Protein AF-0000000086134753 (afdb_homodimer)

Solvent-accessible surface area (backbone atoms only — not comparable to full-atom values): 60756 Å² total; per-residue (Å²): 111,46,84,57,35,44,63,36,79,72,52,60,61,43,70,56,39,79,52,66,45,48,35,45,18,78,87,58,66,47,66,71,43,60,71,73,61,42,54,44,79,49,73,73,46,46,36,68,80,52,47,23,57,55,70,53,42,74,73,27,62,66,59,50,50,52,27,54,73,69,69,26,43,35,31,28,31,45,84,36,46,36,60,51,50,49,36,41,49,36,51,58,42,55,61,59,53,51,46,66,39,78,41,36,54,64,42,77,80,86,70,51,54,66,24,52,48,71,68,33,47,22,50,30,32,34,44,52,56,95,82,28,27,18,32,30,58,56,44,67,73,59,71,78,40,66,57,41,54,47,22,36,54,48,51,49,50,44,44,37,54,68,76,63,43,53,28,40,24,58,91,34,40,84,72,52,48,68,66,66,35,14,43,45,52,20,61,39,79,37,74,55,92,48,36,33,33,40,19,81,49,57,25,37,41,85,70,42,60,88,74,13,27,28,42,67,39,56,42,64,38,69,47,26,43,53,32,46,90,56,30,76,78,17,42,36,35,49,68,72,38,65,69,40,79,61,44,13,52,43,36,54,49,54,50,34,58,33,50,38,37,65,52,51,47,49,40,25,61,59,42,52,32,42,26,39,36,37,38,34,25,36,80,46,33,45,47,27,38,33,39,47,41,46,38,59,42,30,25,28,65,63,68,30,54,59,54,54,45,58,53,51,48,52,52,50,37,49,52,53,50,50,52,52,51,49,55,50,42,66,74,42,63,95,47,24,31,40,35,38,38,38,53,42,88,50,94,82,64,42,38,28,45,39,37,38,29,76,46,53,72,68,56,50,49,49,43,55,46,62,46,50,56,56,37,35,43,42,32,36,71,72,51,67,32,80,60,84,77,72,77,73,78,78,78,69,78,74,73,84,72,79,72,82,71,77,80,72,78,76,77,67,87,76,73,67,70,79,76,71,82,71,79,77,64,52,36,23,55,63,50,69,28,79,74,60,48,50,49,77,77,64,86,63,71,84,54,76,72,70,74,66,72,76,68,62,69,67,71,72,56,62,74,62,67,81,57,74,71,46,41,35,42,39,39,70,48,34,28,46,72,87,36,78,41,82,41,90,67,80,49,52,90,85,57,46,77,45,80,44,71,50,80,44,69,54,76,53,65,68,58,42,51,50,53,50,52,48,50,54,48,48,28,49,56,50,62,57,68,65,87,84,54,65,65,50,56,77,53,77,46,47,48,60,52,47,14,49,50,28,41,53,50,59,71,71,105,110,45,83,56,34,44,62,37,78,72,50,60,62,44,71,55,40,78,53,66,44,47,35,46,18,78,88,59,65,48,66,71,42,60,71,73,60,41,54,45,79,48,74,75,44,46,35,69,82,55,47,22,56,58,70,53,41,75,72,27,63,65,59,50,50,52,26,56,72,70,69,25,44,35,31,28,32,46,83,37,45,36,60,50,50,48,34,41,49,37,51,59,42,55,60,59,53,49,45,65,40,79,41,37,53,64,42,76,79,85,70,53,54,67,25,51,47,70,66,34,47,21,52,30,31,34,44,51,56,95,83,27,28,20,33,31,58,56,45,67,72,59,71,78,41,66,58,39,54,47,20,37,53,50,50,50,48,45,43,35,55,68,75,63,43,54,27,39,25,57,93,33,38,82,69,53,47,68,62,67,36,11,44,46,52,19,61,39,79,36,74,54,94,46,36,32,34,40,18,80,50,57,25,36,42,85,69,41,61,88,74,13,27,28,42,67,40,57,42,65,40,68,48,26,43,52,31,47,90,56,32,79,77,18,41,35,35,48,70,70,38,65,70,39,79,62,45,13,52,42,37,54,48,53,49,34,59,32,51,38,36,66,52,51,48,50,40,25,60,60,42,54,33,42,26,38,37,37,39,33,25,36,79,46,33,45,48,28,36,32,39,46,41,46,38,58,41,30,25,29,64,63,68,30,54,59,54,55,44,60,53,50,48,52,52,51,37,50,52,54,49,50,52,52,50,50,54,50,40,67,74,44,64,94,46,24,29,41,36,39,38,38,55,43,86,49,94,82,65,41,38,29,45,39,36,39,29,75,45,53,71,69,56,50,48,50,42,57,47,59,48,50,58,55,36,35,42,42,32,35,70,71,50,67,33,78,60,82,78,73,78,74,78,78,76,70,79,74,74,82,72,79,73,81,71,78,73,75,83,76,81,71,86,77,70,78,78,81,84,72,84,72,79,76,63,52,36,24,56,62,47,70,26,82,73,58,48,50,49,76,77,62,84,63,72,83,51,75,71,73,74,67,74,77,70,62,69,68,69,72,55,61,75,60,67,79,57,74,71,47,41,34,41,40,38,71,48,34,29,46,72,87,38,79,41,82,42,91,67,80,50,51,89,87,56,46,77,45,80,43,71,48,78,43,68,56,76,52,64,69,57,41,52,50,53,52,52,48,49,53,47,48,28,50,58,49,63,56,68,64,85,86,54,65,66,50,58,75,51,75,46,46,49,61,52,47,14,50,52,28,41,54,50,59,72,70,106

Organism: Cryphonectria parasitica (strain ATCC 38755 / EP155) (NCBI:txid660469)

Foldseek 3Di:
DDDAFAFDQPCVVQQPDAAWDWQAALVPRHGPTDCVQFFADALLFFQQLLFFDDDFQVRDPVQVVVLVVVPFAEEGELVQCLLQLLQLLCAQFVQDWFDPPPADPQADDPDRGAFLLSQAKFKWKFDFDDRHTYTGGQCLLPADFLLQSSLVLVLVVRRDDPVVSCCRTPVNVVVADPCNSQFAWDWDWDDDHSYTYIATFRHADPVFPWRRTEAEAEFEALLCLLPRLPLVLQLLFAQNECHDHGSHPSVSVSNCLRFPLSSQLLSCLRRVHFWYKYWYHSSTTTTIIHTAGSLNSCCGSAVGSPCVQVNVSSNVSVVVVVVLVVVQCVVPPSFMWMWIKHWDNDPPHIKMKIKIFGDDPVRSCCSRCVCLVVNQCCCCVVVVHHRDPPPDPPPPPPPPPDCPVPDCPVDDPPCVDDPDPDDRGRHGRSSDNPSRSRQDPQPPPVDPPPPPPCPVVVPVVVVCLPGDMWMKMKHKWKAKQRRTDSHDHPDDPPIDIDIGMDIDTDDDSVVRVVVVVVSVVSNCVSSDDDPPDDSCVSVVCVSSVSSVVSNVVVVVD/DFDAFAFDQPCVVQQPDAAWDWQAALVPRHGPTDCVQFFADALLFFQQLLFFDDDFQVRDPVQVVVLVVVPFAEEGELVQCLLQLLQLLCAQFVQDWFDLPPADPQADDPDRGAFLLSQAKFKWKFCFDDRHTYTGGQCLLPADFPLQSSLVLVLVVRRDDPVVSCCRTPVNVVVADLLRSQFAWDWDWDDDHSYTYIATFRHADPVFPWRRTEAEAEFEALLCLLPRLPLVLQLLFAQNECHDHGSHPSVSVSNCLRFPLSSQLLSCLRRVHFWYKYWYHSSTTTTIIHTAGSLNSCCGSAVGSPCVQVNVSSNVSVVVVVVLVVVQCVVPPSFMWMWIKHWDNDPPHIKMKIKIFGDDPVRSCCSRCVCLVVNQCCCCVVVVHHRDDPPDPPPPPPPPPDCPVDPPPPDDPPPDDDDPPDDNGRHGRSSDHPSRSRQDPQPPPVPPPPPPPPPPVVPVVVVCLPGDMWMKMKHKWKAKQRRTDSHDHPDDPPIDIDIGMDIDTDDDSVVRVVVVVVSVVSNCVSSDDDPPDDSCVSVVCPSSVSSVVSNVVVVVD

pLDDT: mean 82.61, std 23.58, range [18.27, 98.62]

InterPro domains:
  IPR013943 Mitochondrial protein Pet127 [PF08634] (54-326)
  IPR013943 Mitochondrial protein Pet127 [PTHR31014] (3-556)

Radius of gyration: 35.6 Å; Cα contacts (8 Å, |Δi|>4): 2035; chains: 2; bounding box: 66×108×83 Å

Sequence (1114 aa):
TARVPLIQYGLDRVLFNEGVYTLQDPRTRVWNFDPYLAKIMPVDQFDFDALKEYITSSKDTLLMEITRKYKKKYTGSTSSMTSTMAHFHYLLSRWRRIDTSRLSKEYNVQLDNFAAIQRAPAATFLNYKDGAYAIDADKQWDSDTILSMLGKSMEKLLTVPKDEFEKYRRSNSHQLTEEERDQDESYHYTTYGDFMMRSQLDAYDPRLPGTGVFDLKTRAVVSIRMDARNYTKGVGYEIRQRFGQWQSFEREYHDMMRSAFLKYSLQVRMGRMDGIFVAYHNTERIFGFQYIPLEEMDQSMHGTMNKELGDREFTASLKLWNRLLNEATARFPEQSLRIFVETRPSQSVPFMYFFAEPVTEEMIKEIQERKKEDVDQFREQVLGMPPIREDAEATTETPTQASASTEPSWSGSLEPAKAADQEPEQLAKTSSEDNVQSSVDADVPEGPSPAVEDTTDAEDAEKDADKPLFGMVLTIRNKVNGKHVDRPEKLEADDSWDVEYTMEEVTNPNRKQELYSAIQNRRKAAHWKDPKGDSFAAFGGALRKYTKKGRDFRSKETARVPLIQYGLDRVLFNEGVYTLQDPRTRVWNFDPYLAKIMPVDQFDFDALKEYITSSKDTLLMEITRKYKKKYTGSTSSMTSTMAHFHYLLSRWRRIDTSRLSKEYNVQLDNFAAIQRAPAATFLNYKDGAYAIDADKQWDSDTILSMLGKSMEKLLTVPKDEFEKYRRSNSHQLTEEERDQDESYHYTTYGDFMMRSQLDAYDPRLPGTGVFDLKTRAVVSIRMDARNYTKGVGYEIRQRFGQWQSFEREYHDMMRSAFLKYSLQVRMGRMDGIFVAYHNTERIFGFQYIPLEEMDQSMHGTMNKELGDREFTASLKLWNRLLNEATARFPEQSLRIFVETRPSQSVPFMYFFAEPVTEEMIKEIQERKKEDVDQFREQVLGMPPIREDAEATTETPTQASASTEPSWSGSLEPAKAADQEPEQLAKTSSEDNVQSSVDADVPEGPSPAVEDTTDAEDAEKDADKPLFGMVLTIRNKVNGKHVDRPEKLEADDSWDVEYTMEEVTNPNRKQELYSAIQNRRKAAHWKDPKGDSFAAFGGALRKYTKKGRDFRSKE

Structure (mmCIF, N/CA/C/O backbone):
data_AF-0000000086134753-model_v1
#
loop_
_entity.id
_entity.type
_entity.pdbx_description
1 polymer 'Uncharacterized protein'
#
loop_
_atom_site.group_PDB
_atom_site.id
_atom_site.type_symbol
_atom_site.label_atom_id
_atom_site.label_alt_id
_atom_site.label_comp_id
_atom_site.label_asym_id
_atom_site.label_entity_id
_atom_site.label_seq_id
_atom_site.pdbx_PDB_ins_code
_atom_site.Cartn_x
_atom_site.Cartn_y
_atom_site.Cartn_z
_atom_site.occupancy
_atom_site.B_iso_or_equiv
_atom_site.auth_seq_id
_atom_site.auth_comp_id
_atom_site.auth_asym_id
_atom_site.auth_atom_id
_atom_site.pdbx_PDB_model_num
ATOM 1 N N . THR A 1 1 ? 22.938 -28.312 -11.266 1 53.56 1 THR A N 1
ATOM 2 C CA . THR A 1 1 ? 22.25 -27.375 -12.141 1 53.56 1 THR A CA 1
ATOM 3 C C . THR A 1 1 ? 23 -26.047 -12.211 1 53.56 1 THR A C 1
ATOM 5 O O . THR A 1 1 ? 23.812 -25.75 -11.336 1 53.56 1 THR A O 1
ATOM 8 N N . ALA A 1 2 ? 22.906 -25.359 -13.352 1 64.31 2 ALA A N 1
ATOM 9 C CA . ALA A 1 2 ? 23.531 -24.062 -13.586 1 64.31 2 ALA A CA 1
ATOM 10 C C . ALA A 1 2 ? 23.188 -23.078 -12.469 1 64.31 2 ALA A C 1
ATOM 12 O O . ALA A 1 2 ? 22.219 -23.281 -11.719 1 64.31 2 ALA A O 1
ATOM 13 N N . ARG A 1 3 ? 24.109 -22.125 -12.297 1 79.31 3 ARG A N 1
ATOM 14 C CA . ARG A 1 3 ? 23.875 -21.109 -11.281 1 79.31 3 ARG A CA 1
ATOM 15 C C . ARG A 1 3 ? 22.625 -20.297 -11.586 1 79.31 3 ARG A C 1
ATOM 17 O O . ARG A 1 3 ? 22.391 -19.906 -12.734 1 79.31 3 ARG A O 1
ATOM 24 N N . VAL A 1 4 ? 21.75 -20.188 -10.656 1 87.81 4 VAL A N 1
ATOM 25 C CA . VAL A 1 4 ? 20.531 -19.406 -10.805 1 87.81 4 VAL A CA 1
ATOM 26 C C . VAL A 1 4 ? 20.875 -17.906 -10.82 1 87.81 4 VAL A C 1
ATOM 28 O O . VAL A 1 4 ? 21.609 -17.422 -9.953 1 87.81 4 VAL A O 1
ATOM 31 N N . PRO A 1 5 ? 20.453 -17.203 -11.766 1 90.94 5 PRO A N 1
ATOM 32 C CA . PRO A 1 5 ? 20.844 -15.789 -11.914 1 90.94 5 PRO A CA 1
ATOM 33 C C . PRO A 1 5 ? 20.25 -14.898 -10.82 1 90.94 5 PRO A C 1
ATOM 35 O O . PRO A 1 5 ? 19.266 -15.273 -10.172 1 90.94 5 PRO A O 1
ATOM 38 N N . LEU A 1 6 ? 20.953 -13.773 -10.656 1 94.12 6 LEU A N 1
ATOM 39 C CA . LEU A 1 6 ? 20.438 -12.703 -9.797 1 94.12 6 LEU A CA 1
ATOM 40 C C . LEU A 1 6 ? 19.641 -11.688 -10.602 1 94.12 6 LEU A C 1
ATOM 42 O O . LEU A 1 6 ? 19.875 -11.523 -11.805 1 94.12 6 LEU A O 1
ATOM 46 N N . ILE A 1 7 ? 18.719 -11.102 -9.969 1 96.25 7 ILE A N 1
ATOM 47 C CA . ILE A 1 7 ? 17.984 -10.039 -10.648 1 96.25 7 ILE A CA 1
ATOM 48 C C . ILE A 1 7 ? 18.906 -8.828 -10.844 1 96.25 7 ILE A C 1
ATOM 50 O O . ILE A 1 7 ? 19.797 -8.586 -10.031 1 96.25 7 ILE A O 1
ATOM 54 N N . GLN A 1 8 ? 18.719 -8.102 -11.93 1 96.75 8 GLN A N 1
ATOM 55 C CA . GLN A 1 8 ? 19.609 -7.023 -12.32 1 96.75 8 GLN A CA 1
ATOM 56 C C . GLN A 1 8 ? 18.938 -5.664 -12.172 1 96.75 8 GLN A C 1
ATOM 58 O O . GLN A 1 8 ? 17.781 -5.582 -11.734 1 96.75 8 GLN A O 1
ATOM 63 N N . TYR A 1 9 ? 19.688 -4.504 -12.383 1 97.06 9 TYR A N 1
ATOM 64 C CA . TYR A 1 9 ? 19.203 -3.129 -12.477 1 97.06 9 TYR A CA 1
ATOM 65 C C . TYR A 1 9 ? 18.812 -2.602 -11.102 1 97.06 9 TYR A C 1
ATOM 67 O O . TYR A 1 9 ? 17.922 -1.741 -11 1 97.06 9 TYR A O 1
ATOM 75 N N . GLY A 1 10 ? 19.281 -3.244 -10.031 1 96.06 10 GLY A N 1
ATOM 76 C CA . GLY A 1 10 ? 18.953 -2.791 -8.695 1 96.06 10 GLY A CA 1
ATOM 77 C C . GLY A 1 10 ? 17.562 -3.217 -8.242 1 96.06 10 GLY A C 1
ATOM 78 O O . GLY A 1 10 ? 17.047 -2.723 -7.234 1 96.06 10 GLY A O 1
ATOM 79 N N . LEU A 1 11 ? 16.969 -4.09 -8.961 1 97.81 11 LEU A N 1
ATOM 80 C CA . LEU A 1 11 ? 15.594 -4.512 -8.688 1 97.81 11 LEU A CA 1
ATOM 81 C C . LEU A 1 11 ? 15.539 -5.418 -7.461 1 97.81 11 LEU A C 1
ATOM 83 O O . LEU A 1 11 ? 14.461 -5.762 -6.98 1 97.81 11 LEU A O 1
ATOM 87 N N . ASP A 1 12 ? 16.703 -5.766 -6.891 1 96.69 12 ASP A N 1
ATOM 88 C CA . ASP A 1 12 ? 16.734 -6.605 -5.699 1 96.69 12 ASP A CA 1
ATOM 89 C C . ASP A 1 12 ? 16.047 -5.922 -4.523 1 96.69 12 ASP A C 1
ATOM 91 O O . ASP A 1 12 ? 15.531 -6.59 -3.623 1 96.69 12 ASP A O 1
ATOM 95 N N . ARG A 1 13 ? 15.953 -4.602 -4.562 1 95.38 13 ARG A N 1
ATOM 96 C CA . ARG A 1 13 ? 15.328 -3.875 -3.467 1 95.38 13 ARG A CA 1
ATOM 97 C C . ARG A 1 13 ? 13.828 -4.176 -3.398 1 95.38 13 ARG A C 1
ATOM 99 O O . ARG A 1 13 ? 13.227 -4.09 -2.33 1 95.38 13 ARG A O 1
ATOM 106 N N . VAL A 1 14 ? 13.266 -4.535 -4.492 1 97.75 14 VAL A N 1
ATOM 107 C CA . VAL A 1 14 ? 11.844 -4.824 -4.578 1 97.75 14 VAL A CA 1
ATOM 108 C C . VAL A 1 14 ? 11.516 -6.062 -3.744 1 97.75 14 VAL A C 1
ATOM 110 O O . VAL A 1 14 ? 10.383 -6.223 -3.271 1 97.75 14 VAL A O 1
ATOM 113 N N . LEU A 1 15 ? 12.531 -6.895 -3.486 1 98.19 15 LEU A N 1
ATOM 114 C CA . LEU A 1 15 ? 12.328 -8.172 -2.812 1 98.19 15 LEU A CA 1
ATOM 115 C C . LEU A 1 15 ? 12.07 -7.965 -1.323 1 98.19 15 LEU A C 1
ATOM 117 O O . LEU A 1 15 ? 11.547 -8.859 -0.65 1 98.19 15 LEU A O 1
ATOM 121 N N . PHE A 1 16 ? 12.445 -6.777 -0.797 1 97.25 16 PHE A N 1
ATOM 122 C CA . PHE A 1 16 ? 12.547 -6.68 0.654 1 97.25 16 PHE A CA 1
ATOM 123 C C . PHE A 1 16 ? 11.648 -5.57 1.187 1 97.25 16 PHE A C 1
ATOM 125 O O . PHE A 1 16 ? 11.867 -5.066 2.291 1 97.25 16 PHE A O 1
ATOM 132 N N . ASN A 1 17 ? 10.719 -5.137 0.417 1 94.75 17 ASN A N 1
ATOM 133 C CA . ASN A 1 17 ? 9.703 -4.176 0.834 1 94.75 17 ASN A CA 1
ATOM 134 C C . ASN A 1 17 ? 8.344 -4.492 0.218 1 94.75 17 ASN A C 1
ATOM 136 O O . ASN A 1 17 ? 8.203 -4.531 -1.006 1 94.75 17 ASN A O 1
ATOM 140 N N . GLU A 1 18 ? 7.418 -4.668 1.06 1 93.62 18 GLU A N 1
ATOM 141 C CA . GLU A 1 18 ? 6.086 -5.047 0.604 1 93.62 18 GLU A CA 1
ATOM 142 C C . GLU A 1 18 ? 5.441 -3.926 -0.208 1 93.62 18 GLU A C 1
ATOM 144 O O . GLU A 1 18 ? 5.555 -2.75 0.146 1 93.62 18 GLU A O 1
ATOM 149 N N . GLY A 1 19 ? 4.762 -4.363 -1.347 1 93.31 19 GLY A N 1
ATOM 150 C CA . GLY A 1 19 ? 4.066 -3.383 -2.166 1 93.31 19 GLY A CA 1
ATOM 151 C C . GLY A 1 19 ? 4.711 -3.176 -3.523 1 93.31 19 GLY A C 1
ATOM 152 O O . GLY A 1 19 ? 5.617 -3.92 -3.908 1 93.31 19 GLY A O 1
ATOM 153 N N . VAL A 1 20 ? 4.23 -2.137 -4.199 1 96.69 20 VAL A N 1
ATOM 154 C CA . VAL A 1 20 ? 4.648 -1.903 -5.578 1 96.69 20 VAL A CA 1
ATOM 155 C C . VAL A 1 20 ? 5.738 -0.832 -5.613 1 96.69 20 VAL A C 1
ATOM 157 O O . VAL A 1 20 ? 5.684 0.14 -4.855 1 96.69 20 VAL A O 1
ATOM 160 N N . TYR A 1 21 ? 6.73 -1.067 -6.406 1 97.38 21 TYR A N 1
ATOM 161 C CA . TYR A 1 21 ? 7.676 -0.035 -6.812 1 97.38 21 TYR A CA 1
ATOM 162 C C . TYR A 1 21 ? 7.387 0.444 -8.227 1 97.38 21 TYR A C 1
ATOM 164 O O . TYR A 1 21 ? 7.422 -0.345 -9.18 1 97.38 21 TYR A O 1
ATOM 172 N N . THR A 1 22 ? 7.102 1.658 -8.32 1 97.31 22 THR A N 1
ATOM 173 C CA . THR A 1 22 ? 6.926 2.199 -9.664 1 97.31 22 THR A CA 1
ATOM 174 C C . THR A 1 22 ? 8.273 2.395 -10.352 1 97.31 22 THR A C 1
ATOM 176 O O . THR A 1 22 ? 9.266 2.73 -9.695 1 97.31 22 THR A O 1
ATOM 179 N N . LEU A 1 23 ? 8.273 2.129 -11.602 1 97.75 23 LEU A N 1
ATOM 180 C CA . LEU A 1 23 ? 9.5 2.387 -12.344 1 97.75 23 LEU A CA 1
ATOM 181 C C . LEU A 1 23 ? 9.828 3.877 -12.359 1 97.75 23 LEU A C 1
ATOM 183 O O . LEU A 1 23 ? 10.969 4.27 -12.109 1 97.75 23 LEU A O 1
ATOM 187 N N . GLN A 1 24 ? 8.875 4.59 -12.664 1 96.12 24 GLN A N 1
ATOM 188 C CA . GLN A 1 24 ? 8.922 6.047 -12.609 1 96.12 24 GLN A CA 1
ATOM 189 C C . GLN A 1 24 ? 7.746 6.605 -11.805 1 96.12 24 GLN A C 1
ATOM 191 O O . GLN A 1 24 ? 6.594 6.258 -12.062 1 96.12 24 GLN A O 1
ATOM 196 N N . ASP A 1 25 ? 8.078 7.441 -10.836 1 95.31 25 ASP A N 1
ATOM 197 C CA . ASP A 1 25 ? 7.023 8.055 -10.031 1 95.31 25 ASP A CA 1
ATOM 198 C C . ASP A 1 25 ? 6.105 8.914 -10.891 1 95.31 25 ASP A C 1
ATOM 200 O O . ASP A 1 25 ? 6.551 9.898 -11.492 1 95.31 25 ASP A O 1
ATOM 204 N N . PRO A 1 26 ? 4.871 8.539 -10.938 1 90.81 26 PRO A N 1
ATOM 205 C CA . PRO A 1 26 ? 3.969 9.289 -11.82 1 90.81 26 PRO A CA 1
ATOM 206 C C . PRO A 1 26 ? 3.758 10.727 -11.359 1 90.81 26 PRO A C 1
ATOM 208 O O . PRO A 1 26 ? 3.428 11.594 -12.172 1 90.81 26 PRO A O 1
ATOM 211 N N . ARG A 1 27 ? 3.957 11.016 -10.156 1 92.25 27 ARG A N 1
ATOM 212 C CA . ARG A 1 27 ? 3.707 12.344 -9.609 1 92.25 27 ARG A CA 1
ATOM 213 C C . ARG A 1 27 ? 4.871 13.289 -9.898 1 92.25 27 ARG A C 1
ATOM 215 O O . ARG A 1 27 ? 4.664 14.414 -10.344 1 92.25 27 ARG A O 1
ATOM 222 N N . THR A 1 28 ? 6.113 12.797 -9.695 1 95 28 THR A N 1
ATOM 223 C CA . THR A 1 28 ? 7.293 13.648 -9.781 1 95 28 THR A CA 1
ATOM 224 C C . THR A 1 28 ? 8.055 13.375 -11.078 1 95 28 THR A C 1
ATOM 226 O O . THR A 1 28 ? 8.922 14.164 -11.469 1 95 28 THR A O 1
ATOM 229 N N . ARG A 1 29 ? 7.867 12.227 -11.695 1 93.5 29 ARG A N 1
ATOM 230 C CA . ARG A 1 29 ? 8.531 11.773 -12.914 1 93.5 29 ARG A CA 1
ATOM 231 C C . ARG A 1 29 ? 9.977 11.375 -12.641 1 93.5 29 ARG A C 1
ATOM 233 O O . ARG A 1 29 ? 10.781 11.258 -13.562 1 93.5 29 ARG A O 1
ATOM 240 N N . VAL A 1 30 ? 10.273 11.242 -11.359 1 96.56 30 VAL A N 1
ATOM 241 C CA . VAL A 1 30 ? 11.594 10.766 -10.977 1 96.56 30 VAL A CA 1
ATOM 242 C C . VAL A 1 30 ? 11.688 9.258 -11.203 1 96.56 30 VAL A C 1
ATOM 244 O O . VAL A 1 30 ? 10.742 8.516 -10.922 1 96.56 30 VAL A O 1
ATOM 247 N N . TRP A 1 31 ? 12.797 8.773 -11.758 1 96.94 31 TRP A N 1
ATOM 248 C CA . TRP A 1 31 ? 13.031 7.352 -12 1 96.94 31 TRP A CA 1
ATOM 249 C C . TRP A 1 31 ? 13.484 6.648 -10.727 1 96.94 31 TRP A C 1
ATOM 251 O O . TRP A 1 31 ? 14.438 7.082 -10.078 1 96.94 31 TRP A O 1
ATOM 261 N N . ASN A 1 32 ? 12.805 5.617 -10.352 1 96.75 32 ASN A N 1
ATOM 262 C CA . ASN A 1 32 ? 13.219 4.801 -9.211 1 96.75 32 ASN A CA 1
ATOM 263 C C . ASN A 1 32 ? 14.25 3.756 -9.609 1 96.75 32 ASN A C 1
ATOM 265 O O . ASN A 1 32 ? 15.008 3.271 -8.766 1 96.75 32 ASN A O 1
ATOM 269 N N . PHE A 1 33 ? 14.195 3.398 -10.891 1 97.19 33 PHE A N 1
ATOM 270 C CA . PHE A 1 33 ? 15.133 2.432 -11.445 1 97.19 33 PHE A CA 1
ATOM 271 C C . PHE A 1 33 ? 15.664 2.908 -12.797 1 97.19 33 PHE A C 1
ATOM 273 O O . PHE A 1 33 ? 15.359 4.023 -13.227 1 97.19 33 PHE A O 1
ATOM 280 N N . ASP A 1 34 ? 16.5 2.102 -13.453 1 96.31 34 ASP A N 1
ATOM 281 C CA . ASP A 1 34 ? 17.125 2.461 -14.719 1 96.31 34 ASP A CA 1
ATOM 282 C C . ASP A 1 34 ? 16.078 2.744 -15.797 1 96.31 34 ASP A C 1
ATOM 284 O O . ASP A 1 34 ? 15.266 1.876 -16.125 1 96.31 34 ASP A O 1
ATOM 288 N N . PRO A 1 35 ? 16.141 3.934 -16.375 1 96.31 35 PRO A N 1
ATOM 289 C CA . PRO A 1 35 ? 15.172 4.289 -17.422 1 96.31 35 PRO A CA 1
ATOM 290 C C . PRO A 1 35 ? 15.195 3.324 -18.594 1 96.31 35 PRO A C 1
ATOM 292 O O . PRO A 1 35 ? 14.234 3.254 -19.359 1 96.31 35 PRO A O 1
ATOM 295 N N . TYR A 1 36 ? 16.266 2.535 -18.719 1 96.5 36 TYR A N 1
ATOM 296 C CA . TYR A 1 36 ? 16.391 1.542 -19.781 1 96.5 36 TYR A CA 1
ATOM 297 C C . TYR A 1 36 ? 15.242 0.542 -19.719 1 96.5 36 TYR A C 1
ATOM 299 O O . TYR A 1 36 ? 14.789 0.043 -20.75 1 96.5 36 TYR A O 1
ATOM 307 N N . LEU A 1 37 ? 14.719 0.347 -18.547 1 96.5 37 LEU A N 1
ATOM 308 C CA . LEU A 1 37 ? 13.68 -0.652 -18.328 1 96.5 37 LEU A CA 1
ATOM 309 C C . LEU A 1 37 ? 12.328 -0.146 -18.828 1 96.5 37 LEU A C 1
ATOM 311 O O . LEU A 1 37 ? 11.383 -0.924 -18.969 1 96.5 37 LEU A O 1
ATOM 315 N N . ALA A 1 38 ? 12.234 1.106 -19.156 1 94.81 38 ALA A N 1
ATOM 316 C CA . ALA A 1 38 ? 10.945 1.737 -19.453 1 94.81 38 ALA A CA 1
ATOM 317 C C . ALA A 1 38 ? 10.406 1.271 -20.797 1 94.81 38 ALA A C 1
ATOM 319 O O . ALA A 1 38 ? 9.188 1.224 -21 1 94.81 38 ALA A O 1
ATOM 320 N N . LYS A 1 39 ? 11.289 0.933 -21.688 1 94.06 39 LYS A N 1
ATOM 321 C CA . LYS A 1 39 ? 10.867 0.502 -23.016 1 94.06 39 LYS A CA 1
ATOM 322 C C . LYS A 1 39 ? 11.211 -0.965 -23.25 1 94.06 39 LYS A C 1
ATOM 324 O O . LYS A 1 39 ? 12.383 -1.347 -23.219 1 94.06 39 LYS A O 1
ATOM 329 N N . ILE A 1 40 ? 10.203 -1.677 -23.562 1 95.38 40 ILE A N 1
ATOM 330 C CA . ILE A 1 40 ? 10.383 -3.102 -23.828 1 95.38 40 ILE A CA 1
ATOM 331 C C . ILE A 1 40 ? 10.812 -3.312 -25.281 1 95.38 40 ILE A C 1
ATOM 333 O O . ILE A 1 40 ? 10.219 -2.744 -26.203 1 95.38 40 ILE A O 1
ATOM 337 N N . MET A 1 41 ? 11.859 -4.09 -25.469 1 94 41 MET A N 1
ATOM 338 C CA . MET A 1 41 ? 12.258 -4.438 -26.828 1 94 41 MET A CA 1
ATOM 339 C C . MET A 1 41 ? 11.109 -5.125 -27.562 1 94 41 MET A C 1
ATOM 341 O O . MET A 1 41 ? 10.562 -6.121 -27.094 1 94 41 MET A O 1
ATOM 345 N N . PRO A 1 42 ? 10.75 -4.578 -28.672 1 91.56 42 PRO A N 1
ATOM 346 C CA . PRO A 1 42 ? 9.672 -5.215 -29.422 1 91.56 42 PRO A CA 1
ATOM 347 C C . PRO A 1 42 ? 9.977 -6.664 -29.781 1 91.56 42 PRO A C 1
ATOM 349 O O . PRO A 1 42 ? 11.133 -7.004 -30.062 1 91.56 42 PRO A O 1
ATOM 352 N N . VAL A 1 43 ? 8.938 -7.465 -29.875 1 88.06 43 VAL A N 1
ATOM 353 C CA . VAL A 1 43 ? 9.078 -8.898 -30.094 1 88.06 43 VAL A CA 1
ATOM 354 C C . VAL A 1 43 ? 9.719 -9.164 -31.453 1 88.06 43 VAL A C 1
ATOM 356 O O . VAL A 1 43 ? 10.453 -10.141 -31.625 1 88.06 43 VAL A O 1
ATOM 359 N N . ASP A 1 44 ? 9.461 -8.297 -32.375 1 87 44 ASP A N 1
ATOM 360 C CA . ASP A 1 44 ? 10 -8.492 -33.719 1 87 44 ASP A CA 1
ATOM 361 C C . ASP A 1 44 ? 11.484 -8.148 -33.75 1 87 44 ASP A C 1
ATOM 363 O O . ASP A 1 44 ? 12.18 -8.516 -34.719 1 87 44 ASP A O 1
ATOM 367 N N . GLN A 1 45 ? 11.977 -7.551 -32.719 1 92.12 45 GLN A N 1
ATOM 368 C CA . GLN A 1 45 ? 13.383 -7.172 -32.688 1 92.12 45 GLN A CA 1
ATOM 369 C C . GLN A 1 45 ? 14.18 -8.117 -31.781 1 92.12 45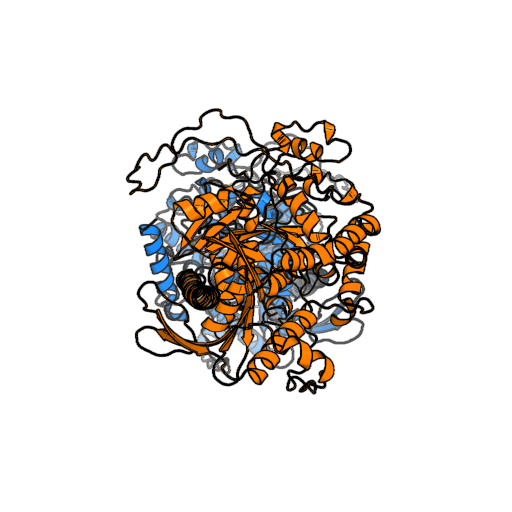 GLN A C 1
ATOM 371 O O . GLN A 1 45 ? 15.414 -8.086 -31.781 1 92.12 45 GLN A O 1
ATOM 376 N N . PHE A 1 46 ? 13.578 -8.969 -31.125 1 92.44 46 PHE A N 1
ATOM 377 C CA . PHE A 1 46 ? 14.242 -9.898 -30.219 1 92.44 46 PHE A CA 1
ATOM 378 C C . PHE A 1 46 ? 14.516 -11.227 -30.922 1 92.44 46 PHE A C 1
ATOM 380 O O . PHE A 1 46 ? 13.664 -11.734 -31.656 1 92.44 46 PHE A O 1
ATOM 387 N N . ASP A 1 47 ? 15.695 -11.773 -30.656 1 90.62 47 ASP A N 1
ATOM 388 C CA . ASP A 1 47 ? 16.062 -13.055 -31.25 1 90.62 47 ASP A CA 1
ATOM 389 C C . ASP A 1 47 ? 15.688 -14.219 -30.328 1 90.62 47 ASP A C 1
ATOM 391 O O . ASP A 1 47 ? 16.531 -14.711 -29.562 1 90.62 47 ASP A O 1
ATOM 395 N N . PHE A 1 48 ? 14.555 -14.734 -30.516 1 86.56 48 PHE A N 1
ATOM 396 C CA . PHE A 1 48 ? 14.047 -15.805 -29.656 1 86.56 48 PHE A CA 1
ATOM 397 C C . PHE A 1 48 ? 14.82 -17.094 -29.891 1 86.56 48 PHE A C 1
ATOM 399 O O . PHE A 1 48 ? 14.859 -17.969 -29.031 1 86.56 48 PHE A O 1
ATOM 406 N N . ASP A 1 49 ? 15.445 -17.203 -30.969 1 82.44 49 ASP A N 1
ATOM 407 C CA . ASP A 1 49 ? 16.203 -18.406 -31.297 1 82.44 49 ASP A CA 1
ATOM 408 C C . ASP A 1 49 ? 17.484 -18.484 -30.484 1 82.44 49 ASP A C 1
ATOM 410 O O . ASP A 1 49 ? 18.109 -19.547 -30.391 1 82.44 49 ASP A O 1
ATOM 414 N N . ALA A 1 50 ? 17.797 -17.328 -30.078 1 84.31 50 ALA A N 1
ATOM 415 C CA . ALA A 1 50 ? 19.016 -17.281 -29.281 1 84.31 50 ALA A CA 1
ATOM 416 C C . ALA A 1 50 ? 18.766 -17.797 -27.859 1 84.31 50 ALA A C 1
ATOM 418 O O . ALA A 1 50 ? 19.703 -18.094 -27.125 1 84.31 50 ALA A O 1
ATOM 419 N N . LEU A 1 51 ? 17.516 -17.984 -27.5 1 84.25 51 LEU A N 1
ATOM 420 C CA . LEU A 1 51 ? 17.156 -18.5 -26.188 1 84.25 51 LEU A CA 1
ATOM 421 C C . LEU A 1 51 ? 17.109 -20.031 -26.203 1 84.25 51 LEU A C 1
ATOM 423 O O . LEU A 1 51 ? 16.797 -20.625 -27.234 1 84.25 51 LEU A O 1
ATOM 427 N N . LYS A 1 52 ? 17.406 -20.516 -25.062 1 76.19 52 LYS A N 1
ATOM 428 C CA . LYS A 1 52 ? 17.234 -21.969 -24.938 1 76.19 52 LYS A CA 1
ATOM 429 C C . LYS A 1 52 ? 15.766 -22.359 -24.953 1 76.19 52 LYS A C 1
ATOM 431 O O . LYS A 1 52 ? 14.93 -21.672 -24.359 1 76.19 52 LYS A O 1
ATOM 436 N N . GLU A 1 53 ? 15.5 -23.328 -25.656 1 71 53 GLU A N 1
ATOM 437 C CA . GLU A 1 53 ? 14.109 -23.766 -25.797 1 71 53 GLU A CA 1
ATOM 438 C C . GLU A 1 53 ? 13.633 -24.5 -24.547 1 71 53 GLU A C 1
ATOM 440 O O . GLU A 1 53 ? 14.406 -25.219 -23.906 1 71 53 GLU A O 1
ATOM 445 N N . TYR A 1 54 ? 12.391 -24.297 -24.281 1 68.25 54 TYR A N 1
ATOM 446 C CA . TYR A 1 54 ? 11.75 -25.062 -23.219 1 68.25 54 TYR A CA 1
ATOM 447 C C . TYR A 1 54 ? 11.633 -26.531 -23.578 1 68.25 54 TYR A C 1
ATOM 449 O O . TYR A 1 54 ? 11.289 -26.875 -24.703 1 68.25 54 TYR A O 1
ATOM 457 N N . ILE A 1 55 ? 11.961 -27.375 -22.547 1 74.75 55 ILE A N 1
ATOM 458 C CA . ILE A 1 55 ? 11.883 -28.812 -22.797 1 74.75 55 ILE A CA 1
ATOM 459 C C . ILE A 1 55 ? 10.703 -29.406 -22.047 1 74.75 55 ILE A C 1
ATOM 461 O O . ILE A 1 55 ? 10.633 -29.312 -20.812 1 74.75 55 ILE A O 1
ATOM 465 N N . THR A 1 56 ? 9.805 -29.938 -22.812 1 78.94 56 THR A N 1
ATOM 466 C CA . THR A 1 56 ? 8.68 -30.641 -22.188 1 78.94 56 THR A CA 1
ATOM 467 C C . THR A 1 56 ? 9.148 -31.859 -21.406 1 78.94 56 THR A C 1
ATOM 469 O O . THR A 1 56 ? 10.227 -32.406 -21.688 1 78.94 56 THR A O 1
ATOM 472 N N . SER A 1 57 ? 8.359 -32.281 -20.5 1 81.5 57 SER A N 1
ATOM 473 C CA . SER A 1 57 ? 8.742 -33.344 -19.594 1 81.5 57 SER A CA 1
ATOM 474 C C . SER A 1 57 ? 9.031 -34.625 -20.344 1 81.5 57 SER A C 1
ATOM 476 O O . SER A 1 57 ? 10.031 -35.312 -20.078 1 81.5 57 SER A O 1
ATOM 478 N N . SER A 1 58 ? 8.219 -34.938 -21.297 1 83.81 58 SER A N 1
ATOM 479 C CA . SER A 1 58 ? 8.359 -36.188 -22.031 1 83.81 58 SER A CA 1
ATOM 480 C C . SER A 1 58 ? 9.602 -36.156 -22.906 1 83.81 58 SER A C 1
ATOM 482 O O . SER A 1 58 ? 10.125 -37.219 -23.266 1 83.81 58 SER A O 1
ATOM 484 N N . LYS A 1 59 ? 10.07 -35.031 -23.188 1 82.19 59 LYS A N 1
ATOM 485 C CA . LYS A 1 59 ? 11.227 -34.906 -24.078 1 82.19 59 LYS A CA 1
ATOM 486 C C . LYS A 1 59 ? 12.508 -34.688 -23.281 1 82.19 59 LYS A C 1
ATOM 488 O O . LYS A 1 59 ? 13.602 -34.656 -23.844 1 82.19 59 LYS A O 1
ATOM 493 N N . ASP A 1 60 ? 12.312 -34.5 -22.062 1 85.31 60 ASP A N 1
ATOM 494 C CA . ASP A 1 60 ? 13.461 -34.312 -21.188 1 85.31 60 ASP A CA 1
ATOM 495 C C . ASP A 1 60 ? 14.07 -35.656 -20.75 1 85.31 60 ASP A C 1
ATOM 497 O O . ASP A 1 60 ? 13.633 -36.25 -19.766 1 85.31 60 ASP A O 1
ATOM 501 N N . THR A 1 61 ? 15.094 -35.969 -21.359 1 85.31 61 THR A N 1
ATOM 502 C CA . THR A 1 61 ? 15.711 -37.281 -21.109 1 85.31 61 THR A CA 1
ATOM 503 C C . THR A 1 61 ? 16.328 -37.312 -19.719 1 85.31 61 THR A C 1
ATOM 505 O O . THR A 1 61 ? 16.312 -38.375 -19.062 1 85.31 61 THR A O 1
ATOM 508 N N . LEU A 1 62 ? 16.859 -36.188 -19.359 1 84.38 62 LEU A N 1
ATOM 509 C CA . LEU A 1 62 ? 17.469 -36.156 -18.031 1 84.38 62 LEU A CA 1
ATOM 510 C C . LEU A 1 62 ? 16.406 -36.344 -16.953 1 84.38 62 LEU A C 1
ATOM 512 O O . LEU A 1 62 ? 16.625 -37.062 -15.984 1 84.38 62 LEU A O 1
ATOM 516 N N . LEU A 1 63 ? 15.375 -35.688 -17.125 1 88.81 63 LEU A N 1
ATOM 517 C CA . LEU A 1 63 ? 14.281 -35.781 -16.172 1 88.81 63 LEU A CA 1
ATOM 518 C C . LEU A 1 63 ? 13.781 -37.219 -16.094 1 88.81 63 LEU A C 1
ATOM 520 O O . LEU A 1 63 ? 13.531 -37.75 -15.008 1 88.81 63 LEU A O 1
ATOM 524 N N . MET A 1 64 ? 13.688 -37.875 -17.156 1 90.38 64 MET A N 1
ATOM 525 C CA . MET A 1 64 ? 13.234 -39.25 -17.203 1 90.38 64 MET A CA 1
ATOM 526 C C . MET A 1 64 ? 14.234 -40.188 -16.531 1 90.38 64 MET A C 1
ATOM 528 O O . MET A 1 64 ? 13.844 -41.125 -15.828 1 90.38 64 MET A O 1
ATOM 532 N N . GLU A 1 65 ? 15.438 -39.875 -16.781 1 89.56 65 GLU A N 1
ATOM 533 C CA . GLU A 1 65 ? 16.484 -40.688 -16.156 1 89.56 65 GLU A CA 1
ATOM 534 C C . GLU A 1 65 ? 16.453 -40.562 -14.633 1 89.56 65 GLU A C 1
ATOM 536 O O . GLU A 1 65 ? 16.578 -41.562 -13.922 1 89.56 65 GLU A O 1
ATOM 541 N N . ILE A 1 66 ? 16.312 -39.344 -14.195 1 90.38 66 ILE A N 1
ATOM 542 C CA . ILE A 1 66 ? 16.25 -39.125 -12.766 1 90.38 66 ILE A CA 1
ATOM 543 C C . ILE A 1 66 ? 15.031 -39.812 -12.172 1 90.38 66 ILE A C 1
ATOM 545 O O . ILE A 1 66 ? 15.102 -40.375 -11.078 1 90.38 66 ILE A O 1
ATOM 549 N N . THR A 1 67 ? 14 -39.75 -12.898 1 92.19 67 THR A N 1
ATOM 550 C CA . THR A 1 67 ? 12.758 -40.375 -12.461 1 92.19 67 THR A CA 1
ATOM 551 C C . THR A 1 67 ? 12.945 -41.875 -12.281 1 92.19 67 THR A C 1
ATOM 553 O O . THR A 1 67 ? 12.516 -42.438 -11.273 1 92.19 67 THR A O 1
ATOM 556 N N . ARG A 1 68 ? 13.594 -42.5 -13.172 1 91.06 68 ARG A N 1
ATOM 557 C CA . ARG A 1 68 ? 13.844 -43.938 -13.117 1 91.06 68 ARG A CA 1
ATOM 558 C C . ARG A 1 68 ? 14.836 -44.25 -12.008 1 91.06 68 ARG A C 1
ATOM 560 O O . ARG A 1 68 ? 14.672 -45.25 -11.305 1 91.06 68 ARG A O 1
ATOM 567 N N . LYS A 1 69 ? 15.805 -43.406 -11.938 1 91.25 69 LYS A N 1
ATOM 568 C CA . LYS A 1 69 ? 16.828 -43.594 -10.914 1 91.25 69 LYS A CA 1
ATOM 569 C C . LYS A 1 69 ? 16.219 -43.625 -9.516 1 91.25 69 LYS A C 1
ATOM 571 O O . LYS A 1 69 ? 16.641 -44.438 -8.672 1 91.25 69 LYS A O 1
ATOM 576 N N . TYR A 1 70 ? 15.258 -42.844 -9.32 1 92.94 70 TYR A N 1
ATOM 577 C CA . TYR A 1 70 ? 14.656 -42.75 -8 1 92.94 70 TYR A CA 1
ATOM 578 C C . TYR A 1 70 ? 13.398 -43.625 -7.91 1 92.94 70 TYR A C 1
ATOM 580 O O . TYR A 1 70 ? 12.648 -43.531 -6.934 1 92.94 70 TYR A O 1
ATOM 588 N N . LYS A 1 71 ? 13.102 -44.406 -8.961 1 92.75 71 LYS A N 1
ATOM 589 C CA . LYS A 1 71 ? 12.016 -45.375 -9.008 1 92.75 71 LYS A CA 1
ATOM 590 C C . LYS A 1 71 ? 10.656 -44.688 -8.82 1 92.75 71 LYS A C 1
ATOM 592 O O . LYS A 1 71 ? 9.836 -45.156 -8.023 1 92.75 71 LYS A O 1
ATOM 597 N N . LYS A 1 72 ? 10.578 -43.562 -9.414 1 95.5 72 LYS A N 1
ATOM 598 C CA . LYS A 1 72 ? 9.289 -42.875 -9.445 1 95.5 72 LYS A CA 1
ATOM 599 C C . LYS A 1 72 ? 8.492 -43.25 -10.688 1 95.5 72 LYS A C 1
ATOM 601 O O . LYS A 1 72 ? 9.062 -43.656 -11.703 1 95.5 72 LYS A O 1
ATOM 606 N N . LYS A 1 73 ? 7.227 -43.125 -10.617 1 96.31 73 LYS A N 1
ATOM 607 C CA . LYS A 1 73 ? 6.355 -43.594 -11.688 1 96.31 73 LYS A CA 1
ATOM 608 C C . LYS A 1 73 ? 5.918 -42.406 -12.578 1 96.31 73 LYS A C 1
ATOM 610 O O . LYS A 1 73 ? 5.719 -42.594 -13.781 1 96.31 73 LYS A O 1
ATOM 615 N N . TYR A 1 74 ? 5.703 -41.344 -11.961 1 97.31 74 TYR A N 1
ATOM 616 C CA . TYR A 1 74 ? 5.184 -40.188 -12.68 1 97.31 74 TYR A CA 1
ATOM 617 C C . TYR A 1 74 ? 6.168 -39.031 -12.617 1 97.31 74 TYR A C 1
ATOM 619 O O . TYR A 1 74 ? 6.773 -38.781 -11.57 1 97.31 74 TYR A O 1
ATOM 627 N N . THR A 1 75 ? 6.367 -38.312 -13.711 1 95.56 75 THR A N 1
ATOM 628 C CA . THR A 1 75 ? 7.23 -37.125 -13.734 1 95.56 75 THR A CA 1
ATOM 629 C C . THR A 1 75 ? 6.562 -36 -14.5 1 95.56 75 THR A C 1
ATOM 631 O O . THR A 1 75 ? 5.809 -36.219 -15.445 1 95.56 75 THR A O 1
ATOM 634 N N . GLY A 1 76 ? 6.711 -34.812 -14.031 1 93.25 76 GLY A N 1
ATOM 635 C CA . GLY A 1 76 ? 6.105 -33.656 -14.68 1 93.25 76 GLY A CA 1
ATOM 636 C C . GLY A 1 76 ? 6.789 -32.344 -14.32 1 93.25 76 GLY A C 1
ATOM 637 O O . GLY A 1 76 ? 7.59 -32.312 -13.391 1 93.25 76 GLY A O 1
ATOM 638 N N . SER A 1 77 ? 6.457 -31.359 -15.117 1 91.25 77 SER A N 1
ATOM 639 C CA . SER A 1 77 ? 6.918 -30 -14.859 1 91.25 77 SER A CA 1
ATOM 640 C C . SER A 1 77 ? 5.84 -29.172 -14.164 1 91.25 77 SER A C 1
ATOM 642 O O . SER A 1 77 ? 4.664 -29.547 -14.188 1 91.25 77 SER A O 1
ATOM 644 N N . THR A 1 78 ? 6.242 -28.062 -13.555 1 88.81 78 THR A N 1
ATOM 645 C CA . THR A 1 78 ? 5.316 -27.188 -12.852 1 88.81 78 THR A CA 1
ATOM 646 C C . THR A 1 78 ? 4.227 -26.688 -13.797 1 88.81 78 THR A C 1
ATOM 648 O O . THR A 1 78 ? 3.055 -26.609 -13.422 1 88.81 78 THR A O 1
ATOM 651 N N . SER A 1 79 ? 4.566 -26.391 -14.984 1 85.12 79 SER A N 1
ATOM 652 C CA . SER A 1 79 ? 3.611 -25.812 -15.93 1 85.12 79 SER A CA 1
ATOM 653 C C . SER A 1 79 ? 2.545 -26.828 -16.328 1 85.12 79 SER A C 1
ATOM 655 O O . SER A 1 79 ? 1.399 -26.469 -16.594 1 85.12 79 SER A O 1
ATOM 657 N N . SER A 1 80 ? 2.871 -28.109 -16.359 1 90.62 80 SER A N 1
ATOM 658 C CA . SER A 1 80 ? 1.937 -29.141 -16.828 1 90.62 80 SER A CA 1
ATOM 659 C C . SER A 1 80 ? 1.062 -29.641 -15.68 1 90.62 80 SER A C 1
ATOM 661 O O . SER A 1 80 ? -0.041 -30.141 -15.914 1 90.62 80 SER A O 1
ATOM 663 N N . MET A 1 81 ? 1.482 -29.453 -14.555 1 94.88 81 MET A N 1
ATOM 664 C CA . MET A 1 81 ? 0.808 -30.062 -13.414 1 94.88 81 MET A CA 1
ATOM 665 C C . MET A 1 81 ? -0.151 -29.094 -12.75 1 94.88 81 MET A C 1
ATOM 667 O O . MET A 1 81 ? -1.103 -29.5 -12.086 1 94.88 81 MET A O 1
ATOM 671 N N . THR A 1 82 ? -0.034 -27.812 -12.883 1 94.62 82 THR A N 1
ATOM 672 C CA . THR A 1 82 ? -0.704 -26.797 -12.078 1 94.62 82 THR A CA 1
ATOM 673 C C . THR A 1 82 ? -2.203 -26.781 -12.367 1 94.62 82 THR A C 1
ATOM 675 O O . THR A 1 82 ? -3.012 -26.609 -11.453 1 94.62 82 THR A O 1
ATOM 678 N N . SER A 1 83 ? -2.58 -26.953 -13.617 1 94.38 83 SER A N 1
ATOM 679 C CA . SER A 1 83 ? -4 -26.891 -13.945 1 94.38 83 SER A CA 1
ATOM 680 C C . SER A 1 83 ? -4.773 -28.016 -13.25 1 94.38 83 SER A C 1
ATOM 682 O O . SER A 1 83 ? -5.879 -27.797 -12.75 1 94.38 83 SER A O 1
ATOM 684 N N . THR A 1 84 ? -4.211 -29.172 -13.32 1 97.06 84 THR A N 1
ATOM 685 C CA . THR A 1 84 ? -4.84 -30.297 -12.648 1 97.06 84 THR A CA 1
ATOM 686 C C . THR A 1 84 ? -4.867 -30.078 -11.133 1 97.06 84 THR A C 1
ATOM 688 O O . THR A 1 84 ? -5.891 -30.312 -10.492 1 97.06 84 THR A O 1
ATOM 691 N N . MET A 1 85 ? -3.82 -29.625 -10.617 1 97.56 85 MET A N 1
ATOM 692 C CA . MET A 1 85 ? -3.711 -29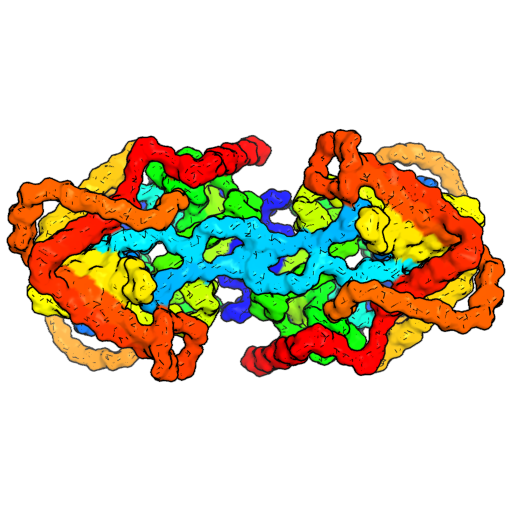.406 -9.18 1 97.56 85 MET A CA 1
ATOM 693 C C . MET A 1 85 ? -4.715 -28.359 -8.719 1 97.56 85 MET A C 1
ATOM 695 O O . MET A 1 85 ? -5.215 -28.422 -7.594 1 97.56 85 MET A O 1
ATOM 699 N N . ALA A 1 86 ? -5 -27.391 -9.539 1 97.69 86 ALA A N 1
ATOM 700 C CA . ALA A 1 86 ? -5.988 -26.375 -9.203 1 97.69 86 ALA A CA 1
ATOM 701 C C . ALA A 1 86 ? -7.336 -27.016 -8.867 1 97.69 86 ALA A C 1
ATOM 703 O O . ALA A 1 86 ? -8.039 -26.547 -7.961 1 97.69 86 ALA A O 1
ATOM 704 N N . HIS A 1 87 ? -7.664 -28.031 -9.547 1 98.06 87 HIS A N 1
ATOM 705 C CA . HIS A 1 87 ? -8.945 -28.672 -9.312 1 98.06 87 HIS A CA 1
ATOM 706 C C . HIS A 1 87 ? -8.969 -29.375 -7.957 1 98.06 87 HIS A C 1
ATOM 708 O O . HIS A 1 87 ? -10.016 -29.453 -7.305 1 98.06 87 HIS A O 1
ATOM 714 N N . PHE A 1 88 ? -7.867 -29.859 -7.543 1 98.44 88 PHE A N 1
ATOM 715 C CA . PHE A 1 88 ? -7.832 -30.438 -6.199 1 98.44 88 PHE A CA 1
ATOM 716 C C . PHE A 1 88 ? -8.016 -29.344 -5.148 1 98.44 88 PHE A C 1
ATOM 718 O O . PHE A 1 88 ? -8.609 -29.594 -4.094 1 98.44 88 PHE A O 1
ATOM 725 N N . HIS A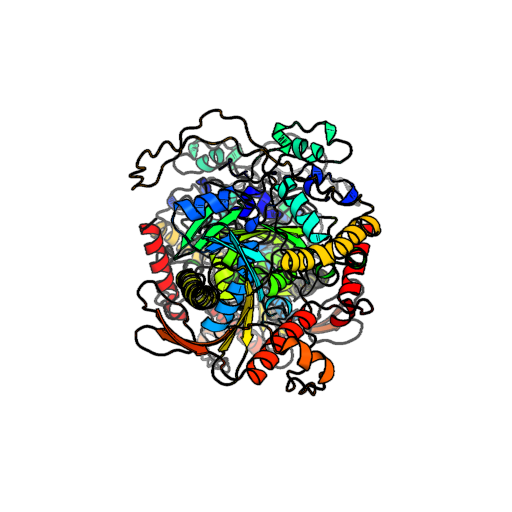 1 89 ? -7.484 -28.188 -5.422 1 98.25 89 HIS A N 1
ATOM 726 C CA . HIS A 1 89 ? -7.773 -27.062 -4.539 1 98.25 89 HIS A CA 1
ATOM 727 C C . HIS A 1 89 ? -9.273 -26.812 -4.445 1 98.25 89 HIS A C 1
ATOM 729 O O . HIS A 1 89 ? -9.812 -26.641 -3.348 1 98.25 89 HIS A O 1
ATOM 735 N N . TYR A 1 90 ? -9.938 -26.766 -5.629 1 97.88 90 TYR A N 1
ATOM 736 C CA . TYR A 1 90 ? -11.375 -26.516 -5.648 1 97.88 90 TYR A CA 1
ATOM 737 C C . TYR A 1 90 ? -12.117 -27.578 -4.84 1 97.88 90 TYR A C 1
ATOM 739 O O . TYR A 1 90 ? -13.062 -27.266 -4.117 1 97.88 90 TYR A O 1
ATOM 747 N N . LEU A 1 91 ? -11.648 -28.75 -4.961 1 98 91 LEU A N 1
ATOM 748 C CA . LEU A 1 91 ? -12.289 -29.875 -4.277 1 98 91 LEU A CA 1
ATOM 749 C C . LEU A 1 91 ? -12.078 -29.781 -2.77 1 98 91 LEU A C 1
ATOM 751 O O . LEU A 1 91 ? -13.047 -29.812 -2.004 1 98 91 LEU A O 1
ATOM 755 N N . LEU A 1 92 ? -10.867 -29.625 -2.352 1 97.69 92 LEU A N 1
ATOM 756 C CA . LEU A 1 92 ? -10.492 -29.656 -0.944 1 97.69 92 LEU A CA 1
ATOM 757 C C . LEU A 1 92 ? -11.008 -28.438 -0.213 1 97.69 92 LEU A C 1
ATOM 759 O O . LEU A 1 92 ? -11.344 -28.5 0.973 1 97.69 92 LEU A O 1
ATOM 763 N N . SER A 1 93 ? -11.086 -27.328 -0.908 1 96.81 93 SER A N 1
ATOM 764 C CA . SER A 1 93 ? -11.492 -26.062 -0.286 1 96.81 93 SER A CA 1
ATOM 765 C C . SER A 1 93 ? -12.984 -25.812 -0.465 1 96.81 93 SER A C 1
ATOM 767 O O . SER A 1 93 ? -13.516 -24.828 0.03 1 96.81 93 SER A O 1
ATOM 769 N N . ARG A 1 94 ? -13.656 -26.703 -1.187 1 95.88 94 ARG A N 1
ATOM 770 C CA . ARG A 1 94 ? -15.062 -26.516 -1.518 1 95.88 94 ARG A CA 1
ATOM 771 C C . ARG A 1 94 ? -15.297 -25.172 -2.197 1 95.88 94 ARG A C 1
ATOM 773 O O . ARG A 1 94 ? -16.141 -24.391 -1.752 1 95.88 94 ARG A O 1
ATOM 780 N N . TRP A 1 95 ? -14.461 -24.953 -3.189 1 96.44 95 TRP A N 1
ATOM 781 C CA . TRP A 1 95 ? -14.562 -23.766 -4.035 1 96.44 95 TRP A CA 1
ATOM 782 C C . TRP A 1 95 ? -14.477 -22.5 -3.197 1 96.44 95 TRP A C 1
ATOM 784 O O . TRP A 1 95 ? -15.242 -21.547 -3.408 1 96.44 95 TRP A O 1
ATOM 794 N N . ARG A 1 96 ? -13.523 -22.516 -2.215 1 95.5 96 ARG A N 1
ATOM 795 C CA . ARG A 1 96 ? -13.273 -21.312 -1.421 1 95.5 96 ARG A CA 1
ATOM 796 C C . ARG A 1 96 ? -13.039 -20.109 -2.318 1 95.5 96 ARG A C 1
ATOM 798 O O . ARG A 1 96 ? -12.273 -20.172 -3.279 1 95.5 96 ARG A O 1
ATOM 805 N N . ARG A 1 97 ? -13.688 -19 -2.039 1 95.69 97 ARG A N 1
ATOM 806 C CA . ARG A 1 97 ? -13.508 -17.766 -2.797 1 95.69 97 ARG A CA 1
ATOM 807 C C . ARG A 1 97 ? -12.195 -17.078 -2.43 1 95.69 97 ARG A C 1
ATOM 809 O O . ARG A 1 97 ? -11.602 -17.375 -1.392 1 95.69 97 ARG A O 1
ATOM 816 N N . ILE A 1 98 ? -11.75 -16.219 -3.268 1 97.19 98 ILE A N 1
ATOM 817 C CA . ILE A 1 98 ? -10.5 -15.5 -2.996 1 97.19 98 ILE A CA 1
ATOM 818 C C . ILE A 1 98 ? -10.734 -14.477 -1.891 1 97.19 98 ILE A C 1
ATOM 820 O O . ILE A 1 98 ? -11.812 -13.898 -1.786 1 97.19 98 ILE A O 1
ATOM 824 N N . ASP A 1 99 ? -9.727 -14.281 -1.086 1 97.38 99 ASP A N 1
ATOM 825 C CA . ASP A 1 99 ? -9.758 -13.281 -0.019 1 97.38 99 ASP A CA 1
ATOM 826 C C . ASP A 1 99 ? -9.32 -11.914 -0.533 1 97.38 99 ASP A C 1
ATOM 828 O O . ASP A 1 99 ? -8.148 -11.703 -0.842 1 97.38 99 ASP A O 1
ATOM 832 N N . THR A 1 100 ? -10.219 -10.922 -0.569 1 96.88 100 THR A N 1
ATOM 833 C CA . THR A 1 100 ? -9.945 -9.609 -1.138 1 96.88 100 THR A CA 1
ATOM 834 C C . THR A 1 100 ? -9.75 -8.57 -0.035 1 96.88 100 THR A C 1
ATOM 836 O O . THR A 1 100 ? -9.836 -7.367 -0.285 1 96.88 100 THR A O 1
ATOM 839 N N . SER A 1 101 ? -9.469 -8.977 1.169 1 95.19 101 SER A N 1
ATOM 840 C CA . SER A 1 101 ? -9.453 -8.117 2.346 1 95.19 101 SER A CA 1
ATOM 841 C C . SER A 1 101 ? -8.305 -7.109 2.281 1 95.19 101 SER A C 1
ATOM 843 O O . SER A 1 101 ? -8.375 -6.043 2.893 1 95.19 101 SER A O 1
ATOM 845 N N . ARG A 1 102 ? -7.301 -7.391 1.555 1 93.75 102 ARG A N 1
ATOM 846 C CA . ARG A 1 102 ? -6.125 -6.527 1.497 1 93.75 102 ARG A CA 1
ATOM 847 C C . ARG A 1 102 ? -6.324 -5.402 0.486 1 93.75 102 ARG A C 1
ATOM 849 O O . ARG A 1 102 ? -5.523 -4.469 0.426 1 93.75 102 ARG A O 1
ATOM 856 N N . LEU A 1 103 ? -7.348 -5.461 -0.339 1 96.94 103 LEU A N 1
ATOM 857 C CA . LEU A 1 103 ? -7.648 -4.391 -1.281 1 96.94 103 LEU A CA 1
ATOM 858 C C . LEU A 1 103 ? -8.227 -3.178 -0.558 1 96.94 103 LEU A C 1
ATOM 860 O O . LEU A 1 103 ? -8.734 -3.299 0.56 1 96.94 103 LEU A O 1
ATOM 864 N N . SER A 1 104 ? -8.086 -2.078 -1.189 1 96.62 104 SER A N 1
ATOM 865 C CA . SER A 1 104 ? -8.586 -0.846 -0.586 1 96.62 104 SER A CA 1
ATOM 866 C C . SER A 1 104 ? -10.109 -0.828 -0.545 1 96.62 104 SER A C 1
ATOM 868 O O . SER A 1 104 ? -10.766 -1.524 -1.323 1 96.62 104 SER A O 1
ATOM 870 N N . LYS A 1 105 ? -10.688 -0.018 0.302 1 95.5 105 LYS A N 1
ATOM 871 C CA . LYS A 1 105 ? -12.141 0.118 0.433 1 95.5 105 LYS A CA 1
ATOM 872 C C . LYS A 1 105 ? -12.742 0.796 -0.795 1 95.5 105 LYS A C 1
ATOM 874 O O . LYS A 1 105 ? -13.914 0.597 -1.106 1 95.5 105 LYS A O 1
ATOM 879 N N . GLU A 1 106 ? -11.922 1.5 -1.466 1 93.56 106 GLU A N 1
ATOM 880 C CA . GLU A 1 106 ? -12.406 2.203 -2.65 1 93.56 106 GLU A CA 1
ATOM 881 C C . GLU A 1 106 ? -12.594 1.243 -3.822 1 93.56 106 GLU A C 1
ATOM 883 O O . GLU A 1 106 ? -13.422 1.483 -4.699 1 93.56 106 GLU A O 1
ATOM 888 N N . TYR A 1 107 ? -11.859 0.215 -3.824 1 96 107 TYR A N 1
ATOM 889 C CA . TYR A 1 107 ? -11.938 -0.745 -4.922 1 96 107 TYR A CA 1
ATOM 890 C C . TYR A 1 107 ? -13.219 -1.566 -4.836 1 96 107 TYR A C 1
ATOM 892 O O . TYR A 1 107 ? -13.461 -2.256 -3.842 1 96 107 TYR A O 1
ATOM 900 N N . ASN A 1 108 ? -13.938 -1.485 -5.879 1 95.06 108 ASN A N 1
ATOM 901 C CA . ASN A 1 108 ? -15.164 -2.271 -5.949 1 95.06 108 ASN A CA 1
ATOM 902 C C . ASN A 1 108 ? -14.898 -3.678 -6.477 1 95.06 108 ASN A C 1
ATOM 904 O O . ASN A 1 108 ? -14.633 -3.857 -7.668 1 95.06 108 ASN A O 1
ATOM 908 N N . VAL A 1 109 ? -15.023 -4.621 -5.574 1 92.81 109 VAL A N 1
ATOM 909 C CA . VAL A 1 109 ? -14.805 -6.012 -5.953 1 92.81 109 VAL A CA 1
ATOM 910 C C . VAL A 1 109 ? -16.047 -6.566 -6.633 1 92.81 109 VAL A C 1
ATOM 912 O O . VAL A 1 109 ? -17.016 -6.926 -5.965 1 92.81 109 VAL A O 1
ATOM 915 N N . GLN A 1 110 ? -15.977 -6.742 -7.836 1 86.25 110 GLN A N 1
ATOM 916 C CA . GLN A 1 110 ? -17.125 -7.234 -8.578 1 86.25 110 GLN A CA 1
ATOM 917 C C . GLN A 1 110 ? -17.188 -8.758 -8.555 1 86.25 110 GLN A C 1
ATOM 919 O O . GLN A 1 110 ? -18.281 -9.336 -8.516 1 86.25 110 GLN A O 1
ATOM 924 N N . LEU A 1 111 ? -16 -9.344 -8.609 1 89.19 111 LEU A N 1
ATOM 925 C CA . LEU A 1 111 ? -15.898 -10.805 -8.633 1 89.19 111 LEU A CA 1
ATOM 926 C C . LEU A 1 111 ? -14.859 -11.281 -7.617 1 89.19 111 LEU A C 1
ATOM 928 O O . LEU A 1 111 ? -13.758 -10.742 -7.551 1 89.19 111 LEU A O 1
ATOM 932 N N . ASP A 1 112 ? -15.25 -12.211 -6.863 1 91.44 112 ASP A N 1
ATOM 933 C CA . ASP A 1 112 ? -14.305 -12.773 -5.902 1 91.44 112 ASP A CA 1
ATOM 934 C C . ASP A 1 112 ? -14.133 -14.273 -6.117 1 91.44 112 ASP A C 1
ATOM 936 O O . ASP A 1 112 ? -13.703 -14.992 -5.211 1 91.44 112 ASP A O 1
ATOM 940 N N . ASN A 1 113 ? -14.578 -14.758 -7.281 1 94 113 ASN A N 1
ATOM 941 C CA . ASN A 1 113 ? -14.32 -16.141 -7.688 1 94 113 ASN A CA 1
ATOM 942 C C . ASN A 1 113 ? -13.156 -16.219 -8.672 1 94 113 ASN A C 1
ATOM 944 O O . ASN A 1 113 ? -12.672 -15.195 -9.156 1 94 113 ASN A O 1
ATOM 948 N N . PHE A 1 114 ? -12.711 -17.422 -8.867 1 96 114 PHE A N 1
ATOM 949 C CA . PHE A 1 114 ? -11.633 -17.625 -9.828 1 96 114 PHE A CA 1
ATOM 950 C C . PHE A 1 114 ? -12.109 -17.344 -11.242 1 96 114 PHE A C 1
ATOM 952 O O . PHE A 1 114 ? -13.289 -17.531 -11.555 1 96 114 PHE A O 1
ATOM 959 N N . ALA A 1 115 ? -11.258 -16.891 -12.07 1 92.81 115 ALA A N 1
ATOM 960 C CA . ALA A 1 115 ? -11.586 -16.625 -13.469 1 92.81 115 ALA A CA 1
ATOM 961 C C . ALA A 1 115 ? -12.062 -17.891 -14.172 1 92.81 115 ALA A C 1
ATOM 963 O O . ALA A 1 115 ? -11.68 -19 -13.789 1 92.81 115 ALA A O 1
ATOM 964 N N . ALA A 1 116 ? -12.797 -17.766 -15.227 1 89.44 116 ALA A N 1
ATOM 965 C CA . ALA A 1 116 ? -13.422 -18.875 -15.938 1 89.44 116 ALA A CA 1
ATOM 966 C C . ALA A 1 116 ? -12.367 -19.828 -16.484 1 89.44 116 ALA A C 1
ATOM 968 O O . ALA A 1 116 ? -12.523 -21.047 -16.422 1 89.44 116 ALA A O 1
ATOM 969 N N . ILE A 1 117 ? -11.352 -19.312 -17 1 88.62 117 ILE A N 1
ATOM 970 C CA . ILE A 1 117 ? -10.328 -20.141 -17.625 1 88.62 117 ILE A CA 1
ATOM 971 C C . ILE A 1 117 ? -9.633 -20.984 -16.578 1 88.62 117 ILE A C 1
ATOM 973 O O . ILE A 1 117 ? -9.227 -22.125 -16.844 1 88.62 117 ILE A O 1
ATOM 977 N N . GLN A 1 118 ? -9.523 -20.469 -15.391 1 92.06 118 GLN A N 1
ATOM 978 C CA . GLN A 1 118 ? -8.883 -21.203 -14.305 1 92.06 118 GLN A CA 1
ATOM 979 C C . GLN A 1 118 ? -9.773 -22.344 -13.812 1 92.06 118 GLN A C 1
ATOM 981 O O . GLN A 1 118 ? -9.273 -23.344 -13.297 1 92.06 118 GLN A O 1
ATOM 986 N N . ARG A 1 119 ? -10.984 -22.172 -14.047 1 94.81 119 ARG A N 1
ATOM 987 C CA . ARG A 1 119 ? -11.945 -23.172 -13.562 1 94.81 119 ARG A CA 1
ATOM 988 C C . ARG A 1 119 ? -12.227 -24.219 -14.633 1 94.81 119 ARG A C 1
ATOM 990 O O . ARG A 1 119 ? -12.922 -25.203 -14.375 1 94.81 119 ARG A O 1
ATOM 997 N N . ALA A 1 120 ? -11.703 -24.031 -15.789 1 95.12 120 ALA A N 1
ATOM 998 C CA . ALA A 1 120 ? -11.938 -24.953 -16.891 1 95.12 120 ALA A CA 1
ATOM 999 C C . ALA A 1 120 ? -11.367 -26.344 -16.594 1 95.12 120 ALA A C 1
ATOM 1001 O O . ALA A 1 120 ? -10.352 -26.453 -15.891 1 95.12 120 ALA A O 1
ATOM 1002 N N . PRO A 1 121 ? -12.008 -27.359 -17.203 1 97.12 121 PRO A N 1
ATOM 1003 C CA . PRO A 1 121 ? -11.453 -28.703 -17.016 1 97.12 121 PRO A CA 1
ATOM 1004 C C . PRO A 1 121 ? -9.992 -28.797 -17.438 1 97.12 121 PRO A C 1
ATOM 1006 O O . PRO A 1 121 ? -9.602 -28.203 -18.453 1 97.12 121 PRO A O 1
ATOM 1009 N N . ALA A 1 122 ? -9.258 -29.531 -16.641 1 96.81 122 ALA A N 1
ATOM 1010 C CA . ALA A 1 122 ? -7.84 -29.703 -16.938 1 96.81 122 ALA A CA 1
ATOM 1011 C C . ALA A 1 122 ? -7.609 -30.984 -17.766 1 96.81 122 ALA A C 1
ATOM 1013 O O . ALA A 1 122 ? -8.289 -31.984 -17.547 1 96.81 122 ALA A O 1
ATOM 1014 N N . ALA A 1 123 ? -6.695 -30.859 -18.703 1 96.44 123 ALA A N 1
ATOM 1015 C CA . ALA A 1 123 ? -6.312 -32.031 -19.516 1 96.44 123 ALA A CA 1
ATOM 1016 C C . ALA A 1 123 ? -4.797 -32.188 -19.578 1 96.44 123 ALA A C 1
ATOM 1018 O O . ALA A 1 123 ? -4.07 -31.188 -19.703 1 96.44 123 ALA A O 1
ATOM 1019 N N . THR A 1 124 ? -4.324 -33.406 -19.391 1 96.75 124 THR A N 1
ATOM 1020 C CA . THR A 1 124 ? -2.902 -33.719 -19.469 1 96.75 124 THR A CA 1
ATOM 1021 C C . THR A 1 124 ? -2.68 -35.062 -20.156 1 96.75 124 THR A C 1
ATOM 1023 O O . THR A 1 124 ? -3.6 -35.875 -20.25 1 96.75 124 THR A O 1
ATOM 1026 N N . PHE A 1 125 ? -1.517 -35.188 -20.703 1 96.69 125 PHE A N 1
ATOM 1027 C CA . PHE A 1 125 ? -1.102 -36.469 -21.234 1 96.69 125 PHE A CA 1
ATOM 1028 C C . PHE A 1 125 ? -0.13 -37.188 -20.297 1 96.69 125 PHE A C 1
ATOM 1030 O O . PHE A 1 125 ? 0.739 -36.531 -19.703 1 96.69 125 PHE A O 1
ATOM 1037 N N . LEU A 1 126 ? -0.361 -38.406 -20.078 1 97.19 126 LEU A N 1
ATOM 1038 C CA . LEU A 1 126 ? 0.623 -39.312 -19.453 1 97.19 126 LEU A CA 1
ATOM 1039 C C . LEU A 1 126 ? 1.38 -40.094 -20.516 1 97.19 126 LEU A C 1
ATOM 1041 O O . LEU A 1 126 ? 0.914 -41.156 -20.953 1 97.19 126 LEU A O 1
ATOM 1045 N N . ASN A 1 127 ? 2.545 -39.656 -20.797 1 96.25 127 ASN A N 1
ATOM 1046 C CA . ASN A 1 127 ? 3.359 -40.312 -21.812 1 96.25 127 ASN A CA 1
ATOM 1047 C C . ASN A 1 127 ? 4.199 -41.438 -21.203 1 96.25 127 ASN A C 1
ATOM 1049 O O . ASN A 1 127 ? 5.125 -41.188 -20.438 1 96.25 127 ASN A O 1
ATOM 1053 N N . TYR A 1 128 ? 3.902 -42.625 -21.656 1 95.75 128 TYR A N 1
ATOM 1054 C CA . TYR A 1 128 ? 4.629 -43.75 -21.109 1 95.75 128 TYR A CA 1
ATOM 1055 C C . TYR A 1 128 ? 5.926 -44 -21.875 1 95.75 128 TYR A C 1
ATOM 1057 O O . TYR A 1 128 ? 5.926 -44.031 -23.109 1 95.75 128 TYR A O 1
ATOM 1065 N N . LYS A 1 129 ? 6.988 -44.062 -21.203 1 91.88 129 LYS A N 1
ATOM 1066 C CA . LYS A 1 129 ? 8.289 -44.406 -21.781 1 91.88 129 LYS A CA 1
ATOM 1067 C C . LYS A 1 129 ? 9.148 -45.156 -20.781 1 91.88 129 LYS A C 1
ATOM 1069 O O . LYS A 1 129 ? 9.516 -44.625 -19.734 1 91.88 129 LYS A O 1
ATOM 1074 N N . ASP A 1 130 ? 9.523 -46.406 -21.031 1 89.31 130 ASP A N 1
ATOM 1075 C CA . ASP A 1 130 ? 10.477 -47.25 -20.312 1 89.31 130 ASP A CA 1
ATOM 1076 C C . ASP A 1 130 ? 10.148 -47.312 -18.828 1 89.31 130 ASP A C 1
ATOM 1078 O O . ASP A 1 130 ? 11.008 -47.062 -17.984 1 89.31 130 ASP A O 1
ATOM 1082 N N . GLY A 1 131 ? 8.914 -47.438 -18.5 1 90.5 131 GLY A N 1
ATOM 1083 C CA . GLY A 1 131 ? 8.547 -47.75 -17.125 1 90.5 131 GLY A CA 1
ATOM 1084 C C . GLY A 1 131 ? 8.094 -46.5 -16.359 1 90.5 131 GLY A C 1
ATOM 1085 O O . GLY A 1 131 ? 7.656 -46.625 -15.211 1 90.5 131 GLY A O 1
ATOM 1086 N N . ALA A 1 132 ? 8.18 -45.375 -16.953 1 94.38 132 ALA A N 1
ATOM 1087 C CA . ALA A 1 132 ? 7.75 -44.156 -16.281 1 94.38 132 ALA A CA 1
ATOM 1088 C C . ALA A 1 132 ? 6.77 -43.375 -17.156 1 94.38 132 ALA A C 1
ATOM 1090 O O . ALA A 1 132 ? 6.695 -43.594 -18.359 1 94.38 132 ALA A O 1
ATOM 1091 N N . TYR A 1 133 ? 5.93 -42.562 -16.547 1 97 133 TYR A N 1
ATOM 1092 C CA . TYR A 1 133 ? 4.949 -41.719 -17.219 1 97 133 TYR A CA 1
ATOM 1093 C C . TYR A 1 133 ? 5.297 -40.25 -17.094 1 97 133 TYR A C 1
ATOM 1095 O O . TYR A 1 133 ? 5.422 -39.719 -15.984 1 97 133 TYR A O 1
ATOM 1103 N N . ALA A 1 134 ? 5.469 -39.594 -18.188 1 96.12 134 ALA A N 1
ATOM 1104 C CA . ALA A 1 134 ? 5.703 -38.156 -18.188 1 96.12 134 ALA A CA 1
ATOM 1105 C C . ALA A 1 134 ? 4.398 -37.375 -18.344 1 96.12 134 ALA A C 1
ATOM 1107 O O . ALA A 1 134 ? 3.623 -37.656 -19.266 1 96.12 134 ALA A O 1
ATOM 1108 N N . ILE A 1 135 ? 4.168 -36.469 -17.469 1 96.62 135 ILE A N 1
ATOM 1109 C CA . ILE A 1 135 ? 2.973 -35.625 -17.516 1 96.62 135 ILE A CA 1
ATOM 1110 C C . ILE A 1 135 ? 3.227 -34.406 -18.406 1 96.62 135 ILE A C 1
ATOM 1112 O O . ILE A 1 135 ? 4.059 -33.562 -18.094 1 96.62 135 ILE A O 1
ATOM 1116 N N . ASP A 1 136 ? 2.5 -34.344 -19.453 1 94.31 136 ASP A N 1
ATOM 1117 C CA . ASP A 1 136 ? 2.592 -33.219 -20.375 1 94.31 136 ASP A CA 1
ATOM 1118 C C . ASP A 1 136 ? 1.271 -32.438 -20.438 1 94.31 136 ASP A C 1
ATOM 1120 O O . ASP A 1 136 ? 0.197 -33.031 -20.375 1 94.31 136 ASP A O 1
ATOM 1124 N N . ALA A 1 137 ? 1.435 -31.188 -20.594 1 90.75 137 ALA A N 1
ATOM 1125 C CA . ALA A 1 137 ? 0.24 -30.359 -20.75 1 90.75 137 ALA A CA 1
ATOM 1126 C C . ALA A 1 137 ? -0.453 -30.656 -22.078 1 90.75 137 ALA A C 1
ATOM 1128 O O . ALA A 1 137 ? 0.209 -30.859 -23.094 1 90.75 137 ALA A O 1
ATOM 1129 N N . ASP A 1 138 ? -1.722 -30.766 -22.047 1 92.38 138 ASP A N 1
ATOM 1130 C CA . ASP A 1 138 ? -2.531 -30.859 -23.266 1 92.38 138 ASP A CA 1
ATOM 1131 C C . ASP A 1 138 ? -2.709 -29.484 -23.922 1 92.38 138 ASP A C 1
ATOM 1133 O O . ASP A 1 138 ? -3.42 -28.641 -23.391 1 92.38 138 ASP A O 1
ATOM 1137 N N . LYS A 1 139 ? -2.18 -29.266 -25.031 1 86 139 LYS A N 1
ATOM 1138 C CA . LYS A 1 139 ? -2.148 -27.953 -25.672 1 86 139 LYS A CA 1
ATOM 1139 C C . LYS A 1 139 ? -3.188 -27.859 -26.797 1 86 139 LYS A C 1
ATOM 1141 O O . LYS A 1 139 ? -3.051 -27.062 -27.719 1 86 139 LYS A O 1
ATOM 1146 N N . GLN A 1 140 ? -4.168 -28.688 -26.734 1 86 140 GLN A N 1
ATOM 1147 C CA . GLN A 1 140 ? -5.184 -28.734 -27.781 1 86 140 GLN A CA 1
ATOM 1148 C C . GLN A 1 140 ? -5.805 -27.375 -28.031 1 86 140 GLN A C 1
ATOM 1150 O O . GLN A 1 140 ? -6.059 -26.984 -29.172 1 86 140 GLN A O 1
ATOM 1155 N N . TRP A 1 141 ? -6.008 -26.656 -26.969 1 81.81 141 TRP A N 1
ATOM 1156 C CA . TRP A 1 141 ? -6.727 -25.391 -27.109 1 81.81 141 TRP A CA 1
ATOM 1157 C C . TRP A 1 141 ? -5.832 -24.219 -26.75 1 81.81 141 TRP A C 1
ATOM 1159 O O . TRP A 1 141 ? -6.309 -23.078 -26.594 1 81.81 141 TRP A O 1
ATOM 1169 N N . ASP A 1 142 ? -4.59 -24.469 -26.594 1 75.06 142 ASP A N 1
ATOM 1170 C CA . ASP A 1 142 ? -3.662 -23.406 -26.25 1 75.06 142 ASP A CA 1
ATOM 1171 C C . ASP A 1 142 ? -3.309 -22.562 -27.469 1 75.06 142 ASP A C 1
ATOM 1173 O O . ASP A 1 142 ? -3.279 -23.062 -28.594 1 75.06 142 ASP A O 1
ATOM 1177 N N . SER A 1 143 ? -3.316 -21.266 -27.281 1 68.5 143 SER A N 1
ATOM 1178 C CA . SER A 1 143 ? -2.859 -20.391 -28.359 1 68.5 143 SER A CA 1
ATOM 1179 C C . SER A 1 143 ? -1.653 -19.562 -27.922 1 68.5 143 SER A C 1
ATOM 1181 O O . SER A 1 143 ? -1.541 -19.188 -26.75 1 68.5 143 SER A O 1
ATOM 1183 N N . ASP A 1 144 ? -0.661 -19.641 -28.828 1 62.72 144 ASP A N 1
ATOM 1184 C CA . ASP A 1 144 ? 0.466 -18.75 -28.547 1 62.72 144 ASP A CA 1
ATOM 1185 C C . ASP A 1 144 ? 0.06 -17.281 -28.688 1 62.72 144 ASP A C 1
ATOM 1187 O O . ASP A 1 144 ? -0.666 -16.922 -29.609 1 62.72 144 ASP A O 1
ATOM 1191 N N . THR A 1 145 ? 0.411 -16.625 -27.641 1 76 145 THR A N 1
ATOM 1192 C CA . THR A 1 145 ? 0.079 -15.211 -27.672 1 76 145 THR A CA 1
ATOM 1193 C C . THR A 1 145 ? 1.331 -14.359 -27.5 1 76 145 THR A C 1
ATOM 1195 O O . THR A 1 145 ? 2.416 -14.891 -27.234 1 76 145 THR A O 1
ATOM 1198 N N . ILE A 1 146 ? 1.263 -13.18 -27.828 1 82.12 146 ILE A N 1
ATOM 1199 C CA . ILE A 1 146 ? 2.322 -12.195 -27.656 1 82.12 146 ILE A CA 1
ATOM 1200 C C . ILE A 1 146 ? 2.822 -12.227 -26.219 1 82.12 146 ILE A C 1
ATOM 1202 O O . ILE A 1 146 ? 3.996 -11.953 -25.953 1 82.12 146 ILE A O 1
ATOM 1206 N N . LEU A 1 147 ? 2.049 -12.641 -25.328 1 86.44 147 LEU A N 1
ATOM 1207 C CA . LEU A 1 147 ? 2.373 -12.609 -23.906 1 86.44 147 LEU A CA 1
ATOM 1208 C C . LEU A 1 147 ? 3.408 -13.672 -23.562 1 86.44 147 LEU A C 1
ATOM 1210 O O . LEU A 1 147 ? 4.301 -13.43 -22.75 1 86.44 147 LEU A O 1
ATOM 1214 N N . SER A 1 148 ? 3.305 -14.828 -24.172 1 85.56 148 SER A N 1
ATOM 1215 C CA . SER A 1 148 ? 4.293 -15.875 -23.938 1 85.56 148 SER A CA 1
ATOM 1216 C C . SER A 1 148 ? 5.672 -15.453 -24.438 1 85.56 148 SER A C 1
ATOM 1218 O O . SER A 1 148 ? 6.684 -15.727 -23.781 1 85.56 148 SER A O 1
ATOM 1220 N N . MET A 1 149 ? 5.703 -14.781 -25.516 1 86.88 149 MET A N 1
ATOM 1221 C CA . MET A 1 149 ? 6.965 -14.312 -26.078 1 86.88 149 MET A CA 1
ATOM 1222 C C . MET A 1 149 ? 7.574 -13.211 -25.219 1 86.88 149 MET A C 1
ATOM 1224 O O . MET A 1 149 ? 8.766 -13.258 -24.906 1 86.88 149 MET A O 1
ATOM 1228 N N . LEU A 1 150 ? 6.727 -12.367 -24.859 1 90.5 150 LEU A N 1
ATOM 1229 C CA . LEU A 1 150 ? 7.203 -11.266 -24.031 1 90.5 150 LEU A CA 1
ATOM 1230 C C . LEU A 1 150 ? 7.688 -11.773 -22.672 1 90.5 150 LEU A C 1
ATOM 1232 O O . LEU A 1 150 ? 8.633 -11.227 -22.109 1 90.5 150 LEU A O 1
ATOM 1236 N N . GLY A 1 151 ? 7.027 -12.758 -22.156 1 91.56 151 GLY A N 1
ATOM 1237 C CA . GLY A 1 151 ? 7.469 -13.359 -20.906 1 91.56 151 GLY A CA 1
ATOM 1238 C C . GLY A 1 151 ? 8.898 -13.859 -20.969 1 91.56 151 GLY A C 1
ATOM 1239 O O . GLY A 1 151 ? 9.688 -13.609 -20.047 1 91.56 151 GLY A O 1
ATOM 1240 N N . LYS A 1 152 ? 9.242 -14.477 -22.094 1 89.62 152 LYS A N 1
ATOM 1241 C CA . LYS A 1 152 ? 10.594 -15.008 -22.266 1 89.62 152 LYS A CA 1
ATOM 1242 C C . LYS A 1 152 ? 11.609 -13.883 -22.391 1 89.62 152 LYS A C 1
ATOM 1244 O O . LYS A 1 152 ? 12.664 -13.906 -21.75 1 89.62 152 LYS A O 1
ATOM 1249 N N . SER A 1 153 ? 11.266 -12.953 -23.203 1 93.69 153 SER A N 1
ATOM 1250 C CA . SER A 1 153 ? 12.188 -11.852 -23.438 1 93.69 153 SER A CA 1
ATOM 1251 C C . SER A 1 153 ? 12.391 -11.023 -22.172 1 93.69 153 SER A C 1
ATOM 1253 O O . SER A 1 153 ? 13.523 -10.641 -21.844 1 93.69 153 SER A O 1
ATOM 1255 N N . MET A 1 154 ? 11.359 -10.773 -21.422 1 95.44 154 MET A N 1
ATOM 1256 C CA . MET A 1 154 ? 11.453 -9.938 -20.234 1 95.44 154 MET A CA 1
ATOM 1257 C C . MET A 1 154 ? 12.133 -10.688 -19.094 1 95.44 154 MET A C 1
ATOM 1259 O O . MET A 1 154 ? 12.82 -10.086 -18.266 1 95.44 154 MET A O 1
ATOM 1263 N N . GLU A 1 155 ? 11.922 -11.961 -19.031 1 93.12 155 GLU A N 1
ATOM 1264 C CA . GLU A 1 155 ? 12.656 -12.758 -18.062 1 93.12 155 GLU A CA 1
ATOM 1265 C C . GLU A 1 155 ? 14.164 -12.633 -18.266 1 93.12 155 GLU A C 1
ATOM 1267 O O . GLU A 1 155 ? 14.922 -12.5 -17.297 1 93.12 155 GLU A O 1
ATOM 1272 N N . LYS A 1 156 ? 14.555 -12.727 -19.516 1 93.44 156 LYS A N 1
ATOM 1273 C CA . LYS A 1 156 ? 15.969 -12.547 -19.844 1 93.44 156 LYS A CA 1
ATOM 1274 C C . LYS A 1 156 ? 16.438 -11.141 -19.516 1 93.44 156 LYS A C 1
ATOM 1276 O O . LYS A 1 156 ? 17.531 -10.953 -18.969 1 93.44 156 LYS A O 1
ATOM 1281 N N . LEU A 1 157 ? 15.625 -10.195 -19.797 1 96.38 157 LEU A N 1
ATOM 1282 C CA . LEU A 1 157 ? 15.93 -8.789 -19.516 1 96.38 157 LEU A CA 1
ATOM 1283 C C . LEU A 1 157 ? 16.234 -8.586 -18.031 1 96.38 157 LEU A C 1
ATOM 1285 O O . LEU A 1 157 ? 17.234 -7.938 -17.688 1 96.38 157 LEU A O 1
ATOM 1289 N N . LEU A 1 158 ? 15.453 -9.18 -17.125 1 97.31 158 LEU A N 1
ATOM 1290 C CA . LEU A 1 158 ? 15.508 -8.914 -15.695 1 97.31 158 LEU A CA 1
ATOM 1291 C C . LEU A 1 158 ? 16.688 -9.641 -15.055 1 97.31 158 LEU A C 1
ATOM 1293 O O . LEU A 1 158 ? 17.047 -9.352 -13.914 1 97.31 158 LEU A O 1
ATOM 1297 N N . THR A 1 159 ? 17.375 -10.516 -15.766 1 95.25 159 THR A N 1
ATOM 1298 C CA . THR A 1 159 ? 18.375 -11.359 -15.117 1 95.25 159 THR A CA 1
ATOM 1299 C C . THR A 1 159 ? 19.734 -11.188 -15.773 1 95.25 159 THR A C 1
ATOM 1301 O O . THR A 1 159 ? 20.703 -11.875 -15.414 1 95.25 159 THR A O 1
ATOM 1304 N N . VAL A 1 160 ? 19.844 -10.336 -16.828 1 93.75 160 VAL A N 1
ATOM 1305 C CA . VAL A 1 160 ? 21.156 -10.078 -17.438 1 93.75 160 VAL A CA 1
ATOM 1306 C C . VAL A 1 160 ? 21.391 -8.57 -17.516 1 93.75 160 VAL A C 1
ATOM 1308 O O . VAL A 1 160 ? 20.438 -7.789 -17.609 1 93.75 160 VAL A O 1
ATOM 1311 N N . PRO A 1 161 ? 22.609 -8.156 -17.453 1 95.06 161 PRO A N 1
ATOM 1312 C CA . PRO A 1 161 ? 22.891 -6.73 -17.609 1 95.06 161 PRO A CA 1
ATOM 1313 C C . PRO A 1 161 ? 22.5 -6.188 -18.969 1 95.06 161 PRO A C 1
ATOM 1315 O O . PRO A 1 161 ? 22.344 -6.957 -19.922 1 95.06 161 PRO A O 1
ATOM 1318 N N . LYS A 1 162 ? 22.422 -4.949 -19.047 1 95.5 162 LYS A N 1
ATOM 1319 C CA . LYS A 1 162 ? 21.938 -4.23 -20.219 1 95.5 162 LYS A CA 1
ATOM 1320 C C . LYS A 1 162 ? 22.75 -4.609 -21.453 1 95.5 162 LYS A C 1
ATOM 1322 O O . LYS A 1 162 ? 22.172 -4.934 -22.5 1 95.5 162 LYS A O 1
ATOM 1327 N N . ASP A 1 163 ? 24.047 -4.586 -21.312 1 94 163 ASP A N 1
ATOM 1328 C CA . ASP A 1 163 ? 24.922 -4.836 -22.453 1 94 163 ASP A CA 1
ATOM 1329 C C . ASP A 1 163 ? 24.75 -6.262 -22.969 1 94 163 ASP A C 1
ATOM 1331 O O . ASP A 1 163 ? 24.797 -6.496 -24.188 1 94 163 ASP A O 1
ATOM 1335 N N . GLU A 1 164 ? 24.594 -7.145 -22.094 1 92.31 164 GLU A N 1
ATOM 1336 C CA . GLU A 1 164 ? 24.375 -8.539 -22.484 1 92.31 164 GLU A CA 1
ATOM 1337 C C . GLU A 1 164 ? 23 -8.727 -23.109 1 92.31 164 GLU A C 1
ATOM 1339 O O . GLU A 1 164 ? 22.859 -9.477 -24.078 1 92.31 164 GLU A O 1
ATOM 1344 N N . PHE A 1 165 ? 22.047 -8.055 -22.609 1 94.69 165 PHE A N 1
ATOM 1345 C CA . PHE A 1 165 ? 20.703 -8.18 -23.141 1 94.69 165 PHE A CA 1
ATOM 1346 C C . PHE A 1 165 ? 20.625 -7.656 -24.562 1 94.69 165 PHE A C 1
ATOM 1348 O O . PHE A 1 165 ? 19.906 -8.219 -25.406 1 94.69 165 PHE A O 1
ATOM 1355 N N . GLU A 1 166 ? 21.266 -6.645 -24.812 1 95.12 166 GLU A N 1
ATOM 1356 C CA . GLU A 1 166 ? 21.234 -6.023 -26.141 1 95.12 166 GLU A CA 1
ATOM 1357 C C . GLU A 1 166 ? 21.812 -6.949 -27.203 1 95.12 166 GLU A C 1
ATOM 1359 O O . GLU A 1 166 ? 21.562 -6.777 -28.391 1 95.12 166 GLU A O 1
ATOM 1364 N N . LYS A 1 167 ? 22.562 -7.906 -26.766 1 93.75 167 LYS A N 1
ATOM 1365 C CA . LYS A 1 167 ? 23.094 -8.883 -27.703 1 93.75 167 LYS A CA 1
ATOM 1366 C C . LYS A 1 167 ? 21.984 -9.773 -28.266 1 93.75 167 LYS A C 1
ATOM 1368 O O . LYS A 1 167 ? 22.141 -10.391 -29.312 1 93.75 167 LYS A O 1
ATOM 1373 N N . TYR A 1 168 ? 20.938 -9.867 -27.594 1 92.81 168 TYR A N 1
ATOM 1374 C CA . TYR A 1 168 ? 19.828 -10.719 -28.031 1 92.81 168 TYR A CA 1
ATOM 1375 C C . TYR A 1 168 ? 18.953 -10 -29.047 1 92.81 168 TYR A C 1
ATOM 1377 O O . TYR A 1 168 ? 17.984 -10.562 -29.547 1 92.81 168 TYR A O 1
ATOM 1385 N N . ARG A 1 169 ? 19.266 -8.797 -29.312 1 93.5 169 ARG A N 1
ATOM 1386 C CA . ARG A 1 169 ? 18.625 -8.125 -30.438 1 93.5 169 ARG A CA 1
ATOM 1387 C C . ARG A 1 169 ? 18.984 -8.789 -31.766 1 93.5 169 ARG A C 1
ATOM 1389 O O . ARG A 1 169 ? 20.125 -9.18 -31.969 1 93.5 169 ARG A O 1
ATOM 1396 N N . ARG A 1 170 ? 18.047 -8.867 -32.625 1 90.88 170 ARG A N 1
ATOM 1397 C CA . ARG A 1 170 ? 18.266 -9.555 -33.906 1 90.88 170 ARG A CA 1
ATOM 1398 C C . ARG A 1 170 ? 19.453 -8.969 -34.656 1 90.88 170 ARG A C 1
ATOM 1400 O O . ARG A 1 170 ? 20.234 -9.703 -35.25 1 90.88 170 ARG A O 1
ATOM 1407 N N . SER A 1 171 ? 19.609 -7.684 -34.5 1 90.12 171 SER A N 1
ATOM 1408 C CA . SER A 1 171 ? 20.703 -7.008 -35.188 1 90.12 171 SER A CA 1
ATOM 1409 C C . SER A 1 171 ? 22.047 -7.312 -34.531 1 90.12 171 SER A C 1
ATOM 1411 O O . SER A 1 171 ? 23.094 -7.191 -35.156 1 90.12 171 SER A O 1
ATOM 1413 N N . ASN A 1 172 ? 22 -7.785 -33.281 1 89.56 172 ASN A N 1
ATOM 1414 C CA . ASN A 1 172 ? 23.234 -7.984 -32.531 1 89.56 172 ASN A CA 1
ATOM 1415 C C . ASN A 1 172 ? 23.469 -9.461 -32.219 1 89.56 172 ASN A C 1
ATOM 1417 O O . ASN A 1 172 ? 24.484 -9.812 -31.609 1 89.56 172 ASN A O 1
ATOM 1421 N N . SER A 1 173 ? 22.625 -10.305 -32.594 1 86.62 173 SER A N 1
ATOM 1422 C CA . SER A 1 173 ? 22.594 -11.688 -32.125 1 86.62 173 SER A CA 1
ATOM 1423 C C . SER A 1 173 ? 23.844 -12.445 -32.562 1 86.62 173 SER A C 1
ATOM 1425 O O . SER A 1 173 ? 24.172 -13.484 -32 1 86.62 173 SER A O 1
ATOM 1427 N N . HIS A 1 174 ? 24.5 -11.953 -33.531 1 84.94 174 HIS A N 1
ATOM 1428 C CA . HIS A 1 174 ? 25.75 -12.562 -34 1 84.94 174 HIS A CA 1
ATOM 1429 C C . HIS A 1 174 ? 26.844 -12.438 -32.969 1 84.94 174 HIS A C 1
ATOM 1431 O O . HIS A 1 174 ? 27.828 -13.18 -33 1 84.94 174 HIS A O 1
ATOM 1437 N N . GLN A 1 175 ? 26.625 -11.555 -32.062 1 85.44 175 GLN A N 1
ATOM 1438 C CA . GLN A 1 175 ? 27.625 -11.305 -31.031 1 85.44 175 GLN A CA 1
ATOM 1439 C C . GLN A 1 175 ? 27.531 -12.336 -29.906 1 85.44 175 GLN A C 1
ATOM 1441 O O . GLN A 1 175 ? 28.422 -12.445 -29.078 1 85.44 175 GLN A O 1
ATOM 1446 N N . LEU A 1 176 ? 26.516 -13.094 -29.891 1 88.25 176 LEU A N 1
ATOM 1447 C CA . LEU A 1 176 ? 26.328 -14.086 -28.828 1 88.25 176 LEU A CA 1
ATOM 1448 C C . LEU A 1 176 ? 27.234 -15.281 -29.047 1 88.25 176 LEU A C 1
ATOM 1450 O O . LEU A 1 176 ? 27.328 -15.812 -30.156 1 88.25 176 LEU A O 1
ATOM 1454 N N . THR A 1 177 ? 27.953 -15.578 -28.047 1 82.31 177 THR A N 1
ATOM 1455 C CA . THR A 1 177 ? 28.797 -16.766 -28.109 1 82.31 177 THR A CA 1
ATOM 1456 C C . THR A 1 177 ? 27.969 -18.031 -27.953 1 82.31 177 THR A C 1
ATOM 1458 O O . THR A 1 177 ? 26.828 -17.969 -27.5 1 82.31 177 THR A O 1
ATOM 1461 N N . GLU A 1 178 ? 28.516 -19.125 -28.297 1 79.62 178 GLU A N 1
ATOM 1462 C CA . GLU A 1 178 ? 27.844 -20.406 -28.141 1 79.62 178 GLU A CA 1
ATOM 1463 C C . GLU A 1 178 ? 27.578 -20.734 -26.672 1 79.62 178 GLU A C 1
ATOM 1465 O O . GLU A 1 178 ? 26.547 -21.312 -26.344 1 79.62 178 GLU A O 1
ATOM 1470 N N . GLU A 1 179 ? 28.5 -20.25 -25.938 1 75.38 179 GLU A N 1
ATOM 1471 C CA . GLU A 1 179 ? 28.344 -20.453 -24.516 1 75.38 179 GLU A CA 1
ATOM 1472 C C . GLU A 1 179 ? 27.156 -19.672 -23.969 1 75.38 179 GLU A C 1
ATOM 1474 O O . GLU A 1 179 ? 26.422 -20.172 -23.109 1 75.38 179 GLU A O 1
ATOM 1479 N N . GLU A 1 180 ? 26.984 -18.531 -24.547 1 77.19 180 GLU A N 1
ATOM 1480 C CA . GLU A 1 180 ? 25.875 -17.672 -24.109 1 77.19 180 GLU A CA 1
ATOM 1481 C C . GLU A 1 180 ? 24.531 -18.219 -24.609 1 77.19 180 GLU A C 1
ATOM 1483 O O . GLU A 1 180 ? 23.531 -18.125 -23.906 1 77.19 180 GLU A O 1
ATOM 1488 N N . ARG A 1 181 ? 24.531 -18.812 -25.672 1 74.56 181 ARG A N 1
ATOM 1489 C CA . ARG A 1 181 ? 23.312 -19.359 -26.266 1 74.56 181 ARG A CA 1
ATOM 1490 C C . ARG A 1 181 ? 22.906 -20.656 -25.578 1 74.56 181 ARG A C 1
ATOM 1492 O O . ARG A 1 181 ? 21.703 -20.953 -25.453 1 74.56 181 ARG A O 1
ATOM 1499 N N . ASP A 1 182 ? 24.031 -21.359 -25.156 1 68.69 182 ASP A N 1
ATOM 1500 C CA . ASP A 1 182 ? 23.781 -22.703 -24.641 1 68.69 182 ASP A CA 1
ATOM 1501 C C . ASP A 1 182 ? 23.734 -22.703 -23.125 1 68.69 182 ASP A C 1
ATOM 1503 O O . ASP A 1 182 ? 23.938 -23.75 -22.5 1 68.69 182 ASP A O 1
ATOM 1507 N N . GLN A 1 183 ? 23.578 -21.484 -22.625 1 67.06 183 GLN A N 1
ATOM 1508 C CA . GLN A 1 183 ? 23.547 -21.469 -21.156 1 67.06 183 GLN A CA 1
ATOM 1509 C C . GLN A 1 183 ? 22.391 -22.312 -20.625 1 67.06 183 GLN A C 1
ATOM 1511 O O . GLN A 1 183 ? 21.25 -22.156 -21.062 1 67.06 183 GLN A O 1
ATOM 1516 N N . ASP A 1 184 ? 22.812 -23.328 -19.781 1 65.06 184 ASP A N 1
ATOM 1517 C CA . ASP A 1 184 ? 21.828 -24.266 -19.25 1 65.06 184 ASP A CA 1
ATOM 1518 C C . ASP A 1 184 ? 20.891 -23.562 -18.266 1 65.06 184 ASP A C 1
ATOM 1520 O O . ASP A 1 184 ? 21.297 -22.625 -17.578 1 65.06 184 ASP A O 1
ATOM 1524 N N . GLU A 1 185 ? 19.641 -24 -18.344 1 77 185 GLU A N 1
ATOM 1525 C CA . GLU A 1 185 ? 18.672 -23.578 -17.344 1 77 185 GLU A CA 1
ATOM 1526 C C . GLU A 1 185 ? 18.828 -24.344 -16.031 1 77 185 GLU A C 1
ATOM 1528 O O . GLU A 1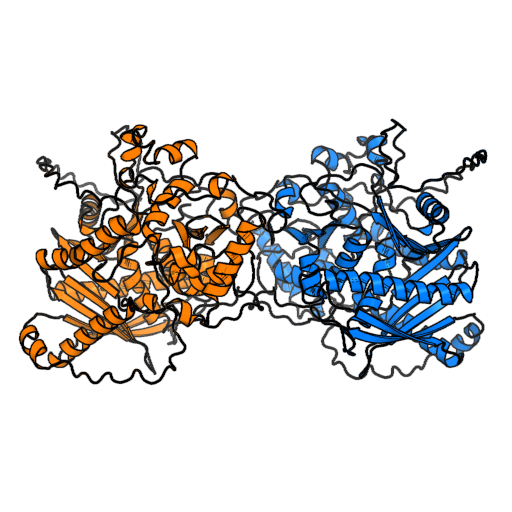 185 ? 19.328 -25.469 -16.031 1 77 185 GLU A O 1
ATOM 1533 N N . SER A 1 186 ? 18.594 -23.641 -15.016 1 81.44 186 SER A N 1
ATOM 1534 C CA . SER A 1 186 ? 18.672 -24.266 -13.695 1 81.44 186 SER A CA 1
ATOM 1535 C C . SER A 1 186 ? 17.312 -24.844 -13.289 1 81.44 186 SER A C 1
ATOM 1537 O O . SER A 1 186 ? 16.281 -24.234 -13.539 1 81.44 186 SER A O 1
ATOM 1539 N N . TYR A 1 187 ? 17.438 -26.125 -12.781 1 86 187 TYR A N 1
ATOM 1540 C CA . TYR A 1 187 ? 16.219 -26.797 -12.367 1 86 187 TYR A CA 1
ATOM 1541 C C . TYR A 1 187 ? 16.312 -27.297 -10.938 1 86 187 TYR A C 1
ATOM 1543 O O . TYR A 1 187 ? 17.406 -27.609 -10.453 1 86 187 TYR A O 1
ATOM 1551 N N . HIS A 1 188 ? 15.195 -27.312 -10.281 1 88.25 188 HIS A N 1
ATOM 1552 C CA . HIS A 1 188 ? 15 -28.047 -9.039 1 88.25 188 HIS A CA 1
ATOM 1553 C C . HIS A 1 188 ? 14.133 -29.281 -9.258 1 88.25 188 HIS A C 1
ATOM 1555 O O . HIS A 1 188 ? 13.164 -29.234 -10.023 1 88.25 188 HIS A O 1
ATOM 1561 N N . TYR A 1 189 ? 14.586 -30.359 -8.625 1 91.19 189 TYR A N 1
ATOM 1562 C CA . TYR A 1 189 ? 13.797 -31.578 -8.656 1 91.19 189 TYR A CA 1
ATOM 1563 C C . TYR A 1 189 ? 13.234 -31.906 -7.277 1 91.19 189 TYR A C 1
ATOM 1565 O O . TYR A 1 189 ? 13.969 -31.922 -6.289 1 91.19 189 TYR A O 1
ATOM 1573 N N . THR A 1 190 ? 11.977 -32.062 -7.27 1 91.25 190 THR A N 1
ATOM 1574 C CA . THR A 1 190 ? 11.289 -32.344 -6.023 1 91.25 190 THR A CA 1
ATOM 1575 C C . THR A 1 190 ? 10.484 -33.656 -6.152 1 91.25 190 THR A C 1
ATOM 1577 O O . THR A 1 190 ? 9.836 -33.875 -7.172 1 91.25 190 THR A O 1
ATOM 1580 N N . THR A 1 191 ? 10.562 -34.469 -5.141 1 93.06 191 THR A N 1
ATOM 1581 C CA . THR A 1 191 ? 9.82 -35.719 -5.191 1 93.06 191 THR A CA 1
ATOM 1582 C C . THR A 1 191 ? 8.742 -35.781 -4.117 1 93.06 191 THR A C 1
ATOM 1584 O O . THR A 1 191 ? 8.875 -35.125 -3.07 1 93.06 191 THR A O 1
ATOM 1587 N N . TYR A 1 192 ? 7.68 -36.438 -4.434 1 93.19 192 TYR A N 1
ATOM 1588 C CA . TYR A 1 192 ? 6.602 -36.75 -3.51 1 93.19 192 TYR A CA 1
ATOM 1589 C C . TYR A 1 192 ? 5.836 -38 -3.98 1 93.19 192 TYR A C 1
ATOM 1591 O O . TYR A 1 192 ? 5.363 -38.031 -5.117 1 93.19 192 TYR A O 1
ATOM 1599 N N . GLY A 1 193 ? 5.695 -38.969 -3.053 1 94.62 193 GLY A N 1
ATOM 1600 C CA . GLY A 1 193 ? 5.078 -40.188 -3.516 1 94.62 193 GLY A CA 1
ATOM 1601 C C . GLY A 1 193 ? 5.758 -40.781 -4.738 1 94.62 193 GLY A C 1
ATOM 1602 O O . GLY A 1 193 ? 6.973 -41 -4.742 1 94.62 193 GLY A O 1
ATOM 1603 N N . ASP A 1 194 ? 4.891 -40.906 -5.77 1 96.62 194 ASP A N 1
ATOM 1604 C CA . ASP A 1 194 ? 5.434 -41.5 -6.996 1 96.62 194 ASP A CA 1
ATOM 1605 C C . ASP A 1 194 ? 5.82 -40.406 -7.992 1 96.62 194 ASP A C 1
ATOM 1607 O O . ASP A 1 194 ? 6.156 -40.688 -9.141 1 96.62 194 ASP A O 1
ATOM 1611 N N . PHE A 1 195 ? 5.793 -39.156 -7.496 1 96.56 195 PHE A N 1
ATOM 1612 C CA . PHE A 1 195 ? 6.023 -38.062 -8.406 1 96.56 195 PHE A CA 1
ATOM 1613 C C . PHE A 1 195 ? 7.48 -37.594 -8.367 1 96.56 195 PHE A C 1
ATOM 1615 O O . PHE A 1 195 ? 8.094 -37.594 -7.297 1 96.56 195 PHE A O 1
ATOM 1622 N N . MET A 1 196 ? 8.031 -37.312 -9.5 1 95.69 196 MET A N 1
ATOM 1623 C CA . MET A 1 196 ? 9.227 -36.5 -9.703 1 95.69 196 MET A CA 1
ATOM 1624 C C . MET A 1 196 ? 8.891 -35.219 -10.453 1 95.69 196 MET A C 1
ATOM 1626 O O . MET A 1 196 ? 8.516 -35.281 -11.625 1 95.69 196 MET A O 1
ATOM 1630 N N . MET A 1 197 ? 9.031 -34.125 -9.719 1 94.75 197 MET A N 1
ATOM 1631 C CA . MET A 1 197 ? 8.617 -32.844 -10.305 1 94.75 197 MET A CA 1
ATOM 1632 C C . MET A 1 197 ? 9.828 -31.969 -10.586 1 94.75 197 MET A C 1
ATOM 1634 O O . MET A 1 197 ? 10.727 -31.859 -9.75 1 94.75 197 MET A O 1
ATOM 1638 N N . ARG A 1 198 ? 9.828 -31.391 -11.734 1 93.62 198 ARG A N 1
ATOM 1639 C CA . ARG A 1 198 ? 10.898 -30.469 -12.125 1 93.62 198 ARG A CA 1
ATOM 1640 C C . ARG A 1 198 ? 10.398 -29.031 -12.18 1 93.62 198 ARG A C 1
ATOM 1642 O O . ARG A 1 198 ? 9.289 -28.781 -12.664 1 93.62 198 ARG A O 1
ATOM 1649 N N . SER A 1 199 ? 11.148 -28.125 -11.617 1 91.88 199 SER A N 1
ATOM 1650 C CA . SER A 1 199 ? 10.812 -26.703 -11.648 1 91.88 199 SER A CA 1
ATOM 1651 C C . SER A 1 199 ? 11.977 -25.875 -12.18 1 91.88 199 SER A C 1
ATOM 1653 O O . SER A 1 199 ? 13.117 -26.047 -11.742 1 91.88 199 SER A O 1
ATOM 1655 N N . GLN A 1 200 ? 11.609 -25.078 -13.172 1 88.75 200 GLN A N 1
ATOM 1656 C CA . GLN A 1 200 ? 12.609 -24.156 -13.68 1 88.75 200 GLN A CA 1
ATOM 1657 C C . GLN A 1 200 ? 12.852 -23.016 -12.695 1 88.75 200 GLN A C 1
ATOM 1659 O O . GLN A 1 200 ? 11.914 -22.5 -12.086 1 88.75 200 GLN A O 1
ATOM 1664 N N . LEU A 1 201 ? 14.125 -22.656 -12.531 1 90.69 201 LEU A N 1
ATOM 1665 C CA . LEU A 1 201 ? 14.492 -21.594 -11.602 1 90.69 201 LEU A CA 1
ATOM 1666 C C . LEU A 1 201 ? 14.852 -20.328 -12.359 1 90.69 201 LEU A C 1
ATOM 1668 O O . LEU A 1 201 ? 15.797 -20.312 -13.148 1 90.69 201 LEU A O 1
ATOM 1672 N N . ASP A 1 202 ? 14.172 -19.234 -12.078 1 92.88 202 ASP A N 1
ATOM 1673 C CA . ASP A 1 202 ? 14.367 -18 -12.828 1 92.88 202 ASP A CA 1
ATOM 1674 C C . ASP A 1 202 ? 15.398 -17.109 -12.148 1 92.88 202 ASP A C 1
ATOM 1676 O O . ASP A 1 202 ? 16.25 -16.516 -12.82 1 92.88 202 ASP A O 1
ATOM 1680 N N . ALA A 1 203 ? 15.234 -16.984 -10.82 1 96.56 203 ALA A N 1
ATOM 1681 C CA . ALA A 1 203 ? 16.141 -16.062 -10.117 1 96.56 203 ALA A CA 1
ATOM 1682 C C . ALA A 1 203 ? 16.375 -16.516 -8.68 1 96.56 203 ALA A C 1
ATOM 1684 O O . ALA A 1 203 ? 15.648 -17.375 -8.172 1 96.56 203 ALA A O 1
ATOM 1685 N N . TYR A 1 204 ? 17.438 -15.93 -8.117 1 95.94 204 TYR A N 1
ATOM 1686 C CA . TYR A 1 204 ? 17.922 -16.312 -6.793 1 95.94 204 TYR A CA 1
ATOM 1687 C C . TYR A 1 204 ? 18.453 -15.109 -6.031 1 95.94 204 TYR A C 1
ATOM 1689 O O . TYR A 1 204 ? 19.016 -14.188 -6.629 1 95.94 204 TYR A O 1
ATOM 1697 N N . ASP A 1 205 ? 18.172 -15.016 -4.781 1 97.56 205 ASP A N 1
ATOM 1698 C CA . ASP A 1 205 ? 18.75 -14.07 -3.842 1 97.56 205 ASP A CA 1
ATOM 1699 C C . ASP A 1 205 ? 18.984 -14.711 -2.477 1 97.56 205 ASP A C 1
ATOM 1701 O O . ASP A 1 205 ? 18.031 -15.133 -1.818 1 97.56 205 ASP A O 1
ATOM 1705 N N . PRO A 1 206 ? 20.188 -14.797 -2.037 1 96.31 206 PRO A N 1
ATOM 1706 C CA . PRO A 1 206 ? 20.484 -15.523 -0.802 1 96.31 206 PRO A CA 1
ATOM 1707 C C . PRO A 1 206 ? 19.844 -14.883 0.429 1 96.31 206 PRO A C 1
ATOM 1709 O O . PRO A 1 206 ? 19.766 -15.516 1.483 1 96.31 206 PRO A O 1
ATOM 1712 N N . ARG A 1 207 ? 19.391 -13.695 0.334 1 96.56 207 ARG A N 1
ATOM 1713 C CA . ARG A 1 207 ? 18.812 -13 1.485 1 96.56 207 ARG A CA 1
ATOM 1714 C C . ARG A 1 207 ? 17.359 -13.383 1.698 1 96.56 207 ARG A C 1
ATOM 1716 O O . ARG A 1 207 ? 16.781 -13.086 2.744 1 96.56 207 ARG A O 1
ATOM 1723 N N . LEU A 1 208 ? 16.781 -14 0.751 1 97.62 208 LEU A N 1
ATOM 1724 C CA . LEU A 1 208 ? 15.398 -14.469 0.879 1 97.62 208 LEU A CA 1
ATOM 1725 C C . LEU A 1 208 ? 15.336 -15.742 1.714 1 97.62 208 LEU A C 1
ATOM 1727 O O . LEU A 1 208 ? 16.297 -16.516 1.751 1 97.62 208 LEU A O 1
ATOM 1731 N N . PRO A 1 209 ? 14.273 -15.984 2.383 1 95.19 209 PRO A N 1
ATOM 1732 C CA . PRO A 1 209 ? 14.125 -17.203 3.186 1 95.19 209 PRO A CA 1
ATOM 1733 C C . PRO A 1 209 ? 14.148 -18.469 2.342 1 95.19 209 PRO A C 1
ATOM 1735 O O . PRO A 1 209 ? 13.859 -18.422 1.143 1 95.19 209 PRO A O 1
ATOM 1738 N N . GLY A 1 210 ? 14.453 -19.578 2.988 1 94.62 210 GLY A N 1
ATOM 1739 C CA . GLY A 1 210 ? 14.438 -20.875 2.312 1 94.62 210 GLY A CA 1
ATOM 1740 C C . GLY A 1 210 ? 15.57 -21.031 1.313 1 94.62 210 GLY A C 1
ATOM 1741 O O . GLY A 1 210 ? 16.734 -20.797 1.643 1 94.62 210 GLY A O 1
ATOM 1742 N N . THR A 1 211 ? 15.18 -21.375 0.035 1 94.62 211 THR A N 1
ATOM 1743 C CA . THR A 1 211 ? 16.172 -21.641 -0.993 1 94.62 211 THR A CA 1
ATOM 1744 C C . THR A 1 211 ? 16.688 -20.344 -1.614 1 94.62 211 THR A C 1
ATOM 1746 O O . THR A 1 211 ? 17.703 -20.344 -2.309 1 94.62 211 THR A O 1
ATOM 1749 N N . GLY A 1 212 ? 15.922 -19.297 -1.352 1 96.44 212 GLY A N 1
ATOM 1750 C CA . GLY A 1 212 ? 16.281 -18.016 -1.941 1 96.44 212 GLY A CA 1
ATOM 1751 C C . GLY A 1 212 ? 15.852 -17.891 -3.391 1 96.44 212 GLY A C 1
ATOM 1752 O O . GLY A 1 212 ? 16.062 -16.844 -4.016 1 96.44 212 GLY A O 1
ATOM 1753 N N . VAL A 1 213 ? 15.266 -18.984 -3.898 1 96.88 213 VAL A N 1
ATOM 1754 C CA . VAL A 1 213 ? 14.844 -19 -5.293 1 96.88 213 VAL A CA 1
ATOM 1755 C C . VAL A 1 213 ? 13.445 -18.406 -5.418 1 96.88 213 VAL A C 1
ATOM 1757 O O . VAL A 1 213 ? 12.609 -18.562 -4.523 1 96.88 213 VAL A O 1
ATOM 1760 N N . PHE A 1 214 ? 13.195 -17.625 -6.434 1 97.75 214 PHE A N 1
ATOM 1761 C CA . PHE A 1 214 ? 11.875 -17.078 -6.719 1 97.75 214 PHE A CA 1
ATOM 1762 C C . PHE A 1 214 ? 11.625 -17.031 -8.227 1 97.75 214 PHE A C 1
ATOM 1764 O O . PHE A 1 214 ? 12.555 -17.156 -9.016 1 97.75 214 PHE A O 1
ATOM 1771 N N . ASP A 1 215 ? 10.391 -16.969 -8.594 1 96.81 215 ASP A N 1
ATOM 1772 C CA . ASP A 1 215 ? 9.984 -16.984 -9.992 1 96.81 215 ASP A CA 1
ATOM 1773 C C . ASP A 1 215 ? 9.789 -15.555 -10.516 1 96.81 215 ASP A C 1
ATOM 1775 O O . ASP A 1 215 ? 9.477 -14.641 -9.75 1 96.81 215 ASP A O 1
ATOM 1779 N N . LEU A 1 216 ? 10.102 -15.344 -11.789 1 97.31 216 LEU A N 1
ATOM 1780 C CA . LEU A 1 216 ? 9.867 -14.078 -12.469 1 97.31 216 LEU A CA 1
ATOM 1781 C C . LEU A 1 216 ? 8.648 -14.156 -13.383 1 97.31 216 LEU A C 1
ATOM 1783 O O . LEU A 1 216 ? 8.562 -15.055 -14.227 1 97.31 216 LEU A O 1
ATOM 1787 N N . LYS A 1 217 ? 7.738 -13.312 -13.109 1 97.06 217 LYS A N 1
ATOM 1788 C CA . LYS A 1 217 ? 6.527 -13.25 -13.922 1 97.06 217 LYS A CA 1
ATOM 1789 C C . LYS A 1 217 ? 6.324 -11.852 -14.5 1 97.06 217 LYS A C 1
ATOM 1791 O O . LYS A 1 217 ? 6.762 -10.859 -13.906 1 97.06 217 LYS A O 1
ATOM 1796 N N . THR A 1 218 ? 5.762 -11.781 -15.633 1 96.5 218 THR A N 1
ATOM 1797 C CA . THR A 1 218 ? 5.32 -10.523 -16.219 1 96.5 218 THR A CA 1
ATOM 1798 C C . THR A 1 218 ? 3.795 -10.469 -16.281 1 96.5 218 THR A C 1
ATOM 1800 O O . THR A 1 218 ? 3.141 -11.477 -16.547 1 96.5 218 THR A O 1
ATOM 1803 N N . ARG A 1 219 ? 3.301 -9.367 -15.953 1 97 219 ARG A N 1
ATOM 1804 C CA . ARG A 1 219 ? 1.852 -9.18 -15.93 1 97 219 ARG A CA 1
ATOM 1805 C C . ARG A 1 219 ? 1.431 -8.055 -16.875 1 97 219 ARG A C 1
ATOM 1807 O O . ARG A 1 219 ? 1.64 -6.879 -16.578 1 97 219 ARG A O 1
ATOM 1814 N N . ALA A 1 220 ? 0.762 -8.469 -18 1 96.75 220 ALA A N 1
ATOM 1815 C CA . ALA A 1 220 ? 0.211 -7.469 -18.906 1 96.75 220 ALA A CA 1
ATOM 1816 C C . ALA A 1 220 ? -1.03 -6.812 -18.312 1 96.75 220 ALA A C 1
ATOM 1818 O O . ALA A 1 220 ? -1.747 -7.43 -17.516 1 96.75 220 ALA A O 1
ATOM 1819 N N . VAL A 1 221 ? -1.304 -5.617 -18.703 1 97.19 221 VAL A N 1
ATOM 1820 C CA . VAL A 1 221 ? -2.467 -4.871 -18.219 1 97.19 221 VAL A CA 1
ATOM 1821 C C . VAL A 1 221 ? -3.744 -5.523 -18.75 1 97.19 221 VAL A C 1
ATOM 1823 O O . VAL A 1 221 ? -3.711 -6.285 -19.719 1 97.19 221 VAL A O 1
ATOM 1826 N N . VAL A 1 222 ? -4.793 -5.199 -18.141 1 95 222 VAL A N 1
ATOM 1827 C CA . VAL A 1 222 ? -6.086 -5.84 -18.359 1 95 222 VAL A CA 1
ATOM 1828 C C . VAL A 1 222 ? -6.516 -5.672 -19.812 1 95 222 VAL A C 1
ATOM 1830 O O . VAL A 1 222 ? -7.105 -6.582 -20.406 1 95 222 VAL A O 1
ATOM 1833 N N . SER A 1 223 ? -6.219 -4.59 -20.438 1 94.56 223 SER A N 1
ATOM 1834 C CA . SER A 1 223 ? -6.652 -4.34 -21.812 1 94.56 223 SER A CA 1
ATOM 1835 C C . SER A 1 223 ? -5.988 -5.305 -22.781 1 94.56 223 SER A C 1
ATOM 1837 O O . SER A 1 223 ? -6.566 -5.648 -23.812 1 94.56 223 SER A O 1
ATOM 1839 N N . ILE A 1 224 ? -4.836 -5.766 -22.422 1 93.56 224 ILE A N 1
ATOM 1840 C CA . ILE A 1 224 ? -4.109 -6.695 -23.281 1 93.56 224 ILE A CA 1
ATOM 1841 C C . ILE A 1 224 ? -4.535 -8.125 -22.969 1 93.56 224 ILE A C 1
ATOM 1843 O O . ILE A 1 224 ? -4.766 -8.93 -23.875 1 93.56 224 ILE A O 1
ATOM 1847 N N . ARG A 1 225 ? -4.68 -8.469 -21.734 1 91.19 225 ARG A N 1
ATOM 1848 C CA . ARG A 1 225 ? -5.023 -9.828 -21.312 1 91.19 225 ARG A CA 1
ATOM 1849 C C . ARG A 1 225 ? -6.398 -10.227 -21.828 1 91.19 225 ARG A C 1
ATOM 1851 O O . ARG A 1 225 ? -6.629 -11.398 -22.156 1 91.19 225 ARG A O 1
ATOM 1858 N N . MET A 1 226 ? -7.23 -9.242 -21.969 1 88 226 MET A N 1
ATOM 1859 C CA . MET A 1 226 ? -8.609 -9.539 -22.375 1 88 226 MET A CA 1
ATOM 1860 C C . MET A 1 226 ? -8.695 -9.82 -23.875 1 88 226 MET A C 1
ATOM 1862 O O . MET A 1 226 ? -9.648 -10.453 -24.328 1 88 226 MET A O 1
ATOM 1866 N N . ASP A 1 227 ? -7.734 -9.289 -24.562 1 85.56 227 ASP A N 1
ATOM 1867 C CA . ASP A 1 227 ? -7.664 -9.547 -26 1 85.56 227 ASP A CA 1
ATOM 1868 C C . ASP A 1 227 ? -6.215 -9.656 -26.469 1 85.56 227 ASP A C 1
ATOM 1870 O O . ASP A 1 227 ? -5.73 -8.797 -27.219 1 85.56 227 ASP A O 1
ATOM 1874 N N . ALA A 1 228 ? -5.656 -10.773 -26.188 1 81.88 228 ALA A N 1
ATOM 1875 C CA . ALA A 1 228 ? -4.234 -10.953 -26.453 1 81.88 228 ALA A CA 1
ATOM 1876 C C . ALA A 1 228 ? -3.977 -11.156 -27.938 1 81.88 228 ALA A C 1
ATOM 1878 O O . ALA A 1 228 ? -2.877 -10.891 -28.438 1 81.88 228 ALA A O 1
ATOM 1879 N N . ARG A 1 229 ? -4.953 -11.617 -28.688 1 78.94 229 ARG A N 1
ATOM 1880 C CA . ARG A 1 229 ? -4.809 -11.82 -30.125 1 78.94 229 ARG A CA 1
ATOM 1881 C C . ARG A 1 229 ? -4.734 -10.484 -30.859 1 78.94 229 ARG A C 1
ATOM 1883 O O . ARG A 1 229 ? -4.012 -10.359 -31.844 1 78.94 229 ARG A O 1
ATOM 1890 N N . ASN A 1 230 ? -5.57 -9.578 -30.328 1 83.56 230 ASN A N 1
ATOM 1891 C CA . ASN A 1 230 ? -5.539 -8.219 -30.844 1 83.56 230 ASN A CA 1
ATOM 1892 C C . ASN A 1 230 ? -5.008 -7.23 -29.812 1 83.56 230 ASN A C 1
ATOM 1894 O O . ASN A 1 230 ? -5.672 -6.242 -29.484 1 83.56 230 ASN A O 1
ATOM 1898 N N . TYR A 1 231 ? -3.812 -7.508 -29.453 1 85.75 231 TYR A N 1
ATOM 1899 C CA . TYR A 1 231 ? -3.26 -6.793 -28.312 1 85.75 231 TYR A CA 1
ATOM 1900 C C . TYR A 1 231 ? -3.041 -5.32 -28.641 1 85.75 231 TYR A C 1
ATOM 1902 O O . TYR A 1 231 ? -3.002 -4.477 -27.75 1 85.75 231 TYR A O 1
ATOM 1910 N N . THR A 1 232 ? -2.91 -4.938 -29.906 1 87.19 232 THR A N 1
ATOM 1911 C CA . THR A 1 232 ? -2.609 -3.57 -30.312 1 87.19 232 THR A CA 1
ATOM 1912 C C . THR A 1 232 ? -3.729 -2.623 -29.891 1 87.19 232 THR A C 1
ATOM 1914 O O . THR A 1 232 ? -3.486 -1.438 -29.641 1 87.19 232 THR A O 1
ATOM 1917 N N . LYS A 1 233 ? -4.906 -3.229 -29.766 1 86.81 233 LYS A N 1
ATOM 1918 C CA . LYS A 1 233 ? -6.059 -2.428 -29.359 1 86.81 233 LYS A CA 1
ATOM 1919 C C . LYS A 1 233 ? -5.914 -1.955 -27.906 1 86.81 233 LYS A C 1
ATOM 1921 O O . LYS A 1 233 ? -6.469 -0.919 -27.531 1 86.81 233 LYS A O 1
ATOM 1926 N N . GLY A 1 234 ? -5.133 -2.678 -27.172 1 91.94 234 GLY A N 1
ATOM 1927 C CA . GLY A 1 234 ? -5.086 -2.406 -25.734 1 91.94 234 GLY A CA 1
ATOM 1928 C C . GLY A 1 234 ? -3.775 -1.793 -25.297 1 91.94 234 GLY A C 1
ATOM 1929 O O . GLY A 1 234 ? -3.605 -1.469 -24.109 1 91.94 234 GLY A O 1
ATOM 1930 N N . VAL A 1 235 ? -2.871 -1.477 -26.188 1 91.94 235 VAL A N 1
ATOM 1931 C CA . VAL A 1 235 ? -1.506 -1.079 -25.859 1 91.94 235 VAL A CA 1
ATOM 1932 C C . VAL A 1 235 ? -1.513 0.304 -25.219 1 91.94 235 VAL A C 1
ATOM 1934 O O . VAL A 1 235 ? -0.648 0.616 -24.391 1 91.94 235 VAL A O 1
ATOM 1937 N N . GLY A 1 236 ? -2.449 1.079 -25.391 1 94.38 236 GLY A N 1
ATOM 1938 C CA . GLY A 1 236 ? -2.51 2.434 -24.875 1 94.38 236 GLY A CA 1
ATOM 1939 C C . GLY A 1 236 ? -2.846 2.486 -23.391 1 94.38 236 GLY A C 1
ATOM 1940 O O . GLY A 1 236 ? -2.602 3.498 -22.734 1 94.38 236 GLY A O 1
ATOM 1941 N N . TYR A 1 237 ? -3.373 1.443 -22.859 1 96.81 237 TYR A N 1
ATOM 1942 C CA . TYR A 1 237 ? -3.736 1.394 -21.453 1 96.81 237 TYR A CA 1
ATOM 1943 C C . TYR A 1 237 ? -2.5 1.485 -20.562 1 96.81 237 TYR A C 1
ATOM 1945 O O . TYR A 1 237 ? -1.527 0.753 -20.781 1 96.81 237 TYR A O 1
ATOM 1953 N N . GLU A 1 238 ? -2.5 2.412 -19.562 1 96.5 238 GLU A N 1
ATOM 1954 C CA . GLU A 1 238 ? -1.361 2.598 -18.672 1 96.5 238 GLU A CA 1
ATOM 1955 C C . GLU A 1 238 ? -1.79 2.506 -17.203 1 96.5 238 GLU A C 1
ATOM 1957 O O . GLU A 1 238 ? -2.938 2.809 -16.875 1 96.5 238 GLU A O 1
ATOM 1962 N N . ILE A 1 239 ? -0.868 2.004 -16.406 1 97 239 ILE A N 1
ATOM 1963 C CA . ILE A 1 239 ? -1.066 2.082 -14.961 1 97 239 ILE A CA 1
ATOM 1964 C C . ILE A 1 239 ? -0.548 3.422 -14.438 1 97 239 ILE A C 1
ATOM 1966 O O . ILE A 1 239 ? 0.631 3.744 -14.602 1 97 239 ILE A O 1
ATOM 1970 N N . ARG A 1 240 ? -1.413 4.125 -13.742 1 92.81 240 ARG A N 1
ATOM 1971 C CA . ARG A 1 240 ? -1.04 5.488 -13.383 1 92.81 240 ARG A CA 1
ATOM 1972 C C . ARG A 1 240 ? -1.182 5.719 -11.883 1 92.81 240 ARG A C 1
ATOM 1974 O O . ARG A 1 240 ? -0.738 6.742 -11.367 1 92.81 240 ARG A O 1
ATOM 1981 N N . GLN A 1 241 ? -1.792 4.805 -11.219 1 93.88 241 GLN A N 1
ATOM 1982 C CA . GLN A 1 241 ? -2.025 4.984 -9.789 1 93.88 241 GLN A CA 1
ATOM 1983 C C . GLN A 1 241 ? -1.938 3.652 -9.047 1 93.88 241 GLN A C 1
ATOM 1985 O O . GLN A 1 241 ? -2.049 2.586 -9.656 1 93.88 241 GLN A O 1
ATOM 1990 N N . ARG A 1 242 ? -1.731 3.76 -7.773 1 94 242 ARG A N 1
ATOM 1991 C CA . ARG A 1 242 ? -1.601 2.564 -6.949 1 94 242 ARG A CA 1
ATOM 1992 C C . ARG A 1 242 ? -2.963 1.936 -6.676 1 94 242 ARG A C 1
ATOM 1994 O O . ARG A 1 242 ? -3.129 0.721 -6.809 1 94 242 ARG A O 1
ATOM 2001 N N . PHE A 1 243 ? -3.943 2.859 -6.316 1 94.12 243 PHE A N 1
ATOM 2002 C CA . PHE A 1 243 ? -5.281 2.404 -5.965 1 94.12 243 PHE A CA 1
ATOM 2003 C C . PHE A 1 243 ? -6.305 2.887 -6.984 1 94.12 243 PHE A C 1
ATOM 2005 O O . PHE A 1 243 ? -6.141 3.953 -7.582 1 94.12 243 PHE A O 1
ATOM 2012 N N . GLY A 1 244 ? -7.344 2.057 -7.199 1 93.88 244 GLY A N 1
ATOM 2013 C CA . GLY A 1 244 ? -8.445 2.492 -8.047 1 93.88 244 GLY A CA 1
ATOM 2014 C C . GLY A 1 244 ? -9.016 1.378 -8.906 1 93.88 244 GLY A C 1
ATOM 2015 O O . GLY A 1 244 ? -8.375 0.34 -9.086 1 93.88 244 GLY A O 1
ATOM 2016 N N . GLN A 1 245 ? -10.109 1.667 -9.523 1 94.44 245 GLN A N 1
ATOM 2017 C CA . GLN A 1 245 ? -10.828 0.663 -10.297 1 94.44 245 GLN A CA 1
ATOM 2018 C C . GLN A 1 245 ? -10.156 0.422 -11.648 1 94.44 245 GLN A C 1
ATOM 2020 O O . GLN A 1 245 ? -10.234 -0.678 -12.195 1 94.44 245 GLN A O 1
ATOM 2025 N N . TRP A 1 246 ? -9.531 1.476 -12.148 1 95.25 246 TRP A N 1
ATOM 2026 C CA . TRP A 1 246 ? -8.883 1.392 -13.453 1 95.25 246 TRP A CA 1
ATOM 2027 C C . TRP A 1 246 ? -7.512 2.057 -13.422 1 95.25 246 TRP A C 1
ATOM 2029 O O . TRP A 1 246 ? -7.23 2.873 -12.547 1 95.25 246 TRP A O 1
ATOM 2039 N N . GLN A 1 247 ? -6.656 1.659 -14.344 1 96.75 247 GLN A N 1
ATOM 2040 C CA . GLN A 1 247 ? -5.324 2.234 -14.508 1 96.75 247 GLN A CA 1
ATOM 2041 C C . GLN A 1 247 ? -4.551 2.217 -13.195 1 96.75 247 GLN A C 1
ATOM 2043 O O . GLN A 1 247 ? -3.904 3.201 -12.836 1 96.75 247 GLN A O 1
ATOM 2048 N N . SER A 1 248 ? -4.762 1.132 -12.445 1 97.12 248 SER A N 1
ATOM 2049 C CA . SER A 1 248 ? -4.145 1.027 -11.133 1 97.12 248 SER A CA 1
ATOM 2050 C C . SER A 1 248 ? -3.457 -0.323 -10.945 1 97.12 248 SER A C 1
ATOM 2052 O O . SER A 1 248 ? -3.842 -1.311 -11.578 1 97.12 248 SER A O 1
ATOM 2054 N N . PHE A 1 249 ? -2.422 -0.359 -10.125 1 97.94 249 PHE A N 1
ATOM 2055 C CA . PHE A 1 249 ? -1.792 -1.616 -9.742 1 97.94 249 PHE A CA 1
ATOM 2056 C C . PHE A 1 249 ? -2.775 -2.51 -8.992 1 97.94 249 PHE A C 1
ATOM 2058 O O . PHE A 1 249 ? -2.725 -3.734 -9.117 1 97.94 249 PHE A O 1
ATOM 2065 N N . GLU A 1 250 ? -3.688 -1.884 -8.297 1 97.44 250 GLU A N 1
ATOM 2066 C CA . GLU A 1 250 ? -4.684 -2.611 -7.516 1 97.44 250 GLU A CA 1
ATOM 2067 C C . GLU A 1 250 ? -5.598 -3.438 -8.414 1 97.44 250 GLU A C 1
ATOM 2069 O O . GLU A 1 250 ? -5.949 -4.57 -8.078 1 97.44 250 GLU A O 1
ATOM 2074 N N . ARG A 1 251 ? -5.965 -2.875 -9.555 1 97 251 ARG A N 1
ATOM 2075 C CA . ARG A 1 251 ? -6.789 -3.6 -10.516 1 97 251 ARG A CA 1
ATOM 2076 C C . ARG A 1 251 ? -6.066 -4.836 -11.039 1 97 251 ARG A C 1
ATOM 2078 O O . ARG A 1 251 ? -6.637 -5.926 -11.086 1 97 251 ARG A O 1
ATOM 2085 N N . GLU A 1 252 ? -4.883 -4.625 -11.391 1 97.81 252 GLU A N 1
ATOM 2086 C CA . GLU A 1 252 ? -4.086 -5.738 -11.898 1 97.81 252 GLU A CA 1
ATOM 2087 C C . GLU A 1 252 ? -3.852 -6.785 -10.812 1 97.81 252 GLU A C 1
ATOM 2089 O O . GLU A 1 252 ? -3.844 -7.988 -11.094 1 97.81 252 GLU A O 1
ATOM 2094 N N . TYR A 1 253 ? -3.652 -6.309 -9.578 1 97.94 253 TYR A N 1
ATOM 2095 C CA . TYR A 1 253 ? -3.439 -7.203 -8.445 1 97.94 253 TYR A CA 1
ATOM 2096 C C . TYR A 1 253 ? -4.672 -8.062 -8.195 1 97.94 253 TYR A C 1
ATOM 2098 O O . TYR A 1 253 ? -4.555 -9.281 -7.996 1 97.94 253 TYR A O 1
ATOM 2106 N N . HIS A 1 254 ? -5.816 -7.469 -8.219 1 97.69 254 HIS A N 1
ATOM 2107 C CA . HIS A 1 254 ? -7.062 -8.211 -8.055 1 97.69 254 HIS A CA 1
ATOM 2108 C C . HIS A 1 254 ? -7.234 -9.25 -9.156 1 97.69 254 HIS A C 1
ATOM 2110 O O . HIS A 1 254 ? -7.645 -10.383 -8.891 1 97.69 254 HIS A O 1
ATOM 2116 N N . ASP A 1 255 ? -6.973 -8.82 -10.312 1 96.25 255 ASP A N 1
ATOM 2117 C CA . ASP A 1 255 ? -7.07 -9.758 -11.43 1 96.25 255 ASP A CA 1
ATOM 2118 C C . ASP A 1 255 ? -6.105 -10.922 -11.25 1 96.25 255 ASP A C 1
ATOM 2120 O O . ASP A 1 255 ? -6.422 -12.062 -11.617 1 96.25 255 ASP A O 1
ATOM 2124 N N . MET A 1 256 ? -4.957 -10.664 -10.742 1 97.19 256 MET A N 1
ATOM 2125 C CA . MET A 1 256 ? -3.98 -11.719 -10.5 1 97.19 256 MET A CA 1
ATOM 2126 C C . MET A 1 256 ? -4.469 -12.68 -9.422 1 97.19 256 MET A C 1
ATOM 2128 O O . MET A 1 256 ? -4.242 -13.883 -9.508 1 97.19 256 MET A O 1
ATOM 2132 N N . MET A 1 257 ? -5.102 -12.133 -8.461 1 97.69 257 MET A N 1
ATOM 2133 C CA . MET A 1 257 ? -5.672 -12.984 -7.422 1 97.69 257 MET A CA 1
ATOM 2134 C C . MET A 1 257 ? -6.641 -14 -8.016 1 97.69 257 MET A C 1
ATOM 2136 O O . MET A 1 257 ? -6.656 -15.164 -7.609 1 97.69 257 MET A O 1
ATOM 2140 N N . ARG A 1 258 ? -7.352 -13.586 -8.992 1 96.81 258 ARG A N 1
ATOM 2141 C CA . ARG A 1 258 ? -8.414 -14.414 -9.555 1 96.81 258 ARG A CA 1
ATOM 2142 C C . ARG A 1 258 ? -7.863 -15.383 -10.602 1 96.81 258 ARG A C 1
ATOM 2144 O O . ARG A 1 258 ? -8.344 -16.516 -10.727 1 96.81 258 ARG A O 1
ATOM 2151 N N . SER A 1 259 ? -6.809 -14.922 -11.242 1 95.69 259 SER A N 1
ATOM 2152 C CA . SER A 1 259 ? -6.484 -15.656 -12.461 1 95.69 259 SER A CA 1
ATOM 2153 C C . SER A 1 259 ? -5.09 -16.266 -12.383 1 95.69 259 SER A C 1
ATOM 2155 O O . SER A 1 259 ? -4.742 -17.141 -13.18 1 95.69 259 SER A O 1
ATOM 2157 N N . ALA A 1 260 ? -4.277 -15.859 -11.359 1 96.44 260 ALA A N 1
ATOM 2158 C CA . ALA A 1 260 ? -2.883 -16.281 -11.461 1 96.44 260 ALA A CA 1
ATOM 2159 C C . ALA A 1 260 ? -2.371 -16.797 -10.117 1 96.44 260 ALA A C 1
ATOM 2161 O O . ALA A 1 260 ? -1.554 -17.719 -10.07 1 96.44 260 ALA A O 1
ATOM 2162 N N . PHE A 1 261 ? -2.781 -16.297 -8.992 1 98 261 PHE A N 1
ATOM 2163 C CA . PHE A 1 261 ? -2.18 -16.547 -7.688 1 98 261 PHE A CA 1
ATOM 2164 C C . PHE A 1 261 ? -2.223 -18.047 -7.348 1 98 261 PHE A C 1
ATOM 2166 O O . PHE A 1 261 ? -1.296 -18.562 -6.73 1 98 261 PHE A O 1
ATOM 2173 N N . LEU A 1 262 ? -3.328 -18.703 -7.691 1 97.81 262 LEU A N 1
ATOM 2174 C CA . LEU A 1 262 ? -3.398 -20.141 -7.398 1 97.81 262 LEU A CA 1
ATOM 2175 C C . LEU A 1 262 ? -2.314 -20.906 -8.148 1 97.81 262 LEU A C 1
ATOM 2177 O O . LEU A 1 262 ? -1.571 -21.688 -7.555 1 97.81 262 LEU A O 1
ATOM 2181 N N . LYS A 1 263 ? -2.236 -20.641 -9.391 1 96.69 263 LYS A N 1
ATOM 2182 C CA . LYS A 1 263 ? -1.191 -21.25 -10.195 1 96.69 263 LYS A CA 1
ATOM 2183 C C . LYS A 1 263 ? 0.195 -20.922 -9.656 1 96.69 263 LYS A C 1
ATOM 2185 O O . LYS A 1 263 ? 1.047 -21.797 -9.523 1 96.69 263 LYS A O 1
ATOM 2190 N N . TYR A 1 264 ? 0.426 -19.625 -9.367 1 97.88 264 TYR A N 1
ATOM 2191 C CA . TYR A 1 264 ? 1.717 -19.172 -8.867 1 97.88 264 TYR A CA 1
ATOM 2192 C C . TYR A 1 264 ? 2.072 -19.859 -7.555 1 97.88 264 TYR A C 1
ATOM 2194 O O . TYR A 1 264 ? 3.207 -20.312 -7.367 1 97.88 264 TYR A O 1
ATOM 2202 N N . SER A 1 265 ? 1.114 -19.984 -6.699 1 98.25 265 SER A N 1
ATOM 2203 C CA . SER A 1 265 ? 1.381 -20.594 -5.395 1 98.25 265 SER A CA 1
ATOM 2204 C C . SER A 1 265 ? 1.747 -22.062 -5.531 1 98.25 265 SER A C 1
ATOM 2206 O O . SER A 1 265 ? 2.6 -22.562 -4.797 1 98.25 265 SER A O 1
ATOM 2208 N N . LEU A 1 266 ? 1.107 -22.75 -6.453 1 97.81 266 LEU A N 1
ATOM 2209 C CA . LEU A 1 266 ? 1.418 -24.156 -6.699 1 97.81 266 LEU A CA 1
ATOM 2210 C C . LEU A 1 266 ? 2.811 -24.312 -7.301 1 97.81 266 LEU A C 1
ATOM 2212 O O . LEU A 1 266 ? 3.562 -25.203 -6.922 1 97.81 266 LEU A O 1
ATOM 2216 N N . GLN A 1 267 ? 3.129 -23.438 -8.195 1 96.69 267 GLN A N 1
ATOM 2217 C CA . GLN A 1 267 ? 4.457 -23.469 -8.797 1 96.69 267 GLN A CA 1
ATOM 2218 C C . GLN A 1 267 ? 5.539 -23.188 -7.758 1 96.69 267 GLN A C 1
ATOM 2220 O O . GLN A 1 267 ? 6.586 -23.844 -7.758 1 96.69 267 GLN A O 1
ATOM 2225 N N . VAL A 1 268 ? 5.293 -22.266 -6.926 1 97.38 268 VAL A N 1
ATOM 2226 C CA . VAL A 1 268 ? 6.238 -21.906 -5.875 1 97.38 268 VAL A CA 1
ATOM 2227 C C . VAL A 1 268 ? 6.469 -23.109 -4.957 1 97.38 268 VAL A C 1
ATOM 2229 O O . VAL A 1 268 ? 7.602 -23.391 -4.562 1 97.38 268 VAL A O 1
ATOM 2232 N N . ARG A 1 269 ? 5.438 -23.828 -4.633 1 97.06 269 ARG A N 1
ATOM 2233 C CA . ARG A 1 269 ? 5.551 -24.984 -3.748 1 97.06 269 ARG A CA 1
ATOM 2234 C C . ARG A 1 269 ? 6.277 -26.141 -4.441 1 97.06 269 ARG A C 1
ATOM 2236 O O . ARG A 1 269 ? 7.148 -26.766 -3.846 1 97.06 269 ARG A O 1
ATOM 2243 N N . MET A 1 270 ? 5.949 -26.375 -5.688 1 95.44 270 MET A N 1
ATOM 2244 C CA . MET A 1 270 ? 6.602 -27.438 -6.441 1 95.44 270 MET A CA 1
ATOM 2245 C C . MET A 1 270 ? 8.094 -27.172 -6.582 1 95.44 270 MET A C 1
ATOM 2247 O O . MET A 1 270 ? 8.906 -28.094 -6.512 1 95.44 270 MET A O 1
ATOM 2251 N N . GLY A 1 271 ? 8.406 -25.875 -6.75 1 94.31 271 GLY A N 1
ATOM 2252 C CA . GLY A 1 271 ? 9.797 -25.5 -6.969 1 94.31 271 GLY A CA 1
ATOM 2253 C C . GLY A 1 271 ? 10.523 -25.125 -5.691 1 94.31 271 GLY A C 1
ATOM 2254 O O . GLY A 1 271 ? 11.68 -24.703 -5.73 1 94.31 271 GLY A O 1
ATOM 2255 N N . ARG A 1 272 ? 9.852 -25.203 -4.57 1 95.25 272 ARG A N 1
ATOM 2256 C CA . ARG A 1 272 ? 10.414 -24.797 -3.287 1 95.25 272 ARG A CA 1
ATOM 2257 C C . ARG A 1 272 ? 10.961 -23.375 -3.355 1 95.25 272 ARG A C 1
ATOM 2259 O O . ARG A 1 272 ? 12.109 -23.125 -2.977 1 95.25 272 ARG A O 1
ATOM 2266 N N . MET A 1 273 ? 10.203 -22.578 -3.973 1 96.88 273 MET A N 1
ATOM 2267 C CA . MET A 1 273 ? 10.57 -21.172 -4.137 1 96.88 273 MET A CA 1
ATOM 2268 C C . MET A 1 273 ? 10 -20.328 -3 1 96.88 273 MET A C 1
ATOM 2270 O O . MET A 1 273 ? 9.18 -20.812 -2.213 1 96.88 273 MET A O 1
ATOM 2274 N N . ASP A 1 274 ? 10.5 -19.078 -2.914 1 98 274 ASP A N 1
ATOM 2275 C CA . ASP A 1 274 ? 10.055 -18.172 -1.862 1 98 274 ASP A CA 1
ATOM 2276 C C . ASP A 1 274 ? 8.812 -17.391 -2.297 1 98 274 ASP A C 1
ATOM 2278 O O . ASP A 1 274 ? 7.926 -17.125 -1.48 1 98 274 ASP A O 1
ATOM 2282 N N . GLY A 1 275 ? 8.789 -16.984 -3.484 1 98.12 275 GLY A N 1
ATOM 2283 C CA . GLY A 1 275 ? 7.695 -16.172 -3.996 1 98.12 275 GLY A CA 1
ATOM 2284 C C . GLY A 1 275 ? 7.844 -15.828 -5.465 1 98.12 275 GLY A C 1
ATOM 2285 O O . GLY A 1 275 ? 8.5 -16.547 -6.215 1 98.12 275 GLY A O 1
ATOM 2286 N N . ILE A 1 276 ? 7.113 -14.781 -5.867 1 98.38 276 ILE A N 1
ATOM 2287 C CA . ILE A 1 276 ? 7.07 -14.383 -7.27 1 98.38 276 ILE A CA 1
ATOM 2288 C C . ILE A 1 276 ? 7.414 -12.906 -7.398 1 98.38 276 ILE A C 1
ATOM 2290 O O . ILE A 1 276 ? 6.949 -12.078 -6.605 1 98.38 276 ILE A O 1
ATOM 2294 N N . PHE A 1 277 ? 8.336 -12.609 -8.336 1 98.62 277 PHE A N 1
ATOM 2295 C CA . PHE A 1 277 ? 8.617 -11.242 -8.75 1 98.62 277 PHE A CA 1
ATOM 2296 C C . PHE A 1 277 ? 7.824 -10.875 -10 1 98.62 277 PHE A C 1
ATOM 2298 O O . PHE A 1 277 ? 7.938 -11.531 -11.031 1 98.62 277 PHE A O 1
ATOM 2305 N N . VAL A 1 278 ? 7.055 -9.805 -9.938 1 98.62 278 VAL A N 1
ATOM 2306 C CA . VAL A 1 278 ? 6.148 -9.477 -11.031 1 98.62 278 VAL A CA 1
ATOM 2307 C C . VAL A 1 278 ? 6.555 -8.141 -11.648 1 98.62 278 VAL A C 1
ATOM 2309 O O . VAL A 1 278 ? 6.801 -7.164 -10.93 1 98.62 278 VAL A O 1
ATOM 2312 N N . ALA A 1 279 ? 6.633 -8.07 -12.922 1 98.5 279 ALA A N 1
ATOM 2313 C CA . ALA A 1 279 ? 6.785 -6.84 -13.688 1 98.5 279 ALA A CA 1
ATOM 2314 C C . ALA A 1 279 ? 5.5 -6.492 -14.43 1 98.5 279 ALA A C 1
ATOM 2316 O O . ALA A 1 279 ? 5.012 -7.281 -15.242 1 98.5 279 ALA A O 1
ATOM 2317 N N . TYR A 1 280 ? 4.945 -5.328 -14.219 1 98.44 280 TYR A N 1
ATOM 2318 C CA . TYR A 1 280 ? 3.711 -4.883 -14.859 1 98.44 280 TYR A CA 1
ATOM 2319 C C . TYR A 1 280 ? 4.004 -4.133 -16.156 1 98.44 280 TYR A C 1
ATOM 2321 O O . TYR A 1 280 ? 4.84 -3.225 -16.172 1 98.44 280 TYR A O 1
ATOM 2329 N N . HIS A 1 281 ? 3.252 -4.477 -17.219 1 97.81 281 HIS A N 1
ATOM 2330 C CA . HIS A 1 281 ? 3.59 -3.838 -18.484 1 97.81 281 HIS A CA 1
ATOM 2331 C C . HIS A 1 281 ? 2.387 -3.803 -19.422 1 97.81 281 HIS A C 1
ATOM 2333 O O . HIS A 1 281 ? 1.372 -4.453 -19.156 1 97.81 281 HIS A O 1
ATOM 2339 N N . ASN A 1 282 ? 2.469 -2.996 -20.484 1 96.5 282 ASN A N 1
ATOM 2340 C CA . ASN A 1 282 ? 1.461 -2.957 -21.547 1 96.5 282 ASN A CA 1
ATOM 2341 C C . ASN A 1 282 ? 2.045 -3.369 -22.891 1 96.5 282 ASN A C 1
ATOM 2343 O O . ASN A 1 282 ? 1.68 -2.809 -23.922 1 96.5 282 ASN A O 1
ATOM 2347 N N . THR A 1 283 ? 3.107 -4.25 -22.828 1 94.56 283 THR A N 1
ATOM 2348 C CA . THR A 1 283 ? 3.814 -4.816 -23.969 1 94.56 283 THR A CA 1
ATOM 2349 C C . THR A 1 283 ? 4.828 -3.82 -24.516 1 94.56 283 THR A C 1
ATOM 2351 O O . THR A 1 283 ? 5.801 -4.211 -25.172 1 94.56 283 THR A O 1
ATOM 2354 N N . GLU A 1 284 ? 4.621 -2.551 -24.219 1 94.56 284 GLU A N 1
ATOM 2355 C CA . GLU A 1 284 ? 5.539 -1.53 -24.719 1 94.56 284 GLU A CA 1
ATOM 2356 C C . GLU A 1 284 ? 6.406 -0.972 -23.594 1 94.56 284 GLU A C 1
ATOM 2358 O O . GLU A 1 284 ? 7.562 -0.614 -23.812 1 94.56 284 GLU A O 1
ATOM 2363 N N . ARG A 1 285 ? 5.742 -0.897 -22.484 1 95.81 285 ARG A N 1
ATOM 2364 C CA . ARG A 1 285 ? 6.438 -0.256 -21.375 1 95.81 285 ARG A CA 1
ATOM 2365 C C . ARG A 1 285 ? 6.188 -1.002 -20.062 1 95.81 285 ARG A C 1
ATOM 2367 O O . ARG A 1 285 ? 5.113 -1.575 -19.875 1 95.81 285 ARG A O 1
ATOM 2374 N N . ILE A 1 286 ? 7.188 -0.948 -19.203 1 97.81 286 ILE A N 1
ATOM 2375 C CA . ILE A 1 286 ? 7.035 -1.457 -17.844 1 97.81 286 ILE A CA 1
ATOM 2376 C C . ILE A 1 286 ? 6.609 -0.324 -16.906 1 97.81 286 ILE A C 1
ATOM 2378 O O . ILE A 1 286 ? 7.133 0.79 -17 1 97.81 286 ILE A O 1
ATOM 2382 N N . PHE A 1 287 ? 5.688 -0.584 -16.031 1 97.81 287 PHE A N 1
ATOM 2383 C CA . PHE A 1 287 ? 5.16 0.45 -15.156 1 97.81 287 PHE A CA 1
ATOM 2384 C C . PHE A 1 287 ? 5.738 0.312 -13.75 1 97.81 287 PHE A C 1
ATOM 2386 O O . PHE A 1 287 ? 5.914 1.308 -13.047 1 97.81 287 PHE A O 1
ATOM 2393 N N . GLY A 1 288 ? 5.965 -0.918 -13.344 1 98.25 288 GLY A N 1
ATOM 2394 C CA . GLY A 1 288 ? 6.43 -1.138 -11.984 1 98.25 288 GLY A CA 1
ATOM 2395 C C . GLY A 1 288 ? 6.656 -2.602 -11.664 1 98.25 288 GLY A C 1
ATOM 2396 O O . GLY A 1 288 ? 6.48 -3.469 -12.516 1 98.25 288 GLY A O 1
ATOM 2397 N N . PHE A 1 289 ? 7.09 -2.869 -10.422 1 98.5 289 PHE A N 1
ATOM 2398 C CA . PHE A 1 289 ? 7.5 -4.191 -9.953 1 98.5 289 PHE A CA 1
ATOM 2399 C C . PHE A 1 289 ? 6.922 -4.48 -8.578 1 98.5 289 PHE A C 1
ATOM 2401 O O . PHE A 1 289 ? 6.629 -3.559 -7.812 1 98.5 289 PHE A O 1
ATOM 2408 N N . GLN A 1 290 ? 6.781 -5.688 -8.312 1 98.5 290 GLN A N 1
ATOM 2409 C CA . GLN A 1 290 ? 6.285 -6.113 -7.012 1 98.5 290 GLN A CA 1
ATOM 2410 C C . GLN A 1 290 ? 6.77 -7.52 -6.672 1 98.5 290 GLN A C 1
ATOM 2412 O O . GLN A 1 290 ? 6.832 -8.391 -7.547 1 98.5 290 GLN A O 1
ATOM 2417 N N . TYR A 1 291 ? 7.203 -7.688 -5.457 1 98.44 291 TYR A N 1
ATOM 2418 C CA . TYR A 1 291 ? 7.492 -9.031 -4.961 1 98.44 291 TYR A CA 1
ATOM 2419 C C . TYR A 1 291 ? 6.34 -9.555 -4.113 1 98.44 291 TYR A C 1
ATOM 2421 O O . TYR A 1 291 ? 5.887 -8.883 -3.188 1 98.44 291 TYR A O 1
ATOM 2429 N N . ILE A 1 292 ? 5.879 -10.719 -4.426 1 98.5 292 ILE A N 1
ATOM 2430 C CA . ILE A 1 292 ? 4.75 -11.344 -3.74 1 98.5 292 ILE A CA 1
ATOM 2431 C C . ILE A 1 292 ? 5.18 -12.688 -3.154 1 98.5 292 ILE A C 1
ATOM 2433 O O . ILE A 1 292 ? 5.219 -13.695 -3.863 1 98.5 292 ILE A O 1
ATOM 2437 N N . PRO A 1 293 ? 5.422 -12.742 -1.89 1 98.19 293 PRO A N 1
ATOM 2438 C CA . PRO A 1 293 ? 5.828 -14 -1.262 1 98.19 293 PRO A CA 1
ATOM 2439 C C . PRO A 1 293 ? 4.684 -15 -1.155 1 98.19 293 PRO A C 1
ATOM 2441 O O . PRO A 1 293 ? 3.518 -14.641 -1.331 1 98.19 293 PRO A O 1
ATOM 2444 N N . LEU A 1 294 ? 4.996 -16.219 -0.909 1 98.56 294 LEU A N 1
ATOM 2445 C CA . LEU A 1 294 ? 4.012 -17.281 -0.827 1 98.56 294 LEU A CA 1
ATOM 2446 C C . LEU A 1 294 ? 2.975 -16.984 0.251 1 98.56 294 LEU A C 1
ATOM 2448 O O . LEU A 1 294 ? 1.785 -17.266 0.064 1 98.56 294 LEU A O 1
ATOM 2452 N N . GLU A 1 295 ? 3.387 -16.391 1.345 1 97.5 295 GLU A N 1
ATOM 2453 C CA . GLU A 1 295 ? 2.486 -16.062 2.443 1 97.5 295 GLU A CA 1
ATOM 2454 C C . GLU A 1 295 ? 1.373 -15.125 1.981 1 97.5 295 GLU A C 1
ATOM 2456 O O . GLU A 1 295 ? 0.213 -15.289 2.361 1 97.5 295 GLU A O 1
ATOM 2461 N N . GLU A 1 296 ? 1.796 -14.25 1.175 1 97.06 296 GLU A N 1
ATOM 2462 C CA . GLU A 1 296 ? 0.823 -13.289 0.67 1 97.06 296 GLU A CA 1
ATOM 2463 C C . GLU A 1 296 ? -0.158 -13.945 -0.295 1 97.06 296 GLU A C 1
ATOM 2465 O O . GLU A 1 296 ? -1.352 -13.641 -0.281 1 97.06 296 GLU A O 1
ATOM 2470 N N . MET A 1 297 ? 0.29 -14.781 -1.129 1 98.44 297 MET A N 1
ATOM 2471 C CA . MET A 1 297 ? -0.603 -15.531 -2.01 1 98.44 297 MET A CA 1
ATOM 2472 C C . MET A 1 297 ? -1.54 -16.422 -1.203 1 98.44 297 MET A C 1
ATOM 2474 O O . MET A 1 297 ? -2.723 -16.547 -1.528 1 98.44 297 MET A O 1
ATOM 2478 N N . ASP A 1 298 ? -1.039 -17.016 -0.18 1 98.25 298 ASP A N 1
ATOM 2479 C CA . ASP A 1 298 ? -1.861 -17.859 0.675 1 98.25 298 ASP A CA 1
ATOM 2480 C C . ASP A 1 298 ? -2.969 -17.062 1.35 1 98.25 298 ASP A C 1
ATOM 2482 O O . ASP A 1 298 ? -4.066 -17.578 1.575 1 98.25 298 ASP A O 1
ATOM 2486 N N . GLN A 1 299 ? -2.611 -15.867 1.687 1 96.75 299 GLN A N 1
ATOM 2487 C CA . GLN A 1 299 ? -3.664 -15.016 2.236 1 96.75 299 GLN A CA 1
ATOM 2488 C C . GLN A 1 299 ? -4.836 -14.898 1.27 1 96.75 299 GLN A C 1
ATOM 2490 O O . GLN A 1 299 ? -5.996 -14.961 1.683 1 96.75 299 GLN A O 1
ATOM 2495 N N . SER A 1 300 ? -4.566 -14.758 0.065 1 97.06 300 SER A N 1
ATOM 2496 C CA . SER A 1 300 ? -5.602 -14.609 -0.953 1 97.06 300 SER A CA 1
ATOM 2497 C C . SER A 1 300 ? -6.316 -15.93 -1.22 1 97.06 300 SER A C 1
ATOM 2499 O O . SER A 1 300 ? -7.531 -15.945 -1.435 1 97.06 300 SER A O 1
ATOM 2501 N N . MET A 1 301 ? -5.551 -17.047 -1.207 1 97.62 301 MET A N 1
ATOM 2502 C CA . MET A 1 301 ? -6.098 -18.344 -1.624 1 97.62 301 MET A CA 1
ATOM 2503 C C . MET A 1 301 ? -6.723 -19.078 -0.442 1 97.62 301 MET A C 1
ATOM 2505 O O . MET A 1 301 ? -7.699 -19.797 -0.608 1 97.62 301 MET A O 1
ATOM 2509 N N . HIS A 1 302 ? -6.121 -18.828 0.782 1 97.56 302 HIS A N 1
ATOM 2510 C CA . HIS A 1 302 ? -6.512 -19.656 1.914 1 97.56 302 HIS A CA 1
ATOM 2511 C C . HIS A 1 302 ? -7.023 -18.812 3.072 1 97.56 302 HIS A C 1
ATOM 2513 O O . HIS A 1 302 ? -7.438 -19.344 4.105 1 97.56 302 HIS A O 1
ATOM 2519 N N . GLY A 1 303 ? -6.949 -17.484 2.965 1 95.12 303 GLY A N 1
ATOM 2520 C CA . GLY A 1 303 ? -7.449 -16.609 4.004 1 95.12 303 GLY A CA 1
ATOM 2521 C C . GLY A 1 303 ? -6.492 -16.453 5.168 1 95.12 303 GLY A C 1
ATOM 2522 O O . GLY A 1 303 ? -6.875 -15.961 6.234 1 95.12 303 GLY A O 1
ATOM 2523 N N . THR A 1 304 ? -5.281 -16.922 4.992 1 95.81 304 THR A N 1
ATOM 2524 C CA . THR A 1 304 ? -4.285 -16.844 6.055 1 95.81 304 THR A CA 1
ATOM 2525 C C . THR A 1 304 ? -2.877 -16.75 5.473 1 95.81 304 THR A C 1
ATOM 2527 O O . THR A 1 304 ? -2.602 -17.328 4.418 1 95.81 304 THR A O 1
ATOM 2530 N N . MET A 1 305 ? -2.033 -16.062 6.172 1 94.44 305 MET A N 1
ATOM 2531 C CA . MET A 1 305 ? -0.635 -15.969 5.758 1 94.44 305 MET A CA 1
ATOM 2532 C C . MET A 1 305 ? 0.171 -17.156 6.289 1 94.44 305 MET A C 1
ATOM 2534 O O . MET A 1 305 ? 1.314 -17.359 5.879 1 94.44 305 MET A O 1
ATOM 2538 N N . ASN A 1 306 ? -0.46 -17.844 7.188 1 96.31 306 ASN A N 1
ATOM 2539 C CA . ASN A 1 306 ? 0.176 -19.078 7.652 1 96.31 306 ASN A CA 1
ATOM 2540 C C . ASN A 1 306 ? 0.212 -20.141 6.559 1 96.31 306 ASN A C 1
ATOM 2542 O O . ASN A 1 306 ? -0.835 -20.594 6.098 1 96.31 306 ASN A O 1
ATOM 2546 N N . LYS A 1 307 ? 1.339 -20.609 6.191 1 97.38 307 LYS A N 1
ATOM 2547 C CA . LYS A 1 307 ? 1.524 -21.5 5.039 1 97.38 307 LYS A CA 1
ATOM 2548 C C . LYS A 1 307 ? 1.052 -22.906 5.348 1 97.38 307 LYS A C 1
ATOM 2550 O O . LYS A 1 307 ? 0.919 -23.734 4.441 1 97.38 307 LYS A O 1
ATOM 2555 N N . GLU A 1 308 ? 0.749 -23.188 6.582 1 97.81 308 GLU A N 1
ATOM 2556 C CA . GLU A 1 308 ? 0.41 -24.547 7.012 1 97.81 308 GLU A CA 1
ATOM 2557 C C . GLU A 1 308 ? -0.744 -25.109 6.191 1 97.81 308 GLU A C 1
ATOM 2559 O O . GLU A 1 308 ? -0.662 -26.234 5.688 1 97.81 308 GLU A O 1
ATOM 2564 N N . LEU A 1 309 ? -1.755 -24.344 6.086 1 98.19 309 LEU A N 1
ATOM 2565 C CA . LEU A 1 309 ? -2.926 -24.812 5.352 1 98.19 309 LEU A CA 1
ATOM 2566 C C . LEU A 1 309 ? -2.586 -25.047 3.885 1 98.19 309 LEU A C 1
ATOM 2568 O O . LEU A 1 309 ? -2.918 -26.094 3.326 1 98.19 309 LEU A O 1
ATOM 2572 N N . GLY A 1 310 ? -1.93 -24.062 3.26 1 98.31 310 GLY A N 1
ATOM 2573 C CA . GLY A 1 310 ? -1.561 -24.203 1.86 1 98.31 310 GLY A CA 1
ATOM 2574 C C . GLY A 1 310 ? -0.628 -25.359 1.6 1 98.31 310 GLY A C 1
ATOM 2575 O O . GLY A 1 310 ? -0.803 -26.109 0.625 1 98.31 310 GLY A O 1
ATOM 2576 N N . ASP A 1 311 ? 0.337 -25.547 2.453 1 98 311 ASP A N 1
ATOM 2577 C CA . ASP A 1 311 ? 1.31 -26.625 2.299 1 98 311 ASP A CA 1
ATOM 2578 C C . ASP A 1 311 ? 0.644 -28 2.447 1 98 311 ASP A C 1
ATOM 2580 O O . ASP A 1 311 ? 0.927 -28.922 1.68 1 98 311 ASP A O 1
ATOM 2584 N N . ARG A 1 312 ? -0.189 -28.109 3.377 1 97.88 312 ARG A N 1
ATOM 2585 C CA . ARG A 1 312 ? -0.854 -29.391 3.607 1 97.88 312 ARG A CA 1
ATOM 2586 C C . ARG A 1 312 ? -1.86 -29.688 2.502 1 97.88 312 ARG A C 1
ATOM 2588 O O . ARG A 1 312 ? -2.047 -30.844 2.125 1 97.88 312 ARG A O 1
ATOM 2595 N N . GLU A 1 313 ? -2.523 -28.656 2.07 1 98.25 313 GLU A N 1
ATOM 2596 C CA . GLU A 1 313 ? -3.424 -28.859 0.939 1 98.25 313 GLU A CA 1
ATOM 2597 C C . GLU A 1 313 ? -2.662 -29.328 -0.297 1 98.25 313 GLU A C 1
ATOM 2599 O O . GLU A 1 313 ? -3.139 -30.188 -1.04 1 98.25 313 GLU A O 1
ATOM 2604 N N . PHE A 1 314 ? -1.533 -28.75 -0.508 1 97.69 314 PHE A N 1
ATOM 2605 C CA . PHE A 1 314 ? -0.67 -29.141 -1.619 1 97.69 314 PHE A CA 1
ATOM 2606 C C . PHE A 1 314 ? -0.317 -30.625 -1.544 1 97.69 314 PHE A C 1
ATOM 2608 O O . PHE A 1 314 ? -0.448 -31.344 -2.531 1 97.69 314 PHE A O 1
ATOM 2615 N N . THR A 1 315 ? 0.047 -31.062 -0.415 1 97.31 315 THR A N 1
ATOM 2616 C CA . THR A 1 315 ? 0.416 -32.469 -0.202 1 97.31 315 THR A CA 1
ATOM 2617 C C . THR A 1 315 ? -0.797 -33.375 -0.367 1 97.31 315 THR A C 1
ATOM 2619 O O . THR A 1 315 ? -0.698 -34.438 -0.966 1 97.31 315 THR A O 1
ATOM 2622 N N . ALA A 1 316 ? -1.871 -32.938 0.187 1 97.94 316 ALA A N 1
ATOM 2623 C CA . ALA A 1 316 ? -3.102 -33.719 0.044 1 97.94 316 ALA A CA 1
ATOM 2624 C C . ALA A 1 316 ? -3.498 -33.844 -1.424 1 97.94 316 ALA A C 1
ATOM 2626 O O . ALA A 1 316 ? -3.984 -34.906 -1.851 1 97.94 316 ALA A O 1
ATOM 2627 N N . SER A 1 317 ? -3.334 -32.812 -2.172 1 98.12 317 SER A N 1
ATOM 2628 C CA . SER A 1 317 ? -3.633 -32.812 -3.602 1 98.12 317 SER A CA 1
ATOM 2629 C C . SER A 1 317 ? -2.793 -33.844 -4.336 1 98.12 317 SER A C 1
ATOM 2631 O O . SER A 1 317 ? -3.316 -34.594 -5.148 1 98.12 317 SER A O 1
ATOM 2633 N N . LEU A 1 318 ? -1.55 -33.906 -4.055 1 97.69 318 LEU A N 1
ATOM 2634 C CA . LEU A 1 318 ? -0.641 -34.844 -4.703 1 97.69 318 LEU A CA 1
ATOM 2635 C C . LEU A 1 318 ? -0.991 -36.281 -4.336 1 97.69 318 LEU A C 1
ATOM 2637 O O . LEU A 1 318 ? -0.926 -37.156 -5.18 1 97.69 318 LEU A O 1
ATOM 2641 N N . LYS A 1 319 ? -1.362 -36.469 -3.102 1 97.62 319 LYS A N 1
ATOM 2642 C CA . LYS A 1 319 ? -1.73 -37.781 -2.646 1 97.62 319 LYS A CA 1
ATOM 2643 C C . LYS A 1 319 ? -2.959 -38.312 -3.391 1 97.62 319 LYS A C 1
ATOM 2645 O O . LYS A 1 319 ? -2.98 -39.438 -3.848 1 97.62 319 LYS A O 1
ATOM 2650 N N . LEU A 1 320 ? -3.918 -37.469 -3.426 1 98.06 320 LEU A N 1
ATOM 2651 C CA . LEU A 1 320 ? -5.148 -37.844 -4.113 1 98.06 320 LEU A CA 1
ATOM 2652 C C . LEU A 1 320 ? -4.887 -38.094 -5.598 1 98.06 320 LEU A C 1
ATOM 2654 O O . LEU A 1 320 ? -5.391 -39.062 -6.172 1 98.06 320 LEU A O 1
ATOM 2658 N N . TRP A 1 321 ? -4.125 -37.188 -6.199 1 98.19 321 TRP A N 1
ATOM 2659 C CA . TRP A 1 321 ? -3.805 -37.344 -7.617 1 98.19 321 TRP A CA 1
ATOM 2660 C C . TRP A 1 321 ? -3.014 -38.594 -7.883 1 98.19 321 TRP A C 1
ATOM 2662 O O . TRP A 1 321 ? -3.258 -39.312 -8.867 1 98.19 321 TRP A O 1
ATOM 2672 N N . ASN A 1 322 ? -2.037 -38.875 -7.016 1 97.75 322 ASN A N 1
ATOM 2673 C CA . ASN A 1 322 ? -1.248 -40.094 -7.117 1 97.75 322 ASN A CA 1
ATOM 2674 C C . ASN A 1 322 ? -2.135 -41.344 -7.121 1 97.75 322 ASN A C 1
ATOM 2676 O O . ASN A 1 322 ? -1.929 -42.25 -7.918 1 97.75 322 ASN A O 1
ATOM 2680 N N . ARG A 1 323 ? -3.094 -41.375 -6.27 1 97.69 323 ARG A N 1
ATOM 2681 C CA . ARG A 1 323 ? -4.008 -42.5 -6.172 1 97.69 323 ARG A CA 1
ATOM 2682 C C . ARG A 1 323 ? -4.809 -42.656 -7.461 1 97.69 323 ARG A C 1
ATOM 2684 O O . ARG A 1 323 ? -4.969 -43.781 -7.957 1 97.69 323 ARG A O 1
ATOM 2691 N N . LEU A 1 324 ? -5.293 -41.594 -7.957 1 98.12 324 LEU A N 1
ATOM 2692 C CA . LEU A 1 324 ? -6.082 -41.625 -9.188 1 98.12 324 LEU A CA 1
ATOM 2693 C C . LEU A 1 324 ? -5.234 -42.125 -10.359 1 98.12 324 LEU A C 1
ATOM 2695 O O . LEU A 1 324 ? -5.695 -42.906 -11.172 1 98.12 324 LEU A O 1
ATOM 2699 N N . LEU A 1 325 ? -4.039 -41.625 -10.453 1 98.12 325 LEU A N 1
ATOM 2700 C CA . LEU A 1 325 ? -3.143 -42.031 -11.523 1 98.12 325 LEU A CA 1
ATOM 2701 C C . LEU A 1 325 ? -2.803 -43.5 -11.414 1 98.12 325 LEU A C 1
ATOM 2703 O O . LEU A 1 325 ? -2.699 -44.219 -12.43 1 98.12 325 LEU A O 1
ATOM 2707 N N . ASN A 1 326 ? -2.6 -43.938 -10.18 1 97.62 326 ASN A N 1
ATOM 2708 C CA . ASN A 1 326 ? -2.338 -45.375 -9.977 1 97.62 326 ASN A CA 1
ATOM 2709 C C . ASN A 1 326 ? -3.5 -46.219 -10.461 1 97.62 326 ASN A C 1
ATOM 2711 O O . ASN A 1 326 ? -3.287 -47.281 -11.055 1 97.62 326 ASN A O 1
ATOM 2715 N N . GLU A 1 327 ? -4.723 -45.812 -10.195 1 97.81 327 GLU A N 1
ATOM 2716 C CA . GLU A 1 327 ? -5.891 -46.531 -10.672 1 97.81 327 GLU A CA 1
ATOM 2717 C C . GLU A 1 327 ? -5.934 -46.562 -12.203 1 97.81 327 GLU A C 1
ATOM 2719 O O . GLU A 1 327 ? -6.223 -47.594 -12.797 1 97.81 327 GLU A O 1
ATOM 2724 N N . ALA A 1 328 ? -5.668 -45.469 -12.766 1 97.88 328 ALA A N 1
ATOM 2725 C CA . ALA A 1 328 ? -5.715 -45.375 -14.219 1 97.88 328 ALA A CA 1
ATOM 2726 C C . ALA A 1 328 ? -4.629 -46.219 -14.867 1 97.88 328 ALA A C 1
ATOM 2728 O O . ALA A 1 328 ? -4.879 -46.906 -15.859 1 97.88 328 ALA A O 1
ATOM 2729 N N . THR A 1 329 ? -3.406 -46.188 -14.359 1 97.5 329 THR A N 1
ATOM 2730 C CA . THR A 1 329 ? -2.295 -46.938 -14.961 1 97.5 329 THR A CA 1
ATOM 2731 C C . THR A 1 329 ? -2.395 -48.406 -14.648 1 97.5 329 THR A C 1
ATOM 2733 O O . THR A 1 329 ? -1.8 -49.25 -15.352 1 97.5 329 THR A O 1
ATOM 2736 N N . ALA A 1 330 ? -3.061 -48.75 -13.586 1 97 330 ALA A N 1
ATOM 2737 C CA . ALA A 1 330 ? -3.354 -50.156 -13.336 1 97 330 ALA A CA 1
ATOM 2738 C C . ALA A 1 330 ? -4.363 -50.688 -14.344 1 97 330 ALA A C 1
ATOM 2740 O O . ALA A 1 330 ? -4.273 -51.844 -14.766 1 97 330 ALA A O 1
ATOM 2741 N N . ARG A 1 331 ? -5.328 -49.844 -14.703 1 96.56 331 ARG A N 1
ATOM 2742 C CA . ARG A 1 331 ? -6.348 -50.219 -15.672 1 96.56 331 ARG A CA 1
ATOM 2743 C C . ARG A 1 331 ? -5.75 -50.344 -17.078 1 96.56 331 ARG A C 1
ATOM 2745 O O . ARG A 1 331 ? -6.145 -51.219 -17.844 1 96.56 331 ARG A O 1
ATOM 2752 N N . PHE A 1 332 ? -4.879 -49.438 -17.391 1 97.31 332 PHE A N 1
ATOM 2753 C CA . PHE A 1 332 ? -4.211 -49.406 -18.688 1 97.31 332 PHE A CA 1
ATOM 2754 C C . PHE A 1 332 ? -2.697 -49.438 -18.516 1 97.31 332 PHE A C 1
ATOM 2756 O O . PHE A 1 332 ? -2.029 -48.438 -18.781 1 97.31 332 PHE A O 1
ATOM 2763 N N . PRO A 1 333 ? -2.072 -50.562 -18.25 1 96.12 333 PRO A N 1
ATOM 2764 C CA . PRO A 1 333 ? -0.64 -50.594 -17.938 1 96.12 333 PRO A CA 1
ATOM 2765 C C . PRO A 1 333 ? 0.233 -50.375 -19.172 1 96.12 333 PRO A C 1
ATOM 2767 O O . PRO A 1 333 ? -0.098 -50.844 -20.266 1 96.12 333 PRO A O 1
ATOM 2770 N N . GLU A 1 334 ? 1.265 -49.625 -19.062 1 95.56 334 GLU A N 1
ATOM 2771 C CA . GLU A 1 334 ? 2.322 -49.406 -20.047 1 95.56 334 GLU A CA 1
ATOM 2772 C C . GLU A 1 334 ? 1.768 -48.812 -21.344 1 95.56 334 GLU A C 1
ATOM 2774 O O . GLU A 1 334 ? 2.133 -49.25 -22.438 1 95.56 334 GLU A O 1
ATOM 2779 N N . GLN A 1 335 ? 0.806 -47.938 -21.188 1 95.5 335 GLN A N 1
ATOM 2780 C CA . GLN A 1 335 ? 0.226 -47.156 -22.281 1 95.5 335 GLN A CA 1
ATOM 2781 C C . GLN A 1 335 ? 0.141 -45.688 -21.938 1 95.5 335 GLN A C 1
ATOM 2783 O O . GLN A 1 335 ? -0.038 -45.312 -20.781 1 95.5 335 GLN A O 1
ATOM 2788 N N . SER A 1 336 ? 0.344 -44.938 -22.969 1 97.25 336 SER A N 1
ATOM 2789 C CA . SER A 1 336 ? 0.111 -43.5 -22.781 1 97.25 336 SER A CA 1
ATOM 2790 C C . SER A 1 336 ? -1.375 -43.219 -22.609 1 97.25 336 SER A C 1
ATOM 2792 O O . SER A 1 336 ? -2.221 -43.906 -23.188 1 97.25 336 SER A O 1
ATOM 2794 N N . LEU A 1 337 ? -1.643 -42.219 -21.781 1 98.06 337 LEU A N 1
ATOM 2795 C CA . LEU A 1 337 ? -3.025 -41.906 -21.438 1 98.06 337 LEU A CA 1
ATOM 2796 C C . LEU A 1 337 ? -3.293 -40.406 -21.625 1 98.06 337 LEU A C 1
ATOM 2798 O O . LEU A 1 337 ? -2.385 -39.594 -21.469 1 98.06 337 LEU A O 1
ATOM 2802 N N . ARG A 1 338 ? -4.465 -40.062 -22 1 97.81 338 ARG A N 1
ATOM 2803 C CA . ARG A 1 338 ? -4.992 -38.688 -21.938 1 97.81 338 ARG A CA 1
ATOM 2804 C C . ARG A 1 338 ? -5.941 -38.531 -20.75 1 97.81 338 ARG A C 1
ATOM 2806 O O . ARG A 1 338 ? -6.938 -39.25 -20.656 1 97.81 338 ARG A O 1
ATOM 2813 N N . ILE A 1 339 ? -5.629 -37.625 -19.859 1 98.12 339 ILE A N 1
ATOM 2814 C CA . ILE A 1 339 ? -6.332 -37.5 -18.578 1 98.12 339 ILE A CA 1
ATOM 2815 C C . ILE A 1 339 ? -7.129 -36.219 -18.547 1 98.12 339 ILE A C 1
ATOM 2817 O O . ILE A 1 339 ? -6.637 -35.156 -18.969 1 98.12 339 ILE A O 1
ATOM 2821 N N . PHE A 1 340 ? -8.391 -36.25 -18.125 1 98.12 340 PHE A N 1
ATOM 2822 C CA . PHE A 1 340 ? -9.234 -35.094 -17.891 1 98.12 340 PHE A CA 1
ATOM 2823 C C . PHE A 1 340 ? -9.672 -35.031 -16.422 1 98.12 340 PHE A C 1
ATOM 2825 O O . PHE A 1 340 ? -10.031 -36.062 -15.836 1 98.12 340 PHE A O 1
ATOM 2832 N N . VAL A 1 341 ? -9.562 -33.875 -15.844 1 98.31 341 VAL A N 1
ATOM 2833 C CA . VAL A 1 341 ? -9.953 -33.656 -14.453 1 98.31 341 VAL A CA 1
ATOM 2834 C C . VAL A 1 341 ? -10.828 -32.406 -14.344 1 98.31 341 VAL A C 1
ATOM 2836 O O . VAL A 1 341 ? -10.516 -31.391 -14.945 1 98.31 341 VAL A O 1
ATOM 2839 N N . GLU A 1 342 ? -11.93 -32.5 -13.625 1 98.38 342 GLU A N 1
ATOM 2840 C CA . GLU A 1 342 ? -12.812 -31.359 -13.398 1 98.38 342 GLU A CA 1
ATOM 2841 C C . GLU A 1 342 ? -13.523 -31.469 -12.055 1 98.38 342 GLU A C 1
ATOM 2843 O O . GLU A 1 342 ? -14.094 -32.531 -11.734 1 98.38 342 GLU A O 1
ATOM 2848 N N . THR A 1 343 ? -13.43 -30.422 -11.32 1 98.19 343 THR A N 1
ATOM 2849 C CA . THR A 1 343 ? -14.211 -30.344 -10.086 1 98.19 343 THR A CA 1
ATOM 2850 C C . THR A 1 343 ? -15.516 -29.578 -10.312 1 98.19 343 THR A C 1
ATOM 2852 O O . THR A 1 343 ? -15.492 -28.422 -10.742 1 98.19 343 THR A O 1
ATOM 2855 N N . ARG A 1 344 ? -16.578 -30.188 -10.031 1 96.56 344 ARG A N 1
ATOM 2856 C CA . ARG A 1 344 ? -17.891 -29.594 -10.25 1 96.56 344 ARG A CA 1
ATOM 2857 C C . ARG A 1 344 ? -18.484 -29.094 -8.938 1 96.56 344 ARG A C 1
ATOM 2859 O O . ARG A 1 344 ? -18.359 -29.734 -7.898 1 96.56 344 ARG A O 1
ATOM 2866 N N . PRO A 1 345 ? -19.078 -27.891 -9.133 1 91.31 345 PRO A N 1
ATOM 2867 C CA . PRO A 1 345 ? -19.828 -27.438 -7.953 1 91.31 345 PRO A CA 1
ATOM 2868 C C . PRO A 1 345 ? -21.125 -28.234 -7.75 1 91.31 345 PRO A C 1
ATOM 2870 O O . PRO A 1 345 ? -21.656 -28.812 -8.703 1 91.31 345 PRO A O 1
ATOM 2873 N N . SER A 1 346 ? -21.469 -28.391 -6.469 1 85.62 346 SER A N 1
ATOM 2874 C CA . SER A 1 346 ? -22.734 -29.047 -6.129 1 85.62 346 SER A CA 1
ATOM 2875 C C . SER A 1 346 ? -23.406 -28.359 -4.949 1 85.62 346 SER A C 1
ATOM 2877 O O . SER A 1 346 ? -22.781 -27.562 -4.246 1 85.62 346 SER A O 1
ATOM 2879 N N . GLN A 1 347 ? -24.656 -28.562 -4.883 1 81 347 GLN A N 1
ATOM 2880 C CA . GLN A 1 347 ? -25.422 -27.969 -3.797 1 81 347 GLN A CA 1
ATOM 2881 C C . GLN A 1 347 ? -24.953 -28.484 -2.439 1 81 347 GLN A C 1
ATOM 2883 O O . GLN A 1 347 ? -24.953 -27.734 -1.455 1 81 347 GLN A O 1
ATOM 2888 N N . SER A 1 348 ? -24.531 -29.703 -2.391 1 80.94 348 SER A N 1
ATOM 2889 C CA . SER A 1 348 ? -24.125 -30.266 -1.109 1 80.94 348 SER A CA 1
ATOM 2890 C C . SER A 1 348 ? -22.594 -30.281 -0.982 1 80.94 348 SER A C 1
ATOM 2892 O O . SER A 1 348 ? -22.031 -29.531 -0.193 1 80.94 348 SER A O 1
ATOM 2894 N N . VAL A 1 349 ? -22 -31.25 -1.681 1 87.25 349 VAL A N 1
ATOM 2895 C CA . VAL A 1 349 ? -20.547 -31.375 -1.644 1 87.25 349 VAL A CA 1
ATOM 2896 C C . VAL A 1 349 ? -19.984 -31.438 -3.066 1 87.25 349 VAL A C 1
ATOM 2898 O O . VAL A 1 349 ? -20.562 -32.125 -3.924 1 87.25 349 VAL A O 1
ATOM 2901 N N . PRO A 1 350 ? -18.969 -30.672 -3.248 1 93.19 350 PRO A N 1
ATOM 2902 C CA . PRO A 1 350 ? -18.375 -30.781 -4.578 1 93.19 350 PRO A CA 1
ATOM 2903 C C . PRO A 1 350 ? -17.797 -32.156 -4.852 1 93.19 350 PRO A C 1
ATOM 2905 O O . PRO A 1 350 ? -17.516 -32.906 -3.912 1 93.19 350 PRO A O 1
ATOM 2908 N N . PHE A 1 351 ? -17.719 -32.5 -6.152 1 96.62 351 PHE A N 1
ATOM 2909 C CA . PHE A 1 351 ? -17.109 -33.75 -6.566 1 96.62 351 PHE A CA 1
ATOM 2910 C C . PHE A 1 351 ? -16.234 -33.562 -7.789 1 96.62 351 PHE A C 1
ATOM 2912 O O . PHE A 1 351 ? -16.328 -32.531 -8.477 1 96.62 351 PHE A O 1
ATOM 2919 N N . MET A 1 352 ? -15.352 -34.5 -8.016 1 98.25 352 MET A N 1
ATOM 2920 C CA . MET A 1 352 ? -14.383 -34.375 -9.094 1 98.25 352 MET A CA 1
ATOM 2921 C C . MET A 1 352 ? -14.531 -35.531 -10.094 1 98.25 352 MET A C 1
ATOM 2923 O O . MET A 1 352 ? -14.656 -36.688 -9.688 1 98.25 352 MET A O 1
ATOM 2927 N N . TYR A 1 353 ? -14.633 -35.188 -11.383 1 98.38 353 TYR A N 1
ATOM 2928 C CA . TYR A 1 353 ? -14.539 -36.156 -12.453 1 98.38 353 TYR A CA 1
ATOM 2929 C C . TYR A 1 353 ? -13.086 -36.438 -12.836 1 98.38 353 TYR A C 1
ATOM 2931 O O . TYR A 1 353 ? -12.273 -35.5 -12.891 1 98.38 353 TYR A O 1
ATOM 2939 N N . PHE A 1 354 ? -12.766 -37.656 -12.977 1 98.56 354 PHE A N 1
ATOM 2940 C CA . PHE A 1 354 ? -11.469 -38.094 -13.469 1 98.56 354 PHE A CA 1
ATOM 2941 C C . PHE A 1 354 ? -11.633 -39.094 -14.594 1 98.56 354 PHE A C 1
ATOM 2943 O O . PHE A 1 354 ? -12.227 -40.156 -14.398 1 98.56 354 PHE A O 1
ATOM 2950 N N . PHE A 1 355 ? -11.117 -38.781 -15.789 1 98.5 355 PHE A N 1
ATOM 2951 C CA . PHE A 1 355 ? -11.219 -39.688 -16.938 1 98.5 355 PHE A CA 1
ATOM 2952 C C . PHE A 1 355 ? -9.836 -39.969 -17.516 1 98.5 355 PHE A C 1
ATOM 2954 O O . PHE A 1 355 ? -8.977 -39.094 -17.547 1 98.5 355 PHE A O 1
ATOM 2961 N N . ALA A 1 356 ? -9.586 -41.156 -17.938 1 98.12 356 ALA A N 1
ATOM 2962 C CA . ALA A 1 356 ? -8.359 -41.562 -18.609 1 98.12 356 ALA A CA 1
ATOM 2963 C C . ALA A 1 356 ? -8.672 -42.375 -19.875 1 98.12 356 ALA A C 1
ATOM 2965 O O . ALA A 1 356 ? -9.453 -43.344 -19.828 1 98.12 356 ALA A O 1
ATOM 2966 N N . GLU A 1 357 ? -8.109 -41.938 -20.922 1 97.25 357 GLU A N 1
ATOM 2967 C CA . GLU A 1 357 ? -8.258 -42.625 -22.219 1 97.25 357 GLU A CA 1
ATOM 2968 C C . GLU A 1 357 ? -6.906 -43.031 -22.781 1 97.25 357 GLU A C 1
ATOM 2970 O O . GLU A 1 357 ? -6.004 -42.188 -22.906 1 97.25 357 GLU A O 1
ATOM 2975 N N . PRO A 1 358 ? -6.75 -44.281 -23.141 1 97.38 358 PRO A N 1
ATOM 2976 C CA . PRO A 1 358 ? -5.5 -44.656 -23.812 1 97.38 358 PRO A CA 1
ATOM 2977 C C . PRO A 1 358 ? -5.332 -43.969 -25.156 1 97.38 358 PRO A C 1
ATOM 2979 O O . PRO A 1 358 ? -6.293 -43.844 -25.922 1 97.38 358 PRO A O 1
ATOM 2982 N N . VAL A 1 359 ? -4.117 -43.5 -25.312 1 96.56 359 VAL A N 1
ATOM 2983 C CA . VAL A 1 359 ? -3.809 -42.812 -26.562 1 96.56 359 VAL A CA 1
ATOM 2984 C C . VAL A 1 359 ? -2.469 -43.281 -27.109 1 96.56 359 VAL A C 1
ATOM 2986 O O . VAL A 1 359 ? -1.608 -43.75 -26.344 1 96.56 359 VAL A O 1
ATOM 2989 N N . THR A 1 360 ? -2.346 -43.188 -28.469 1 94.38 360 THR A N 1
ATOM 2990 C CA . THR A 1 360 ? -1.084 -43.562 -29.109 1 94.38 360 THR A CA 1
ATOM 2991 C C . THR A 1 360 ? -0.186 -42.312 -29.25 1 94.38 360 THR A C 1
ATOM 2993 O O . THR A 1 360 ? -0.646 -41.188 -29.094 1 94.38 360 THR A O 1
ATOM 2996 N N . GLU A 1 361 ? 1.037 -42.594 -29.516 1 91.38 361 GLU A N 1
ATOM 2997 C CA . GLU A 1 361 ? 1.985 -41.5 -29.719 1 91.38 361 GLU A CA 1
ATOM 2998 C C . GLU A 1 361 ? 1.577 -40.594 -30.891 1 91.38 361 GLU A C 1
ATOM 3000 O O . GLU A 1 361 ? 1.788 -39.406 -30.875 1 91.38 361 GLU A O 1
ATOM 3005 N N . GLU A 1 362 ? 1.085 -41.25 -31.922 1 92.12 362 GLU A N 1
ATOM 3006 C CA . GLU A 1 362 ? 0.638 -40.5 -33.094 1 92.12 362 GLU A CA 1
ATOM 3007 C C . GLU A 1 362 ? -0.533 -39.594 -32.781 1 92.12 362 GLU A C 1
ATOM 3009 O O . GLU A 1 362 ? -0.587 -38.438 -33.25 1 92.12 362 GLU A O 1
ATOM 3014 N N . MET A 1 363 ? -1.427 -40.062 -31.969 1 91.5 363 MET A N 1
ATOM 3015 C CA . MET A 1 363 ? -2.578 -39.281 -31.562 1 91.5 363 MET A CA 1
ATOM 3016 C C . MET A 1 363 ? -2.139 -38.062 -30.734 1 91.5 363 MET A C 1
ATOM 3018 O O . MET A 1 363 ? -2.662 -36.969 -30.906 1 91.5 363 MET A O 1
ATOM 3022 N N . ILE A 1 364 ? -1.237 -38.281 -29.844 1 93.06 364 ILE A N 1
ATOM 3023 C CA . ILE A 1 364 ? -0.713 -37.219 -29 1 93.06 364 ILE A CA 1
ATOM 3024 C C . ILE A 1 364 ? -0.059 -36.156 -29.875 1 93.06 364 ILE A C 1
ATOM 3026 O O . ILE A 1 364 ? -0.304 -34.969 -29.688 1 93.06 364 ILE A O 1
ATOM 3030 N N . LYS A 1 365 ? 0.751 -36.562 -30.781 1 88.62 365 LYS A N 1
ATOM 3031 C CA . LYS A 1 365 ? 1.44 -35.656 -31.672 1 88.62 365 LYS A CA 1
ATOM 3032 C C . LYS A 1 365 ? 0.445 -34.844 -32.5 1 88.62 365 LYS A C 1
ATOM 3034 O O . LYS A 1 365 ? 0.641 -33.625 -32.688 1 88.62 365 LYS A O 1
ATOM 3039 N N . GLU A 1 366 ? -0.537 -35.469 -32.938 1 88.56 366 GLU A N 1
ATOM 3040 C CA . GLU A 1 366 ? -1.557 -34.781 -33.719 1 88.56 366 GLU A CA 1
ATOM 3041 C C . GLU A 1 366 ? -2.246 -33.688 -32.906 1 88.56 366 GLU A C 1
ATOM 3043 O O . GLU A 1 366 ? -2.492 -32.594 -33.406 1 88.56 366 GLU A O 1
ATOM 3048 N N . ILE A 1 367 ? -2.52 -34.062 -31.719 1 87.56 367 ILE A N 1
ATOM 3049 C CA . ILE A 1 367 ? -3.217 -33.094 -30.859 1 87.56 367 ILE A CA 1
ATOM 3050 C C . ILE A 1 367 ? -2.283 -31.953 -30.5 1 87.56 367 ILE A C 1
ATOM 3052 O O . ILE A 1 367 ? -2.686 -30.781 -30.531 1 87.56 367 ILE A O 1
ATOM 3056 N N . GLN A 1 368 ? -1.1 -32.281 -30.219 1 85.31 368 GLN A N 1
ATOM 3057 C CA . GLN A 1 368 ? -0.125 -31.297 -29.766 1 85.31 368 GLN A CA 1
ATOM 3058 C C . GLN A 1 368 ? 0.275 -30.375 -30.922 1 85.31 368 GLN A C 1
ATOM 3060 O O . GLN A 1 368 ? 0.597 -29.203 -30.688 1 85.31 368 GLN A O 1
ATOM 3065 N N . GLU A 1 369 ? 0.307 -30.828 -32.156 1 78 369 GLU A N 1
ATOM 3066 C CA . GLU A 1 369 ? 0.812 -30.078 -33.281 1 78 369 GLU A CA 1
ATOM 3067 C C . GLU A 1 369 ? -0.325 -29.391 -34.031 1 78 369 GLU A C 1
ATOM 3069 O O . GLU A 1 369 ? -0.083 -28.594 -34.938 1 78 369 GLU A O 1
ATOM 3074 N N . ARG A 1 370 ? -1.446 -29.859 -33.875 1 65.62 370 ARG A N 1
ATOM 3075 C CA . ARG A 1 370 ? -2.549 -29.234 -34.594 1 65.62 370 ARG A CA 1
ATOM 3076 C C . ARG A 1 370 ? -2.416 -27.719 -34.594 1 65.62 370 ARG A C 1
ATOM 3078 O O . ARG A 1 370 ? -2.633 -27.078 -35.625 1 65.62 370 ARG A O 1
ATOM 3085 N N . LYS A 1 371 ? -2.199 -27.078 -33.531 1 62.41 371 LYS A N 1
ATOM 3086 C CA . LYS A 1 371 ? -2.293 -25.609 -33.5 1 62.41 371 LYS A CA 1
ATOM 3087 C C . LYS A 1 371 ? -0.932 -24.969 -33.75 1 62.41 371 LYS A C 1
ATOM 3089 O O . LYS A 1 371 ? -0.817 -23.75 -33.781 1 62.41 371 LYS A O 1
ATOM 3094 N N . LYS A 1 372 ? 0.009 -25.75 -33.969 1 58.72 372 LYS A N 1
ATOM 3095 C CA . LYS A 1 372 ? 1.293 -25.172 -34.344 1 58.72 372 LYS A CA 1
ATOM 3096 C C . LYS A 1 372 ? 1.155 -24.281 -35.562 1 58.72 372 LYS A C 1
ATOM 3098 O O . LYS A 1 372 ? 1.827 -23.25 -35.688 1 58.72 372 LYS A O 1
ATOM 3103 N N . GLU A 1 373 ? 0.202 -24.578 -36.312 1 57.34 373 GLU A N 1
ATOM 3104 C CA . GLU A 1 373 ? -0.057 -23.766 -37.5 1 57.34 373 GLU A CA 1
ATOM 3105 C C . GLU A 1 373 ? -0.592 -22.391 -37.125 1 57.34 373 GLU A C 1
ATOM 3107 O O . GLU A 1 373 ? -0.197 -21.375 -37.719 1 57.34 373 GLU A O 1
ATOM 3112 N N . ASP A 1 374 ? -1.377 -22.391 -36.156 1 61.47 374 ASP A N 1
ATOM 3113 C CA . ASP A 1 374 ? -1.924 -21.109 -35.719 1 61.47 374 ASP A CA 1
ATOM 3114 C C . ASP A 1 374 ? -0.846 -20.234 -35.062 1 61.47 374 ASP A C 1
ATOM 3116 O O . ASP A 1 374 ? -0.807 -19.031 -35.281 1 61.47 374 ASP A O 1
ATOM 3120 N N . VAL A 1 375 ? 0.007 -20.953 -34.438 1 63.41 375 VAL A N 1
ATOM 3121 C CA . VAL A 1 375 ? 1.112 -20.25 -33.781 1 63.41 375 VAL A CA 1
ATOM 3122 C C . VAL A 1 375 ? 2.029 -19.641 -34.844 1 63.41 375 VAL A C 1
ATOM 3124 O O . VAL A 1 375 ? 2.445 -18.484 -34.719 1 63.41 375 VAL A O 1
ATOM 3127 N N . ASP A 1 376 ? 2.201 -20.422 -35.844 1 63.66 376 ASP A N 1
ATOM 3128 C CA . ASP A 1 376 ? 3.08 -19.969 -36.906 1 63.66 376 ASP A CA 1
ATOM 3129 C C . ASP A 1 376 ? 2.443 -18.828 -37.688 1 63.66 376 ASP A C 1
ATOM 3131 O O . ASP A 1 376 ? 3.129 -17.875 -38.094 1 63.66 376 ASP A O 1
ATOM 3135 N N . GLN A 1 377 ? 1.215 -18.922 -37.75 1 62.53 377 GLN A N 1
ATOM 3136 C CA . GLN A 1 377 ? 0.51 -17.844 -38.438 1 62.53 377 GLN A CA 1
ATOM 3137 C C . GLN A 1 377 ? 0.547 -16.547 -37.625 1 62.53 377 GLN A C 1
ATOM 3139 O O . GLN A 1 377 ? 0.714 -15.469 -38.188 1 62.53 377 GLN A O 1
ATOM 3144 N N . PHE A 1 378 ? 0.37 -16.734 -36.469 1 64.88 378 PHE A N 1
ATOM 3145 C CA . PHE A 1 378 ? 0.434 -15.555 -35.625 1 64.88 378 PHE A CA 1
ATOM 3146 C C . PHE A 1 378 ? 1.809 -14.898 -35.688 1 64.88 378 PHE A C 1
ATOM 3148 O O . PHE A 1 378 ? 1.914 -13.68 -35.844 1 64.88 378 PHE A O 1
ATOM 3155 N N . ARG A 1 379 ? 2.76 -15.68 -35.625 1 67.5 379 ARG A N 1
ATOM 3156 C CA . ARG A 1 379 ? 4.125 -15.172 -35.688 1 67.5 379 ARG A CA 1
ATOM 3157 C C . ARG A 1 379 ? 4.383 -14.469 -37 1 67.5 379 ARG A C 1
ATOM 3159 O O . ARG A 1 379 ? 4.984 -13.391 -37.031 1 67.5 379 ARG A O 1
ATOM 3166 N N . GLU A 1 380 ? 3.893 -15.117 -37.969 1 66 380 GLU A N 1
ATOM 3167 C CA . GLU A 1 380 ? 4.133 -14.578 -39.281 1 66 380 GLU A CA 1
ATOM 3168 C C . GLU A 1 380 ? 3.242 -13.375 -39.562 1 66 380 GLU A C 1
ATOM 3170 O O . GLU A 1 380 ? 3.719 -12.336 -40.031 1 66 380 GLU A O 1
ATOM 3175 N N . GLN A 1 381 ? 2.055 -13.562 -39.219 1 60.09 381 GLN A N 1
ATOM 3176 C CA . GLN A 1 381 ? 1.092 -12.555 -39.656 1 60.09 381 GLN A CA 1
ATOM 3177 C C . GLN A 1 381 ? 1.059 -11.375 -38.688 1 60.09 381 GLN A C 1
ATOM 3179 O O . GLN A 1 381 ? 0.893 -10.227 -39.125 1 60.09 381 GLN A O 1
ATOM 3184 N N . VAL A 1 382 ? 1.229 -11.758 -37.5 1 57.03 382 VAL A N 1
ATOM 3185 C CA . VAL A 1 382 ? 1.004 -10.695 -36.531 1 57.03 382 VAL A CA 1
ATOM 3186 C C . VAL A 1 382 ? 2.338 -10.07 -36.125 1 57.03 382 VAL A C 1
ATOM 3188 O O . VAL A 1 382 ? 2.453 -8.844 -36.031 1 57.03 382 VAL A O 1
ATOM 3191 N N . LEU A 1 383 ? 3.271 -10.969 -36.031 1 60.88 383 LEU A N 1
ATOM 3192 C CA . LEU A 1 383 ? 4.539 -10.453 -35.531 1 60.88 383 LEU A CA 1
ATOM 3193 C C . LEU A 1 383 ? 5.543 -10.273 -36.656 1 60.88 383 LEU A C 1
ATOM 3195 O O . LEU A 1 383 ? 6.59 -9.648 -36.469 1 60.88 383 LEU A O 1
ATOM 3199 N N . GLY A 1 384 ? 5.176 -10.727 -37.875 1 57.12 384 GLY A N 1
ATOM 3200 C CA . GLY A 1 384 ? 6.078 -10.672 -39.031 1 57.12 384 GLY A CA 1
ATOM 3201 C C . GLY A 1 384 ? 7.344 -11.484 -38.812 1 57.12 384 GLY A C 1
ATOM 3202 O O . GLY A 1 384 ? 8.406 -11.109 -39.312 1 57.12 384 GLY A O 1
ATOM 3203 N N . MET A 1 385 ? 7.273 -12.508 -37.969 1 61.97 385 MET A N 1
ATOM 3204 C CA . MET A 1 385 ? 8.445 -13.312 -37.625 1 61.97 385 MET A CA 1
ATOM 3205 C C . MET A 1 385 ? 8.414 -14.656 -38.375 1 61.97 385 MET A C 1
ATOM 3207 O O . MET A 1 385 ? 7.332 -15.18 -38.656 1 61.97 385 MET A O 1
ATOM 3211 N N . PRO A 1 386 ? 9.625 -15.078 -38.875 1 60.12 386 PRO A N 1
ATOM 3212 C CA . PRO A 1 386 ? 9.648 -16.391 -39.5 1 60.12 386 PRO A CA 1
ATOM 3213 C C . PRO A 1 386 ? 9.219 -17.516 -38.531 1 60.12 386 PRO A C 1
ATOM 3215 O O . PRO A 1 386 ? 9.273 -17.344 -37.312 1 60.12 386 PRO A O 1
ATOM 3218 N N . PRO A 1 387 ? 8.594 -18.5 -39.031 1 58.94 387 PRO A N 1
ATOM 3219 C CA . PRO A 1 387 ? 8.188 -19.625 -38.219 1 58.94 387 PRO A CA 1
ATOM 3220 C C . PRO A 1 387 ? 9.344 -20.203 -37.406 1 58.94 387 PRO A C 1
ATOM 3222 O O . PRO A 1 387 ? 10.508 -20.062 -37.781 1 58.94 387 PRO A O 1
ATOM 3225 N N . ILE A 1 388 ? 9.086 -20.562 -36.156 1 52.94 388 ILE A N 1
ATOM 3226 C CA . ILE A 1 388 ? 10.109 -21.203 -35.344 1 52.94 388 ILE A CA 1
ATOM 3227 C C . ILE A 1 388 ? 10.664 -22.422 -36.062 1 52.94 388 ILE A C 1
ATOM 3229 O O . ILE A 1 388 ? 9.906 -23.297 -36.5 1 52.94 388 ILE A O 1
ATOM 3233 N N . ARG A 1 389 ? 11.984 -22.484 -36.531 1 45.28 389 ARG A N 1
ATOM 3234 C CA . ARG A 1 389 ? 12.664 -23.594 -37.156 1 45.28 389 ARG A CA 1
ATOM 3235 C C . ARG A 1 389 ? 12.727 -24.812 -36.25 1 45.28 389 ARG A C 1
ATOM 3237 O O . ARG A 1 389 ? 13.211 -24.703 -35.094 1 45.28 389 ARG A O 1
ATOM 3244 N N . GLU A 1 390 ? 11.844 -25.656 -36.312 1 41.31 390 GLU A N 1
ATOM 3245 C CA . GLU A 1 390 ? 12.07 -26.938 -35.625 1 41.31 390 GLU A CA 1
ATOM 3246 C C . GLU A 1 390 ? 13.391 -27.562 -36.062 1 41.31 390 GLU A C 1
ATOM 3248 O O . GLU A 1 390 ? 13.586 -27.844 -37.25 1 41.31 390 GLU A O 1
ATOM 3253 N N . ASP A 1 391 ? 14.516 -27.266 -35.594 1 33.19 391 ASP A N 1
ATOM 3254 C CA . ASP A 1 391 ? 15.609 -28.172 -35.938 1 33.19 391 ASP A CA 1
ATOM 3255 C C . ASP A 1 391 ? 15.148 -29.625 -35.906 1 33.19 391 ASP A C 1
ATOM 3257 O O . ASP A 1 391 ? 14.352 -30.016 -35.031 1 33.19 391 ASP A O 1
ATOM 3261 N N . ALA A 1 392 ? 15.406 -30.453 -36.969 1 30.69 392 ALA A N 1
ATOM 3262 C CA . ALA A 1 392 ? 15.445 -31.891 -37.156 1 30.69 392 ALA A CA 1
ATOM 3263 C C . ALA A 1 392 ? 16.016 -32.594 -35.938 1 30.69 392 ALA A C 1
ATOM 3265 O O . ALA A 1 392 ? 16.844 -32.062 -35.219 1 30.69 392 ALA A O 1
ATOM 3266 N N . GLU A 1 393 ? 15.57 -33.781 -35.625 1 28.31 393 GLU A N 1
ATOM 3267 C CA . GLU A 1 393 ? 15.969 -34.844 -34.719 1 28.31 393 GLU A CA 1
ATOM 3268 C C . GLU A 1 393 ? 17.484 -35.031 -34.688 1 28.31 393 GLU A C 1
ATOM 3270 O O . GLU A 1 393 ? 18.078 -35.406 -35.688 1 28.31 393 GLU A O 1
ATOM 3275 N N . ALA A 1 394 ? 18.219 -34.25 -34.062 1 29.84 394 ALA A N 1
ATOM 3276 C CA . ALA A 1 394 ? 19.547 -34.844 -33.875 1 29.84 394 ALA A CA 1
ATOM 3277 C C . ALA A 1 394 ? 19.438 -36.281 -33.438 1 29.84 394 ALA A C 1
ATOM 3279 O O . ALA A 1 394 ? 18.953 -36.562 -32.344 1 29.84 394 ALA A O 1
ATOM 3280 N N . THR A 1 395 ? 19.297 -37.312 -34.406 1 24.73 395 THR A N 1
ATOM 3281 C CA . THR A 1 395 ? 19.547 -38.719 -34.125 1 24.73 395 THR A CA 1
ATOM 3282 C C . THR A 1 395 ? 20.844 -38.875 -33.344 1 24.73 395 THR A C 1
ATOM 3284 O O . THR A 1 395 ? 21.938 -38.75 -33.906 1 24.73 395 THR A O 1
ATOM 3287 N N . THR A 1 396 ? 20.984 -38.25 -32.25 1 27.53 396 THR A N 1
ATOM 3288 C CA . THR A 1 396 ? 22.141 -38.656 -31.453 1 27.53 396 THR A CA 1
ATOM 3289 C C . THR A 1 396 ? 22.203 -40.156 -31.312 1 27.53 396 THR A C 1
ATOM 3291 O O . THR A 1 396 ? 21.234 -40.781 -30.859 1 27.53 396 THR A O 1
ATOM 3294 N N . GLU A 1 397 ? 22.938 -40.906 -32.156 1 24.66 397 GLU A N 1
ATOM 3295 C CA . GLU A 1 397 ? 23.406 -42.281 -31.938 1 24.66 397 GLU A CA 1
ATOM 3296 C C . GLU A 1 397 ? 23.922 -42.469 -30.516 1 24.66 397 GLU A C 1
ATOM 3298 O O . GLU A 1 397 ? 24.734 -41.688 -30.031 1 24.66 397 GLU A O 1
ATOM 3303 N N . THR A 1 398 ? 23.062 -43.094 -29.656 1 25.41 398 THR A N 1
ATOM 3304 C CA . THR A 1 398 ? 23.266 -43.531 -28.297 1 25.41 398 THR A CA 1
ATOM 3305 C C . THR A 1 398 ? 24.594 -44.281 -28.156 1 25.41 398 THR A C 1
ATOM 3307 O O . THR A 1 398 ? 24.812 -45.312 -28.781 1 25.41 398 THR A O 1
ATOM 3310 N N . PRO A 1 399 ? 25.719 -43.562 -27.984 1 26.09 399 PRO A N 1
ATOM 3311 C CA . PRO A 1 399 ? 26.828 -44.438 -27.688 1 26.09 399 PRO A CA 1
ATOM 3312 C C . PRO A 1 399 ? 26.516 -45.438 -26.547 1 26.09 399 PRO A C 1
ATOM 3314 O O . PRO A 1 399 ? 25.688 -45.125 -25.703 1 26.09 399 PRO A O 1
ATOM 3317 N N . THR A 1 400 ? 26.734 -46.75 -26.781 1 21.88 400 THR A N 1
ATOM 3318 C CA . THR A 1 400 ? 26.625 -47.969 -25.953 1 21.88 400 THR A CA 1
ATOM 3319 C C . THR A 1 400 ? 27.359 -47.781 -24.641 1 21.88 400 THR A C 1
ATOM 3321 O O . THR A 1 400 ? 28.594 -47.688 -24.625 1 21.88 400 THR A O 1
ATOM 3324 N N . GLN A 1 401 ? 26.781 -46.938 -23.797 1 20.8 401 GLN A N 1
ATOM 3325 C CA . GLN A 1 401 ? 27.406 -46.781 -22.484 1 20.8 401 GLN A CA 1
ATOM 3326 C C . GLN A 1 401 ? 27.516 -48.125 -21.75 1 20.8 401 GLN A C 1
ATOM 3328 O O . GLN A 1 401 ? 26.562 -48.906 -21.75 1 20.8 401 GLN A O 1
ATOM 3333 N N . ALA A 1 402 ? 28.703 -48.594 -21.531 1 22.19 402 ALA A N 1
ATOM 3334 C CA . ALA A 1 402 ? 29.156 -49.656 -20.641 1 22.19 402 ALA A CA 1
ATOM 3335 C C . ALA A 1 402 ? 28.562 -49.5 -19.25 1 22.19 402 ALA A C 1
ATOM 3337 O O . ALA A 1 402 ? 28.422 -48.375 -18.75 1 22.19 402 ALA A O 1
ATOM 3338 N N . SER A 1 403 ? 27.781 -50.531 -18.812 1 18.42 403 SER A N 1
ATOM 3339 C CA . SER A 1 403 ? 26.969 -50.844 -17.641 1 18.42 403 SER A CA 1
ATOM 3340 C C . SER A 1 403 ? 27.797 -50.75 -16.359 1 18.42 403 SER A C 1
ATOM 3342 O O . SER A 1 403 ? 27.406 -51.312 -15.32 1 18.42 403 SER A O 1
ATOM 3344 N N . ALA A 1 404 ? 28.812 -49.906 -16.203 1 22.62 404 ALA A N 1
ATOM 3345 C CA . ALA A 1 404 ? 29.453 -50.219 -14.93 1 22.62 404 ALA A CA 1
ATOM 3346 C C . ALA A 1 404 ? 28.484 -50.062 -13.766 1 22.62 404 ALA A C 1
ATOM 3348 O O . ALA A 1 404 ? 27.828 -49.031 -13.648 1 22.62 404 ALA A O 1
ATOM 3349 N N . SER A 1 405 ? 27.953 -51.25 -13.164 1 18.97 405 SER A N 1
ATOM 3350 C CA . SER A 1 405 ? 27.016 -51.594 -12.094 1 18.97 405 SER A CA 1
ATOM 3351 C C . SER A 1 405 ? 27.422 -50.906 -10.781 1 18.97 405 SER A C 1
ATOM 3353 O O . SER A 1 405 ? 26.844 -51.219 -9.734 1 18.97 405 SER A O 1
ATOM 3355 N N . THR A 1 406 ? 28.328 -49.969 -10.734 1 22.95 406 THR A N 1
ATOM 3356 C CA . THR A 1 406 ? 28.75 -49.781 -9.344 1 22.95 406 THR A CA 1
ATOM 3357 C C . THR A 1 406 ? 27.578 -49.344 -8.477 1 22.95 406 THR A C 1
ATOM 3359 O O . THR A 1 406 ? 26.766 -48.531 -8.906 1 22.95 406 THR A O 1
ATOM 3362 N N . GLU A 1 407 ? 27.266 -50.188 -7.438 1 20.81 407 GLU A N 1
ATOM 3363 C CA . GLU A 1 407 ? 26.25 -50.219 -6.387 1 20.81 407 GLU A CA 1
ATOM 3364 C C . GLU A 1 407 ? 26.219 -48.938 -5.598 1 20.81 407 GLU A C 1
ATOM 3366 O O . GLU A 1 407 ? 27.234 -48.531 -5.031 1 20.81 407 GLU A O 1
ATOM 3371 N N . PRO A 1 408 ? 25.375 -47.969 -6.066 1 23.72 408 PRO A N 1
ATOM 3372 C CA . PRO A 1 408 ? 25.312 -46.562 -5.594 1 23.72 408 PRO A CA 1
ATOM 3373 C C . PRO A 1 408 ? 24.781 -46.438 -4.172 1 23.72 408 PRO A C 1
ATOM 3375 O O . PRO A 1 408 ? 23.594 -46.75 -3.928 1 23.72 408 PRO A O 1
ATOM 3378 N N . SER A 1 409 ? 25.375 -47.094 -3.104 1 23.77 409 SER A N 1
ATOM 3379 C CA . SER A 1 409 ? 24.672 -47.062 -1.829 1 23.77 409 SER A CA 1
ATOM 3380 C C . SER A 1 409 ? 24.344 -45.625 -1.424 1 23.77 409 SER A C 1
ATOM 3382 O O . SER A 1 409 ? 24.141 -45.312 -0.242 1 23.77 409 SER A O 1
ATOM 3384 N N . TRP A 1 410 ? 23.719 -44.812 -2.396 1 22.19 410 TRP A N 1
ATOM 3385 C CA . TRP A 1 410 ? 23.688 -43.344 -2.322 1 22.19 410 TRP A CA 1
ATOM 3386 C C . TRP A 1 410 ? 22.703 -42.906 -1.249 1 22.19 410 TRP A C 1
ATOM 3388 O O . TRP A 1 410 ? 21.484 -43 -1.417 1 22.19 410 TRP A O 1
ATOM 3398 N N . SER A 1 411 ? 22.953 -43.344 0.085 1 24.09 411 SER A N 1
ATOM 3399 C CA . SER A 1 411 ? 22 -42.906 1.089 1 24.09 411 SER A CA 1
ATOM 3400 C C . SER A 1 411 ? 21.688 -41.406 0.948 1 24.09 411 SER A C 1
ATOM 3402 O O . SER A 1 411 ? 20.516 -41 0.96 1 24.09 411 SER A O 1
ATOM 3404 N N . GLY A 1 412 ? 22.562 -40.5 1.569 1 23.73 412 GLY A N 1
ATOM 3405 C CA . GLY A 1 412 ? 22.688 -39.156 2.107 1 23.73 412 GLY A CA 1
ATOM 3406 C C . GLY A 1 412 ? 22.609 -38.062 1.042 1 23.73 412 GLY A C 1
ATOM 3407 O O . GLY A 1 412 ? 22.703 -38.375 -0.152 1 23.73 412 GLY A O 1
ATOM 3408 N N . SER A 1 413 ? 22.281 -36.625 1.531 1 25.72 413 SER A N 1
ATOM 3409 C CA . SER A 1 413 ? 22.156 -35.438 0.717 1 25.72 413 SER A CA 1
ATOM 3410 C C . SER A 1 413 ? 23.281 -35.344 -0.298 1 25.72 413 SER A C 1
ATOM 3412 O O . SER A 1 413 ? 24.469 -35.344 0.073 1 25.72 413 SER A O 1
ATOM 3414 N N . LEU A 1 414 ? 23.078 -36.031 -1.373 1 27.84 414 LEU A N 1
ATOM 3415 C CA . LEU A 1 414 ? 24.156 -36.188 -2.336 1 27.84 414 LEU A CA 1
ATOM 3416 C C . LEU A 1 414 ? 24.672 -34.812 -2.781 1 27.84 414 LEU A C 1
ATOM 3418 O O . LEU A 1 414 ? 23.938 -34.062 -3.422 1 27.84 414 LEU A O 1
ATOM 3422 N N . GLU A 1 415 ? 25.578 -34.312 -1.82 1 24.69 415 GLU A N 1
ATOM 3423 C CA . GLU A 1 415 ? 26.203 -33 -2.021 1 24.69 415 GLU A CA 1
ATOM 3424 C C . GLU A 1 415 ? 26.938 -32.938 -3.355 1 24.69 415 GLU A C 1
ATOM 3426 O O . GLU A 1 415 ? 27.906 -33.688 -3.572 1 24.69 415 GLU A O 1
ATOM 3431 N N . PRO A 1 416 ? 26.344 -32.75 -4.328 1 24.78 416 PRO A N 1
ATOM 3432 C CA . PRO A 1 416 ? 27.047 -32.812 -5.613 1 24.78 416 PRO A CA 1
ATOM 3433 C C . PRO A 1 416 ? 28.141 -31.766 -5.738 1 24.78 416 PRO A C 1
ATOM 3435 O O . PRO A 1 416 ? 28.719 -31.594 -6.816 1 24.78 416 PRO A O 1
ATOM 3438 N N . ALA A 1 417 ? 28.875 -31.203 -4.762 1 22.17 417 ALA A N 1
ATOM 3439 C CA . ALA A 1 417 ? 29.422 -29.938 -5.242 1 22.17 417 ALA A CA 1
ATOM 3440 C C . ALA A 1 417 ? 30.422 -30.156 -6.367 1 22.17 417 ALA A C 1
ATOM 3442 O O . ALA A 1 417 ? 30.828 -29.203 -7.039 1 22.17 417 ALA A O 1
ATOM 3443 N N . LYS A 1 418 ? 31.219 -31.219 -6.473 1 21.42 418 LYS A N 1
ATOM 3444 C CA . LYS A 1 418 ? 32.438 -30.641 -7.031 1 21.42 418 LYS A CA 1
ATOM 3445 C C . LYS A 1 418 ? 32.219 -30.172 -8.469 1 21.42 418 LYS A C 1
ATOM 3447 O O . LYS A 1 418 ? 31.531 -30.844 -9.25 1 21.42 418 LYS A O 1
ATOM 3452 N N . ALA A 1 419 ? 32.562 -28.906 -8.797 1 20.98 419 ALA A N 1
ATOM 3453 C CA . ALA A 1 419 ? 32.594 -28.047 -9.977 1 20.98 419 ALA A CA 1
ATOM 3454 C C . ALA A 1 419 ? 33.344 -28.719 -11.133 1 20.98 419 ALA A C 1
ATOM 3456 O O . ALA A 1 419 ? 34.438 -28.328 -11.477 1 20.98 419 ALA A O 1
ATOM 3457 N N . ALA A 1 420 ? 33.25 -30.094 -11.289 1 20.95 420 ALA A N 1
ATOM 3458 C CA . ALA A 1 420 ? 34.188 -30.297 -12.398 1 20.95 420 ALA A CA 1
ATOM 3459 C C . ALA A 1 420 ? 33.781 -29.469 -13.609 1 20.95 420 ALA A C 1
ATOM 3461 O O . ALA A 1 420 ? 32.594 -29.125 -13.781 1 20.95 420 ALA A O 1
ATOM 3462 N N . ASP A 1 421 ? 34.781 -28.969 -14.438 1 22.11 421 ASP A N 1
ATOM 3463 C CA . ASP A 1 421 ? 35 -28.062 -15.562 1 22.11 421 ASP A CA 1
ATOM 3464 C C . ASP A 1 421 ? 34.125 -28.453 -16.766 1 22.11 421 ASP A C 1
ATOM 3466 O O . ASP A 1 421 ? 34.375 -27.984 -17.875 1 22.11 421 ASP A O 1
ATOM 3470 N N . GLN A 1 422 ? 33.25 -29.547 -16.484 1 20.75 422 GLN A N 1
ATOM 3471 C CA . GLN A 1 422 ? 32.906 -30.047 -17.812 1 20.75 422 GLN A CA 1
ATOM 3472 C C . GLN A 1 422 ? 32.094 -29.016 -18.594 1 20.75 422 GLN A C 1
ATOM 3474 O O . GLN A 1 422 ? 31.422 -28.172 -18 1 20.75 422 GLN A O 1
ATOM 3479 N N . GLU A 1 423 ? 32.25 -29.078 -19.953 1 21.89 423 GLU A N 1
ATOM 3480 C CA . GLU A 1 423 ? 31.875 -28.266 -21.094 1 21.89 423 GLU A CA 1
ATOM 3481 C C . GLU A 1 423 ? 30.359 -28.078 -21.172 1 21.89 423 GLU A C 1
ATOM 3483 O O . GLU A 1 423 ? 29.609 -29.047 -21 1 21.89 423 GLU A O 1
ATOM 3488 N N . PRO A 1 424 ? 29.953 -26.828 -21.016 1 23.97 424 PRO A N 1
ATOM 3489 C CA . PRO A 1 424 ? 28.641 -26.25 -20.719 1 23.97 424 PRO A CA 1
ATOM 3490 C C . PRO A 1 424 ? 27.609 -26.578 -21.797 1 23.97 424 PRO A C 1
ATOM 3492 O O . PRO A 1 424 ? 27.797 -26.25 -22.969 1 23.97 424 PRO A O 1
ATOM 3495 N N . GLU A 1 425 ? 27.078 -27.828 -21.641 1 19.45 425 GLU A N 1
ATOM 3496 C CA . GLU A 1 425 ? 26.047 -28.141 -22.625 1 19.45 425 GLU A CA 1
ATOM 3497 C C . GLU A 1 425 ? 24.859 -27.172 -22.531 1 19.45 425 GLU A C 1
ATOM 3499 O O . GLU A 1 425 ? 24.5 -26.75 -21.438 1 19.45 425 GLU A O 1
ATOM 3504 N N . GLN A 1 426 ? 24.219 -26.625 -23.656 1 21.02 426 GLN A N 1
ATOM 3505 C CA . GLN A 1 426 ? 23.422 -25.484 -24.078 1 21.02 426 GLN A CA 1
ATOM 3506 C C . GLN A 1 426 ? 21.938 -25.703 -23.797 1 21.02 426 GLN A C 1
ATOM 3508 O O . GLN A 1 426 ? 21.234 -26.281 -24.625 1 21.02 426 GLN A O 1
ATOM 3513 N N . LEU A 1 427 ? 21.438 -25.906 -22.531 1 19.92 427 LEU A N 1
ATOM 3514 C CA . LEU A 1 427 ? 20.016 -26.25 -22.453 1 19.92 427 LEU A CA 1
ATOM 3515 C C . LEU A 1 427 ? 19.156 -25 -22.375 1 19.92 427 LEU A C 1
ATOM 3517 O O . LEU A 1 427 ? 19.484 -24.062 -21.641 1 19.92 427 LEU A O 1
ATOM 3521 N N . ALA A 1 428 ? 17.922 -24.766 -23.109 1 21.61 428 ALA A N 1
ATOM 3522 C CA . ALA A 1 428 ? 16.984 -23.703 -23.469 1 21.61 428 ALA A CA 1
ATOM 3523 C C . ALA A 1 428 ? 15.977 -23.453 -22.344 1 21.61 428 ALA A C 1
ATOM 3525 O O . ALA A 1 428 ? 15.383 -24.406 -21.812 1 21.61 428 ALA A O 1
ATOM 3526 N N . LYS A 1 429 ? 15.844 -22.188 -21.75 1 26.39 429 LYS A N 1
ATOM 3527 C CA . LYS A 1 429 ? 15.086 -21.625 -20.641 1 26.39 429 LYS A CA 1
ATOM 3528 C C . LYS A 1 429 ? 13.625 -21.422 -21 1 26.39 429 LYS A C 1
ATOM 3530 O O . LYS A 1 429 ? 13.312 -20.859 -22.047 1 26.39 429 LYS A O 1
ATOM 3535 N N . THR A 1 430 ? 12.539 -22.172 -20.531 1 23.88 430 THR A N 1
ATOM 3536 C CA . THR A 1 430 ? 11.117 -21.984 -20.766 1 23.88 430 THR A CA 1
ATOM 3537 C C . THR A 1 430 ? 10.555 -20.906 -19.844 1 23.88 430 THR A C 1
ATOM 3539 O O . THR A 1 430 ? 10.672 -21.016 -18.609 1 23.88 430 THR A O 1
ATOM 3542 N N . SER A 1 431 ? 10.492 -19.688 -20.094 1 28.91 431 SER A N 1
ATOM 3543 C CA . SER A 1 431 ? 9.852 -18.625 -19.328 1 28.91 431 SER A CA 1
ATOM 3544 C C . SER A 1 431 ? 8.328 -18.75 -19.375 1 28.91 431 SER A C 1
ATOM 3546 O O . SER A 1 431 ? 7.75 -18.875 -20.453 1 28.91 431 SER A O 1
ATOM 3548 N N . SER A 1 432 ? 7.625 -19.281 -18.469 1 29.11 432 SER A N 1
ATOM 3549 C CA . SER A 1 432 ? 6.188 -19.531 -18.438 1 29.11 432 SER A CA 1
ATOM 3550 C C . SER A 1 432 ? 5.41 -18.234 -18.188 1 29.11 432 SER A C 1
ATOM 3552 O O . SER A 1 432 ? 5.559 -17.625 -17.125 1 29.11 432 SER A O 1
ATOM 3554 N N . GLU A 1 433 ? 5.32 -17.391 -19.078 1 32.28 433 GLU A N 1
ATOM 3555 C CA . GLU A 1 433 ? 4.289 -16.359 -18.938 1 32.28 433 GLU A CA 1
ATOM 3556 C C . GLU A 1 433 ? 2.908 -17 -18.766 1 32.28 433 GLU A C 1
ATOM 3558 O O . GLU A 1 433 ? 2.523 -17.875 -19.547 1 32.28 433 GLU A O 1
ATOM 3563 N N . ASP A 1 434 ? 2.422 -17.125 -17.703 1 32.44 434 ASP A N 1
ATOM 3564 C CA . ASP A 1 434 ? 1.082 -17.656 -17.453 1 32.44 434 ASP A CA 1
ATOM 3565 C C . ASP A 1 434 ? 0.027 -16.812 -18.172 1 32.44 434 ASP A C 1
ATOM 3567 O O . ASP A 1 434 ? -0.135 -15.625 -17.891 1 32.44 434 ASP A O 1
ATOM 3571 N N . ASN A 1 435 ? -0.165 -17.125 -19.375 1 32.25 435 ASN A N 1
ATOM 3572 C CA . ASN A 1 435 ? -1.187 -16.625 -20.281 1 32.25 435 ASN A CA 1
ATOM 3573 C C . ASN A 1 435 ? -2.592 -16.859 -19.734 1 32.25 435 ASN A C 1
ATOM 3575 O O . ASN A 1 435 ? -3.271 -17.797 -20.156 1 32.25 435 ASN A O 1
ATOM 3579 N N . VAL A 1 436 ? -2.826 -16.734 -18.531 1 32.09 436 VAL A N 1
ATOM 3580 C CA . VAL A 1 436 ? -4.223 -17.016 -18.234 1 32.09 436 VAL A CA 1
ATOM 3581 C C . VAL A 1 436 ? -5.109 -15.883 -18.75 1 32.09 436 VAL A C 1
ATOM 3583 O O . VAL A 1 436 ? -5.008 -14.75 -18.266 1 32.09 436 VAL A O 1
ATOM 3586 N N . GLN A 1 437 ? -5.496 -15.906 -19.906 1 30.89 437 GLN A N 1
ATOM 3587 C CA . GLN A 1 437 ? -6.535 -15.039 -20.453 1 30.89 437 GLN A CA 1
ATOM 3588 C C . GLN A 1 437 ? -7.793 -15.078 -19.609 1 30.89 437 GLN A C 1
ATOM 3590 O O . GLN A 1 437 ? -8.344 -16.156 -19.344 1 30.89 437 GLN A O 1
ATOM 3595 N N . SER A 1 438 ? -7.953 -14.086 -18.844 1 32.19 438 SER A N 1
ATOM 3596 C CA . SER A 1 438 ? -9.133 -13.945 -18 1 32.19 438 SER A CA 1
ATOM 3597 C C . SER A 1 438 ? -10.398 -13.781 -18.844 1 32.19 438 SER A C 1
ATOM 3599 O O . SER A 1 438 ? -10.477 -12.875 -19.672 1 32.19 438 SER A O 1
ATOM 3601 N N . SER A 1 439 ? -11.047 -14.781 -19.234 1 33.12 439 SER A N 1
ATOM 3602 C CA . SER A 1 439 ? -12.398 -14.586 -19.766 1 33.12 439 SER A CA 1
ATOM 3603 C C . SER A 1 439 ? -13.305 -13.93 -18.734 1 33.12 439 SER A C 1
ATOM 3605 O O . SER A 1 439 ? -13.383 -14.375 -17.578 1 33.12 439 SER A O 1
ATOM 3607 N N . VAL A 1 440 ? -13.578 -12.742 -18.922 1 33.78 440 VAL A N 1
ATOM 3608 C CA . VAL A 1 440 ? -14.523 -11.992 -18.094 1 33.78 440 VAL A CA 1
ATOM 3609 C C . VAL A 1 440 ? -15.852 -12.742 -18.016 1 33.78 440 VAL A C 1
ATOM 3611 O O . VAL A 1 440 ? -16.375 -13.18 -19.047 1 33.78 440 VAL A O 1
ATOM 3614 N N . ASP A 1 441 ? -16.219 -13.25 -16.953 1 32.81 441 ASP A N 1
ATOM 3615 C CA . ASP A 1 441 ? -17.547 -13.742 -16.625 1 32.81 441 ASP A CA 1
ATOM 3616 C C . ASP A 1 441 ? -18.594 -12.617 -16.75 1 32.81 441 ASP A C 1
ATOM 3618 O O . ASP A 1 441 ? -18.562 -11.672 -15.961 1 32.81 441 ASP A O 1
ATOM 3622 N N . ALA A 1 442 ? -19.047 -12.109 -17.844 1 30.69 442 ALA A N 1
ATOM 3623 C CA . ALA A 1 442 ? -20.312 -11.383 -17.781 1 30.69 442 ALA A CA 1
ATOM 3624 C C . ALA A 1 442 ? -21.297 -12.078 -16.859 1 30.69 442 ALA A C 1
ATOM 3626 O O . ALA A 1 442 ? -21.281 -13.305 -16.734 1 30.69 442 ALA A O 1
ATOM 3627 N N . ASP A 1 443 ? -22 -11.336 -15.977 1 31.73 443 ASP A N 1
ATOM 3628 C CA . ASP A 1 443 ? -23.047 -11.781 -15.07 1 31.73 443 ASP A CA 1
ATOM 3629 C C . ASP A 1 443 ? -23.984 -12.773 -15.766 1 31.73 443 ASP A C 1
ATOM 3631 O O . ASP A 1 443 ? -24.969 -12.375 -16.406 1 31.73 443 ASP A O 1
ATOM 3635 N N . VAL A 1 444 ? -23.625 -13.656 -16.562 1 30.36 444 VAL A N 1
ATOM 3636 C CA . VAL A 1 444 ? -24.75 -14.531 -16.891 1 30.36 444 VAL A CA 1
ATOM 3637 C C . VAL A 1 444 ? -25.359 -15.094 -15.609 1 30.36 444 VAL A C 1
ATOM 3639 O O . VAL A 1 444 ? -24.656 -15.602 -14.742 1 30.36 444 VAL A O 1
ATOM 3642 N N . PRO A 1 445 ? -26.562 -14.508 -15.227 1 29.25 445 PRO A N 1
ATOM 3643 C CA . PRO A 1 445 ? -27.234 -15.117 -14.078 1 29.25 445 PRO A CA 1
ATOM 3644 C C . PRO A 1 445 ? -26.984 -16.625 -13.977 1 29.25 445 PRO A C 1
ATOM 3646 O O . PRO A 1 445 ? -26.797 -17.281 -15 1 29.25 445 PRO A O 1
ATOM 3649 N N . GLU A 1 446 ? -26.375 -16.984 -12.945 1 32.75 446 GLU A N 1
ATOM 3650 C CA . GLU A 1 446 ? -26.281 -18.406 -12.617 1 32.75 446 GLU A CA 1
ATOM 3651 C C . GLU A 1 446 ? -27.547 -19.156 -13.023 1 32.75 446 GLU A C 1
ATOM 3653 O O . GLU A 1 446 ? -28.453 -19.359 -12.211 1 32.75 446 GLU A O 1
ATOM 3658 N N . GLY A 1 447 ? -28.344 -18.625 -14 1 29.02 447 GLY A N 1
ATOM 3659 C CA . GLY A 1 447 ? -29.438 -19.547 -14.25 1 29.02 447 GLY A CA 1
ATOM 3660 C C . GLY A 1 447 ? -28.984 -20.969 -14.461 1 29.02 447 GLY A C 1
ATOM 3661 O O . GLY A 1 447 ? -27.797 -21.234 -14.695 1 29.02 447 GLY A O 1
ATOM 3662 N N . PRO A 1 448 ? -29.828 -21.938 -13.969 1 28.73 448 PRO A N 1
ATOM 3663 C CA . PRO A 1 448 ? -29.484 -23.328 -14.289 1 28.73 448 PRO A CA 1
ATOM 3664 C C . PRO A 1 448 ? -28.891 -23.469 -15.688 1 28.73 448 PRO A C 1
ATOM 3666 O O . PRO A 1 448 ? -29.203 -22.688 -16.594 1 28.73 448 PRO A O 1
ATOM 3669 N N . SER A 1 449 ? -27.672 -23.766 -15.758 1 29.8 449 SER A N 1
ATOM 3670 C CA . SER A 1 449 ? -27.125 -24.047 -17.094 1 29.8 449 SER A CA 1
ATOM 3671 C C . SER A 1 449 ? -28.219 -24.578 -18.016 1 29.8 449 SER A C 1
ATOM 3673 O O . SER A 1 449 ? -28.969 -25.484 -17.656 1 29.8 449 SER A O 1
ATOM 3675 N N . PRO A 1 450 ? -28.844 -23.766 -18.828 1 28.92 450 PRO A N 1
ATOM 3676 C CA . PRO A 1 450 ? -29.766 -24.453 -19.75 1 28.92 450 PRO A CA 1
ATOM 3677 C C . PRO A 1 450 ? -29.312 -25.859 -20.109 1 28.92 450 PRO A C 1
ATOM 3679 O O . PRO A 1 450 ? -28.109 -26.109 -20.234 1 28.92 450 PRO A O 1
ATOM 3682 N N . ALA A 1 451 ? -30.062 -26.875 -19.703 1 26.02 451 ALA A N 1
ATOM 3683 C CA . ALA A 1 451 ? -29.938 -28.203 -20.312 1 26.02 451 ALA A CA 1
ATOM 3684 C C . ALA A 1 451 ? -29.609 -28.109 -21.797 1 26.02 451 ALA A C 1
ATOM 3686 O O . ALA A 1 451 ? -30.438 -27.703 -22.594 1 26.02 451 ALA A O 1
ATOM 3687 N N . VAL A 1 452 ? -28.562 -27.453 -22.141 1 28.09 452 VAL A N 1
ATOM 3688 C CA . VAL A 1 452 ? -28.297 -27.75 -23.547 1 28.09 452 VAL A CA 1
ATOM 3689 C C . VAL A 1 452 ? -28.766 -29.156 -23.875 1 28.09 452 VAL A C 1
ATOM 3691 O O . VAL A 1 452 ? -28.406 -30.125 -23.188 1 28.09 452 VAL A O 1
ATOM 3694 N N . GLU A 1 453 ? -30.016 -29.203 -24.219 1 28.5 453 GLU A N 1
ATOM 3695 C CA . GLU A 1 453 ? -30.5 -30.422 -24.875 1 28.5 453 GLU A CA 1
ATOM 3696 C C . GLU A 1 453 ? -29.391 -31.062 -25.703 1 28.5 453 GLU A C 1
ATOM 3698 O O . GLU A 1 453 ? -28.734 -30.391 -26.5 1 28.5 453 GLU A O 1
ATOM 3703 N N . ASP A 1 454 ? -28.797 -32.031 -25.094 1 29.06 454 ASP A N 1
ATOM 3704 C CA . ASP A 1 454 ? -27.891 -33.062 -25.625 1 29.06 454 ASP A CA 1
ATOM 3705 C C . ASP A 1 454 ? -28.281 -33.469 -27.047 1 29.06 454 ASP A C 1
ATOM 3707 O O . ASP A 1 454 ? -29 -34.438 -27.25 1 29.06 454 ASP A O 1
ATOM 3711 N N . THR A 1 455 ? -28.906 -32.5 -27.781 1 30.44 455 THR A N 1
ATOM 3712 C CA . THR A 1 455 ? -29.141 -33.062 -29.094 1 30.44 455 THR A CA 1
ATOM 3713 C C . THR A 1 455 ? -27.812 -33.438 -29.766 1 30.44 455 THR A C 1
ATOM 3715 O O . THR A 1 455 ? -27.25 -32.625 -30.5 1 30.44 455 THR A O 1
ATOM 3718 N N . THR A 1 456 ? -26.844 -33.781 -28.984 1 30.25 456 THR A N 1
ATOM 3719 C CA . THR A 1 456 ? -25.781 -34.375 -29.766 1 30.25 456 THR A CA 1
ATOM 3720 C C . THR A 1 456 ? -26.344 -35.312 -30.844 1 30.25 456 THR A C 1
ATOM 3722 O O . THR A 1 456 ? -27.312 -36.031 -30.609 1 30.25 456 THR A O 1
ATOM 3725 N N . ASP A 1 457 ? -26.297 -34.969 -32.062 1 30.58 457 ASP A N 1
ATOM 3726 C CA . ASP A 1 457 ? -26.578 -35.906 -33.156 1 30.58 457 ASP A CA 1
ATOM 3727 C C . ASP A 1 457 ? -26.094 -37.312 -32.781 1 30.58 457 ASP A C 1
ATOM 3729 O O . ASP A 1 457 ? -24.922 -37.531 -32.469 1 30.58 457 ASP A O 1
ATOM 3733 N N . ALA A 1 458 ? -26.828 -38.219 -32.281 1 36.25 458 ALA A N 1
ATOM 3734 C CA . ALA A 1 458 ? -26.781 -39.656 -32 1 36.25 458 ALA A CA 1
ATOM 3735 C C . ALA A 1 458 ? -25.859 -40.375 -33 1 36.25 458 ALA A C 1
ATOM 3737 O O . ALA A 1 458 ? -25.484 -41.531 -32.781 1 36.25 458 ALA A O 1
ATOM 3738 N N . GLU A 1 459 ? -25.828 -39.719 -34.156 1 32.22 459 GLU A N 1
ATOM 3739 C CA . GLU A 1 459 ? -25.188 -40.531 -35.188 1 32.22 459 GLU A CA 1
ATOM 3740 C C . GLU A 1 459 ? -23.688 -40.719 -34.906 1 32.22 459 GLU A C 1
ATOM 3742 O O . GLU A 1 459 ? -23.125 -41.781 -35.188 1 32.22 459 GLU A O 1
ATOM 3747 N N . ASP A 1 460 ? -22.938 -39.562 -34.594 1 34.94 460 ASP A N 1
ATOM 3748 C CA . ASP A 1 460 ? -21.484 -39.719 -34.469 1 34.94 460 ASP A CA 1
ATOM 3749 C C . ASP A 1 460 ? -21.109 -40.375 -33.156 1 34.94 460 ASP A C 1
ATOM 3751 O O . ASP A 1 460 ? -19.938 -40.594 -32.875 1 34.94 460 ASP A O 1
ATOM 3755 N N . ALA A 1 461 ? -21.812 -40.469 -32.062 1 39.41 461 ALA A N 1
ATOM 3756 C CA . ALA A 1 461 ? -21.625 -41.188 -30.812 1 39.41 461 ALA A CA 1
ATOM 3757 C C . ALA A 1 461 ? -21.562 -42.688 -31.047 1 39.41 461 ALA A C 1
ATOM 3759 O O . ALA A 1 461 ? -21.125 -43.438 -30.172 1 39.41 461 ALA A O 1
ATOM 3760 N N . GLU A 1 462 ? -22.25 -43.188 -31.922 1 37.66 462 GLU A N 1
ATOM 3761 C CA . GLU A 1 462 ? -22.281 -44.656 -32.125 1 37.66 462 GLU A CA 1
ATOM 3762 C C . GLU A 1 462 ? -20.875 -45.188 -32.438 1 37.66 462 GLU A C 1
ATOM 3764 O O . GLU A 1 462 ? -20.562 -46.312 -32.062 1 37.66 462 GLU A O 1
ATOM 3769 N N . LYS A 1 463 ? -20.141 -44.5 -33.25 1 44.09 463 LYS A N 1
ATOM 3770 C CA . LYS A 1 463 ? -18.906 -45.156 -33.688 1 44.09 463 LYS A CA 1
ATOM 3771 C C . LYS A 1 463 ? -17.844 -45.094 -32.625 1 44.09 463 LYS A C 1
ATOM 3773 O O . LYS A 1 463 ? -16.828 -45.812 -32.688 1 44.09 463 LYS A O 1
ATOM 3778 N N . ASP A 1 464 ? -17.828 -44.125 -31.688 1 45.72 464 ASP A N 1
ATOM 3779 C CA . ASP A 1 464 ? -16.719 -43.969 -30.734 1 45.72 464 ASP A CA 1
ATOM 3780 C C . ASP A 1 464 ? -17 -44.781 -29.453 1 45.72 464 ASP A C 1
ATOM 3782 O O . ASP A 1 464 ? -16.281 -44.625 -28.453 1 45.72 464 ASP A O 1
ATOM 3786 N N . ALA A 1 465 ? -18.141 -45.344 -29.234 1 50.78 465 ALA A N 1
ATOM 3787 C CA . ALA A 1 465 ? -18.547 -46.156 -28.078 1 50.78 465 ALA A CA 1
ATOM 3788 C C . ALA A 1 465 ? -17.547 -47.281 -27.812 1 50.78 465 ALA A C 1
ATOM 3790 O O . ALA A 1 465 ? -17.484 -47.812 -26.703 1 50.78 465 ALA A O 1
ATOM 3791 N N . ASP A 1 466 ? -16.797 -47.688 -28.812 1 61.66 466 ASP A N 1
ATOM 3792 C CA . ASP A 1 466 ? -15.984 -48.906 -28.625 1 61.66 466 ASP A CA 1
ATOM 3793 C C . ASP A 1 466 ? -14.594 -48.531 -28.109 1 61.66 466 ASP A C 1
ATOM 3795 O O . ASP A 1 466 ? -13.758 -49.438 -27.891 1 61.66 466 ASP A O 1
ATOM 3799 N N . LYS A 1 467 ? -14.328 -47.25 -27.703 1 78.44 467 LYS A N 1
ATOM 3800 C CA . LYS A 1 467 ? -12.969 -46.938 -27.25 1 78.44 467 LYS A CA 1
ATOM 3801 C C . LYS A 1 467 ? -12.828 -47.125 -25.75 1 78.44 467 LYS A C 1
ATOM 3803 O O . LYS A 1 467 ? -13.742 -46.812 -24.984 1 78.44 467 LYS A O 1
ATOM 3808 N N . PRO A 1 468 ? -11.797 -47.781 -25.312 1 92.38 468 PRO A N 1
ATOM 3809 C CA . PRO A 1 468 ? -11.578 -47.969 -23.875 1 92.38 468 PRO A CA 1
ATOM 3810 C C . PRO A 1 468 ? -11.5 -46.625 -23.109 1 92.38 468 PRO A C 1
ATOM 3812 O O . PRO A 1 468 ? -10.836 -45.688 -23.562 1 92.38 468 PRO A O 1
ATOM 3815 N N . LEU A 1 469 ? -12.352 -46.469 -22.109 1 96.19 469 LEU A N 1
ATOM 3816 C CA . LEU A 1 469 ? -12.422 -45.281 -21.281 1 96.19 469 LEU A CA 1
ATOM 3817 C C . LEU A 1 469 ? -12.57 -45.625 -19.812 1 96.19 469 LEU A C 1
ATOM 3819 O O . LEU A 1 469 ? -13.328 -46.531 -19.453 1 96.19 469 LEU A O 1
ATOM 3823 N N . PHE A 1 470 ? -11.68 -45.062 -19.047 1 97.12 470 PHE A N 1
ATOM 3824 C CA . PHE A 1 470 ? -11.75 -45.188 -17.594 1 97.12 470 PHE A CA 1
ATOM 3825 C C . PHE A 1 470 ? -12.289 -43.906 -16.953 1 97.12 470 PHE A C 1
ATOM 3827 O O . PHE A 1 470 ? -11.867 -42.812 -17.312 1 97.12 470 PHE A O 1
ATOM 3834 N N . GLY A 1 471 ? -13.328 -44 -16.109 1 97.5 471 GLY A N 1
ATOM 3835 C CA . GLY A 1 471 ? -13.93 -42.844 -15.477 1 97.5 471 GLY A CA 1
ATOM 3836 C C . GLY A 1 471 ? -14.195 -43.031 -14 1 97.5 471 GLY A C 1
ATOM 3837 O O . GLY A 1 471 ? -14.688 -44.094 -13.578 1 97.5 471 GLY A O 1
ATOM 3838 N N . MET A 1 472 ? -13.789 -42.062 -13.203 1 97.56 472 MET A N 1
ATOM 3839 C CA . MET A 1 472 ? -13.992 -42.094 -11.758 1 97.56 472 MET A CA 1
ATOM 3840 C C . MET A 1 472 ? -14.641 -40.812 -11.258 1 97.56 472 MET A C 1
ATOM 3842 O O . MET A 1 472 ? -14.461 -39.75 -11.859 1 97.56 472 MET A O 1
ATOM 3846 N N . VAL A 1 473 ? -15.43 -40.906 -10.203 1 97.25 473 VAL A N 1
ATOM 3847 C CA . VAL A 1 473 ? -15.953 -39.781 -9.453 1 97.25 473 VAL A CA 1
ATOM 3848 C C . VAL A 1 473 ? -15.359 -39.75 -8.047 1 97.25 473 VAL A C 1
ATOM 3850 O O . VAL A 1 473 ? -15.453 -40.75 -7.32 1 97.25 473 VAL A O 1
ATOM 3853 N N . LEU A 1 474 ? -14.695 -38.688 -7.703 1 98 474 LEU A N 1
ATOM 3854 C CA . LEU A 1 474 ? -14.055 -38.531 -6.402 1 98 474 LEU A CA 1
ATOM 3855 C C . LEU A 1 474 ? -14.836 -37.594 -5.516 1 98 474 LEU A C 1
ATOM 3857 O O . LEU A 1 474 ? -15.172 -36.469 -5.945 1 98 474 LEU A O 1
ATOM 3861 N N . THR A 1 475 ? -15.203 -37.969 -4.297 1 96.81 475 THR A N 1
ATOM 3862 C CA . THR A 1 475 ? -15.805 -37.156 -3.26 1 96.81 475 THR A CA 1
ATOM 3863 C C . THR A 1 475 ? -14.961 -37.188 -1.986 1 96.81 475 THR A C 1
ATOM 3865 O O . THR A 1 475 ? -14.367 -38.188 -1.656 1 96.81 475 THR A O 1
ATOM 3868 N N . ILE A 1 476 ? -14.922 -36.031 -1.321 1 97.06 476 ILE A N 1
ATOM 3869 C CA . ILE A 1 476 ? -14.062 -36 -0.14 1 97.06 476 ILE A CA 1
ATOM 3870 C C . ILE A 1 476 ? -14.844 -35.438 1.045 1 97.06 476 ILE A C 1
ATOM 3872 O O . ILE A 1 476 ? -15.891 -34.812 0.864 1 97.06 476 ILE A O 1
ATOM 3876 N N . ARG A 1 477 ? -14.359 -35.719 2.234 1 96.25 477 ARG A N 1
ATOM 3877 C CA . ARG A 1 477 ? -14.781 -35.125 3.498 1 96.25 477 ARG A CA 1
ATOM 3878 C C . ARG A 1 477 ? -13.57 -34.719 4.344 1 96.25 477 ARG A C 1
ATOM 3880 O O . ARG A 1 477 ? -12.641 -35.531 4.512 1 96.25 477 ARG A O 1
ATOM 3887 N N . ASN A 1 478 ? -13.594 -33.531 4.812 1 96.75 478 ASN A N 1
ATOM 3888 C CA . ASN A 1 478 ? -12.5 -33.031 5.633 1 96.75 478 ASN A CA 1
ATOM 3889 C C . ASN A 1 478 ? -12.758 -33.281 7.117 1 96.75 478 ASN A C 1
ATOM 3891 O O . ASN A 1 478 ? -13.859 -33 7.609 1 96.75 478 ASN A O 1
ATOM 3895 N N . LYS A 1 479 ? -11.781 -33.781 7.773 1 97.75 479 LYS A N 1
ATOM 3896 C CA . LYS A 1 479 ? -11.82 -33.969 9.219 1 97.75 479 LYS A CA 1
ATOM 3897 C C . LYS A 1 479 ? -10.664 -33.25 9.898 1 97.75 479 LYS A C 1
ATOM 3899 O O . LYS A 1 479 ? -9.5 -33.594 9.688 1 97.75 479 LYS A O 1
ATOM 3904 N N . VAL A 1 480 ? -11.008 -32.25 10.727 1 97.94 480 VAL A N 1
ATOM 3905 C CA . VAL A 1 480 ? -9.992 -31.484 11.438 1 97.94 480 VAL A CA 1
ATOM 3906 C C . VAL A 1 480 ? -10.141 -31.703 12.945 1 97.94 480 VAL A C 1
ATOM 3908 O O . VAL A 1 480 ? -11.211 -31.453 13.508 1 97.94 480 VAL A O 1
ATOM 3911 N N . ASN A 1 481 ? -9.086 -32.156 13.547 1 97.75 481 ASN A N 1
ATOM 3912 C CA . ASN A 1 481 ? -9.102 -32.469 14.977 1 97.75 481 ASN A CA 1
ATOM 3913 C C . ASN A 1 481 ? -10.281 -33.344 15.359 1 97.75 481 ASN A C 1
ATOM 3915 O O . ASN A 1 481 ? -10.977 -33.062 16.344 1 97.75 481 ASN A O 1
ATOM 3919 N N . GLY A 1 482 ? -10.609 -34.25 14.547 1 96.38 482 GLY A N 1
ATOM 3920 C CA . GLY A 1 482 ? -11.602 -35.25 14.82 1 96.38 482 GLY A CA 1
ATOM 3921 C C . GLY A 1 482 ? -13.008 -34.844 14.43 1 96.38 482 GLY A C 1
ATOM 3922 O O . GLY A 1 482 ? -13.945 -35.656 14.523 1 96.38 482 GLY A O 1
ATOM 3923 N N . LYS A 1 483 ? -13.148 -33.688 13.906 1 97.56 483 LYS A N 1
ATOM 3924 C CA . LYS A 1 483 ? -14.477 -33.188 13.539 1 97.56 483 LYS A CA 1
ATOM 3925 C C . LYS A 1 483 ? -14.562 -32.906 12.039 1 97.56 483 LYS A C 1
ATOM 3927 O O . LYS A 1 483 ? -13.648 -32.344 11.453 1 97.56 483 LYS A O 1
ATOM 3932 N N . HIS A 1 484 ? -15.711 -33.344 11.477 1 96.5 484 HIS A N 1
ATOM 3933 C CA . HIS A 1 484 ? -15.93 -33.062 10.062 1 96.5 484 HIS A CA 1
ATOM 3934 C C . HIS A 1 484 ? -16.234 -31.594 9.828 1 96.5 484 HIS A C 1
ATOM 3936 O O . HIS A 1 484 ? -17.031 -31 10.555 1 96.5 484 HIS A O 1
ATOM 3942 N N . VAL A 1 485 ? -15.547 -31.062 8.906 1 96.31 485 VAL A N 1
ATOM 3943 C CA . VAL A 1 485 ? -15.75 -29.672 8.555 1 96.31 485 VAL A CA 1
ATOM 3944 C C . VAL A 1 485 ? -15.898 -29.531 7.043 1 96.31 485 VAL A C 1
ATOM 3946 O O . VAL A 1 485 ? -15.531 -30.438 6.293 1 96.31 485 VAL A O 1
ATOM 3949 N N . ASP A 1 486 ? -16.516 -28.484 6.586 1 94.19 486 ASP A N 1
ATOM 3950 C CA . ASP A 1 486 ? -16.641 -28.219 5.156 1 94.19 486 ASP A CA 1
ATOM 3951 C C . ASP A 1 486 ? -15.281 -28.078 4.488 1 94.19 486 ASP A C 1
ATOM 3953 O O . ASP A 1 486 ? -15.039 -28.656 3.43 1 94.19 486 ASP A O 1
ATOM 3957 N N . ARG A 1 487 ? -14.43 -27.312 5.121 1 96 487 ARG A N 1
ATOM 3958 C CA . ARG A 1 487 ? -13.047 -27.094 4.699 1 96 487 ARG A CA 1
ATOM 3959 C C . ARG A 1 487 ? -12.172 -26.672 5.871 1 96 487 ARG A C 1
ATOM 3961 O O . ARG A 1 487 ? -12.664 -26.109 6.848 1 96 487 ARG A O 1
ATOM 3968 N N . PRO A 1 488 ? -10.945 -26.953 5.777 1 96.31 488 PRO A N 1
ATOM 3969 C CA . PRO A 1 488 ? -10.07 -26.438 6.836 1 96.31 488 PRO A CA 1
ATOM 3970 C C . PRO A 1 488 ? -9.914 -24.922 6.805 1 96.31 488 PRO A C 1
ATOM 3972 O O . PRO A 1 488 ? -9.836 -24.328 5.723 1 96.31 488 PRO A O 1
ATOM 3975 N N . GLU A 1 489 ? -9.922 -24.328 7.926 1 95.75 489 GLU A N 1
ATOM 3976 C CA . GLU A 1 489 ? -9.703 -22.906 8.07 1 95.75 489 GLU A CA 1
ATOM 3977 C C . GLU A 1 489 ? -8.641 -22.609 9.125 1 95.75 489 GLU A C 1
ATOM 3979 O O . GLU A 1 489 ? -8.672 -23.172 10.227 1 95.75 489 GLU A O 1
ATOM 3984 N N . LYS A 1 490 ? -7.645 -21.797 8.789 1 92.94 490 LYS A N 1
ATOM 3985 C CA . LYS A 1 490 ? -6.629 -21.312 9.719 1 92.9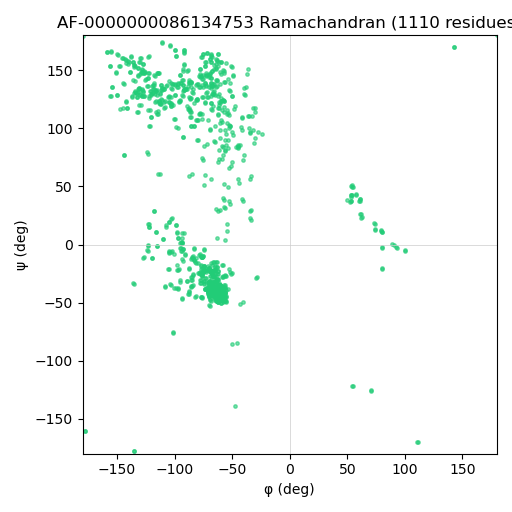4 490 LYS A CA 1
ATOM 3986 C C . LYS A 1 490 ? -5.961 -22.469 10.461 1 92.94 490 LYS A C 1
ATOM 3988 O O . LYS A 1 490 ? -5.895 -22.484 11.688 1 92.94 490 LYS A O 1
ATOM 3993 N N . LEU A 1 491 ? -5.535 -23.406 9.68 1 96.06 491 LEU A N 1
ATOM 3994 C CA . LEU A 1 491 ? -4.883 -24.594 10.219 1 96.06 491 LEU A CA 1
ATOM 3995 C C . LEU A 1 491 ? -3.557 -24.234 10.883 1 96.06 491 LEU A C 1
ATOM 3997 O O . LEU A 1 491 ? -2.771 -23.469 10.328 1 96.06 491 LEU A O 1
ATOM 4001 N N . GLU A 1 492 ? -3.357 -24.719 12.031 1 95.62 492 GLU A N 1
ATOM 4002 C CA . GLU A 1 492 ? -2.092 -24.562 12.75 1 95.62 492 GLU A CA 1
ATOM 4003 C C . GLU A 1 492 ? -1.282 -25.859 12.711 1 95.62 492 GLU A C 1
ATOM 4005 O O . GLU A 1 492 ? -1.807 -26.922 12.352 1 95.62 492 GLU A O 1
ATOM 4010 N N . ALA A 1 493 ? -0.08 -25.75 13.164 1 95 493 ALA A N 1
ATOM 4011 C CA . ALA A 1 493 ? 0.858 -26.875 13.062 1 95 493 ALA A CA 1
ATOM 4012 C C . ALA A 1 493 ? 0.397 -28.047 13.922 1 95 493 ALA A C 1
ATOM 4014 O O . ALA A 1 493 ? 0.6 -29.203 13.547 1 95 493 ALA A O 1
ATOM 4015 N N . ASP A 1 494 ? -0.313 -27.75 14.953 1 96.25 494 ASP A N 1
ATOM 4016 C CA . ASP A 1 494 ? -0.688 -28.797 15.891 1 96.25 494 ASP A CA 1
ATOM 4017 C C . ASP A 1 494 ? -2.057 -29.391 15.539 1 96.25 494 ASP A C 1
ATOM 4019 O O . ASP A 1 494 ? -2.471 -30.391 16.109 1 96.25 494 ASP A O 1
ATOM 4023 N N . ASP A 1 495 ? -2.672 -28.844 14.57 1 97.31 495 ASP A N 1
ATOM 4024 C CA . ASP A 1 495 ? -3.965 -29.375 14.148 1 97.31 495 ASP A CA 1
ATOM 4025 C C . ASP A 1 495 ? -3.793 -30.641 13.328 1 97.31 495 ASP A C 1
ATOM 4027 O O . ASP A 1 495 ? -2.801 -30.797 12.609 1 97.31 495 ASP A O 1
ATOM 4031 N N . SER A 1 496 ? -4.715 -31.5 13.508 1 97.62 496 SER A N 1
ATOM 4032 C CA . SER A 1 496 ? -4.762 -32.656 12.633 1 97.62 496 SER A CA 1
ATOM 4033 C C . SER A 1 496 ? -5.762 -32.469 11.492 1 97.62 496 SER A C 1
ATOM 4035 O O . SER A 1 496 ? -6.836 -31.906 11.703 1 97.62 496 SER A O 1
ATOM 4037 N N . TRP A 1 497 ? -5.395 -32.812 10.305 1 98.06 497 TRP A N 1
ATOM 4038 C CA . TRP A 1 497 ? -6.27 -32.75 9.141 1 98.06 497 TRP A CA 1
ATOM 4039 C C . TRP A 1 497 ? -6.223 -34.031 8.336 1 98.06 497 TRP A C 1
ATOM 4041 O O . TRP A 1 497 ? -5.176 -34.406 7.789 1 98.06 497 TRP A O 1
ATOM 4051 N N . ASP A 1 498 ? -7.363 -34.75 8.312 1 97.25 498 ASP A N 1
ATOM 4052 C CA . ASP A 1 498 ? -7.512 -35.969 7.547 1 97.25 498 ASP A CA 1
ATOM 4053 C C . ASP A 1 498 ? -8.508 -35.781 6.402 1 97.25 498 ASP A C 1
ATOM 4055 O O . ASP A 1 498 ? -9.609 -35.281 6.605 1 97.25 498 ASP A O 1
ATOM 4059 N N . VAL A 1 499 ? -8.07 -36.188 5.27 1 97.62 499 VAL A N 1
ATOM 4060 C CA . VAL A 1 499 ? -8.961 -36.156 4.109 1 97.62 499 VAL A CA 1
ATOM 4061 C C . VAL A 1 499 ? -9.531 -37.562 3.861 1 97.62 499 VAL A C 1
ATOM 4063 O O . VAL A 1 499 ? -8.828 -38.438 3.4 1 97.62 499 VAL A O 1
ATOM 4066 N N . GLU A 1 500 ? -10.758 -37.656 4.172 1 97.25 500 GLU A N 1
ATOM 4067 C CA . GLU A 1 500 ? -11.484 -38.875 3.805 1 97.25 500 GLU A CA 1
ATOM 4068 C C . GLU A 1 500 ? -12.047 -38.75 2.389 1 97.25 500 GLU A C 1
ATOM 4070 O O . GLU A 1 500 ? -12.484 -37.688 1.964 1 97.25 500 GLU A O 1
ATOM 4075 N N . TYR A 1 501 ? -11.945 -39.875 1.665 1 96.94 501 TYR A N 1
ATOM 4076 C CA . TYR A 1 501 ? -12.43 -39.75 0.294 1 96.94 501 TYR A CA 1
ATOM 4077 C C . TYR A 1 501 ? -13.016 -41.062 -0.193 1 96.94 501 TYR A C 1
ATOM 4079 O O . TYR A 1 501 ? -12.758 -42.125 0.386 1 96.94 501 TYR A O 1
ATOM 4087 N N . THR A 1 502 ? -13.93 -40.969 -1.134 1 96.75 502 THR A N 1
ATOM 4088 C CA . THR A 1 502 ? -14.516 -42.094 -1.861 1 96.75 502 THR A CA 1
ATOM 4089 C C . THR A 1 502 ? -14.266 -41.938 -3.361 1 96.75 502 THR A C 1
ATOM 4091 O O . THR A 1 502 ? -14.438 -40.875 -3.924 1 96.75 502 THR A O 1
ATOM 4094 N N . MET A 1 503 ? -13.805 -43 -3.943 1 96 503 MET A N 1
ATOM 4095 C CA . MET A 1 503 ? -13.594 -43.094 -5.387 1 96 503 MET A CA 1
ATOM 4096 C C . MET A 1 503 ? -14.516 -44.125 -6.004 1 96 503 MET A C 1
ATOM 4098 O O . MET A 1 503 ? -14.383 -45.344 -5.719 1 96 503 MET A O 1
ATOM 4102 N N . GLU A 1 504 ? -15.398 -43.656 -6.836 1 96.62 504 GLU A N 1
ATOM 4103 C CA . GLU A 1 504 ? -16.359 -44.562 -7.461 1 96.62 504 GLU A CA 1
ATOM 4104 C C . GLU A 1 504 ? -16.172 -44.594 -8.977 1 96.62 504 GLU A C 1
ATOM 4106 O O . GLU A 1 504 ? -16.172 -43.531 -9.633 1 96.62 504 GLU A O 1
ATOM 4111 N N . GLU A 1 505 ? -16.078 -45.75 -9.516 1 96.56 505 GLU A N 1
ATOM 4112 C CA . GLU A 1 505 ? -15.961 -45.875 -10.961 1 96.56 505 GLU A CA 1
ATOM 4113 C C . GLU A 1 505 ? -17.328 -45.781 -11.648 1 96.56 505 GLU A C 1
ATOM 4115 O O . GLU A 1 505 ? -18.312 -46.281 -11.141 1 96.56 505 GLU A O 1
ATOM 4120 N N . VAL A 1 506 ? -17.328 -45.062 -12.719 1 96.06 506 VAL A N 1
ATOM 4121 C CA . VAL A 1 506 ? -18.531 -45.031 -13.547 1 96.06 506 VAL A CA 1
ATOM 4122 C C . VAL A 1 506 ? -18.625 -46.312 -14.391 1 96.06 506 VAL A C 1
ATOM 4124 O O . VAL A 1 506 ? -17.938 -46.438 -15.406 1 96.06 506 VAL A O 1
ATOM 4127 N N . THR A 1 507 ? -19.594 -47.125 -14.102 1 93 507 THR A N 1
ATOM 4128 C CA . THR A 1 507 ? -19.641 -48.438 -14.711 1 93 507 THR A CA 1
ATOM 4129 C C . THR A 1 507 ? -20.531 -48.438 -15.945 1 93 507 THR A C 1
ATOM 4131 O O . THR A 1 507 ? -20.312 -49.219 -16.891 1 93 507 THR A O 1
ATOM 4134 N N . ASN A 1 508 ? -21.562 -47.625 -15.93 1 93.12 508 ASN A N 1
ATOM 4135 C CA . ASN A 1 508 ? -22.422 -47.531 -17.094 1 93.12 508 ASN A CA 1
ATOM 4136 C C . ASN A 1 508 ? -21.703 -46.906 -18.297 1 93.12 508 ASN A C 1
ATOM 4138 O O . ASN A 1 508 ? -21.328 -45.75 -18.25 1 93.12 508 ASN A O 1
ATOM 4142 N N . PRO A 1 509 ? -21.547 -47.656 -19.328 1 91.94 509 PRO A N 1
ATOM 4143 C CA . PRO A 1 509 ? -20.75 -47.188 -20.469 1 91.94 509 PRO A CA 1
ATOM 4144 C C . PRO A 1 509 ? -21.359 -45.969 -21.141 1 91.94 509 PRO A C 1
ATOM 4146 O O . PRO A 1 509 ? -20.641 -45.062 -21.547 1 91.94 509 PRO A O 1
ATOM 4149 N N . ASN A 1 510 ? -22.656 -45.969 -21.266 1 91.44 510 ASN A N 1
ATOM 4150 C CA . ASN A 1 510 ? -23.297 -44.812 -21.891 1 91.44 510 ASN A CA 1
ATOM 4151 C C . ASN A 1 510 ? -23.125 -43.531 -21.062 1 91.44 510 ASN A C 1
ATOM 4153 O O . ASN A 1 510 ? -22.828 -42.469 -21.594 1 91.44 510 ASN A O 1
ATOM 4157 N N . ARG A 1 511 ? -23.312 -43.719 -19.844 1 93.69 511 ARG A N 1
ATOM 4158 C CA . ARG A 1 511 ? -23.156 -42.594 -18.938 1 93.69 511 ARG A CA 1
ATOM 4159 C C . ARG A 1 511 ? -21.703 -42.125 -18.922 1 93.69 511 ARG A C 1
ATOM 4161 O O . ARG A 1 511 ? -21.453 -40.906 -18.875 1 93.69 511 ARG A O 1
ATOM 4168 N N . LYS A 1 512 ? -20.828 -43.031 -18.891 1 95.44 512 LYS A N 1
ATOM 4169 C CA . LYS A 1 512 ? -19.391 -42.719 -18.906 1 95.44 512 LYS A CA 1
ATOM 4170 C C . LYS A 1 512 ? -19.031 -41.906 -20.125 1 95.44 512 LYS A C 1
ATOM 4172 O O . LYS A 1 512 ? -18.344 -40.875 -20 1 95.44 512 LYS A O 1
ATOM 4177 N N . GLN A 1 513 ? -19.547 -42.312 -21.25 1 94.62 513 GLN A N 1
ATOM 4178 C CA . GLN A 1 513 ? -19.266 -41.594 -22.484 1 94.62 513 GLN A CA 1
ATOM 4179 C C . GLN A 1 513 ? -19.922 -40.219 -22.5 1 94.62 513 GLN A C 1
ATOM 4181 O O . GLN A 1 513 ? -19.375 -39.25 -23.047 1 94.62 513 GLN A O 1
ATOM 4186 N N . GLU A 1 514 ? -21.047 -40.156 -21.984 1 94.56 514 GLU A N 1
ATOM 4187 C CA . GLU A 1 514 ? -21.766 -38.875 -21.906 1 94.56 514 GLU A CA 1
ATOM 4188 C C . GLU A 1 514 ? -21.016 -37.875 -21.031 1 94.56 514 GLU A C 1
ATOM 4190 O O . GLU A 1 514 ? -20.844 -36.719 -21.422 1 94.56 514 GLU A O 1
ATOM 4195 N N . LEU A 1 515 ? -20.625 -38.344 -19.906 1 96.44 515 LEU A N 1
ATOM 4196 C CA . LEU A 1 515 ? -19.891 -37.469 -18.984 1 96.44 515 LEU A CA 1
ATOM 4197 C C . LEU A 1 515 ? -18.562 -37.031 -19.578 1 96.44 515 LEU A C 1
ATOM 4199 O O . LEU A 1 515 ? -18.156 -35.875 -19.422 1 96.44 515 LEU A O 1
ATOM 4203 N N . TYR A 1 516 ? -17.922 -37.969 -20.219 1 96.94 516 TYR A N 1
ATOM 4204 C CA . TYR A 1 516 ? -16.641 -37.688 -20.859 1 96.94 516 TYR A CA 1
ATOM 4205 C C . TYR A 1 516 ? -16.797 -36.625 -21.953 1 96.94 516 TYR A C 1
ATOM 4207 O O . TYR A 1 516 ? -16.016 -35.688 -22.047 1 96.94 516 TYR A O 1
ATOM 4215 N N . SER A 1 517 ? -17.75 -36.781 -22.766 1 95.62 517 SER A N 1
ATOM 4216 C CA . SER A 1 517 ? -18.031 -35.812 -23.828 1 95.62 517 SER A CA 1
ATOM 4217 C C . SER A 1 517 ? -18.391 -34.438 -23.234 1 95.62 517 SER A C 1
ATOM 4219 O O . SER A 1 517 ? -18 -33.406 -23.781 1 95.62 517 SER A O 1
ATOM 4221 N N . ALA A 1 518 ? -19.078 -34.469 -22.203 1 96.44 518 ALA A N 1
ATOM 4222 C CA . ALA A 1 518 ? -19.484 -33.25 -21.547 1 96.44 518 ALA A CA 1
ATOM 4223 C C . ALA A 1 518 ? -18.281 -32.469 -21.031 1 96.44 518 ALA A C 1
ATOM 4225 O O . ALA A 1 518 ? -18.234 -31.234 -21.156 1 96.44 518 ALA A O 1
ATOM 4226 N N . ILE A 1 519 ? -17.328 -33.156 -20.422 1 97 519 ILE A N 1
ATOM 4227 C CA . ILE A 1 519 ? -16.141 -32.5 -19.875 1 97 519 ILE A CA 1
ATOM 4228 C C . ILE A 1 519 ? -15.328 -31.891 -21 1 97 519 ILE A C 1
ATOM 4230 O O . ILE A 1 519 ? -14.805 -30.781 -20.875 1 97 519 ILE A O 1
ATOM 4234 N N . GLN A 1 520 ? -15.195 -32.562 -22.094 1 95.31 520 GLN A N 1
ATOM 4235 C CA . GLN A 1 520 ? -14.469 -32.062 -23.266 1 95.31 520 GLN A CA 1
ATOM 4236 C C . GLN A 1 520 ? -15.148 -30.828 -23.844 1 95.31 520 GLN A C 1
ATOM 4238 O O . GLN A 1 520 ? -14.477 -29.875 -24.234 1 95.31 520 GLN A O 1
ATOM 4243 N N . ASN A 1 521 ? -16.438 -30.859 -23.828 1 94.62 521 ASN A N 1
ATOM 4244 C CA . ASN A 1 521 ? -17.188 -29.719 -24.344 1 94.62 521 ASN A CA 1
ATOM 4245 C C . ASN A 1 521 ? -17.047 -28.484 -23.453 1 94.62 521 ASN A C 1
ATOM 4247 O O . ASN A 1 521 ? -16.953 -27.359 -23.953 1 94.62 521 ASN A O 1
ATOM 4251 N N . ARG A 1 522 ? -17.078 -28.734 -22.203 1 95.31 522 ARG A N 1
ATOM 4252 C CA . ARG A 1 522 ? -16.906 -27.609 -21.281 1 95.31 522 ARG A CA 1
ATOM 4253 C C . ARG A 1 522 ? -15.508 -27.016 -21.406 1 95.31 522 ARG A C 1
ATOM 4255 O O . ARG A 1 522 ? -15.336 -25.797 -21.297 1 95.31 522 ARG A O 1
ATOM 4262 N N . ARG A 1 523 ? -14.562 -27.859 -21.594 1 94.75 523 ARG A N 1
ATOM 4263 C CA . ARG A 1 523 ? -13.203 -27.375 -21.797 1 94.75 523 ARG A CA 1
ATOM 4264 C C . ARG A 1 523 ? -13.109 -26.547 -23.078 1 94.75 523 ARG A C 1
ATOM 4266 O O . ARG A 1 523 ? -12.523 -25.469 -23.078 1 94.75 523 ARG A O 1
ATOM 4273 N N . LYS A 1 524 ? -13.664 -27.094 -24.109 1 91.06 524 LYS A N 1
ATOM 4274 C CA . LYS A 1 524 ? -13.688 -26.375 -25.391 1 91.06 524 LYS A CA 1
ATOM 4275 C C . LYS A 1 524 ? -14.375 -25.031 -25.25 1 91.06 524 LYS A C 1
ATOM 4277 O O . LYS A 1 524 ? -13.875 -24.016 -25.734 1 91.06 524 LYS A O 1
ATOM 4282 N N . ALA A 1 525 ? -15.453 -25 -24.531 1 90.25 525 ALA A N 1
ATOM 4283 C CA . ALA A 1 525 ? -16.234 -23.781 -24.359 1 90.25 525 ALA A CA 1
ATOM 4284 C C . ALA A 1 525 ? -15.453 -22.734 -23.562 1 90.25 525 ALA A C 1
ATOM 4286 O O . ALA A 1 525 ? -15.562 -21.531 -23.812 1 90.25 525 ALA A O 1
ATOM 4287 N N . ALA A 1 526 ? -14.719 -23.234 -22.641 1 89.06 526 ALA A N 1
ATOM 4288 C CA . ALA A 1 526 ? -13.961 -22.328 -21.781 1 89.06 526 ALA A CA 1
ATOM 4289 C C . ALA A 1 526 ? -12.82 -21.672 -22.562 1 89.06 526 ALA A C 1
ATOM 4291 O O . ALA A 1 526 ? -12.469 -20.516 -22.297 1 89.06 526 ALA A O 1
ATOM 4292 N N . HIS A 1 527 ? -12.234 -22.344 -23.5 1 85.88 527 HIS A N 1
ATOM 4293 C CA . HIS A 1 527 ? -11.086 -21.828 -24.234 1 85.88 527 HIS A CA 1
ATOM 4294 C C . HIS A 1 527 ? -11.523 -21.141 -25.516 1 85.88 527 HIS A C 1
ATOM 4296 O O . HIS A 1 527 ? -10.734 -20.406 -26.125 1 85.88 527 HIS A O 1
ATOM 4302 N N . TRP A 1 528 ? -12.727 -21.344 -25.844 1 79.31 528 TRP A N 1
ATOM 4303 C CA . TRP A 1 528 ? -13.211 -20.812 -27.109 1 79.31 528 TRP A CA 1
ATOM 4304 C C . TRP A 1 528 ? -13.578 -19.328 -26.969 1 79.31 528 TRP A C 1
ATOM 4306 O O . TRP A 1 528 ? -14.227 -18.938 -26 1 79.31 528 TRP A O 1
ATOM 4316 N N . LYS A 1 529 ? -12.93 -18.516 -27.859 1 75.44 529 LYS A N 1
ATOM 4317 C CA . LYS A 1 529 ? -13.305 -17.109 -27.953 1 75.44 529 LYS A CA 1
ATOM 4318 C C . LYS A 1 529 ? -13.875 -16.781 -29.328 1 75.44 529 LYS A C 1
ATOM 4320 O O . LYS A 1 529 ? -13.352 -17.234 -30.344 1 75.44 529 LYS A O 1
ATOM 4325 N N . ASP A 1 530 ? -14.977 -16.109 -29.266 1 72.75 530 ASP A N 1
ATOM 4326 C CA . ASP A 1 530 ? -15.555 -15.68 -30.547 1 72.75 530 ASP A CA 1
ATOM 4327 C C . ASP A 1 530 ? -14.602 -14.742 -31.281 1 72.75 530 ASP A C 1
ATOM 4329 O O . ASP A 1 530 ? -14.312 -13.641 -30.797 1 72.75 530 ASP A O 1
ATOM 4333 N N . PRO A 1 531 ? -14.125 -15.234 -32.344 1 69.81 531 PRO A N 1
ATOM 4334 C CA . PRO A 1 531 ? -13.195 -14.391 -33.094 1 69.81 531 PRO A CA 1
ATOM 4335 C C . PRO A 1 531 ? -13.82 -13.055 -33.5 1 69.81 531 PRO A C 1
ATOM 4337 O O . PRO A 1 531 ? -13.102 -12.07 -33.719 1 69.81 531 PRO A O 1
ATOM 4340 N N . LYS A 1 532 ? -15.133 -13.016 -33.656 1 67.69 532 LYS A N 1
ATOM 4341 C CA . LYS A 1 532 ? -15.828 -11.797 -34.062 1 67.69 532 LYS A CA 1
ATOM 4342 C C . LYS A 1 532 ? -16.344 -11.031 -32.844 1 67.69 532 LYS A C 1
ATOM 4344 O O . LYS A 1 532 ? -16.875 -9.922 -33 1 67.69 532 LYS A O 1
ATOM 4349 N N . GLY A 1 533 ? -16.078 -11.516 -31.75 1 71.25 533 GLY A N 1
ATOM 4350 C CA . GLY A 1 533 ? -16.609 -10.875 -30.562 1 71.25 533 GLY A CA 1
ATOM 4351 C C . GLY A 1 533 ? -15.719 -9.773 -30.031 1 71.25 533 GLY A C 1
ATOM 4352 O O . GLY A 1 533 ? -14.508 -9.781 -30.25 1 71.25 533 GLY A O 1
ATOM 4353 N N . ASP A 1 534 ? -16.438 -8.727 -29.578 1 74.88 534 ASP A N 1
ATOM 4354 C CA . ASP A 1 534 ? -15.703 -7.633 -28.938 1 74.88 534 ASP A CA 1
ATOM 4355 C C . ASP A 1 534 ? -15.477 -7.914 -27.453 1 74.88 534 ASP A C 1
ATOM 4357 O O . ASP A 1 534 ? -16.375 -7.711 -26.641 1 74.88 534 ASP A O 1
ATOM 4361 N N . SER A 1 535 ? -14.305 -8.328 -27.109 1 77.69 535 SER A N 1
ATOM 4362 C CA . SER A 1 535 ? -13.953 -8.68 -25.734 1 77.69 535 SER A CA 1
ATOM 4363 C C . SER A 1 535 ? -14.008 -7.457 -24.812 1 77.69 535 SER A C 1
ATOM 4365 O O . SER A 1 535 ? -14.164 -7.59 -23.594 1 77.69 535 SER A O 1
ATOM 4367 N N . PHE A 1 536 ? -13.898 -6.332 -25.391 1 78.81 536 PHE A N 1
ATOM 4368 C CA . PHE A 1 536 ? -13.938 -5.102 -24.609 1 78.81 536 PHE A CA 1
ATOM 4369 C C . PHE A 1 536 ? -15.359 -4.77 -24.172 1 78.81 536 PHE A C 1
ATOM 4371 O O . PHE A 1 536 ? -15.57 -4.027 -23.219 1 78.81 536 PHE A O 1
ATOM 4378 N N . ALA A 1 537 ? -16.297 -5.32 -24.906 1 76.69 537 ALA A N 1
ATOM 4379 C CA . ALA A 1 537 ? -17.703 -4.992 -24.641 1 76.69 537 ALA A CA 1
ATOM 4380 C C . ALA A 1 537 ? -18.141 -5.477 -23.266 1 76.69 537 ALA A C 1
ATOM 4382 O O . ALA A 1 537 ? -19.016 -4.883 -22.641 1 76.69 537 ALA A O 1
ATOM 4383 N N . ALA A 1 538 ? -17.5 -6.449 -22.812 1 76.88 538 ALA A N 1
ATOM 4384 C CA . ALA A 1 538 ? -17.844 -7.02 -21.516 1 76.88 538 ALA A CA 1
ATOM 4385 C C . ALA A 1 538 ? -17.562 -6.035 -20.375 1 76.88 538 ALA A C 1
ATOM 4387 O O . ALA A 1 538 ? -18.094 -6.16 -19.281 1 76.88 538 ALA A O 1
ATOM 4388 N N . PHE A 1 539 ? -16.797 -5.023 -20.688 1 84 539 PHE A N 1
ATOM 4389 C CA . PHE A 1 539 ? -16.391 -4.066 -19.656 1 84 539 PHE A CA 1
ATOM 4390 C C . PHE A 1 539 ? -17.125 -2.74 -19.844 1 84 539 PHE A C 1
ATOM 4392 O O . PHE A 1 539 ? -16.688 -1.711 -19.312 1 84 539 PHE A O 1
ATOM 4399 N N . GLY A 1 540 ? -18.188 -2.773 -20.609 1 81.75 540 GLY A N 1
ATOM 4400 C CA . GLY A 1 540 ? -19.031 -1.605 -20.766 1 81.75 540 GLY A CA 1
ATOM 4401 C C . GLY A 1 540 ? -18.328 -0.42 -21.391 1 81.75 540 GLY A C 1
ATOM 4402 O O . GLY A 1 540 ? -18.547 0.725 -20.984 1 81.75 540 GLY A O 1
ATOM 4403 N N . GLY A 1 541 ? -17.281 -0.74 -22.094 1 87.31 541 GLY A N 1
ATOM 4404 C CA . GLY A 1 541 ? -16.562 0.333 -22.766 1 87.31 541 GLY A CA 1
ATOM 4405 C C . GLY A 1 541 ? -15.414 0.896 -21.938 1 87.31 541 GLY A C 1
ATOM 4406 O O . GLY A 1 541 ? -14.68 1.766 -22.406 1 87.31 541 GLY A O 1
ATOM 4407 N N . ALA A 1 542 ? -15.242 0.441 -20.797 1 90.88 542 ALA A N 1
ATOM 4408 C CA . ALA A 1 542 ? -14.219 0.972 -19.906 1 90.88 542 ALA A CA 1
ATOM 4409 C C . ALA A 1 542 ? -12.82 0.767 -20.484 1 90.88 542 ALA A C 1
ATOM 4411 O O . ALA A 1 542 ? -11.984 1.67 -20.422 1 90.88 542 ALA A O 1
ATOM 4412 N N . LEU A 1 543 ? -12.562 -0.327 -21.062 1 93.62 543 LEU A N 1
ATOM 4413 C CA . LEU A 1 543 ? -11.234 -0.618 -21.578 1 93.62 543 LEU A CA 1
ATOM 4414 C C . LEU A 1 543 ? -10.875 0.325 -22.719 1 93.62 543 LEU A C 1
ATOM 4416 O O . LEU A 1 543 ? -9.734 0.792 -22.812 1 93.62 543 LEU A O 1
ATOM 4420 N N . ARG A 1 544 ? -11.836 0.559 -23.562 1 92.75 544 ARG A N 1
ATOM 4421 C CA . ARG A 1 544 ? -11.602 1.508 -24.641 1 92.75 544 ARG A CA 1
ATOM 4422 C C . ARG A 1 544 ? -11.352 2.91 -24.109 1 92.75 544 ARG A C 1
ATOM 4424 O O . ARG A 1 544 ? -10.445 3.609 -24.562 1 92.75 544 ARG A O 1
ATOM 4431 N N . LYS A 1 545 ? -12.156 3.244 -23.188 1 94.75 545 LYS A N 1
ATOM 4432 C CA . LYS A 1 545 ? -12.062 4.57 -22.578 1 94.75 545 LYS A CA 1
ATOM 4433 C C . LYS A 1 545 ? -10.695 4.785 -21.938 1 94.75 545 LYS A C 1
ATOM 4435 O O . LYS A 1 545 ? -10.016 5.777 -22.219 1 94.75 545 LYS A O 1
ATOM 4440 N N . TYR A 1 546 ? -10.242 3.889 -21.141 1 95.44 546 TYR A N 1
ATOM 4441 C CA . TYR A 1 546 ? -9.023 4.078 -20.359 1 95.44 546 TYR A CA 1
ATOM 4442 C C . TYR A 1 546 ? -7.785 3.82 -21.219 1 95.44 546 TYR A C 1
ATOM 4444 O O . TYR A 1 546 ? -6.695 4.305 -20.906 1 95.44 546 TYR A O 1
ATOM 4452 N N . THR A 1 547 ? -7.941 3.016 -22.281 1 95.12 547 THR A N 1
ATOM 4453 C CA . THR A 1 547 ? -6.859 2.893 -23.25 1 95.12 547 THR A CA 1
ATOM 4454 C C . THR A 1 547 ? -6.625 4.219 -23.984 1 95.12 547 THR A C 1
ATOM 4456 O O . THR A 1 547 ? -5.48 4.637 -24.156 1 95.12 547 THR A O 1
ATOM 4459 N N . LYS A 1 548 ? -7.715 4.789 -24.375 1 94.56 548 LYS A N 1
ATOM 4460 C CA . LYS A 1 548 ? -7.613 6.094 -25.016 1 94.56 548 LYS A CA 1
ATOM 4461 C C . LYS A 1 548 ? -7.016 7.129 -24.078 1 94.56 548 LYS A C 1
ATOM 4463 O O . LYS A 1 548 ? -6.172 7.934 -24.484 1 94.56 548 LYS A O 1
ATOM 4468 N N . LYS A 1 549 ? -7.422 7.113 -22.875 1 93.88 549 LYS A N 1
ATOM 4469 C CA . LYS A 1 549 ? -6.895 8.039 -21.875 1 93.88 549 LYS A CA 1
ATOM 4470 C C . LYS A 1 549 ? -5.391 7.867 -21.703 1 93.88 549 LYS A C 1
ATOM 4472 O O . LYS A 1 549 ? -4.66 8.852 -21.547 1 93.88 549 LYS A O 1
ATOM 4477 N N . GLY A 1 550 ? -4.98 6.625 -21.672 1 93.06 550 GLY A N 1
ATOM 4478 C CA . GLY A 1 550 ? -3.555 6.359 -21.578 1 93.06 550 GLY A CA 1
ATOM 4479 C C . GLY A 1 550 ? -2.77 6.891 -22.766 1 93.06 550 GLY A C 1
ATOM 4480 O O . GLY A 1 550 ? -1.686 7.457 -22.594 1 93.06 550 GLY A O 1
ATOM 4481 N N . ARG A 1 551 ? -3.312 6.836 -23.922 1 92.88 551 ARG A N 1
ATOM 4482 C CA . ARG A 1 551 ? -2.664 7.336 -25.125 1 92.88 551 ARG A CA 1
ATOM 4483 C C . ARG A 1 551 ? -2.555 8.859 -25.094 1 92.88 551 ARG A C 1
ATOM 4485 O O . ARG A 1 551 ? -1.523 9.422 -25.469 1 92.88 551 ARG A O 1
ATOM 4492 N N . ASP A 1 552 ? -3.627 9.406 -24.688 1 92.81 552 ASP A N 1
ATOM 4493 C CA . ASP A 1 552 ? -3.646 10.859 -24.594 1 92.81 552 ASP A CA 1
ATOM 4494 C C . ASP A 1 552 ? -2.6 11.359 -23.594 1 92.81 552 ASP A C 1
ATOM 4496 O O . ASP A 1 552 ? -1.906 12.344 -23.859 1 92.81 552 ASP A O 1
ATOM 4500 N N . PHE A 1 553 ? -2.518 10.758 -22.609 1 89.62 553 PHE A N 1
ATOM 4501 C CA . PHE A 1 553 ? -1.541 11.141 -21.594 1 89.62 553 PHE A CA 1
ATOM 4502 C C . PHE A 1 553 ? -0.122 11.023 -22.141 1 89.62 553 PHE A C 1
ATOM 4504 O O . PHE A 1 553 ? 0.701 11.922 -21.938 1 89.62 553 PHE A O 1
ATOM 4511 N N . ARG A 1 554 ? 0.112 9.93 -22.781 1 87.62 554 ARG A N 1
ATOM 4512 C CA . ARG A 1 554 ? 1.445 9.68 -23.312 1 87.62 554 ARG A CA 1
ATOM 4513 C C . ARG A 1 554 ? 1.812 10.711 -24.375 1 87.62 554 ARG A C 1
ATOM 4515 O O . ARG A 1 554 ? 2.965 11.133 -24.469 1 87.62 554 ARG A O 1
ATOM 4522 N N . SER A 1 555 ? 0.874 11.094 -25.078 1 89 555 SER A N 1
ATOM 4523 C CA . SER A 1 555 ? 1.119 12.07 -26.125 1 89 555 SER A CA 1
ATOM 4524 C C . SER A 1 555 ? 1.471 13.438 -25.547 1 89 555 SER A C 1
ATOM 4526 O O . SER A 1 555 ? 2.182 14.219 -26.172 1 89 555 SER A O 1
ATOM 4528 N N . LYS A 1 556 ? 1.001 13.703 -24.391 1 86 556 LYS A N 1
ATOM 4529 C CA . LYS A 1 556 ? 1.267 14.984 -23.75 1 86 556 LYS A CA 1
ATOM 4530 C C . LYS A 1 556 ? 2.598 14.961 -23 1 86 556 LYS A C 1
ATOM 4532 O O . LYS A 1 556 ? 3.217 16.016 -22.797 1 86 556 LYS A O 1
ATOM 4537 N N . GLU A 1 557 ? 3.014 13.852 -22.547 1 75.94 557 GLU A N 1
ATOM 4538 C CA . GLU A 1 557 ? 4.281 13.742 -21.828 1 75.94 557 GLU A CA 1
ATOM 4539 C C . GLU A 1 557 ? 5.465 13.898 -22.781 1 75.94 557 GLU A C 1
ATOM 4541 O O . GLU A 1 557 ? 6.496 14.461 -22.406 1 75.94 557 GLU A O 1
ATOM 4546 N N . THR B 1 1 ? 17.266 33.25 3.564 1 54.09 1 THR B N 1
ATOM 4547 C CA . THR B 1 1 ? 17.203 32.219 4.586 1 54.09 1 THR B CA 1
ATOM 4548 C C . THR B 1 1 ? 18.25 31.141 4.328 1 54.09 1 THR B C 1
ATOM 4550 O O . THR B 1 1 ? 18.75 31.016 3.211 1 54.09 1 THR B O 1
ATOM 4553 N N . ALA B 1 2 ? 18.75 30.516 5.406 1 64.62 2 ALA B N 1
ATOM 4554 C CA . ALA B 1 2 ? 19.719 29.438 5.352 1 64.62 2 ALA B CA 1
ATOM 4555 C C . ALA B 1 2 ? 19.281 28.344 4.375 1 64.62 2 ALA B C 1
ATOM 4557 O O . ALA B 1 2 ? 18.109 28.266 4.016 1 64.62 2 ALA B O 1
ATOM 4558 N N . ARG B 1 3 ? 20.281 27.656 3.85 1 79.38 3 ARG B N 1
ATOM 4559 C CA . ARG B 1 3 ? 19.984 26.562 2.928 1 79.38 3 ARG B CA 1
ATOM 4560 C C . ARG B 1 3 ? 19.172 25.484 3.617 1 79.38 3 ARG B C 1
ATOM 4562 O O . ARG B 1 3 ? 19.484 25.094 4.746 1 79.38 3 ARG B O 1
ATOM 4569 N N . VAL B 1 4 ? 18.109 25.094 3.035 1 87.81 4 VAL B N 1
ATOM 4570 C CA . VAL B 1 4 ? 17.266 24.031 3.557 1 87.81 4 VAL B CA 1
ATOM 4571 C C . VAL B 1 4 ? 17.969 22.688 3.381 1 87.81 4 VAL B C 1
ATOM 4573 O O . VAL B 1 4 ? 18.438 22.359 2.291 1 87.81 4 VAL B O 1
ATOM 4576 N N . PRO B 1 5 ? 18.109 21.922 4.379 1 91 5 PRO B N 1
ATOM 4577 C CA . PRO B 1 5 ? 18.859 20.672 4.32 1 91 5 PRO B CA 1
ATOM 4578 C C . PRO B 1 5 ? 18.188 19.609 3.457 1 91 5 PRO B C 1
ATOM 4580 O O . PRO B 1 5 ? 16.984 19.688 3.217 1 91 5 PRO B O 1
ATOM 4583 N N . LEU B 1 6 ? 19.047 18.703 3.006 1 94.12 6 LEU B N 1
ATOM 4584 C CA . LEU B 1 6 ? 18.578 17.5 2.328 1 94.12 6 LEU B CA 1
ATOM 4585 C C . LEU B 1 6 ? 18.406 16.344 3.312 1 94.12 6 LEU B C 1
ATOM 4587 O O . LEU B 1 6 ? 19.078 16.312 4.348 1 94.12 6 LEU B O 1
ATOM 4591 N N . ILE B 1 7 ? 17.5 15.508 3.025 1 96.25 7 ILE B N 1
ATOM 4592 C CA . ILE B 1 7 ? 17.359 14.328 3.867 1 96.25 7 ILE B CA 1
ATOM 4593 C C . ILE B 1 7 ? 18.562 13.406 3.668 1 96.25 7 ILE B C 1
ATOM 4595 O O . ILE B 1 7 ? 19.141 13.367 2.582 1 96.25 7 ILE B O 1
ATOM 4599 N N . GLN B 1 8 ? 18.953 12.711 4.711 1 96.75 8 GLN B N 1
ATOM 4600 C CA . GLN B 1 8 ? 20.188 11.922 4.711 1 96.75 8 GLN B CA 1
ATOM 4601 C C . GLN B 1 8 ? 19.875 10.43 4.75 1 96.75 8 GLN B C 1
ATOM 4603 O O . GLN B 1 8 ? 18.703 10.031 4.75 1 96.75 8 GLN B O 1
ATOM 4608 N N . TYR B 1 9 ? 20.938 9.508 4.617 1 97 9 TYR B N 1
ATOM 4609 C CA . TYR B 1 9 ? 20.891 8.062 4.801 1 97 9 TYR B CA 1
ATOM 4610 C C . TYR B 1 9 ? 20.172 7.383 3.639 1 97 9 TYR B C 1
ATOM 4612 O O . TYR B 1 9 ? 19.578 6.32 3.807 1 97 9 TYR B O 1
ATOM 4620 N N . GLY B 1 10 ? 20.047 8.07 2.512 1 96 10 GLY B N 1
ATOM 4621 C CA . GLY B 1 10 ? 19.406 7.484 1.353 1 96 10 GLY B CA 1
ATOM 4622 C C . GLY B 1 10 ? 17.891 7.516 1.44 1 96 10 GLY B C 1
ATOM 4623 O O . GLY B 1 10 ? 17.203 6.859 0.654 1 96 10 GLY B O 1
ATOM 4624 N N . LEU B 1 11 ? 17.375 8.242 2.359 1 97.75 11 LEU B N 1
ATOM 4625 C CA . LEU B 1 11 ? 15.938 8.281 2.605 1 97.75 11 LEU B CA 1
ATOM 4626 C C . LEU B 1 11 ? 15.227 9.086 1.522 1 97.75 11 LEU B C 1
ATOM 4628 O O . LEU B 1 11 ? 13.992 9.109 1.472 1 97.75 11 LEU B O 1
ATOM 4632 N N . ASP B 1 12 ? 15.984 9.688 0.599 1 96.69 12 ASP B N 1
ATOM 4633 C CA . ASP B 1 12 ? 15.375 10.445 -0.49 1 96.69 12 ASP B CA 1
ATOM 4634 C C . ASP B 1 12 ? 14.516 9.547 -1.377 1 96.69 12 ASP B C 1
ATOM 4636 O O . ASP B 1 12 ? 13.57 10.016 -2.008 1 96.69 12 ASP B O 1
ATOM 4640 N N . ARG B 1 13 ? 14.797 8.25 -1.37 1 95.31 13 ARG B N 1
ATOM 4641 C CA . ARG B 1 13 ? 14.031 7.328 -2.207 1 95.31 13 ARG B CA 1
ATOM 4642 C C . ARG B 1 13 ? 12.586 7.23 -1.734 1 95.31 13 ARG B C 1
ATOM 4644 O O . ARG B 1 13 ? 11.688 6.941 -2.525 1 95.31 13 ARG B O 1
ATOM 4651 N N . VAL B 1 14 ? 12.367 7.484 -0.495 1 97.75 14 VAL B N 1
ATOM 4652 C CA . VAL B 1 14 ? 11.039 7.398 0.098 1 97.75 14 VAL B CA 1
ATOM 4653 C C . VAL B 1 14 ? 10.133 8.469 -0.508 1 97.75 14 VAL B C 1
ATOM 4655 O O . VAL B 1 14 ? 8.914 8.305 -0.545 1 97.75 14 VAL B O 1
ATOM 4658 N N . LEU B 1 15 ? 10.734 9.523 -1.068 1 98.19 15 LEU B N 1
ATOM 4659 C CA . LEU B 1 15 ? 9.992 10.672 -1.569 1 98.19 15 LEU B CA 1
ATOM 4660 C C . LEU B 1 15 ? 9.289 10.328 -2.879 1 98.19 15 LEU B C 1
ATOM 4662 O O . LEU B 1 15 ? 8.352 11.023 -3.283 1 98.19 15 LEU B O 1
ATOM 4666 N N . PHE B 1 16 ? 9.742 9.258 -3.561 1 97.25 16 PHE B N 1
ATOM 4667 C CA . PHE B 1 16 ? 9.344 9.125 -4.957 1 97.25 16 PHE B CA 1
ATOM 4668 C C . PHE B 1 16 ? 8.641 7.793 -5.191 1 97.25 16 PHE B C 1
ATOM 4670 O O . PHE B 1 16 ? 8.578 7.309 -6.324 1 97.25 16 PHE B O 1
ATOM 4677 N N . ASN B 1 17 ? 8.188 7.176 -4.164 1 94.62 17 ASN B N 1
ATOM 4678 C CA . ASN B 1 17 ? 7.379 5.969 -4.242 1 94.62 17 ASN B CA 1
ATOM 4679 C C . ASN B 1 17 ? 6.289 5.953 -3.172 1 94.62 17 ASN B C 1
ATOM 4681 O O . ASN B 1 17 ? 6.586 6.031 -1.979 1 94.62 17 ASN B O 1
ATOM 4685 N N . GLU B 1 18 ? 5.113 5.824 -3.627 1 93.69 18 GLU B N 1
ATOM 4686 C CA . GLU B 1 18 ? 3.977 5.859 -2.711 1 93.69 18 GLU B CA 1
ATOM 4687 C C . GLU B 1 18 ? 3.98 4.656 -1.775 1 93.69 18 GLU B C 1
ATOM 4689 O O . GLU B 1 18 ? 4.277 3.535 -2.199 1 93.69 18 GLU B O 1
ATOM 4694 N N . GLY B 1 19 ? 3.645 4.969 -0.463 1 93.31 19 GLY B N 1
ATOM 4695 C CA . GLY B 1 19 ? 3.564 3.881 0.5 1 93.31 19 GLY B CA 1
ATOM 4696 C C . GLY B 1 19 ? 4.676 3.916 1.532 1 93.31 19 GLY B C 1
ATOM 4697 O O . GLY B 1 19 ? 5.422 4.895 1.615 1 93.31 19 GLY B O 1
ATOM 4698 N N . VAL B 1 20 ? 4.758 2.818 2.291 1 96.75 20 VAL B N 1
ATOM 4699 C CA . VAL B 1 20 ? 5.68 2.77 3.42 1 96.75 20 VAL B CA 1
ATOM 4700 C C . VAL B 1 20 ? 6.949 2.02 3.02 1 96.75 20 VAL B C 1
ATOM 4702 O O . VAL B 1 20 ? 6.887 1.032 2.281 1 96.75 20 VAL B O 1
ATOM 4705 N N . TYR B 1 21 ? 8.055 2.543 3.432 1 97.44 21 TYR B N 1
ATOM 4706 C CA . TYR B 1 21 ? 9.32 1.812 3.428 1 97.44 21 TYR B CA 1
ATOM 4707 C C . TYR B 1 21 ? 9.688 1.348 4.832 1 97.44 21 TYR B C 1
ATOM 4709 O O . TYR B 1 21 ? 9.852 2.166 5.742 1 97.44 21 TYR B O 1
ATOM 4717 N N . THR B 1 22 ? 9.781 0.11 4.961 1 97.31 22 THR B N 1
ATOM 4718 C CA . THR B 1 22 ? 10.234 -0.393 6.254 1 97.31 22 THR B CA 1
ATOM 4719 C C . THR B 1 22 ? 11.742 -0.203 6.41 1 97.31 22 THR B C 1
ATOM 4721 O O . THR B 1 22 ? 12.484 -0.301 5.434 1 97.31 22 THR B O 1
ATOM 4724 N N . LEU B 1 23 ? 12.109 0.11 7.59 1 97.75 23 LEU B N 1
ATOM 4725 C CA . LEU B 1 23 ? 13.539 0.217 7.84 1 97.75 23 LEU B CA 1
ATOM 4726 C C . LEU B 1 23 ? 14.227 -1.135 7.664 1 97.75 23 LEU B C 1
ATOM 4728 O O . LEU B 1 23 ? 15.266 -1.228 7.008 1 97.75 23 LEU B O 1
ATOM 4732 N N . GLN B 1 24 ? 13.664 -2.057 8.242 1 96.12 24 GLN B N 1
ATOM 4733 C CA . GLN B 1 24 ? 14.062 -3.453 8.102 1 96.12 24 GLN B CA 1
ATOM 4734 C C . GLN B 1 24 ? 12.867 -4.332 7.734 1 96.12 24 GLN B C 1
ATOM 4736 O O . GLN B 1 24 ? 11.828 -4.277 8.391 1 96.12 24 GLN B O 1
ATOM 4741 N N . ASP B 1 25 ? 13.039 -5.105 6.676 1 95.38 25 ASP B N 1
ATOM 4742 C CA . ASP B 1 25 ? 11.969 -6.004 6.266 1 95.38 25 ASP B CA 1
ATOM 4743 C C . ASP B 1 25 ? 11.664 -7.035 7.352 1 95.38 25 ASP B C 1
ATOM 4745 O O . ASP B 1 25 ? 12.531 -7.836 7.711 1 95.38 25 ASP B O 1
ATOM 4749 N N . PRO B 1 26 ? 10.469 -6.98 7.848 1 90.81 26 PRO B N 1
ATOM 4750 C CA . PRO B 1 26 ? 10.156 -7.891 8.953 1 90.81 26 PRO B CA 1
ATOM 4751 C C . PRO B 1 26 ? 10.18 -9.359 8.531 1 90.81 26 PRO B C 1
ATOM 4753 O O . PRO B 1 26 ? 10.383 -10.242 9.367 1 90.81 26 PRO B O 1
ATOM 4756 N N . ARG B 1 27 ? 10.016 -9.656 7.316 1 92.31 27 ARG B N 1
ATOM 4757 C CA . ARG B 1 27 ? 9.938 -11.031 6.828 1 92.31 27 ARG B CA 1
ATOM 4758 C C . ARG B 1 27 ? 11.336 -11.617 6.648 1 92.31 27 ARG B C 1
ATOM 4760 O O . ARG B 1 27 ? 11.602 -12.742 7.094 1 92.31 27 ARG B O 1
ATOM 4767 N N . THR B 1 28 ? 12.258 -10.836 6.039 1 95 28 THR B N 1
ATOM 4768 C CA . THR B 1 28 ? 13.57 -11.344 5.672 1 95 28 THR B CA 1
ATOM 4769 C C . THR B 1 28 ? 14.641 -10.82 6.625 1 95 28 THR B C 1
ATOM 4771 O O . THR B 1 28 ? 15.758 -11.336 6.648 1 95 28 THR B O 1
ATOM 4774 N N . ARG B 1 29 ? 14.383 -9.727 7.328 1 93.56 29 ARG B N 1
ATOM 4775 C CA . ARG B 1 29 ? 15.297 -9.062 8.258 1 93.56 29 ARG B CA 1
ATOM 4776 C C . ARG B 1 29 ? 16.391 -8.312 7.512 1 93.56 29 ARG B C 1
ATOM 4778 O O . ARG B 1 29 ? 17.406 -7.938 8.102 1 93.56 29 ARG B O 1
ATOM 4785 N N . VAL B 1 30 ? 16.188 -8.172 6.219 1 96.56 30 VAL B N 1
ATOM 4786 C CA . VAL B 1 30 ? 17.109 -7.391 5.41 1 96.56 30 VAL B CA 1
ATOM 4787 C C . VAL B 1 30 ? 16.891 -5.902 5.664 1 96.56 30 VAL B C 1
ATOM 4789 O O . VAL B 1 30 ? 15.75 -5.445 5.766 1 96.56 30 VAL B O 1
ATOM 4792 N N . TRP B 1 31 ? 17.953 -5.125 5.824 1 96.94 31 TRP B N 1
ATOM 4793 C CA . TRP B 1 31 ? 17.875 -3.682 6.043 1 96.94 31 TRP B CA 1
ATOM 4794 C C . TRP B 1 31 ? 17.656 -2.945 4.723 1 96.94 31 TRP B C 1
ATOM 4796 O O . TRP B 1 31 ? 18.391 -3.15 3.758 1 96.94 31 TRP B O 1
ATOM 4806 N N . ASN B 1 32 ? 16.641 -2.139 4.652 1 96.81 32 ASN B N 1
ATOM 4807 C CA . ASN B 1 32 ? 16.391 -1.301 3.484 1 96.81 32 ASN B CA 1
ATOM 4808 C C . ASN B 1 32 ? 17.188 -0.004 3.543 1 96.81 32 ASN B C 1
ATOM 4810 O O . ASN B 1 32 ? 17.453 0.619 2.512 1 96.81 32 ASN B O 1
ATOM 4814 N N . PHE B 1 33 ? 17.5 0.385 4.781 1 97.12 33 PHE B N 1
ATOM 4815 C CA . PHE B 1 33 ? 18.297 1.587 5.02 1 97.12 33 PHE B CA 1
ATOM 4816 C C . PHE B 1 33 ? 19.375 1.329 6.062 1 97.12 33 PHE B C 1
ATOM 4818 O O . PHE B 1 33 ? 19.547 0.195 6.516 1 97.12 33 PHE B O 1
ATOM 4825 N N . ASP B 1 34 ? 20.156 2.357 6.422 1 96.31 34 ASP B N 1
ATOM 4826 C CA . ASP B 1 34 ? 21.25 2.234 7.367 1 96.31 34 ASP B CA 1
ATOM 4827 C C . ASP B 1 34 ? 20.766 1.741 8.727 1 96.31 34 ASP B C 1
ATOM 4829 O O . ASP B 1 34 ? 19.922 2.383 9.359 1 96.31 34 ASP B O 1
ATOM 4833 N N . PRO B 1 35 ? 21.328 0.641 9.203 1 96.25 35 PRO B N 1
ATOM 4834 C CA . PRO B 1 35 ? 20.906 0.097 10.5 1 96.25 35 PRO B CA 1
ATOM 4835 C C . PRO B 1 35 ? 21.094 1.092 11.641 1 96.25 35 PRO B C 1
ATOM 4837 O O . PRO B 1 35 ? 20.469 0.951 12.695 1 96.25 35 PRO B O 1
ATOM 4840 N N . TYR B 1 36 ? 21.906 2.131 11.422 1 96.44 36 TYR B N 1
ATOM 4841 C CA . TYR B 1 36 ? 22.125 3.172 12.414 1 96.44 36 TYR B CA 1
ATOM 4842 C C . TYR B 1 36 ? 20.812 3.838 12.812 1 96.44 36 TYR B C 1
ATOM 4844 O O . TYR B 1 36 ? 20.641 4.254 13.961 1 96.44 36 TYR B O 1
ATOM 4852 N N . LEU B 1 37 ? 19.875 3.838 11.891 1 96.5 37 LEU B N 1
ATOM 4853 C CA . LEU B 1 37 ? 18.594 4.523 12.102 1 96.5 37 LEU B CA 1
ATOM 4854 C C . LEU B 1 37 ? 17.688 3.709 13.016 1 96.5 37 LEU B C 1
ATOM 4856 O O . LEU B 1 37 ? 16.688 4.223 13.516 1 96.5 37 LEU B O 1
ATOM 4860 N N . ALA B 1 38 ? 18.047 2.488 13.305 1 94.81 38 ALA B N 1
ATOM 4861 C CA . ALA B 1 38 ? 17.156 1.562 14 1 94.81 38 ALA B CA 1
ATOM 4862 C C . ALA B 1 38 ? 17.031 1.94 15.477 1 94.81 38 ALA B C 1
ATOM 4864 O O . ALA B 1 38 ? 15.992 1.69 16.094 1 94.81 38 ALA B O 1
ATOM 4865 N N . LYS B 1 39 ? 18.047 2.529 16.016 1 94.12 39 LYS B N 1
ATOM 4866 C CA . LYS B 1 39 ? 18.031 2.898 17.422 1 94.12 39 LYS B CA 1
ATOM 4867 C C . LYS B 1 39 ? 18.047 4.414 17.594 1 94.12 39 LYS B C 1
ATOM 4869 O O . LYS B 1 39 ? 18.984 5.082 17.172 1 94.12 39 LYS B O 1
ATOM 4874 N N . ILE B 1 40 ? 17.062 4.855 18.281 1 95.44 40 ILE B N 1
ATOM 4875 C CA . ILE B 1 40 ? 16.938 6.289 18.516 1 95.44 40 ILE B CA 1
ATOM 4876 C C . ILE B 1 40 ? 17.781 6.676 19.734 1 95.44 40 ILE B C 1
ATOM 4878 O O . ILE B 1 40 ? 17.734 6.02 20.781 1 95.44 40 ILE B O 1
ATOM 4882 N N . MET B 1 41 ? 18.594 7.719 19.578 1 94.06 41 MET B N 1
ATOM 4883 C CA . MET B 1 41 ? 19.328 8.219 20.734 1 94.06 41 MET B CA 1
ATOM 4884 C C . MET B 1 41 ? 18.391 8.625 21.859 1 94.06 41 MET B C 1
ATOM 4886 O O . MET B 1 41 ? 17.469 9.414 21.641 1 94.06 41 MET B O 1
ATOM 4890 N N . PRO B 1 42 ? 18.594 8.062 22.984 1 91.56 42 PRO B N 1
ATOM 4891 C CA . PRO B 1 42 ? 17.719 8.43 24.109 1 91.56 42 PRO B CA 1
ATOM 4892 C C . PRO B 1 42 ? 17.75 9.93 24.406 1 91.56 42 PRO B C 1
ATOM 4894 O O . PRO B 1 42 ? 18.812 10.57 24.281 1 91.56 42 PRO B O 1
ATOM 4897 N N . VAL B 1 43 ? 16.641 10.43 24.891 1 88.06 43 VAL B N 1
ATOM 4898 C CA . VAL B 1 43 ? 16.469 11.859 25.109 1 88.06 43 VAL B CA 1
ATOM 4899 C C . VAL B 1 43 ? 17.453 12.344 26.172 1 88.06 43 VAL B C 1
ATOM 4901 O O . VAL B 1 43 ? 17.922 13.484 26.109 1 88.06 43 VAL B O 1
ATOM 4904 N N . ASP B 1 44 ? 17.766 11.484 27.078 1 87.12 44 ASP B N 1
ATOM 4905 C CA . ASP B 1 44 ? 18.672 11.883 28.156 1 87.12 44 ASP B CA 1
ATOM 4906 C C . ASP B 1 44 ? 20.109 11.938 27.672 1 87.12 44 ASP B C 1
ATOM 4908 O O . ASP B 1 44 ? 20.984 12.516 28.344 1 87.12 44 ASP B O 1
ATOM 4912 N N . GLN B 1 45 ? 20.344 11.438 26.5 1 92.12 45 GLN B N 1
ATOM 4913 C CA . GLN B 1 45 ? 21.703 11.438 25.953 1 92.12 45 GLN B CA 1
ATOM 4914 C C . GLN B 1 45 ? 21.859 12.516 24.875 1 92.12 45 GLN B C 1
ATOM 4916 O O . GLN B 1 45 ? 22.969 12.797 24.422 1 92.12 45 GLN B O 1
ATOM 4921 N N . PHE B 1 46 ? 20.859 13.141 24.5 1 92.44 46 PHE B N 1
ATOM 4922 C CA . PHE B 1 46 ? 20.891 14.172 23.469 1 92.44 46 PHE B CA 1
ATOM 4923 C C . PHE B 1 46 ? 21.047 15.555 24.094 1 92.44 46 PHE B C 1
ATOM 4925 O O . PHE B 1 46 ? 20.406 15.859 25.094 1 92.44 46 PHE B O 1
ATOM 4932 N N . ASP B 1 47 ? 21.875 16.375 23.453 1 90.62 47 ASP B N 1
ATOM 4933 C CA . ASP B 1 47 ? 22.078 17.734 23.938 1 90.62 47 ASP B CA 1
ATOM 4934 C C . ASP B 1 47 ? 21.125 18.719 23.25 1 90.62 47 ASP B C 1
ATOM 4936 O O . ASP B 1 47 ? 21.484 19.375 22.266 1 90.62 47 ASP B O 1
ATOM 4940 N N . PHE B 1 48 ? 20.031 18.922 23.859 1 86.5 48 PHE B N 1
ATOM 4941 C CA . PHE B 1 48 ? 19 19.781 23.281 1 86.5 48 PHE B CA 1
ATOM 4942 C C . PHE B 1 48 ? 19.438 21.25 23.297 1 86.5 48 PHE B C 1
ATOM 4944 O O . PHE B 1 48 ? 18.953 22.047 22.5 1 86.5 48 PHE B O 1
ATOM 4951 N N . ASP B 1 49 ? 20.344 21.578 24.094 1 82.38 49 ASP B N 1
ATOM 4952 C CA . ASP B 1 49 ? 20.828 22.938 24.188 1 82.38 49 ASP B CA 1
ATOM 4953 C C . ASP B 1 49 ? 21.672 23.312 22.984 1 82.38 49 ASP B C 1
ATOM 4955 O O . ASP B 1 49 ? 21.922 24.5 22.719 1 82.38 49 ASP B O 1
ATOM 4959 N N . ALA B 1 50 ? 22.109 22.25 22.438 1 84.25 50 ALA B N 1
ATOM 4960 C CA . ALA B 1 50 ? 22.938 22.484 21.25 1 84.25 50 ALA B CA 1
ATOM 4961 C C . ALA B 1 50 ? 22.078 22.844 20.047 1 84.25 50 ALA B C 1
ATOM 4963 O O . ALA B 1 50 ? 22.594 23.328 19.047 1 84.25 50 ALA B O 1
ATOM 4964 N N . LEU B 1 51 ? 20.781 22.688 20.156 1 84.12 51 LEU B N 1
ATOM 4965 C CA . LEU B 1 51 ? 19.875 23.031 19.078 1 84.12 51 LEU B CA 1
ATOM 4966 C C . LEU B 1 51 ? 19.422 24.484 19.172 1 84.12 51 LEU B C 1
ATOM 4968 O O . LEU B 1 51 ? 19.344 25.031 20.281 1 84.12 51 LEU B O 1
ATOM 4972 N N . LYS B 1 52 ? 19.188 25 18.031 1 76.19 52 LYS B N 1
ATOM 4973 C CA . LYS B 1 52 ? 18.609 26.344 18.047 1 76.19 52 LYS B CA 1
ATOM 4974 C C . LYS B 1 52 ? 17.188 26.328 18.594 1 76.19 52 LYS B C 1
ATOM 4976 O O . LYS B 1 52 ? 16.406 25.422 18.281 1 76.19 52 LYS B O 1
ATOM 4981 N N . GLU B 1 53 ? 16.922 27.234 19.375 1 70.62 53 GLU B N 1
ATOM 4982 C CA . GLU B 1 53 ? 15.609 27.281 20 1 70.62 53 GLU B CA 1
ATOM 4983 C C . GLU B 1 53 ? 14.555 27.812 19.047 1 70.62 53 GLU B C 1
ATOM 4985 O O . GLU B 1 53 ? 14.844 28.688 18.219 1 70.62 53 GLU B O 1
ATOM 4990 N N . TYR B 1 54 ? 13.398 27.281 19.219 1 67.88 54 TYR B N 1
ATOM 4991 C CA . TYR B 1 54 ? 12.25 27.797 18.5 1 67.88 54 TYR B CA 1
ATOM 4992 C C . TYR B 1 54 ? 11.898 29.203 18.953 1 67.88 54 TYR B C 1
ATOM 4994 O O . TYR B 1 54 ? 11.898 29.5 20.156 1 67.88 54 TYR B O 1
ATOM 5002 N N . ILE B 1 55 ? 11.602 30.062 17.922 1 74.56 55 ILE B N 1
ATOM 5003 C CA . ILE B 1 55 ? 11.258 31.438 18.266 1 74.56 55 ILE B CA 1
ATOM 5004 C C . ILE B 1 55 ? 9.773 31.688 18.016 1 74.56 55 ILE B C 1
ATOM 5006 O O . ILE B 1 55 ? 9.297 31.516 16.891 1 74.56 55 ILE B O 1
ATOM 5010 N N . THR B 1 56 ? 9.102 31.984 19.062 1 78.94 56 THR B N 1
ATOM 5011 C CA . THR B 1 56 ? 7.691 32.344 18.938 1 78.94 56 THR B CA 1
ATOM 5012 C C . THR B 1 56 ? 7.523 33.594 18.094 1 78.94 56 THR B C 1
ATOM 5014 O O . THR B 1 56 ? 8.445 34.406 18 1 78.94 56 THR B O 1
ATOM 5017 N N . SER B 1 57 ? 6.379 33.75 17.547 1 81.31 57 SER B N 1
ATOM 5018 C CA . SER B 1 57 ? 6.133 34.844 16.594 1 81.31 57 SER B CA 1
ATOM 5019 C C . SER B 1 57 ? 6.324 36.188 17.266 1 81.31 57 SER B C 1
ATOM 5021 O O . SER B 1 57 ? 6.953 37.094 16.703 1 81.31 57 SER B O 1
ATOM 5023 N N . SER B 1 58 ? 5.844 36.312 18.453 1 83.75 58 SER B N 1
ATOM 5024 C CA . SER B 1 58 ? 5.898 37.594 19.141 1 83.75 58 SER B CA 1
ATOM 5025 C C . SER B 1 58 ? 7.332 37.938 19.547 1 83.75 58 SER B C 1
ATOM 5027 O O . SER B 1 58 ? 7.652 39.125 19.734 1 83.75 58 SER B O 1
ATOM 5029 N N . LYS B 1 59 ? 8.156 37 19.578 1 82.06 59 LYS B N 1
ATOM 5030 C CA . LYS B 1 59 ? 9.539 37.219 20 1 82.06 59 LYS B CA 1
ATOM 5031 C C . LYS B 1 59 ? 10.469 37.281 18.781 1 82.06 59 LYS B C 1
ATOM 5033 O O . LYS B 1 59 ? 11.656 37.562 18.922 1 82.06 59 LYS B O 1
ATOM 5038 N N . ASP B 1 60 ? 9.906 37.031 17.719 1 85.38 60 ASP B N 1
ATOM 5039 C CA . ASP B 1 60 ? 10.688 37.094 16.484 1 85.38 60 ASP B CA 1
ATOM 5040 C C . ASP B 1 60 ? 10.734 38.5 15.93 1 85.38 60 ASP B C 1
ATOM 5042 O O . ASP B 1 60 ? 9.844 38.906 15.188 1 85.38 60 ASP B O 1
ATOM 5046 N N . THR B 1 61 ? 11.781 39.125 16.141 1 85.12 61 THR B N 1
ATOM 5047 C CA . THR B 1 61 ? 11.922 40.531 15.758 1 85.12 61 THR B CA 1
ATOM 5048 C C . THR B 1 61 ? 11.977 40.656 14.242 1 85.12 61 THR B C 1
ATOM 5050 O O . THR B 1 61 ? 11.453 41.625 13.688 1 85.12 61 THR B O 1
ATOM 5053 N N . LEU B 1 62 ? 12.609 39.688 13.672 1 84.31 62 LEU B N 1
ATOM 5054 C CA . LEU B 1 62 ? 12.703 39.75 12.219 1 84.31 62 LEU B CA 1
ATOM 5055 C C . LEU B 1 62 ? 11.328 39.594 11.586 1 84.31 62 LEU B C 1
ATOM 5057 O O . LEU B 1 62 ? 10.992 40.312 10.641 1 84.31 62 LEU B O 1
ATOM 5061 N N . LEU B 1 63 ? 10.625 38.688 12.078 1 88.75 63 LEU B N 1
ATOM 5062 C CA . LEU B 1 63 ? 9.273 38.469 11.578 1 88.75 63 LEU B CA 1
ATOM 5063 C C . LEU B 1 63 ? 8.422 39.719 11.75 1 88.75 63 LEU B C 1
ATOM 5065 O O . LEU B 1 63 ? 7.68 40.094 10.836 1 88.75 63 LEU B O 1
ATOM 5069 N N . MET B 1 64 ? 8.547 40.375 12.805 1 90.38 64 MET B N 1
ATOM 5070 C CA . MET B 1 64 ? 7.793 41.594 13.078 1 90.38 64 MET B CA 1
ATOM 5071 C C . MET B 1 64 ? 8.219 42.719 12.141 1 90.38 64 MET B C 1
ATOM 5073 O O . MET B 1 64 ? 7.375 43.5 11.664 1 90.38 64 MET B O 1
ATOM 5077 N N . GLU B 1 65 ? 9.469 42.75 11.938 1 89.56 65 GLU B N 1
ATOM 5078 C CA . GLU B 1 65 ? 9.984 43.781 11.023 1 89.56 65 GLU B CA 1
ATOM 5079 C C . GLU B 1 65 ? 9.461 43.562 9.609 1 89.56 65 GLU B C 1
ATOM 5081 O O . GLU B 1 65 ? 9.062 44.531 8.945 1 89.56 65 GLU B O 1
ATOM 5086 N N . ILE B 1 66 ? 9.484 42.344 9.195 1 90.38 66 ILE B N 1
ATOM 5087 C CA . ILE B 1 66 ? 8.992 42.031 7.859 1 90.38 66 ILE B CA 1
ATOM 5088 C C . ILE B 1 66 ? 7.504 42.344 7.77 1 90.38 66 ILE B C 1
ATOM 5090 O O . ILE B 1 66 ? 7.035 42.875 6.75 1 90.38 66 ILE B O 1
ATOM 5094 N N . THR B 1 67 ? 6.848 42.062 8.805 1 92.19 67 THR B N 1
ATOM 5095 C CA . THR B 1 67 ? 5.414 42.312 8.859 1 92.19 67 THR B CA 1
ATOM 5096 C C . THR B 1 67 ? 5.125 43.812 8.703 1 92.19 67 THR B C 1
ATOM 5098 O O . THR B 1 67 ? 4.238 44.188 7.938 1 92.19 67 THR B O 1
ATOM 5101 N N . ARG B 1 68 ? 5.867 44.625 9.336 1 90.94 68 ARG B N 1
ATOM 5102 C CA . ARG B 1 68 ? 5.699 46.062 9.266 1 90.94 68 ARG B CA 1
ATOM 5103 C C . ARG B 1 68 ? 6.113 46.594 7.895 1 90.94 68 ARG B C 1
ATOM 5105 O O . ARG B 1 68 ? 5.461 47.5 7.348 1 90.94 68 ARG B O 1
ATOM 5112 N N . LYS B 1 69 ? 7.18 46 7.441 1 91.19 69 LYS B N 1
ATOM 5113 C CA . LYS B 1 69 ? 7.691 46.438 6.141 1 91.19 69 LYS B CA 1
ATOM 5114 C C . LYS B 1 69 ? 6.645 46.25 5.051 1 91.19 69 LYS B C 1
ATOM 5116 O O . LYS B 1 69 ? 6.512 47.062 4.152 1 91.19 69 LYS B O 1
ATOM 5121 N N . TYR B 1 70 ? 5.91 45.219 5.168 1 92.94 70 TYR B N 1
ATOM 5122 C CA . TYR B 1 70 ? 4.926 44.906 4.137 1 92.94 70 TYR B CA 1
ATOM 5123 C C . TYR B 1 70 ? 3.543 45.406 4.535 1 92.94 70 TYR B C 1
ATOM 5125 O O . TYR B 1 70 ? 2.549 45.062 3.881 1 92.94 70 TYR B O 1
ATOM 5133 N N . LYS B 1 71 ? 3.443 46.125 5.656 1 92.69 71 LYS B N 1
ATOM 5134 C CA . LYS B 1 71 ? 2.229 46.781 6.129 1 92.69 71 LYS B CA 1
ATOM 5135 C C . LYS B 1 71 ? 1.122 45.781 6.398 1 92.69 71 LYS B C 1
ATOM 5137 O O . LYS B 1 71 ? -0.016 45.969 5.961 1 92.69 71 LYS B O 1
ATOM 5142 N N . LYS B 1 72 ? 1.548 44.688 6.934 1 95.5 72 LYS B N 1
ATOM 5143 C CA . LYS B 1 72 ? 0.584 43.688 7.375 1 95.5 72 LYS B CA 1
ATOM 5144 C C . LYS B 1 72 ? 0.204 43.906 8.836 1 95.5 72 LYS B C 1
ATOM 5146 O O . LYS B 1 72 ? 0.97 44.5 9.609 1 95.5 72 LYS B O 1
ATOM 5151 N N . LYS B 1 73 ? -0.93 43.469 9.203 1 96.31 73 LYS B N 1
ATOM 5152 C CA . LYS B 1 73 ? -1.455 43.719 10.539 1 96.31 73 LYS B CA 1
ATOM 5153 C C . LYS B 1 73 ? -1.232 42.531 11.469 1 96.31 73 LYS B C 1
ATOM 5155 O O . LYS B 1 73 ? -1.037 42.688 12.672 1 96.31 73 LYS B O 1
ATOM 5160 N N . TYR B 1 74 ? -1.365 41.406 10.914 1 97.31 74 TYR B N 1
ATOM 5161 C CA . TYR B 1 74 ? -1.28 40.188 11.711 1 97.31 74 TYR B CA 1
ATOM 5162 C C . TYR B 1 74 ? -0.116 39.312 11.25 1 97.31 74 TYR B C 1
ATOM 5164 O O . TYR B 1 74 ? 0.131 39.188 10.055 1 97.31 74 TYR B O 1
ATOM 5172 N N . THR B 1 75 ? 0.637 38.75 12.172 1 95.56 75 THR B N 1
ATOM 5173 C CA . THR B 1 75 ? 1.726 37.844 11.844 1 95.56 75 THR B CA 1
ATOM 5174 C C . THR B 1 75 ? 1.688 36.594 12.734 1 95.56 75 THR B C 1
ATOM 5176 O O . THR B 1 75 ? 1.281 36.688 13.891 1 95.56 75 THR B O 1
ATOM 5179 N N . GLY B 1 76 ? 1.969 35.469 12.188 1 93.31 76 GLY B N 1
ATOM 5180 C CA . GLY B 1 76 ? 1.95 34.25 12.945 1 93.31 76 GLY B CA 1
ATOM 5181 C C . GLY B 1 76 ? 2.781 33.125 12.312 1 93.31 76 GLY B C 1
ATOM 5182 O O . GLY B 1 76 ? 3.189 33.25 11.156 1 93.31 76 GLY B O 1
ATOM 5183 N N . SER B 1 77 ? 3.016 32.125 13.133 1 91.25 77 SER B N 1
ATOM 5184 C CA . SER B 1 77 ? 3.691 30.922 12.664 1 91.25 77 SER B CA 1
ATOM 5185 C C . SER B 1 77 ? 2.689 29.812 12.352 1 91.25 77 SER B C 1
ATOM 5187 O O . SER B 1 77 ? 1.545 29.859 12.805 1 91.25 77 SER B O 1
ATOM 5189 N N . THR B 1 78 ? 3.117 28.812 11.578 1 88.88 78 THR B N 1
ATOM 5190 C CA . THR B 1 78 ? 2.264 27.688 11.203 1 88.88 78 THR B CA 1
ATOM 5191 C C . THR B 1 78 ? 1.748 26.969 12.445 1 88.88 78 THR B C 1
ATOM 5193 O O . THR B 1 78 ? 0.579 26.578 12.508 1 88.88 78 THR B O 1
ATOM 5196 N N . SER B 1 79 ? 2.551 26.828 13.43 1 85.06 79 SER B N 1
ATOM 5197 C CA . SER B 1 79 ? 2.172 26.062 14.625 1 85.06 79 SER B CA 1
ATOM 5198 C C . SER B 1 79 ? 1.09 26.797 15.414 1 85.06 79 SER B C 1
ATOM 5200 O O . SER B 1 79 ? 0.248 26.156 16.047 1 85.06 79 SER B O 1
ATOM 5202 N N . SER B 1 80 ? 1.069 28.109 15.398 1 90.62 80 SER B N 1
ATOM 5203 C CA . SER B 1 80 ? 0.126 28.875 16.203 1 90.62 80 SER B CA 1
ATOM 5204 C C . SER B 1 80 ? -1.195 29.078 15.469 1 90.62 80 SER B C 1
ATOM 5206 O O . SER B 1 80 ? -2.236 29.281 16.094 1 90.62 80 SER B O 1
ATOM 5208 N N . MET B 1 81 ? -1.171 28.953 14.25 1 94.75 81 MET B N 1
ATOM 5209 C CA . MET B 1 81 ? -2.338 29.328 13.453 1 94.75 81 MET B CA 1
ATOM 5210 C C . MET B 1 81 ? -3.18 28.094 13.125 1 94.75 81 MET B C 1
ATOM 5212 O O . MET B 1 81 ? -4.375 28.219 12.859 1 94.75 81 MET B O 1
ATOM 5216 N N . THR B 1 82 ? -2.688 26.906 13.141 1 94.56 82 THR B N 1
ATOM 5217 C CA . THR B 1 82 ? -3.309 25.703 12.578 1 94.56 82 THR B CA 1
ATOM 5218 C C . THR B 1 82 ? -4.555 25.328 13.367 1 94.56 82 THR B C 1
ATOM 5220 O O . THR B 1 82 ? -5.559 24.891 12.789 1 94.56 82 THR B O 1
ATOM 5223 N N . SER B 1 83 ? -4.496 25.438 14.68 1 94.31 83 SER B N 1
ATOM 5224 C CA . SER B 1 83 ? -5.641 25.031 15.484 1 94.31 83 SER B CA 1
ATOM 5225 C C . SER B 1 83 ? -6.871 25.875 15.164 1 94.31 83 SER B C 1
ATOM 5227 O O . SER B 1 83 ? -7.984 25.359 15.07 1 94.31 83 SER B O 1
ATOM 5229 N N . THR B 1 84 ? -6.645 27.141 15.094 1 97.06 84 THR B N 1
ATOM 5230 C CA . THR B 1 84 ? -7.738 28.047 14.742 1 97.06 84 THR B CA 1
ATOM 5231 C C . THR B 1 84 ? -8.242 27.75 13.328 1 97.06 84 THR B C 1
ATOM 5233 O O . THR B 1 84 ? -9.445 27.688 13.094 1 97.06 84 THR B O 1
ATOM 5236 N N . MET B 1 85 ? -7.363 27.562 12.445 1 97.5 85 MET B N 1
ATOM 5237 C CA . MET B 1 85 ? -7.711 27.297 11.047 1 97.5 85 MET B CA 1
ATOM 5238 C C . MET B 1 85 ? -8.508 26.016 10.922 1 97.5 85 MET B C 1
ATOM 5240 O O . MET B 1 85 ? -9.375 25.891 10.047 1 97.5 85 MET B O 1
ATOM 5244 N N . ALA B 1 86 ? -8.219 25.047 11.742 1 97.69 86 ALA B N 1
ATOM 5245 C CA . ALA B 1 86 ? -8.969 23.797 11.719 1 97.69 86 ALA B CA 1
ATOM 5246 C C . ALA B 1 86 ? -10.461 24.031 11.914 1 97.69 86 ALA B C 1
ATOM 5248 O O . ALA B 1 86 ? -11.289 23.375 11.289 1 97.69 86 ALA B O 1
ATOM 5249 N N . HIS B 1 87 ? -10.781 24.969 12.719 1 98.12 87 HIS B N 1
ATOM 5250 C CA . HIS B 1 87 ? -12.188 25.25 12.977 1 98.12 87 HIS B CA 1
ATOM 5251 C C . HIS B 1 87 ? -12.867 25.859 11.758 1 98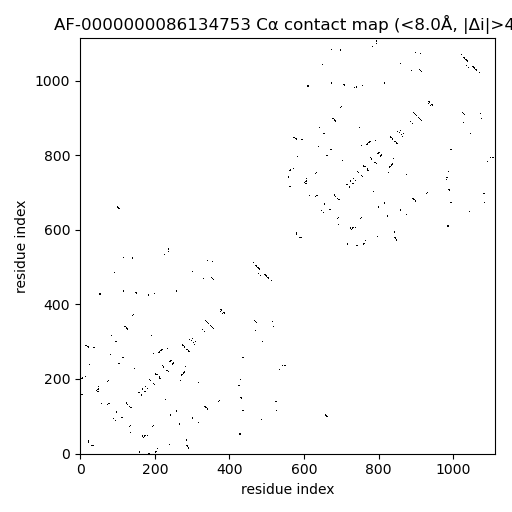.12 87 HIS B C 1
ATOM 5253 O O . HIS B 1 87 ? -14.055 25.625 11.516 1 98.12 87 HIS B O 1
ATOM 5259 N N . PHE B 1 88 ? -12.141 26.594 11.008 1 98.38 88 PHE B N 1
ATOM 5260 C CA . PHE B 1 88 ? -12.727 27.078 9.766 1 98.38 88 PHE B CA 1
ATOM 5261 C C . PHE B 1 88 ? -12.977 25.938 8.789 1 98.38 88 PHE B C 1
ATOM 5263 O O . PHE B 1 88 ? -13.945 25.969 8.023 1 98.38 88 PHE B O 1
ATOM 5270 N N . HIS B 1 89 ? -12.109 24.953 8.805 1 98.19 89 HIS B N 1
ATOM 5271 C CA . HIS B 1 89 ? -12.391 23.75 8.031 1 98.19 89 HIS B CA 1
ATOM 5272 C C . HIS B 1 89 ? -13.711 23.125 8.453 1 98.19 89 HIS B C 1
ATOM 5274 O O . HIS B 1 89 ? -14.531 22.766 7.609 1 98.19 89 HIS B O 1
ATOM 5280 N N . TYR B 1 90 ? -13.867 22.953 9.797 1 97.81 90 TYR B N 1
ATOM 5281 C CA . TYR B 1 90 ? -15.094 22.359 10.305 1 97.81 90 TYR B CA 1
ATOM 5282 C C . TYR B 1 90 ? -16.312 23.141 9.859 1 97.81 90 TYR B C 1
ATOM 5284 O O . TYR B 1 90 ? -17.344 22.562 9.508 1 97.81 90 TYR B O 1
ATOM 5292 N N . LEU B 1 91 ? -16.156 24.406 9.875 1 98 91 LEU B N 1
ATOM 5293 C CA . LEU B 1 91 ? -17.266 25.297 9.508 1 98 91 LEU B CA 1
ATOM 5294 C C . LEU B 1 91 ? -17.578 25.188 8.023 1 98 91 LEU B C 1
ATOM 5296 O O . LEU B 1 91 ? -18.734 24.922 7.648 1 98 91 LEU B O 1
ATOM 5300 N N . LEU B 1 92 ? -16.609 25.344 7.195 1 97.62 92 LEU B N 1
ATOM 5301 C CA . LEU B 1 92 ? -16.766 25.406 5.75 1 97.62 92 LEU B CA 1
ATOM 5302 C C . LEU B 1 92 ? -17.172 24.047 5.188 1 97.62 92 LEU B C 1
ATOM 5304 O O . LEU B 1 92 ? -17.906 23.969 4.199 1 97.62 92 LEU B O 1
ATOM 5308 N N . SER B 1 93 ? -16.703 22.984 5.809 1 96.75 93 SER B N 1
ATOM 5309 C CA . SER B 1 93 ? -16.969 21.625 5.312 1 96.75 93 SER B CA 1
ATOM 5310 C C . SER B 1 93 ? -18.188 21.016 5.996 1 96.75 93 SER B C 1
ATOM 5312 O O . SER B 1 93 ? -18.578 19.891 5.676 1 96.75 93 SER B O 1
ATOM 5314 N N . ARG B 1 94 ? -18.766 21.734 6.945 1 95.88 94 ARG B N 1
ATOM 5315 C CA . ARG B 1 94 ? -19.875 21.219 7.742 1 95.88 94 ARG B CA 1
ATOM 5316 C C . ARG B 1 94 ? -19.5 19.891 8.398 1 95.88 94 ARG B C 1
ATOM 5318 O O . ARG B 1 94 ? -20.203 18.891 8.227 1 95.88 94 ARG B O 1
ATOM 5325 N N . TRP B 1 95 ? -18.344 19.938 9.016 1 96.38 95 TRP B N 1
ATOM 5326 C CA . TRP B 1 95 ? -17.828 18.797 9.789 1 96.38 95 TRP B CA 1
ATOM 5327 C C . TRP B 1 95 ? -17.719 17.562 8.914 1 96.38 95 TRP B C 1
ATOM 5329 O O . TRP B 1 95 ? -18.094 16.469 9.336 1 96.38 95 TRP B O 1
ATOM 5339 N N . ARG B 1 96 ? -17.188 17.781 7.672 1 95.44 96 ARG B N 1
ATOM 5340 C CA . ARG B 1 96 ? -16.938 16.656 6.785 1 95.44 96 ARG B CA 1
ATOM 5341 C C . ARG B 1 96 ? -16.094 15.586 7.484 1 95.44 96 ARG B C 1
ATOM 5343 O O . ARG B 1 96 ? -15.086 15.898 8.117 1 95.44 96 ARG B O 1
ATOM 5350 N N . ARG B 1 97 ? -16.484 14.344 7.387 1 95.75 97 ARG B N 1
ATOM 5351 C CA . ARG B 1 97 ? -15.734 13.234 7.977 1 95.75 97 ARG B CA 1
ATOM 5352 C C . ARG B 1 97 ? -14.508 12.891 7.133 1 95.75 97 ARG B C 1
ATOM 5354 O O . ARG B 1 97 ? -14.422 13.297 5.973 1 95.75 97 ARG B O 1
ATOM 5361 N N . ILE B 1 98 ? -13.586 12.211 7.723 1 97.12 98 ILE B N 1
ATOM 5362 C CA . ILE B 1 98 ? -12.383 11.836 6.992 1 97.12 98 ILE B CA 1
ATOM 5363 C C . ILE B 1 98 ? -12.703 10.727 5.992 1 97.12 98 ILE B C 1
ATOM 5365 O O . ILE B 1 98 ? -13.57 9.891 6.242 1 97.12 98 ILE B O 1
ATOM 5369 N N . ASP B 1 99 ? -12.039 10.766 4.871 1 97.31 99 ASP B N 1
ATOM 5370 C CA . ASP B 1 99 ? -12.188 9.742 3.84 1 97.31 99 ASP B CA 1
ATOM 5371 C C . ASP B 1 99 ? -11.258 8.555 4.105 1 97.31 99 ASP B C 1
ATOM 5373 O O . ASP B 1 99 ? -10.039 8.672 3.971 1 97.31 99 ASP B O 1
ATOM 5377 N N . THR B 1 100 ? -11.797 7.367 4.406 1 96.81 100 THR B N 1
ATOM 5378 C CA . THR B 1 100 ? -11.008 6.199 4.781 1 96.81 100 THR B CA 1
ATOM 5379 C C . THR B 1 100 ? -10.953 5.195 3.631 1 96.81 100 THR B C 1
ATOM 5381 O O . THR B 1 100 ? -10.641 4.023 3.84 1 96.81 100 THR B O 1
ATOM 5384 N N . SER B 1 101 ? -11.219 5.613 2.43 1 95.06 101 SER B N 1
ATOM 5385 C CA . SER B 1 101 ? -11.391 4.727 1.284 1 95.06 101 SER B CA 1
ATOM 5386 C C . SER B 1 101 ? -10.078 4.055 0.896 1 95.06 101 SER B C 1
ATOM 5388 O O . SER B 1 101 ? -10.086 2.977 0.3 1 95.06 101 SER B O 1
ATOM 5390 N N . ARG B 1 102 ? -8.992 4.613 1.228 1 93.5 102 ARG B N 1
ATOM 5391 C CA . ARG B 1 102 ? -7.695 4.082 0.827 1 93.5 102 ARG B CA 1
ATOM 5392 C C . ARG B 1 102 ? -7.223 3 1.793 1 93.5 102 ARG B C 1
ATOM 5394 O O . ARG B 1 102 ? -6.238 2.311 1.528 1 93.5 102 ARG B O 1
ATOM 5401 N N . LEU B 1 103 ? -7.875 2.836 2.93 1 96.94 103 LEU B N 1
ATOM 5402 C CA . LEU B 1 103 ? -7.543 1.768 3.865 1 96.94 103 LEU B CA 1
ATOM 5403 C C . LEU B 1 103 ? -8 0.414 3.332 1 96.94 103 LEU B C 1
ATOM 5405 O O . LEU B 1 103 ? -8.883 0.347 2.471 1 96.94 103 LEU B O 1
ATOM 5409 N N . SER B 1 104 ? -7.367 -0.586 3.82 1 96.62 104 SER B N 1
ATOM 5410 C CA . SER B 1 104 ? -7.703 -1.933 3.371 1 96.62 104 SER B CA 1
ATOM 5411 C C . SER B 1 104 ? -9.086 -2.348 3.867 1 96.62 104 SER B C 1
ATOM 5413 O O . SER B 1 104 ? -9.586 -1.805 4.852 1 96.62 104 SER B O 1
ATOM 5415 N N . LYS B 1 105 ? -9.695 -3.324 3.24 1 95.56 105 LYS B N 1
ATOM 5416 C CA . LYS B 1 105 ? -11.008 -3.836 3.617 1 95.56 105 LYS B CA 1
ATOM 5417 C C . LYS B 1 105 ? -10.953 -4.578 4.949 1 95.56 105 LYS B C 1
ATOM 5419 O O . LYS B 1 105 ? -11.953 -4.672 5.66 1 95.56 105 LYS B O 1
ATOM 5424 N N . GLU B 1 106 ? -9.797 -5.016 5.258 1 93.69 106 GLU B N 1
ATOM 5425 C CA . GLU B 1 106 ? -9.641 -5.758 6.508 1 93.69 106 GLU B CA 1
ATOM 5426 C C . GLU B 1 106 ? -9.648 -4.82 7.711 1 93.69 106 GLU B C 1
ATOM 5428 O O . GLU B 1 106 ? -10.016 -5.219 8.812 1 93.69 106 GLU B O 1
ATOM 5433 N N . TYR B 1 107 ? -9.25 -3.633 7.504 1 96 107 TYR B N 1
ATOM 5434 C CA . TYR B 1 107 ? -9.18 -2.672 8.602 1 96 107 TYR B CA 1
ATOM 5435 C C . TYR B 1 107 ? -10.57 -2.215 9.016 1 96 107 TYR B C 1
ATOM 5437 O O . TYR B 1 107 ? -11.312 -1.658 8.203 1 96 107 TYR B O 1
ATOM 5445 N N . ASN B 1 108 ? -10.836 -2.441 10.219 1 94.94 108 ASN B N 1
ATOM 5446 C CA . ASN B 1 108 ? -12.117 -1.995 10.758 1 94.94 108 ASN B CA 1
ATOM 5447 C C . ASN B 1 108 ? -12.055 -0.545 11.227 1 94.94 108 ASN B C 1
ATOM 5449 O O . ASN B 1 108 ? -11.445 -0.249 12.258 1 94.94 108 ASN B O 1
ATOM 5453 N N . VAL B 1 109 ? -12.727 0.294 10.492 1 92.69 109 VAL B N 1
ATOM 5454 C CA . VAL B 1 109 ? -12.75 1.711 10.836 1 92.69 109 VAL B CA 1
ATOM 5455 C C . VAL B 1 109 ? -13.781 1.957 11.938 1 92.69 109 VAL B C 1
ATOM 5457 O O . VAL B 1 109 ? -14.977 2.033 11.664 1 92.69 109 VAL B O 1
ATOM 5460 N N . GLN B 1 110 ? -13.336 2.193 13.039 1 86.19 110 GLN B N 1
ATOM 5461 C CA . GLN B 1 110 ? -14.242 2.404 14.156 1 86.19 110 GLN B CA 1
ATOM 5462 C C . GLN B 1 110 ? -14.695 3.861 14.234 1 86.19 110 GLN B C 1
ATOM 5464 O O . GLN B 1 110 ? -15.836 4.145 14.609 1 86.19 110 GLN B O 1
ATOM 5469 N N . LEU B 1 111 ? -13.766 4.738 13.891 1 88.94 111 LEU B N 1
ATOM 5470 C CA . LEU B 1 111 ? -14.031 6.172 13.938 1 88.94 111 LEU B CA 1
ATOM 5471 C C . LEU B 1 111 ? -13.578 6.852 12.656 1 88.94 111 LEU B C 1
ATOM 5473 O O . LEU B 1 111 ? -12.469 6.613 12.172 1 88.94 111 LEU B O 1
ATOM 5477 N N . ASP B 1 112 ? -14.438 7.617 12.117 1 91.31 112 ASP B N 1
ATOM 5478 C CA . ASP B 1 112 ? -14.07 8.352 10.914 1 91.31 112 ASP B CA 1
ATOM 5479 C C . ASP B 1 112 ? -14.227 9.859 11.125 1 91.31 112 ASP B C 1
ATOM 5481 O O . ASP B 1 112 ? -14.359 10.617 10.164 1 91.31 112 ASP B O 1
ATOM 5485 N N . ASN B 1 113 ? -14.344 10.273 12.398 1 94 113 ASN B N 1
ATOM 5486 C CA . ASN B 1 113 ? -14.32 11.688 12.75 1 94 113 ASN B CA 1
ATOM 5487 C C . ASN B 1 113 ? -12.953 12.117 13.273 1 94 113 ASN B C 1
ATOM 5489 O O . ASN B 1 113 ? -12.086 11.281 13.508 1 94 113 ASN B O 1
ATOM 5493 N N . PHE B 1 114 ? -12.805 13.391 13.352 1 96 114 PHE B N 1
ATOM 5494 C CA . PHE B 1 114 ? -11.555 13.914 13.883 1 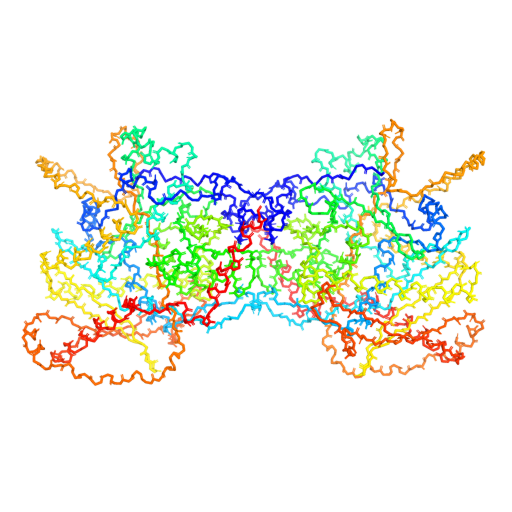96 114 PHE B CA 1
ATOM 5495 C C . PHE B 1 114 ? -11.414 13.594 15.367 1 96 114 PHE B C 1
ATOM 5497 O O . PHE B 1 114 ? -12.414 13.477 16.078 1 96 114 PHE B O 1
ATOM 5504 N N . ALA B 1 115 ? -10.242 13.422 15.82 1 92.75 115 ALA B N 1
ATOM 5505 C CA . ALA B 1 115 ? -9.969 13.148 17.234 1 92.75 115 ALA B CA 1
ATOM 5506 C C . ALA B 1 115 ? -10.477 14.281 18.125 1 92.75 115 ALA B C 1
ATOM 5508 O O . ALA B 1 115 ? -10.555 15.43 17.688 1 92.75 115 ALA B O 1
ATOM 5509 N N . ALA B 1 116 ? -10.727 14.008 19.344 1 89.38 116 ALA B N 1
ATOM 5510 C CA . ALA B 1 116 ? -11.328 14.953 20.281 1 89.38 116 ALA B CA 1
ATOM 5511 C C . ALA B 1 116 ? -10.438 16.172 20.484 1 89.38 116 ALA B C 1
ATOM 5513 O O . ALA B 1 116 ? -10.922 17.312 20.516 1 89.38 116 ALA B O 1
ATOM 5514 N N . ILE B 1 117 ? -9.211 15.969 20.578 1 88.56 117 ILE B N 1
ATOM 5515 C CA . ILE B 1 117 ? -8.281 17.062 20.844 1 88.56 117 ILE B CA 1
ATOM 5516 C C . ILE B 1 117 ? -8.25 18.016 19.656 1 88.56 117 ILE B C 1
ATOM 5518 O O . ILE B 1 117 ? -8.086 19.219 19.812 1 88.56 117 ILE B O 1
ATOM 5522 N N . GLN B 1 118 ? -8.438 17.484 18.484 1 92.06 118 GLN B N 1
ATOM 5523 C CA . GLN B 1 118 ? -8.43 18.297 17.281 1 92.06 118 GLN B CA 1
ATOM 5524 C C . GLN B 1 118 ? -9.703 19.141 17.172 1 92.06 118 GLN B C 1
ATOM 5526 O O . GLN B 1 118 ? -9.695 20.219 16.562 1 92.06 118 GLN B O 1
ATOM 5531 N N . ARG B 1 119 ? -10.664 18.688 17.812 1 94.81 119 ARG B N 1
ATOM 5532 C CA . ARG B 1 119 ? -11.953 19.375 17.75 1 94.81 119 ARG B CA 1
ATOM 5533 C C . ARG B 1 119 ? -12.109 20.359 18.906 1 94.81 119 ARG B C 1
ATOM 5535 O O . ARG B 1 119 ? -13.07 21.141 18.938 1 94.81 119 ARG B O 1
ATOM 5542 N N . ALA B 1 120 ? -11.188 20.375 19.797 1 95.12 120 ALA B N 1
ATOM 5543 C CA . ALA B 1 120 ? -11.25 21.25 20.953 1 95.12 120 ALA B CA 1
ATOM 5544 C C . ALA B 1 120 ? -11.195 22.719 20.531 1 95.12 120 ALA B C 1
ATOM 5546 O O . ALA B 1 120 ? -10.562 23.062 19.531 1 95.12 120 ALA B O 1
ATOM 5547 N N . PRO B 1 121 ? -11.836 23.578 21.375 1 97.12 121 PRO B N 1
ATOM 5548 C CA . PRO B 1 121 ? -11.75 25 21.062 1 97.12 121 PRO B CA 1
ATOM 5549 C C . PRO B 1 121 ? -10.305 25.5 20.969 1 97.12 121 PRO B C 1
ATOM 5551 O O . PRO B 1 121 ? -9.445 25.062 21.75 1 97.12 121 PRO B O 1
ATOM 5554 N N . ALA B 1 122 ? -10.117 26.344 20 1 96.81 122 ALA B N 1
ATOM 5555 C CA . ALA B 1 122 ? -8.781 26.906 19.781 1 96.81 122 ALA B CA 1
ATOM 5556 C C . ALA B 1 122 ? -8.617 28.219 20.531 1 96.81 122 ALA B C 1
ATOM 5558 O O . ALA B 1 122 ? -9.562 29 20.625 1 96.81 122 ALA B O 1
ATOM 5559 N N . ALA B 1 123 ? -7.426 28.406 21.078 1 96.44 123 ALA B N 1
ATOM 5560 C CA . ALA B 1 123 ? -7.098 29.656 21.766 1 96.44 123 ALA B CA 1
ATOM 5561 C C . ALA B 1 123 ? -5.754 30.203 21.281 1 96.44 123 ALA B C 1
ATOM 5563 O O . ALA B 1 123 ? -4.797 29.453 21.109 1 96.44 123 ALA B O 1
ATOM 5564 N N . THR B 1 124 ? -5.715 31.5 21.016 1 96.75 124 THR B N 1
ATOM 5565 C CA . THR B 1 124 ? -4.488 32.156 20.609 1 96.75 124 THR B CA 1
ATOM 5566 C C . THR B 1 124 ? -4.398 33.562 21.234 1 96.75 124 THR B C 1
ATOM 5568 O O . THR B 1 124 ? -5.402 34.094 21.688 1 96.75 124 THR B O 1
ATOM 5571 N N . PHE B 1 125 ? -3.195 34.031 21.344 1 96.75 125 PHE B N 1
ATOM 5572 C CA . PHE B 1 125 ? -2.971 35.406 21.75 1 96.75 125 PHE B CA 1
ATOM 5573 C C . PHE B 1 125 ? -2.609 36.281 20.562 1 96.75 125 PHE B C 1
ATOM 5575 O O . PHE B 1 125 ? -1.871 35.844 19.672 1 96.75 125 PHE B O 1
ATOM 5582 N N . LEU B 1 126 ? -3.213 37.406 20.5 1 97.19 126 LEU B N 1
ATOM 5583 C CA . LEU B 1 126 ? -2.773 38.469 19.625 1 97.19 126 LEU B CA 1
ATOM 5584 C C . LEU B 1 126 ? -1.929 39.5 20.391 1 97.19 126 LEU B C 1
ATOM 5586 O O . LEU B 1 126 ? -2.467 40.406 21.016 1 97.19 126 LEU B O 1
ATOM 5590 N N . ASN B 1 127 ? -0.668 39.375 20.219 1 96.25 127 ASN B N 1
ATOM 5591 C CA . ASN B 1 127 ? 0.246 40.281 20.906 1 96.25 127 ASN B CA 1
ATOM 5592 C C . ASN B 1 127 ? 0.496 41.562 20.109 1 96.25 127 ASN B C 1
ATOM 5594 O O . ASN B 1 127 ? 1.127 41.5 19.047 1 96.25 127 ASN B O 1
ATOM 5598 N N . TYR B 1 128 ? 0.086 42.625 20.672 1 95.75 128 TYR B N 1
ATOM 5599 C CA . TYR B 1 128 ? 0.253 43.906 19.969 1 95.75 128 TYR B CA 1
ATOM 5600 C C . TYR B 1 128 ? 1.629 44.5 20.25 1 95.75 128 TYR B C 1
ATOM 5602 O O . TYR B 1 128 ? 2.051 44.594 21.406 1 95.75 128 TYR B O 1
ATOM 5610 N N . LYS B 1 129 ? 2.326 44.781 19.25 1 91.81 129 LYS B N 1
ATOM 5611 C CA . LYS B 1 129 ? 3.609 45.469 19.344 1 91.81 129 LYS B CA 1
ATOM 5612 C C . LYS B 1 129 ? 3.83 46.406 18.156 1 91.81 129 LYS B C 1
ATOM 5614 O O . LYS B 1 129 ? 3.926 45.938 17.016 1 91.81 129 LYS B O 1
ATOM 5619 N N . ASP B 1 130 ? 3.953 47.719 18.312 1 89.25 130 ASP B N 1
ATOM 5620 C CA . ASP B 1 130 ? 4.344 48.719 17.359 1 89.25 130 ASP B CA 1
ATOM 5621 C C . ASP B 1 130 ? 3.504 48.656 16.078 1 89.25 130 ASP B C 1
ATOM 5623 O O . ASP B 1 130 ? 4.047 48.562 14.977 1 89.25 130 ASP B O 1
ATOM 5627 N N . GLY B 1 131 ? 2.242 48.438 16.219 1 90.38 131 GLY B N 1
ATOM 5628 C CA . GLY B 1 131 ? 1.354 48.562 15.07 1 90.38 131 GLY B CA 1
ATOM 5629 C C . GLY B 1 131 ? 0.993 47.219 14.445 1 90.38 131 GLY B C 1
ATOM 5630 O O . GLY B 1 131 ? 0.17 47.156 13.531 1 90.38 131 GLY B O 1
ATOM 5631 N N . ALA B 1 132 ? 1.569 46.188 14.906 1 94.31 132 ALA B N 1
ATOM 5632 C CA . ALA B 1 132 ? 1.265 44.875 14.375 1 94.31 132 ALA B CA 1
ATOM 5633 C C . ALA B 1 132 ? 0.891 43.906 15.5 1 94.31 132 ALA B C 1
ATOM 5635 O O . ALA B 1 132 ? 1.188 44.156 16.672 1 94.31 132 ALA B O 1
ATOM 5636 N N . TYR B 1 133 ? 0.138 42.875 15.172 1 96.94 133 TYR B N 1
ATOM 5637 C CA . TYR B 1 133 ? -0.292 41.844 16.125 1 96.94 133 TYR B CA 1
ATOM 5638 C C . TYR B 1 133 ? 0.359 40.5 15.805 1 96.94 133 TYR B C 1
ATOM 5640 O O . TYR B 1 133 ? 0.212 39.969 14.695 1 96.94 133 TYR B O 1
ATOM 5648 N N . ALA B 1 134 ? 1.067 39.969 16.734 1 96.12 134 ALA B N 1
ATOM 5649 C CA . ALA B 1 134 ? 1.651 38.625 16.578 1 96.12 134 ALA B CA 1
ATOM 5650 C C . ALA B 1 134 ? 0.735 37.562 17.156 1 96.12 134 ALA B C 1
ATOM 5652 O O . ALA B 1 134 ? 0.291 37.656 18.297 1 96.12 134 ALA B O 1
ATOM 5653 N N . ILE B 1 135 ? 0.461 36.562 16.375 1 96.62 135 ILE B N 1
ATOM 5654 C CA . ILE B 1 135 ? -0.382 35.469 16.797 1 96.62 135 ILE B CA 1
ATOM 5655 C C . ILE B 1 135 ? 0.472 34.406 17.484 1 96.62 135 ILE B C 1
ATOM 5657 O O . ILE B 1 135 ? 1.334 33.781 16.859 1 96.62 135 ILE B O 1
ATOM 5661 N N . ASP B 1 136 ? 0.199 34.188 18.719 1 94.31 136 ASP B N 1
ATOM 5662 C CA . ASP B 1 136 ? 0.896 33.156 19.484 1 94.31 136 ASP B CA 1
ATOM 5663 C C . ASP B 1 136 ? -0.074 32.094 19.969 1 94.31 136 ASP B C 1
ATOM 5665 O O . ASP B 1 136 ? -1.218 32.375 20.312 1 94.31 136 ASP B O 1
ATOM 5669 N N . ALA B 1 137 ? 0.46 30.922 20 1 90.81 137 ALA B N 1
ATOM 5670 C CA . ALA B 1 137 ? -0.344 29.812 20.531 1 90.81 137 ALA B CA 1
ATOM 5671 C C . ALA B 1 137 ? -0.574 29.969 22.031 1 90.81 137 ALA B C 1
ATOM 5673 O O . ALA B 1 137 ? 0.326 30.406 22.766 1 90.81 137 ALA B O 1
ATOM 5674 N N . ASP B 1 138 ? -1.758 29.766 22.453 1 92.31 138 ASP B N 1
ATOM 5675 C CA . ASP B 1 138 ? -2.088 29.703 23.875 1 92.31 138 ASP B CA 1
ATOM 5676 C C . ASP B 1 138 ? -1.66 28.375 24.484 1 92.31 138 ASP B C 1
ATOM 5678 O O . ASP B 1 138 ? -2.262 27.328 24.203 1 92.31 138 ASP B O 1
ATOM 5682 N N . LYS B 1 139 ? -0.723 28.344 25.328 1 86 139 LYS B N 1
ATOM 5683 C CA . LYS B 1 139 ? -0.126 27.125 25.859 1 86 139 LYS B CA 1
ATOM 5684 C C . LYS B 1 139 ? -0.646 26.828 27.266 1 86 139 LYS B C 1
ATOM 5686 O O . LYS B 1 139 ? 0.013 26.125 28.047 1 86 139 LYS B O 1
ATOM 5691 N N . GLN B 1 140 ? -1.77 27.344 27.594 1 85.81 140 GLN B N 1
ATOM 5692 C CA . GLN B 1 140 ? -2.33 27.188 28.938 1 85.81 140 GLN B CA 1
ATOM 5693 C C . GLN B 1 140 ? -2.443 25.719 29.312 1 85.81 140 GLN B C 1
ATOM 5695 O O . GLN B 1 140 ? -2.174 25.344 30.469 1 85.81 140 GLN B O 1
ATOM 5700 N N . TRP B 1 141 ? -2.809 24.922 28.375 1 81.44 141 TRP B N 1
ATOM 5701 C CA . TRP B 1 141 ? -3.078 23.531 28.703 1 81.44 141 TRP B CA 1
ATOM 5702 C C . TRP B 1 141 ? -2.086 22.594 28 1 81.44 141 TRP B C 1
ATOM 5704 O O . TRP B 1 141 ? -2.275 21.391 27.969 1 81.44 141 TRP B O 1
ATOM 5714 N N . ASP B 1 142 ? -1.094 23.172 27.438 1 74.94 142 ASP B N 1
ATOM 5715 C CA . ASP B 1 142 ? -0.103 22.359 26.734 1 74.94 142 ASP B CA 1
ATOM 5716 C C . ASP B 1 142 ? 0.861 21.703 27.703 1 74.94 142 ASP B C 1
ATOM 5718 O O . ASP B 1 142 ? 1.15 22.25 28.766 1 74.94 142 ASP B O 1
ATOM 5722 N N . SER B 1 143 ? 1.128 20.453 27.469 1 68.5 143 SER B N 1
ATOM 5723 C CA . SER B 1 143 ? 2.143 19.766 28.266 1 68.5 143 SER B CA 1
ATOM 5724 C C . SER B 1 143 ? 3.283 19.266 27.391 1 68.5 143 SER B C 1
ATOM 5726 O O . SER B 1 143 ? 3.064 18.875 26.25 1 68.5 143 SER B O 1
ATOM 5728 N N . ASP B 1 144 ? 4.473 19.625 27.906 1 63.22 144 ASP B N 1
ATOM 5729 C CA . ASP B 1 144 ? 5.617 19.047 27.203 1 63.22 144 ASP B CA 1
ATOM 5730 C C . ASP B 1 144 ? 5.672 17.531 27.391 1 63.22 144 ASP B C 1
ATOM 5732 O O . ASP B 1 144 ? 5.414 17.031 28.5 1 63.22 144 ASP B O 1
ATOM 5736 N N . THR B 1 145 ? 5.801 16.953 26.266 1 76.06 145 THR B N 1
ATOM 5737 C CA . THR B 1 145 ? 5.879 15.5 26.328 1 76.06 145 THR B CA 1
ATOM 5738 C C . THR B 1 145 ? 7.168 15 25.672 1 76.06 145 THR B C 1
ATOM 5740 O O . THR B 1 145 ? 7.914 15.781 25.078 1 76.06 145 THR B O 1
ATOM 5743 N N . ILE B 1 146 ? 7.527 13.852 25.969 1 82.25 146 ILE B N 1
ATOM 5744 C CA . ILE B 1 146 ? 8.68 13.18 25.375 1 82.25 146 ILE B CA 1
ATOM 5745 C C . ILE B 1 146 ? 8.617 13.266 23.859 1 82.25 146 ILE B C 1
ATOM 5747 O O . ILE B 1 146 ? 9.656 13.305 23.188 1 82.25 146 ILE B O 1
ATOM 5751 N N . LEU B 1 147 ? 7.508 13.414 23.312 1 86.5 147 LEU B N 1
ATOM 5752 C CA . LEU B 1 147 ? 7.309 13.391 21.875 1 86.5 147 LEU B CA 1
ATOM 5753 C C . LEU B 1 147 ? 7.84 14.672 21.234 1 86.5 147 LEU B C 1
ATOM 5755 O O . LEU B 1 147 ? 8.422 14.633 20.156 1 86.5 147 LEU B O 1
ATOM 5759 N N . SER B 1 148 ? 7.66 15.805 21.906 1 85.75 148 SER B N 1
ATOM 5760 C CA . SER B 1 148 ? 8.195 17.062 21.391 1 85.75 148 SER B CA 1
ATOM 5761 C C . SER B 1 148 ? 9.719 17.031 21.344 1 85.75 148 SER B C 1
ATOM 5763 O O . SER B 1 148 ? 10.328 17.516 20.391 1 85.75 148 SER B O 1
ATOM 5765 N N . MET B 1 149 ? 10.305 16.438 22.312 1 86.94 149 MET B N 1
ATOM 5766 C CA . MET B 1 149 ? 11.758 16.344 22.375 1 86.94 149 MET B CA 1
ATOM 5767 C C . MET B 1 149 ? 12.289 15.391 21.297 1 86.94 149 MET B C 1
ATOM 5769 O O . MET B 1 149 ? 13.234 15.727 20.594 1 86.94 149 MET B O 1
ATOM 5773 N N . LEU B 1 150 ? 11.617 14.344 21.219 1 90.56 150 LEU B N 1
ATOM 5774 C CA . LEU B 1 150 ? 12.039 13.359 20.219 1 90.56 150 LEU B CA 1
ATOM 5775 C C . LEU B 1 150 ? 11.867 13.914 18.812 1 90.56 150 LEU B C 1
ATOM 5777 O O . LEU B 1 150 ? 12.656 13.602 17.906 1 90.56 150 LEU B O 1
ATOM 5781 N N . GLY B 1 151 ? 10.828 14.672 18.609 1 91.62 151 GLY B N 1
ATOM 5782 C CA . GLY B 1 151 ? 10.633 15.312 17.312 1 91.62 151 GLY B CA 1
ATOM 5783 C C . GLY B 1 151 ? 11.812 16.172 16.891 1 91.62 151 GLY B C 1
ATOM 5784 O O . GLY B 1 151 ? 12.258 16.094 15.742 1 91.62 151 GLY B O 1
ATOM 5785 N N . LYS B 1 152 ? 12.359 16.906 17.844 1 89.69 152 LYS B N 1
ATOM 5786 C CA . LYS B 1 152 ? 13.492 17.781 17.562 1 89.69 152 LYS B CA 1
ATOM 5787 C C . LYS B 1 152 ? 14.75 16.953 17.266 1 89.69 152 LYS B C 1
ATOM 5789 O O . LYS B 1 152 ? 15.461 17.234 16.297 1 89.69 152 LYS B O 1
ATOM 5794 N N . SER B 1 153 ? 14.969 16.016 18.109 1 93.75 153 SER B N 1
ATOM 5795 C CA . SER B 1 153 ? 16.172 15.195 17.938 1 93.75 153 SER B CA 1
ATOM 5796 C C . SER B 1 153 ? 16.109 14.391 16.641 1 93.75 153 SER B C 1
ATOM 5798 O O . SER B 1 153 ? 17.109 14.297 15.93 1 93.75 153 SER B O 1
ATOM 5800 N N . MET B 1 154 ? 14.992 13.844 16.312 1 95.44 154 MET B N 1
ATOM 5801 C CA . MET B 1 154 ? 14.875 13 15.117 1 95.44 154 MET B CA 1
ATOM 5802 C C . MET B 1 154 ? 14.891 13.852 13.852 1 95.44 154 MET B C 1
ATOM 5804 O O . MET B 1 154 ? 15.367 13.406 12.805 1 95.44 154 MET B O 1
ATOM 5808 N N . GLU B 1 155 ? 14.344 15.016 13.93 1 93.19 155 GLU B N 1
ATOM 5809 C CA . GLU B 1 155 ? 14.461 15.93 12.797 1 93.19 155 GLU B CA 1
ATOM 5810 C C . GLU B 1 155 ? 15.922 16.203 12.453 1 93.19 155 GLU B C 1
ATOM 5812 O O . GLU B 1 155 ? 16.297 16.219 11.281 1 93.19 155 GLU B O 1
ATOM 5817 N N . LYS B 1 156 ? 16.688 16.469 13.492 1 93.44 156 LYS B N 1
ATOM 5818 C CA . LYS B 1 156 ? 18.125 16.672 13.297 1 93.44 156 LYS B CA 1
ATOM 5819 C C . LYS B 1 156 ? 18.797 15.414 12.75 1 93.44 156 LYS B C 1
ATOM 5821 O O . LYS B 1 156 ? 19.641 15.492 11.859 1 93.44 156 LYS B O 1
ATOM 5826 N N . LEU B 1 157 ? 18.406 14.305 13.25 1 96.44 157 LEU B N 1
ATOM 5827 C CA . LEU B 1 157 ? 18.953 13.023 12.812 1 96.44 157 LEU B CA 1
ATOM 5828 C C . LEU B 1 157 ? 18.75 12.836 11.312 1 96.44 157 LEU B C 1
ATOM 5830 O O . LEU B 1 157 ? 19.688 12.445 10.609 1 96.44 157 LEU B O 1
ATOM 5834 N N . LEU B 1 158 ? 17.562 13.156 10.766 1 97.31 158 LEU B N 1
ATOM 5835 C CA . LEU B 1 158 ? 17.188 12.852 9.398 1 97.31 158 LEU B CA 1
ATOM 5836 C C . LEU B 1 158 ? 17.828 13.828 8.422 1 97.31 158 LEU B C 1
ATOM 5838 O O . LEU B 1 158 ? 17.828 13.594 7.207 1 97.31 158 LEU B O 1
ATOM 5842 N N . THR B 1 159 ? 18.469 14.883 8.883 1 95.19 159 THR B N 1
ATOM 5843 C CA . THR B 1 159 ? 18.922 15.93 7.969 1 95.19 159 THR B CA 1
ATOM 5844 C C . THR B 1 159 ? 20.422 16.141 8.094 1 95.19 159 THR B C 1
ATOM 5846 O O . THR B 1 159 ? 20.984 17.031 7.453 1 95.19 159 THR B O 1
ATOM 5849 N N . VAL B 1 160 ? 21.125 15.406 9 1 93.62 160 VAL B N 1
ATOM 5850 C CA . VAL B 1 160 ? 22.578 15.523 9.094 1 93.62 160 VAL B CA 1
ATOM 5851 C C . VAL B 1 160 ? 23.203 14.133 9.016 1 93.62 160 VAL B C 1
ATOM 5853 O O . VAL B 1 160 ? 22.578 13.141 9.398 1 93.62 160 VAL B O 1
ATOM 5856 N N . PRO B 1 161 ? 24.391 14.047 8.516 1 95.06 161 PRO B N 1
ATOM 5857 C CA . PRO B 1 161 ? 25.078 12.758 8.484 1 95.06 161 PRO B CA 1
ATOM 5858 C C . PRO B 1 161 ? 25.328 12.188 9.875 1 95.06 161 PRO B C 1
ATOM 5860 O O . PRO B 1 161 ? 25.328 12.938 10.859 1 95.06 161 PRO B O 1
ATOM 5863 N N . LYS B 1 162 ? 25.609 10.977 9.906 1 95.5 162 LYS B N 1
ATOM 5864 C CA . LYS B 1 162 ? 25.781 10.219 11.141 1 95.5 162 LYS B CA 1
ATOM 5865 C C . LYS B 1 162 ? 26.844 10.844 12.031 1 95.5 162 LYS B C 1
ATOM 5867 O O . LYS B 1 162 ? 26.609 11.062 13.227 1 95.5 162 LYS B O 1
ATOM 5872 N N . ASP B 1 163 ? 27.969 11.148 11.445 1 93.94 163 ASP B N 1
ATOM 5873 C CA . ASP B 1 163 ? 29.094 11.672 12.219 1 93.94 163 ASP B CA 1
ATOM 5874 C C . ASP B 1 163 ? 28.75 13.031 12.836 1 93.94 163 ASP B C 1
ATOM 5876 O O . ASP B 1 163 ? 29.156 13.328 13.961 1 93.94 163 ASP B O 1
ATOM 5880 N N . GLU B 1 164 ? 28.078 13.805 12.102 1 92.25 164 GLU B N 1
ATOM 5881 C CA . GLU B 1 164 ? 27.656 15.102 12.609 1 92.25 164 GLU B CA 1
ATOM 5882 C C . GLU B 1 164 ? 26.594 14.961 13.688 1 92.25 164 GLU B C 1
ATOM 5884 O O . GLU B 1 164 ? 26.609 15.688 14.688 1 92.25 164 GLU B O 1
ATOM 5889 N N . PHE B 1 165 ? 25.734 14.055 13.523 1 94.69 165 PHE B N 1
ATOM 5890 C CA . PHE B 1 165 ? 24.672 13.844 14.5 1 94.69 165 PHE B CA 1
ATOM 5891 C C . PHE B 1 165 ? 25.234 13.391 15.836 1 94.69 165 PHE B C 1
ATOM 5893 O O . PHE B 1 165 ? 24.75 13.797 16.891 1 94.69 165 PHE B O 1
ATOM 5900 N N . GLU B 1 166 ? 26.172 12.594 15.789 1 95.12 166 GLU B N 1
ATOM 5901 C CA . GLU B 1 166 ? 26.781 12.047 17 1 95.12 166 GLU B CA 1
ATOM 5902 C C . GLU B 1 166 ? 27.422 13.141 17.844 1 95.12 166 GLU B C 1
ATOM 5904 O O . GLU B 1 166 ? 27.656 12.969 19.047 1 95.12 166 GLU B O 1
ATOM 5909 N N . LYS B 1 167 ? 27.672 14.242 17.219 1 93.69 167 LYS B N 1
ATOM 5910 C CA . LYS B 1 167 ? 28.234 15.367 17.969 1 93.69 167 LYS B CA 1
ATOM 5911 C C . LYS B 1 167 ? 27.203 15.961 18.906 1 93.69 167 LYS B C 1
ATOM 5913 O O . LYS B 1 167 ? 27.562 16.656 19.859 1 93.69 167 LYS B O 1
ATOM 5918 N N . TYR B 1 168 ? 26 15.75 18.656 1 92.81 168 TYR B N 1
ATOM 5919 C CA . TYR B 1 168 ? 24.938 16.312 19.484 1 92.81 168 TYR B CA 1
ATOM 5920 C C . TYR B 1 168 ? 24.703 15.438 20.719 1 92.81 168 TYR B C 1
ATOM 5922 O O . TYR B 1 168 ? 23.859 15.758 21.562 1 92.81 168 TYR B O 1
ATOM 5930 N N . ARG B 1 169 ? 25.375 14.367 20.812 1 93.5 169 ARG B N 1
ATOM 5931 C CA . ARG B 1 169 ? 25.375 13.602 22.047 1 93.5 169 ARG B CA 1
ATOM 5932 C C . ARG B 1 169 ? 25.984 14.398 23.188 1 93.5 169 ARG B C 1
ATOM 5934 O O . ARG B 1 169 ? 27 15.086 23 1 93.5 169 ARG B O 1
ATOM 5941 N N . ARG B 1 170 ? 25.438 14.273 24.344 1 90.81 170 ARG B N 1
ATOM 5942 C CA . ARG B 1 170 ? 25.891 15.062 25.469 1 90.81 170 ARG B CA 1
ATOM 5943 C C . ARG B 1 170 ? 27.391 14.836 25.719 1 90.81 170 ARG B C 1
ATOM 5945 O O . ARG B 1 170 ? 28.109 15.773 26.062 1 90.81 170 ARG B O 1
ATOM 5952 N N . SER B 1 171 ? 27.797 13.633 25.469 1 90.19 171 SER B N 1
ATOM 5953 C CA . SER B 1 171 ? 29.203 13.297 25.703 1 90.19 171 SER B CA 1
ATOM 5954 C C . SER B 1 171 ? 30.109 13.906 24.625 1 90.19 171 SER B C 1
ATOM 5956 O O . SER B 1 171 ? 31.297 14.086 24.844 1 90.19 171 SER B O 1
ATOM 5958 N N . ASN B 1 172 ? 29.516 14.289 23.5 1 89.62 172 ASN B N 1
ATOM 5959 C CA . ASN B 1 172 ? 30.297 14.758 22.375 1 89.62 172 ASN B CA 1
ATOM 5960 C C . ASN B 1 172 ? 30.016 16.234 22.062 1 89.62 172 ASN B C 1
ATOM 5962 O O . ASN B 1 172 ? 30.625 16.797 21.156 1 89.62 172 ASN B O 1
ATOM 5966 N N . SER B 1 173 ? 29.172 16.844 22.75 1 86.69 173 SER B N 1
ATOM 5967 C CA . SER B 1 173 ? 28.625 18.156 22.391 1 86.69 173 SER B CA 1
ATOM 5968 C C . SER B 1 173 ? 29.703 19.234 22.406 1 86.69 173 SER B C 1
ATOM 5970 O O . SER B 1 173 ? 29.547 20.297 21.812 1 86.69 173 SER B O 1
ATOM 5972 N N . HIS B 1 174 ? 30.766 18.984 23.047 1 84.94 174 HIS B N 1
ATOM 5973 C CA . HIS B 1 174 ? 31.891 19.922 23.078 1 84.94 174 HIS B CA 1
ATOM 5974 C C . HIS B 1 174 ? 32.562 20.016 21.703 1 84.94 174 HIS B C 1
ATOM 5976 O O . HIS B 1 174 ? 33.25 21 21.422 1 84.94 174 HIS B O 1
ATOM 5982 N N . GLN B 1 175 ? 32.25 19.062 20.906 1 85.44 175 GLN B N 1
ATOM 5983 C CA . GLN B 1 175 ? 32.875 19.031 19.578 1 85.44 175 GLN B CA 1
ATOM 5984 C C . GLN B 1 175 ? 32.094 19.938 18.609 1 85.44 175 GLN B C 1
ATOM 5986 O O . GLN B 1 175 ? 32.594 20.234 17.516 1 85.44 175 GLN B O 1
ATOM 5991 N N . LEU B 1 176 ? 30.984 20.406 18.969 1 88.12 176 LEU B N 1
ATOM 5992 C CA . LEU B 1 176 ? 30.188 21.25 18.109 1 88.12 176 LEU B CA 1
ATOM 5993 C C . LEU B 1 176 ? 30.781 22.656 18.031 1 88.12 176 LEU B C 1
ATOM 5995 O O . LEU B 1 176 ? 31.125 23.25 19.047 1 88.12 176 LEU B O 1
ATOM 5999 N N . THR B 1 177 ? 31 23.094 16.859 1 82.19 177 THR B N 1
ATOM 6000 C CA . THR B 1 177 ? 31.469 24.453 16.672 1 82.19 177 THR B CA 1
ATOM 6001 C C . THR B 1 177 ? 30.344 25.453 16.875 1 82.19 177 THR B C 1
ATOM 6003 O O . THR B 1 177 ? 29.172 25.078 16.859 1 82.19 177 THR B O 1
ATOM 6006 N N . GLU B 1 178 ? 30.672 26.672 17.047 1 79.56 178 GLU B N 1
ATOM 6007 C CA . GLU B 1 178 ? 29.672 27.719 17.203 1 79.56 178 GLU B CA 1
ATOM 6008 C C . GLU B 1 178 ? 28.844 27.891 15.938 1 79.56 178 GLU B C 1
ATOM 6010 O O . GLU B 1 178 ? 27.641 28.172 16.016 1 79.56 178 GLU B O 1
ATOM 6015 N N . GLU B 1 179 ? 29.547 27.625 14.898 1 75.38 179 GLU B N 1
ATOM 6016 C CA . GLU B 1 179 ? 28.844 27.703 13.617 1 75.38 179 GLU B CA 1
ATOM 6017 C C . GLU B 1 179 ? 27.781 26.625 13.5 1 75.38 179 GLU B C 1
ATOM 6019 O O . GLU B 1 179 ? 26.688 26.875 12.984 1 75.38 179 GLU B O 1
ATOM 6024 N N . GLU B 1 180 ? 28.125 25.5 14.062 1 77.12 180 GLU B N 1
ATOM 6025 C CA . GLU B 1 180 ? 27.188 24.375 14.008 1 77.12 180 GLU B CA 1
ATOM 6026 C C . GLU B 1 180 ? 26.016 24.578 14.961 1 77.12 180 GLU B C 1
ATOM 6028 O O . GLU B 1 180 ? 24.891 24.188 14.664 1 77.12 180 GLU B O 1
ATOM 6033 N N . ARG B 1 181 ? 26.234 25.203 15.992 1 74.19 181 ARG B N 1
ATOM 6034 C CA . ARG B 1 181 ? 25.219 25.453 17 1 74.19 181 ARG B CA 1
ATOM 6035 C C . ARG B 1 181 ? 24.281 26.578 16.578 1 74.19 181 ARG B C 1
ATOM 6037 O O . ARG B 1 181 ? 23.078 26.547 16.891 1 74.19 181 ARG B O 1
ATOM 6044 N N . ASP B 1 182 ? 24.969 27.516 15.82 1 68.38 182 ASP B N 1
ATOM 6045 C CA . ASP B 1 182 ? 24.219 28.719 15.492 1 68.38 182 ASP B CA 1
ATOM 6046 C C . ASP B 1 182 ? 23.641 28.641 14.086 1 68.38 182 ASP B C 1
ATOM 6048 O O . ASP B 1 182 ? 23.312 29.672 13.484 1 68.38 182 ASP B O 1
ATOM 6052 N N . GLN B 1 183 ? 23.625 27.406 13.609 1 66.88 183 GLN B N 1
ATOM 6053 C CA . GLN B 1 183 ? 23.094 27.312 12.258 1 66.88 183 GLN B CA 1
ATOM 6054 C C . GLN B 1 183 ? 21.641 27.797 12.211 1 66.88 183 GLN B C 1
ATOM 6056 O O . GLN B 1 183 ? 20.812 27.375 13.016 1 66.88 183 GLN B O 1
ATOM 6061 N N . ASP B 1 184 ? 21.453 28.844 11.312 1 65.06 184 ASP B N 1
ATOM 6062 C CA . ASP B 1 184 ? 20.141 29.453 11.203 1 65.06 184 ASP B CA 1
ATOM 6063 C C . ASP B 1 184 ? 19.125 28.484 10.586 1 65.06 184 ASP B C 1
ATOM 6065 O O . ASP B 1 184 ? 19.5 27.641 9.758 1 65.06 184 ASP B O 1
ATOM 6069 N N . GLU B 1 185 ? 17.922 28.609 11.125 1 77.12 185 GLU B N 1
ATOM 6070 C CA . GLU B 1 185 ? 16.797 27.875 10.523 1 77.12 185 GLU B CA 1
ATOM 6071 C C . GLU B 1 185 ? 16.297 28.594 9.273 1 77.12 185 GLU B C 1
ATOM 6073 O O . GLU B 1 185 ? 16.438 29.812 9.148 1 77.12 185 GLU B O 1
ATOM 6078 N N . SER B 1 186 ? 15.906 27.812 8.359 1 81.56 186 SER B N 1
ATOM 6079 C CA . SER B 1 186 ? 15.336 28.375 7.133 1 81.56 186 SER B CA 1
ATOM 6080 C C . SER B 1 186 ? 13.828 28.562 7.258 1 81.56 186 SER B C 1
ATOM 6082 O O . SER B 1 186 ? 13.133 27.719 7.832 1 81.56 186 SER B O 1
ATOM 6084 N N . TYR B 1 187 ? 13.438 29.797 6.805 1 86 187 TYR B N 1
ATOM 6085 C CA . TYR B 1 187 ? 12.016 30.109 6.891 1 86 187 TYR B CA 1
ATOM 6086 C C . TYR B 1 187 ? 11.469 30.547 5.535 1 86 187 TYR B C 1
ATOM 6088 O O . TYR B 1 187 ? 12.203 31.094 4.711 1 86 187 TYR B O 1
ATOM 6096 N N . HIS B 1 188 ? 10.234 30.25 5.328 1 88.44 188 HIS B N 1
ATOM 6097 C CA . HIS B 1 188 ? 9.422 30.844 4.27 1 88.44 188 HIS B CA 1
ATOM 6098 C C . HIS B 1 188 ? 8.398 31.812 4.844 1 88.44 188 HIS B C 1
ATOM 6100 O O . HIS B 1 188 ? 7.805 31.562 5.895 1 88.44 188 HIS B O 1
ATOM 6106 N N . TYR B 1 189 ? 8.305 32.938 4.148 1 91.12 189 TYR B N 1
ATOM 6107 C CA . TYR B 1 189 ? 7.289 33.938 4.512 1 91.12 189 TYR B CA 1
ATOM 6108 C C . TYR B 1 189 ? 6.215 34.031 3.436 1 91.12 189 TYR B C 1
ATOM 6110 O O . TYR B 1 189 ? 6.527 34.188 2.252 1 91.12 189 TYR B O 1
ATOM 6118 N N . THR B 1 190 ? 5.047 33.844 3.877 1 91.25 190 THR B N 1
ATOM 6119 C CA . THR B 1 190 ? 3.908 33.906 2.967 1 91.25 190 THR B CA 1
ATOM 6120 C C . THR B 1 190 ? 2.898 34.938 3.434 1 91.25 190 THR B C 1
ATOM 6122 O O . THR B 1 190 ? 2.611 35.062 4.629 1 91.25 190 THR B O 1
ATOM 6125 N N . THR B 1 191 ? 2.387 35.719 2.506 1 93.06 191 THR B N 1
ATOM 6126 C CA . THR B 1 191 ? 1.416 36.75 2.875 1 93.06 191 THR B CA 1
ATOM 6127 C C . THR B 1 191 ? 0.055 36.438 2.25 1 93.06 191 THR B C 1
ATOM 6129 O O . THR B 1 191 ? -0.026 35.812 1.195 1 93.06 191 THR B O 1
ATOM 6132 N N . TYR B 1 192 ? -0.962 36.812 2.945 1 93.25 192 TYR B N 1
ATOM 6133 C CA . TYR B 1 192 ? -2.344 36.812 2.475 1 93.25 192 TYR B CA 1
ATOM 6134 C C . TYR B 1 192 ? -3.188 37.812 3.242 1 93.25 192 TYR B C 1
ATOM 6136 O O . TYR B 1 192 ? -3.227 37.812 4.473 1 93.25 192 TYR B O 1
ATOM 6144 N N . GLY B 1 193 ? -3.887 38.688 2.471 1 94.62 193 GLY B N 1
ATOM 6145 C CA . GLY B 1 193 ? -4.602 39.719 3.176 1 94.62 193 GLY B CA 1
ATOM 6146 C C . GLY B 1 193 ? -3.713 40.531 4.109 1 94.62 193 GLY B C 1
ATOM 6147 O O . GLY B 1 193 ? -2.674 41.062 3.691 1 94.62 193 GLY B O 1
ATOM 6148 N N . ASP B 1 194 ? -4.172 40.469 5.387 1 96.62 194 ASP B N 1
ATOM 6149 C CA . ASP B 1 194 ? -3.4 41.25 6.371 1 96.62 194 ASP B CA 1
ATOM 6150 C C . ASP B 1 194 ? -2.418 40.344 7.113 1 96.62 194 ASP B C 1
ATOM 6152 O O . ASP B 1 194 ? -1.787 40.75 8.086 1 96.62 194 ASP B O 1
ATOM 6156 N N . PHE B 1 195 ? -2.285 39.125 6.605 1 96.56 195 PHE B N 1
ATOM 6157 C CA . PHE B 1 195 ? -1.466 38.156 7.324 1 96.56 195 PHE B CA 1
ATOM 6158 C C . PHE B 1 195 ? -0.055 38.094 6.75 1 96.56 195 PHE B C 1
ATOM 6160 O O . PHE B 1 195 ? 0.128 38.188 5.535 1 96.56 195 PHE B O 1
ATOM 6167 N N . MET B 1 196 ? 0.908 38 7.605 1 95.62 196 MET B N 1
ATOM 6168 C CA . MET B 1 196 ? 2.266 37.562 7.332 1 95.62 196 MET B CA 1
ATOM 6169 C C . MET B 1 196 ? 2.562 36.25 8.086 1 95.62 196 MET B C 1
ATOM 6171 O O . MET B 1 196 ? 2.623 36.25 9.32 1 95.62 196 MET B O 1
ATOM 6175 N N . MET B 1 197 ? 2.727 35.188 7.305 1 94.62 197 MET B N 1
ATOM 6176 C CA . MET B 1 197 ? 2.895 33.875 7.934 1 94.62 197 MET B CA 1
ATOM 6177 C C . MET B 1 197 ? 4.309 33.375 7.727 1 94.62 197 MET B C 1
ATOM 6179 O O . MET B 1 197 ? 4.852 33.438 6.621 1 94.62 197 MET B O 1
ATOM 6183 N N . ARG B 1 198 ? 4.855 32.875 8.781 1 93.62 198 ARG B N 1
ATOM 6184 C CA . ARG B 1 198 ? 6.195 32.281 8.727 1 93.62 198 ARG B CA 1
ATOM 6185 C C . ARG B 1 198 ? 6.137 30.766 8.883 1 93.62 198 ARG B C 1
ATOM 6187 O O . ARG B 1 198 ? 5.383 30.25 9.719 1 93.62 198 ARG B O 1
ATOM 6194 N N . SER B 1 199 ? 6.836 30.047 8.047 1 91.88 199 SER B N 1
ATOM 6195 C CA . SER B 1 199 ? 6.918 28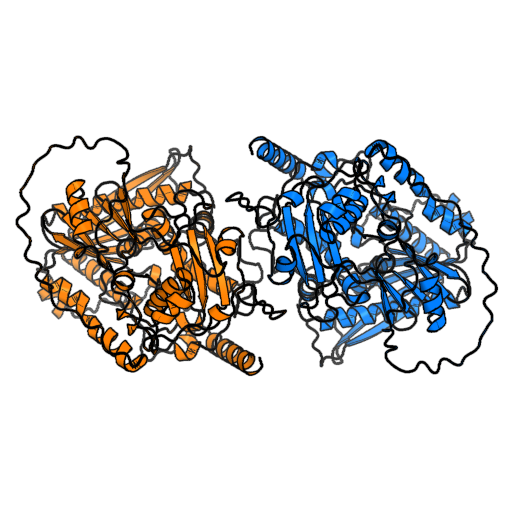.594 8.125 1 91.88 199 SER B CA 1
ATOM 6196 C C . SER B 1 199 ? 8.367 28.125 8.172 1 91.88 199 SER B C 1
ATOM 6198 O O . SER B 1 199 ? 9.195 28.562 7.367 1 91.88 199 SER B O 1
ATOM 6200 N N . GLN B 1 200 ? 8.594 27.312 9.188 1 88.75 200 GLN B N 1
ATOM 6201 C CA . GLN B 1 200 ? 9.914 26.688 9.273 1 88.75 200 GLN B CA 1
ATOM 6202 C C . GLN B 1 200 ? 10.086 25.609 8.211 1 88.75 200 GLN B C 1
ATOM 6204 O O . GLN B 1 200 ? 9.156 24.844 7.945 1 88.75 200 GLN B O 1
ATOM 6209 N N . LEU B 1 201 ? 11.266 25.594 7.586 1 90.75 201 LEU B N 1
ATOM 6210 C CA . LEU B 1 201 ? 11.547 24.609 6.539 1 90.75 201 LEU B CA 1
ATOM 6211 C C . LEU B 1 201 ? 12.469 23.516 7.055 1 90.75 201 LEU B C 1
ATOM 6213 O O . LEU B 1 201 ? 13.602 23.797 7.457 1 90.75 201 LEU B O 1
ATOM 6217 N N . ASP B 1 202 ? 12.047 22.281 6.977 1 92.94 202 ASP B N 1
ATOM 6218 C CA . ASP B 1 202 ? 12.805 21.172 7.547 1 92.94 202 ASP B CA 1
ATOM 6219 C C . ASP B 1 202 ? 13.727 20.547 6.504 1 92.94 202 ASP B C 1
ATOM 6221 O O . ASP B 1 202 ? 14.875 20.219 6.805 1 92.94 202 ASP B O 1
ATOM 6225 N N . ALA B 1 203 ? 13.133 20.312 5.316 1 96.56 203 ALA B N 1
ATOM 6226 C CA . ALA B 1 203 ? 13.93 19.625 4.305 1 96.56 203 ALA B CA 1
ATOM 6227 C C . ALA B 1 203 ? 13.523 20.062 2.898 1 96.56 203 ALA B C 1
ATOM 6229 O O . ALA B 1 203 ? 12.469 20.672 2.713 1 96.56 203 ALA B O 1
ATOM 6230 N N . TYR B 1 204 ? 14.445 19.75 1.974 1 95.88 204 TYR B N 1
ATOM 6231 C CA . TYR B 1 204 ? 14.312 20.188 0.588 1 95.88 204 TYR B CA 1
ATOM 6232 C C . TYR B 1 204 ? 14.836 19.125 -0.371 1 95.88 204 TYR B C 1
ATOM 6234 O O . TYR B 1 204 ? 15.797 18.406 -0.057 1 95.88 204 TYR B O 1
ATOM 6242 N N . ASP B 1 205 ? 14.156 18.891 -1.439 1 97.56 205 ASP B N 1
ATOM 6243 C CA . ASP B 1 205 ? 14.602 18.078 -2.57 1 97.56 205 ASP B CA 1
ATOM 6244 C C . ASP B 1 205 ? 14.148 18.688 -3.895 1 97.56 205 ASP B C 1
ATOM 6246 O O . ASP B 1 205 ? 12.953 18.812 -4.152 1 97.56 205 ASP B O 1
ATOM 6250 N N . PRO B 1 206 ? 15.062 19.078 -4.723 1 96.25 206 PRO B N 1
ATOM 6251 C CA . PRO B 1 206 ? 14.711 19.781 -5.953 1 96.25 206 PRO B CA 1
ATOM 6252 C C . PRO B 1 206 ? 13.867 18.938 -6.91 1 96.25 206 PRO B C 1
ATOM 6254 O O . PRO B 1 206 ? 13.258 19.484 -7.836 1 96.25 206 PRO B O 1
ATOM 6257 N N . ARG B 1 207 ? 13.797 17.672 -6.715 1 96.56 207 ARG B N 1
ATOM 6258 C CA . ARG B 1 207 ? 13.07 16.797 -7.625 1 96.56 207 ARG B CA 1
ATOM 6259 C C . ARG B 1 207 ? 11.578 16.781 -7.293 1 96.56 207 ARG B C 1
ATOM 6261 O O . ARG B 1 207 ? 10.766 16.281 -8.078 1 96.56 207 ARG B O 1
ATOM 6268 N N . LEU B 1 208 ? 11.227 17.281 -6.172 1 97.62 208 LEU B N 1
ATOM 6269 C CA . LEU B 1 208 ? 9.82 17.375 -5.785 1 97.62 208 LEU B CA 1
ATOM 6270 C C . LEU B 1 208 ? 9.141 18.547 -6.484 1 97.62 208 LEU B C 1
ATOM 6272 O O . LEU B 1 208 ? 9.789 19.531 -6.828 1 97.62 208 LEU B O 1
ATOM 6276 N N . PRO B 1 209 ? 7.883 18.469 -6.719 1 95.19 209 PRO B N 1
ATOM 6277 C CA . PRO B 1 209 ? 7.16 19.562 -7.363 1 95.19 209 PRO B CA 1
ATOM 6278 C C . PRO B 1 209 ? 7.145 20.828 -6.523 1 95.19 209 PRO B C 1
ATOM 6280 O O . PRO B 1 209 ? 7.328 20.781 -5.305 1 95.19 209 PRO B O 1
ATOM 6283 N N . GLY B 1 210 ? 6.898 21.953 -7.184 1 94.56 210 GLY B N 1
ATOM 6284 C CA . GLY B 1 210 ? 6.789 23.234 -6.484 1 94.56 210 GLY B CA 1
ATOM 6285 C C . GLY B 1 210 ? 8.109 23.734 -5.941 1 94.56 210 GLY B C 1
ATOM 6286 O O . GLY B 1 210 ? 9.102 23.797 -6.676 1 94.56 210 GLY B O 1
ATOM 6287 N N . THR B 1 211 ? 8.133 24.031 -4.59 1 94.56 211 THR B N 1
ATOM 6288 C CA . THR B 1 211 ? 9.32 24.594 -3.969 1 94.56 211 THR B CA 1
ATOM 6289 C C . THR B 1 211 ? 10.328 23.5 -3.627 1 94.56 211 THR B C 1
ATOM 6291 O O . THR B 1 211 ? 11.492 23.797 -3.338 1 94.56 211 THR B O 1
ATOM 6294 N N . GLY B 1 212 ? 9.828 22.281 -3.652 1 96.38 212 GLY B N 1
ATOM 6295 C CA . GLY B 1 212 ? 10.688 21.172 -3.287 1 96.38 212 GLY B CA 1
ATOM 6296 C C . GLY B 1 212 ? 10.844 21 -1.788 1 96.38 212 GLY B C 1
ATOM 6297 O O . GLY B 1 212 ? 11.516 20.078 -1.328 1 96.38 212 GLY B O 1
ATOM 6298 N N . VAL B 1 213 ? 10.211 21.938 -1.053 1 96.88 213 VAL B N 1
ATOM 6299 C CA . VAL B 1 213 ? 10.32 21.906 0.402 1 96.88 213 VAL B CA 1
ATOM 6300 C C . VAL B 1 213 ? 9.258 20.969 0.979 1 96.88 213 VAL B C 1
ATOM 6302 O O . VAL B 1 213 ? 8.148 20.875 0.443 1 96.88 213 VAL B O 1
ATOM 6305 N N . PHE B 1 214 ? 9.586 20.203 1.969 1 97.75 214 PHE B N 1
ATOM 6306 C CA . PHE B 1 214 ? 8.641 19.344 2.678 1 97.75 214 PHE B CA 1
ATOM 6307 C C . PHE B 1 214 ? 8.953 19.312 4.168 1 97.75 214 PHE B C 1
ATOM 6309 O O . PHE B 1 214 ? 10.047 19.703 4.59 1 97.75 214 PHE B O 1
ATOM 6316 N N . ASP B 1 215 ? 7.996 18.953 4.949 1 96.88 215 ASP B N 1
ATOM 6317 C CA . ASP B 1 215 ? 8.117 18.922 6.402 1 96.88 215 ASP B CA 1
ATOM 6318 C C . ASP B 1 215 ? 8.5 17.516 6.891 1 96.88 215 ASP B C 1
ATOM 6320 O O . ASP B 1 215 ? 8.18 16.516 6.234 1 96.88 215 ASP B O 1
ATOM 6324 N N . LEU B 1 216 ? 9.281 17.453 7.961 1 97.31 216 LEU B N 1
ATOM 6325 C CA . LEU B 1 216 ? 9.648 16.203 8.617 1 97.31 216 LEU B CA 1
ATOM 6326 C C . LEU B 1 216 ? 8.852 16 9.906 1 97.31 216 LEU B C 1
ATOM 6328 O O . LEU B 1 216 ? 8.844 16.891 10.773 1 97.31 216 LEU B O 1
ATOM 6332 N N . LYS B 1 217 ? 8.148 14.938 9.922 1 97.06 217 LYS B N 1
ATOM 6333 C CA . LYS B 1 217 ? 7.363 14.602 11.109 1 97.06 217 LYS B CA 1
ATOM 6334 C C . LYS B 1 217 ? 7.75 13.227 11.656 1 97.06 217 LYS B C 1
ATOM 6336 O O . LYS B 1 217 ? 8.188 12.359 10.898 1 97.06 217 LYS B O 1
ATOM 6341 N N . THR B 1 218 ? 7.668 13.078 12.906 1 96.5 218 THR B N 1
ATOM 6342 C CA . THR B 1 218 ? 7.801 11.773 13.555 1 96.5 218 THR B CA 1
ATOM 6343 C C . THR B 1 218 ? 6.473 11.328 14.156 1 96.5 218 THR B C 1
ATOM 6345 O O . THR B 1 218 ? 5.719 12.148 14.688 1 96.5 218 THR B O 1
ATOM 6348 N N . ARG B 1 219 ? 6.191 10.125 13.961 1 97 219 ARG B N 1
ATOM 6349 C CA . ARG B 1 219 ? 4.93 9.578 14.445 1 97 219 ARG B CA 1
ATOM 6350 C C . ARG B 1 219 ? 5.172 8.43 15.414 1 97 219 ARG B C 1
ATOM 6352 O O . ARG B 1 219 ? 5.551 7.328 15 1 97 219 ARG B O 1
ATOM 6359 N N . ALA B 1 220 ? 4.863 8.711 16.719 1 96.88 220 ALA B N 1
ATOM 6360 C CA . ALA B 1 220 ? 4.945 7.641 17.719 1 96.88 220 ALA B CA 1
ATOM 6361 C C . ALA B 1 220 ? 3.789 6.66 17.562 1 96.88 220 ALA B C 1
ATOM 6363 O O . ALA B 1 220 ? 2.705 7.035 17.109 1 96.88 220 ALA B O 1
ATOM 6364 N N . VAL B 1 221 ? 3.982 5.441 17.969 1 97.19 221 VAL B N 1
ATOM 6365 C CA . VAL B 1 221 ? 2.961 4.402 17.891 1 97.19 221 VAL B CA 1
ATOM 6366 C C . VAL B 1 221 ? 1.827 4.727 18.859 1 97.19 221 VAL B C 1
ATOM 6368 O O . VAL B 1 221 ? 2.004 5.512 19.797 1 97.19 221 VAL B O 1
ATOM 6371 N N . VAL B 1 222 ? 0.759 4.113 18.656 1 94.94 222 VAL B N 1
ATOM 6372 C CA . VAL B 1 222 ? -0.497 4.41 19.344 1 94.94 222 VAL B CA 1
ATOM 6373 C C . VAL B 1 222 ? -0.329 4.203 20.844 1 94.94 222 VAL B C 1
ATOM 6375 O O . VAL B 1 222 ? -0.887 4.957 21.641 1 94.94 222 VAL B O 1
ATOM 6378 N N . SER B 1 223 ? 0.434 3.268 21.281 1 94.5 223 SER B N 1
ATOM 6379 C CA . SER B 1 223 ? 0.591 2.98 22.703 1 94.5 223 SER B CA 1
ATOM 6380 C C . SER B 1 223 ? 1.278 4.133 23.422 1 94.5 223 SER B C 1
ATOM 6382 O O . SER B 1 223 ? 1.032 4.363 24.609 1 94.5 223 SER B O 1
ATOM 6384 N N . ILE B 1 224 ? 2.068 4.855 22.703 1 93.56 224 ILE B N 1
ATOM 6385 C CA . ILE B 1 224 ? 2.785 5.984 23.297 1 93.56 224 ILE B CA 1
ATOM 6386 C C . ILE B 1 224 ? 1.922 7.242 23.219 1 93.56 224 ILE B C 1
ATOM 6388 O O . ILE B 1 224 ? 1.829 7.996 24.188 1 93.56 224 ILE B O 1
ATOM 6392 N N . ARG B 1 225 ? 1.266 7.473 22.125 1 91.25 225 ARG B N 1
ATOM 6393 C CA . ARG B 1 225 ? 0.459 8.672 21.922 1 91.25 225 ARG B CA 1
ATOM 6394 C C . ARG B 1 225 ? -0.698 8.727 22.906 1 91.25 225 ARG B C 1
ATOM 6396 O O . ARG B 1 225 ? -1.101 9.812 23.344 1 91.25 225 ARG B O 1
ATOM 6403 N N . MET B 1 226 ? -1.136 7.57 23.281 1 88 226 MET B N 1
ATOM 6404 C CA . MET B 1 226 ? -2.311 7.52 24.156 1 88 226 MET B CA 1
ATOM 6405 C C . MET B 1 226 ? -1.937 7.84 25.594 1 88 226 MET B C 1
ATOM 6407 O O . MET B 1 226 ? -2.793 8.227 26.391 1 88 226 MET B O 1
ATOM 6411 N N . ASP B 1 227 ? -0.689 7.609 25.891 1 85.62 227 ASP B N 1
ATOM 6412 C CA . ASP B 1 227 ? -0.191 7.945 27.219 1 85.62 227 ASP B CA 1
ATOM 6413 C C . ASP B 1 227 ? 1.246 8.453 27.156 1 85.62 227 ASP B C 1
ATOM 6415 O O . ASP B 1 227 ? 2.168 7.793 27.641 1 85.62 227 ASP B O 1
ATOM 6419 N N . ALA B 1 228 ? 1.354 9.664 26.75 1 82 228 ALA B N 1
ATOM 6420 C CA . ALA B 1 228 ? 2.682 10.219 26.516 1 82 228 ALA B CA 1
ATOM 6421 C C . ALA B 1 228 ? 3.383 10.555 27.828 1 82 228 ALA B C 1
ATOM 6423 O O . ALA B 1 228 ? 4.613 10.609 27.875 1 82 228 ALA B O 1
ATOM 6424 N N . ARG B 1 229 ? 2.648 10.781 28.891 1 78.94 229 ARG B N 1
ATOM 6425 C CA . ARG B 1 229 ? 3.234 11.086 30.188 1 78.94 229 ARG B CA 1
ATOM 6426 C C . ARG B 1 229 ? 3.895 9.852 30.797 1 78.94 229 ARG B C 1
ATOM 6428 O O . ARG B 1 229 ? 4.918 9.961 31.484 1 78.94 229 ARG B O 1
ATOM 6435 N N . ASN B 1 230 ? 3.207 8.719 30.516 1 83.56 230 ASN B N 1
ATOM 6436 C CA . ASN B 1 230 ? 3.768 7.441 30.938 1 83.56 230 ASN B CA 1
ATOM 6437 C C . ASN B 1 230 ? 4.137 6.574 29.734 1 83.56 230 ASN B C 1
ATOM 6439 O O . ASN B 1 230 ? 3.688 5.434 29.625 1 83.56 230 ASN B O 1
ATOM 6443 N N . TYR B 1 231 ? 5.008 7.148 29 1 85.75 231 TYR B N 1
ATOM 6444 C CA . TYR B 1 231 ? 5.289 6.547 27.703 1 85.75 231 TYR B CA 1
ATOM 6445 C C . TYR B 1 231 ? 5.984 5.203 27.859 1 85.75 231 TYR B C 1
ATOM 6447 O O . TYR B 1 231 ? 5.926 4.352 26.969 1 85.75 231 TYR B O 1
ATOM 6455 N N . THR B 1 232 ? 6.641 4.93 28.969 1 87.25 232 THR B N 1
ATOM 6456 C CA . THR B 1 232 ? 7.41 3.709 29.188 1 87.25 232 THR B CA 1
ATOM 6457 C C . THR B 1 232 ? 6.5 2.482 29.141 1 87.25 232 THR B C 1
ATOM 6459 O O . THR B 1 232 ? 6.941 1.392 28.781 1 87.25 232 THR B O 1
ATOM 6462 N N . LYS B 1 233 ? 5.242 2.756 29.453 1 86.94 233 LYS B N 1
ATOM 6463 C CA . LYS B 1 233 ? 4.273 1.664 29.438 1 86.94 233 LYS B CA 1
ATOM 6464 C C . LYS B 1 233 ? 4.016 1.175 28.016 1 86.94 233 LYS B C 1
ATOM 6466 O O . LYS B 1 233 ? 3.65 0.016 27.812 1 86.94 233 LYS B O 1
ATOM 6471 N N . GLY B 1 234 ? 4.266 2.035 27.078 1 92.06 234 GLY B N 1
ATOM 6472 C CA . GLY B 1 234 ? 3.877 1.716 25.719 1 92.06 234 GLY B CA 1
ATOM 6473 C C . GLY B 1 234 ? 5.062 1.445 24.812 1 92.06 234 GLY B C 1
ATOM 6474 O O . GLY B 1 234 ? 4.887 1.124 23.641 1 92.06 234 GLY B O 1
ATOM 6475 N N . VAL B 1 235 ? 6.273 1.418 25.328 1 92.12 235 VAL B N 1
ATOM 6476 C CA . VAL B 1 235 ? 7.492 1.371 24.516 1 92.12 235 VAL B CA 1
ATOM 6477 C C . VAL B 1 235 ? 7.617 0.003 23.844 1 92.12 235 VAL B C 1
ATOM 6479 O O . VAL B 1 235 ? 8.188 -0.115 22.766 1 92.12 235 VAL B O 1
ATOM 6482 N N . GLY B 1 236 ? 7.035 -0.986 24.312 1 94.38 236 GLY B N 1
ATOM 6483 C CA . GLY B 1 236 ? 7.148 -2.334 23.781 1 94.38 236 GLY B CA 1
ATOM 6484 C C . GLY B 1 236 ? 6.336 -2.547 22.516 1 94.38 236 GLY B C 1
ATOM 6485 O O . GLY B 1 236 ? 6.582 -3.492 21.766 1 94.38 236 GLY B O 1
ATOM 6486 N N . TYR B 1 237 ? 5.418 -1.701 22.25 1 96.81 237 TYR B N 1
ATOM 6487 C CA . TYR B 1 237 ? 4.582 -1.815 21.062 1 96.81 237 TYR B CA 1
ATOM 6488 C C . TYR B 1 237 ? 5.406 -1.628 19.797 1 96.81 237 TYR B C 1
ATOM 6490 O O . TYR B 1 237 ? 6.164 -0.662 19.688 1 96.81 237 TYR B O 1
ATOM 6498 N N . GLU B 1 238 ? 5.293 -2.572 18.812 1 96.5 238 GLU B N 1
ATOM 6499 C CA . GLU B 1 238 ? 6.051 -2.502 17.562 1 96.5 238 GLU B CA 1
ATOM 6500 C C . GLU B 1 238 ? 5.125 -2.596 16.344 1 96.5 238 GLU B C 1
ATOM 6502 O O . GLU B 1 238 ? 4.055 -3.203 16.422 1 96.5 238 GLU B O 1
ATOM 6507 N N . ILE B 1 239 ? 5.535 -1.91 15.305 1 97.06 239 ILE B N 1
ATOM 6508 C CA . ILE B 1 239 ? 4.867 -2.105 14.023 1 97.06 239 ILE B CA 1
ATOM 6509 C C . ILE B 1 239 ? 5.496 -3.285 13.281 1 97.06 239 ILE B C 1
ATOM 6511 O O . ILE B 1 239 ? 6.695 -3.279 13 1 97.06 239 ILE B O 1
ATOM 6515 N N . ARG B 1 240 ? 4.656 -4.219 12.898 1 92.94 240 ARG B N 1
ATOM 6516 C CA . ARG B 1 240 ? 5.223 -5.453 12.367 1 92.94 240 ARG B CA 1
ATOM 6517 C C . ARG B 1 240 ? 4.625 -5.781 11 1 92.94 240 ARG B C 1
ATOM 6519 O O . ARG B 1 240 ? 5.109 -6.68 10.312 1 92.94 240 ARG B O 1
ATOM 6526 N N . GLN B 1 241 ? 3.602 -5.09 10.648 1 93.94 241 GLN B N 1
ATOM 6527 C CA . GLN B 1 241 ? 2.934 -5.395 9.383 1 93.94 241 GLN B CA 1
ATOM 6528 C C . GLN B 1 241 ? 2.408 -4.125 8.719 1 93.94 241 GLN B C 1
ATOM 6530 O O . GLN B 1 241 ? 2.246 -3.096 9.375 1 93.94 241 GLN B O 1
ATOM 6535 N N . ARG B 1 242 ? 2.176 -4.246 7.453 1 94.06 242 ARG B N 1
ATOM 6536 C CA . ARG B 1 242 ? 1.691 -3.1 6.688 1 94.06 242 ARG B CA 1
ATOM 6537 C C . ARG B 1 242 ? 0.208 -2.857 6.941 1 94.06 242 ARG B C 1
ATOM 6539 O O . ARG B 1 242 ? -0.208 -1.724 7.188 1 94.06 242 ARG B O 1
ATOM 6546 N N . PHE B 1 243 ? -0.562 -4.012 6.902 1 94.25 243 PHE B N 1
ATOM 6547 C CA . PHE B 1 243 ? -2.008 -3.936 7.07 1 94.25 243 PHE B CA 1
ATOM 6548 C C . PHE B 1 243 ? -2.439 -4.617 8.367 1 94.25 243 PHE B C 1
ATOM 6550 O O . PHE B 1 243 ? -1.796 -5.566 8.82 1 94.25 243 PHE B O 1
ATOM 6557 N N . GLY B 1 244 ? -3.518 -4.09 8.977 1 94.06 244 GLY B N 1
ATOM 6558 C CA . GLY B 1 244 ? -4.094 -4.75 10.141 1 94.06 244 GLY B CA 1
ATOM 6559 C C . GLY B 1 244 ? -4.59 -3.775 11.188 1 94.06 244 GLY B C 1
ATOM 6560 O O . GLY B 1 244 ? -4.215 -2.602 11.188 1 94.06 244 GLY B O 1
ATOM 6561 N N . GLN B 1 245 ? -5.281 -4.301 12.141 1 94.44 245 GLN B N 1
ATOM 6562 C CA . GLN B 1 245 ? -5.914 -3.477 13.164 1 94.44 245 GLN B CA 1
ATOM 6563 C C . GLN B 1 245 ? -4.895 -3.002 14.203 1 94.44 245 GLN B C 1
ATOM 6565 O O . GLN B 1 245 ? -5.055 -1.932 14.789 1 94.44 245 GLN B O 1
ATOM 6570 N N . TRP B 1 246 ? -3.893 -3.838 14.398 1 95.25 246 TRP B N 1
ATOM 6571 C CA . TRP B 1 246 ? -2.871 -3.525 15.391 1 95.25 246 TRP B CA 1
ATOM 6572 C C . TRP B 1 246 ? -1.476 -3.816 14.852 1 95.25 246 TRP B C 1
ATOM 6574 O O . TRP B 1 246 ? -1.322 -4.574 13.891 1 95.25 246 TRP B O 1
ATOM 6584 N N . GLN B 1 247 ? -0.479 -3.164 15.43 1 96.81 247 GLN B N 1
ATOM 6585 C CA . GLN B 1 247 ? 0.923 -3.369 15.086 1 96.81 247 GLN B CA 1
ATOM 6586 C C . GLN B 1 247 ? 1.15 -3.213 13.586 1 96.81 247 GLN B C 1
ATOM 6588 O O . GLN B 1 247 ? 1.853 -4.02 12.977 1 96.81 247 GLN B O 1
ATOM 6593 N N . SER B 1 248 ? 0.421 -2.258 13.016 1 97.19 248 SER B N 1
ATOM 6594 C CA . SER B 1 248 ? 0.484 -2.059 11.57 1 97.19 248 SER B CA 1
ATOM 6595 C C . SER B 1 248 ? 0.685 -0.588 11.227 1 97.19 248 SER B C 1
ATOM 6597 O O . SER B 1 248 ? 0.302 0.295 11.992 1 97.19 248 SER B O 1
ATOM 6599 N N . PHE B 1 249 ? 1.312 -0.326 10.094 1 98 249 PHE B N 1
ATOM 6600 C CA . PHE B 1 249 ? 1.419 1.032 9.57 1 98 249 PHE B CA 1
ATOM 6601 C C . PHE B 1 249 ? 0.04 1.603 9.258 1 98 249 PHE B C 1
ATOM 6603 O O . PHE B 1 249 ? -0.189 2.805 9.414 1 98 249 PHE B O 1
ATOM 6610 N N . GLU B 1 250 ? -0.863 0.725 8.906 1 97.38 250 GLU B N 1
ATOM 6611 C CA . GLU B 1 250 ? -2.223 1.129 8.555 1 97.38 250 GLU B CA 1
ATOM 6612 C C . GLU B 1 250 ? -2.943 1.731 9.758 1 97.38 250 GLU B C 1
ATOM 6614 O O . GLU B 1 250 ? -3.672 2.717 9.625 1 97.38 250 GLU B O 1
ATOM 6619 N N . ARG B 1 251 ? -2.725 1.158 10.93 1 96.94 251 ARG B N 1
ATOM 6620 C CA . ARG B 1 251 ? -3.312 1.688 12.156 1 96.94 251 ARG B CA 1
ATOM 6621 C C . ARG B 1 251 ? -2.795 3.092 12.453 1 96.94 251 ARG B C 1
ATOM 6623 O O . ARG B 1 251 ? -3.576 3.994 12.758 1 96.94 251 ARG B O 1
ATOM 6630 N N . GLU B 1 252 ? -1.557 3.207 12.352 1 97.81 252 GLU B N 1
ATOM 6631 C CA . GLU B 1 252 ? -0.952 4.512 12.594 1 97.81 252 GLU B CA 1
ATOM 6632 C C . GLU B 1 252 ? -1.394 5.531 11.547 1 97.81 252 GLU B C 1
ATOM 6634 O O . GLU B 1 252 ? -1.601 6.703 11.867 1 97.81 252 GLU B O 1
ATOM 6639 N N . TYR B 1 253 ? -1.525 5.066 10.305 1 97.88 253 TYR B N 1
ATOM 6640 C CA . TYR B 1 253 ? -1.966 5.926 9.211 1 97.88 253 TYR B CA 1
ATOM 6641 C C . TYR B 1 253 ? -3.385 6.43 9.453 1 97.88 253 TYR B C 1
ATOM 6643 O O . TYR B 1 253 ? -3.668 7.617 9.281 1 97.88 253 TYR B O 1
ATOM 6651 N N . HIS B 1 254 ? -4.25 5.559 9.852 1 97.69 254 HIS B N 1
ATOM 6652 C CA . HIS B 1 254 ? -5.621 5.938 10.172 1 97.69 254 HIS B CA 1
ATOM 6653 C C . HIS B 1 254 ? -5.66 6.949 11.312 1 97.69 254 HIS B C 1
ATOM 6655 O O . HIS B 1 254 ? -6.418 7.922 11.258 1 97.69 254 HIS B O 1
ATOM 6661 N N . ASP B 1 255 ? -4.914 6.668 12.273 1 96.25 255 ASP B N 1
ATOM 6662 C CA . ASP B 1 255 ? -4.852 7.598 13.398 1 96.25 255 ASP B CA 1
ATOM 6663 C C . ASP B 1 255 ? -4.348 8.969 12.953 1 96.25 255 ASP B C 1
ATOM 6665 O O . ASP B 1 255 ? -4.801 10 13.453 1 96.25 255 ASP B O 1
ATOM 6669 N N . MET B 1 256 ? -3.424 8.984 12.055 1 97.12 256 MET B N 1
ATOM 6670 C CA . MET B 1 256 ? -2.904 10.242 11.539 1 97.12 256 MET B CA 1
ATOM 6671 C C . MET B 1 256 ? -3.973 10.992 10.742 1 97.12 256 MET B C 1
ATOM 6673 O O . MET B 1 256 ? -4.051 12.219 10.805 1 97.12 256 MET B O 1
ATOM 6677 N N . MET B 1 257 ? -4.734 10.258 10.047 1 97.69 257 MET B N 1
ATOM 6678 C CA . MET B 1 257 ? -5.832 10.875 9.312 1 97.69 257 MET B CA 1
ATOM 6679 C C . MET B 1 257 ? -6.762 11.633 10.258 1 97.69 257 MET B C 1
ATOM 6681 O O . MET B 1 257 ? -7.219 12.734 9.938 1 97.69 257 MET B O 1
ATOM 6685 N N . ARG B 1 258 ? -6.949 11.102 11.406 1 96.81 258 ARG B N 1
ATOM 6686 C CA . ARG B 1 258 ? -7.922 11.656 12.344 1 96.81 258 ARG B CA 1
ATOM 6687 C C . ARG B 1 258 ? -7.312 12.781 13.172 1 96.81 258 ARG B C 1
ATOM 6689 O O . ARG B 1 258 ? -7.996 13.742 13.516 1 96.81 258 ARG B O 1
ATOM 6696 N N . SER B 1 259 ? -6.02 12.641 13.383 1 95.69 259 SER B N 1
ATOM 6697 C CA . SER B 1 259 ? -5.492 13.492 14.438 1 95.69 259 SER B CA 1
ATOM 6698 C C . SER B 1 259 ? -4.418 14.43 13.906 1 95.69 259 SER B C 1
ATOM 6700 O O . SER B 1 259 ? -4.047 15.398 14.578 1 95.69 259 SER B O 1
ATOM 6702 N N . ALA B 1 260 ? -3.941 14.203 12.648 1 96.44 260 ALA B N 1
ATOM 6703 C CA . ALA B 1 260 ? -2.76 14.977 12.273 1 96.44 260 ALA B CA 1
ATOM 6704 C C . ALA B 1 260 ? -2.902 15.539 10.867 1 96.44 260 ALA B C 1
ATOM 6706 O O . ALA B 1 260 ? -2.418 16.641 10.578 1 96.44 260 ALA B O 1
ATOM 6707 N N . PHE B 1 261 ? -3.545 14.898 9.93 1 98 261 PHE B N 1
ATOM 6708 C CA . PHE B 1 261 ? -3.527 15.234 8.508 1 98 261 PHE B CA 1
ATOM 6709 C C . PHE B 1 261 ? -4.074 16.641 8.281 1 98 261 PHE B C 1
ATOM 6711 O O . PHE B 1 261 ? -3.594 17.359 7.406 1 98 261 PHE B O 1
ATOM 6718 N N . LEU B 1 262 ? -5.117 17.016 9.016 1 97.81 262 LEU B N 1
ATOM 6719 C CA . LEU B 1 262 ? -5.656 18.359 8.836 1 97.81 262 LEU B CA 1
ATOM 6720 C C . LEU B 1 262 ? -4.613 19.422 9.195 1 97.81 262 LEU B C 1
ATOM 6722 O O . LEU B 1 262 ? -4.363 20.344 8.414 1 97.81 262 LEU B O 1
ATOM 6726 N N . LYS B 1 263 ? -4.035 19.25 10.312 1 96.62 263 LYS B N 1
ATOM 6727 C CA . LYS B 1 263 ? -2.971 20.156 10.734 1 96.62 263 LYS B CA 1
ATOM 6728 C C . LYS B 1 263 ? -1.825 20.156 9.719 1 96.62 263 LYS B C 1
ATOM 6730 O O . LYS B 1 263 ? -1.336 21.219 9.336 1 96.62 263 LYS B O 1
ATOM 6735 N N . TYR B 1 264 ? -1.391 18.969 9.312 1 97.88 264 TYR B N 1
ATOM 6736 C CA . TYR B 1 264 ? -0.285 18.828 8.367 1 97.88 264 TYR B CA 1
ATOM 6737 C C . TYR B 1 264 ? -0.607 19.531 7.051 1 97.88 264 TYR B C 1
ATOM 6739 O O . TYR B 1 264 ? 0.233 20.234 6.492 1 97.88 264 TYR B O 1
ATOM 6747 N N . SER B 1 265 ? -1.803 19.359 6.586 1 98.19 265 SER B N 1
ATOM 6748 C CA . SER B 1 265 ? -2.178 19.938 5.301 1 98.19 265 SER B CA 1
ATOM 6749 C C . SER B 1 265 ? -2.184 21.469 5.367 1 98.19 265 SER B C 1
ATOM 6751 O O . SER B 1 265 ? -1.81 22.141 4.402 1 98.19 265 SER B O 1
ATOM 6753 N N . LEU B 1 266 ? -2.609 22.016 6.488 1 97.75 266 LEU B N 1
ATOM 6754 C CA . LEU B 1 266 ? -2.609 23.453 6.676 1 97.75 266 LEU B CA 1
ATOM 6755 C C . LEU B 1 266 ? -1.184 24 6.758 1 97.75 266 LEU B C 1
ATOM 6757 O O . LEU B 1 266 ? -0.875 25.031 6.18 1 97.75 266 LEU B O 1
ATOM 6761 N N . GLN B 1 267 ? -0.357 23.281 7.438 1 96.62 267 GLN B N 1
ATOM 6762 C CA . GLN B 1 267 ? 1.044 23.672 7.539 1 96.62 267 GLN B CA 1
ATOM 6763 C C . GLN B 1 267 ? 1.727 23.641 6.176 1 96.62 267 GLN B C 1
ATOM 6765 O O . GLN B 1 267 ? 2.498 24.547 5.84 1 96.62 267 GLN B O 1
ATOM 6770 N N . VAL B 1 268 ? 1.447 22.641 5.438 1 97.31 268 VAL B N 1
ATOM 6771 C CA . VAL B 1 268 ? 2.023 22.5 4.105 1 97.31 268 VAL B CA 1
ATOM 6772 C C . VAL B 1 268 ? 1.597 23.672 3.221 1 97.31 268 VAL B C 1
ATOM 6774 O O . VAL B 1 268 ? 2.408 24.219 2.471 1 97.31 268 VAL B O 1
ATOM 6777 N N . ARG B 1 269 ? 0.368 24.078 3.318 1 97 269 ARG B N 1
ATOM 6778 C CA . ARG B 1 269 ? -0.138 25.188 2.506 1 97 269 ARG B CA 1
ATOM 6779 C C . ARG B 1 269 ? 0.461 26.516 2.951 1 97 269 ARG B C 1
ATOM 6781 O O . ARG B 1 269 ? 0.87 27.328 2.119 1 97 269 ARG B O 1
ATOM 6788 N N . MET B 1 270 ? 0.545 26.719 4.238 1 95.38 270 MET B N 1
ATOM 6789 C CA . MET B 1 270 ? 1.119 27.953 4.758 1 95.38 270 MET B CA 1
ATOM 6790 C C . MET B 1 270 ? 2.584 28.094 4.355 1 95.38 270 MET B C 1
ATOM 6792 O O . MET B 1 270 ? 3.051 29.188 4.047 1 95.38 270 MET B O 1
ATOM 6796 N N . GLY B 1 271 ? 3.266 26.922 4.344 1 94.25 271 GLY B N 1
ATOM 6797 C CA . GLY B 1 271 ? 4.688 26.938 4.043 1 94.25 271 GLY B CA 1
ATOM 6798 C C . GLY B 1 271 ? 4.988 26.703 2.578 1 94.25 271 GLY B C 1
ATOM 6799 O O . GLY B 1 271 ? 6.156 26.594 2.188 1 94.25 271 GLY B O 1
ATOM 6800 N N . ARG B 1 272 ? 3.965 26.547 1.773 1 95.19 272 ARG B N 1
ATOM 6801 C CA . ARG B 1 272 ? 4.129 26.25 0.356 1 95.19 272 ARG B CA 1
ATOM 6802 C C . ARG B 1 272 ? 5.008 25.016 0.16 1 95.19 272 ARG B C 1
ATOM 6804 O O . ARG B 1 272 ? 5.973 25.047 -0.608 1 95.19 272 ARG B O 1
ATOM 6811 N N . MET B 1 273 ? 4.742 24.078 0.973 1 96.88 273 MET B N 1
ATOM 6812 C CA . MET B 1 273 ? 5.492 22.828 0.93 1 96.88 273 MET B CA 1
ATOM 6813 C C . MET B 1 273 ? 4.805 21.812 0.029 1 96.88 273 MET B C 1
ATOM 6815 O O . MET B 1 273 ? 3.666 22.031 -0.396 1 96.88 273 MET B O 1
ATOM 6819 N N . ASP B 1 274 ? 5.551 20.734 -0.293 1 98 274 ASP B N 1
ATOM 6820 C CA . ASP B 1 274 ? 5.012 19.688 -1.162 1 98 274 ASP B CA 1
ATOM 6821 C C . ASP B 1 274 ? 4.246 18.641 -0.356 1 98 274 ASP B C 1
ATOM 6823 O O . ASP B 1 274 ? 3.238 18.109 -0.821 1 98 274 ASP B O 1
ATOM 6827 N N . GLY B 1 275 ? 4.754 18.297 0.738 1 98.12 275 GLY B N 1
ATOM 6828 C CA . GLY B 1 275 ? 4.156 17.25 1.566 1 98.12 275 GLY B CA 1
ATOM 6829 C C . GLY B 1 275 ? 4.902 17.031 2.869 1 98.12 275 GLY B C 1
ATOM 6830 O O . GLY B 1 275 ? 5.57 17.938 3.371 1 98.12 275 GLY B O 1
ATOM 6831 N N . ILE B 1 276 ? 4.66 15.852 3.459 1 98.38 276 ILE B N 1
ATOM 6832 C CA . ILE B 1 276 ? 5.227 15.523 4.766 1 98.38 276 ILE B CA 1
ATOM 6833 C C . ILE B 1 276 ? 5.961 14.188 4.691 1 98.38 276 ILE B C 1
ATOM 6835 O O . ILE B 1 276 ? 5.469 13.234 4.074 1 98.38 276 ILE B O 1
ATOM 6839 N N . PHE B 1 277 ? 7.199 14.188 5.23 1 98.62 277 PHE B N 1
ATOM 6840 C CA . PHE B 1 277 ? 7.957 12.961 5.449 1 98.62 277 PHE B CA 1
ATOM 6841 C C . PHE B 1 277 ? 7.777 12.453 6.875 1 98.62 277 PHE B C 1
ATOM 6843 O O . PHE B 1 277 ? 8.086 13.164 7.832 1 98.62 277 PHE B O 1
ATOM 6850 N N . VAL B 1 278 ? 7.332 11.227 7.035 1 98.62 278 VAL B N 1
ATOM 6851 C CA . VAL B 1 278 ? 6.988 10.719 8.359 1 98.62 278 VAL B CA 1
ATOM 6852 C C . VAL B 1 278 ? 7.922 9.57 8.734 1 98.62 278 VAL B C 1
ATOM 6854 O O . VAL B 1 278 ? 8.141 8.664 7.93 1 98.62 278 VAL B O 1
ATOM 6857 N N . ALA B 1 279 ? 8.445 9.586 9.898 1 98.56 279 ALA B N 1
ATOM 6858 C CA . ALA B 1 279 ? 9.18 8.477 10.5 1 98.56 279 ALA B CA 1
ATOM 6859 C C . ALA B 1 279 ? 8.375 7.844 11.633 1 98.56 279 ALA B C 1
ATOM 6861 O O . ALA B 1 279 ? 8.023 8.516 12.602 1 98.56 279 ALA B O 1
ATOM 6862 N N . TYR B 1 280 ? 8.094 6.566 11.57 1 98.44 280 TYR B N 1
ATOM 6863 C CA . TYR B 1 280 ? 7.324 5.848 12.578 1 98.44 280 TYR B CA 1
ATOM 6864 C C . TYR B 1 280 ? 8.242 5.262 13.648 1 98.44 280 TYR B C 1
ATOM 6866 O O . TYR B 1 280 ? 9.234 4.605 13.328 1 98.44 280 TYR B O 1
ATOM 6874 N N . HIS B 1 281 ? 7.844 5.453 14.922 1 97.81 281 HIS B N 1
ATOM 6875 C CA . HIS B 1 281 ? 8.758 4.984 15.953 1 97.81 281 HIS B CA 1
ATOM 6876 C C . HIS B 1 281 ? 8.016 4.684 17.25 1 97.81 281 HIS B C 1
ATOM 6878 O O . HIS B 1 281 ? 6.844 5.035 17.391 1 97.81 281 HIS B O 1
ATOM 6884 N N . ASN B 1 282 ? 8.68 3.982 18.188 1 96.56 282 ASN B N 1
ATOM 6885 C CA . ASN B 1 282 ? 8.156 3.734 19.531 1 96.56 282 ASN B CA 1
ATOM 6886 C C . ASN B 1 282 ? 9.055 4.348 20.609 1 96.56 282 ASN B C 1
ATOM 6888 O O . ASN B 1 282 ? 9.242 3.76 21.672 1 96.56 282 ASN B O 1
ATOM 6892 N N . THR B 1 283 ? 9.758 5.469 20.203 1 94.62 283 THR B N 1
ATOM 6893 C CA . THR B 1 283 ? 10.648 6.254 21.047 1 94.62 283 THR B CA 1
ATOM 6894 C C . THR B 1 283 ? 12.016 5.586 21.172 1 94.62 283 THR B C 1
ATOM 6896 O O . THR B 1 283 ? 13.016 6.246 21.453 1 94.62 283 THR B O 1
ATOM 6899 N N . GLU B 1 284 ? 12.055 4.297 20.891 1 94.62 284 GLU B N 1
ATOM 6900 C CA . GLU B 1 284 ? 13.32 3.572 20.984 1 94.62 284 GLU B CA 1
ATOM 6901 C C . GLU B 1 284 ? 13.844 3.203 19.594 1 94.62 284 GLU B C 1
ATOM 6903 O O . GLU B 1 284 ? 15.055 3.168 19.375 1 94.62 284 GLU B O 1
ATOM 6908 N N . ARG B 1 285 ? 12.875 2.902 18.797 1 95.81 285 ARG B N 1
ATOM 6909 C CA . ARG B 1 285 ? 13.273 2.408 17.484 1 95.81 285 ARG B CA 1
ATOM 6910 C C . ARG B 1 285 ? 12.391 3.002 16.391 1 95.81 285 ARG B C 1
ATOM 6912 O O . ARG B 1 285 ? 11.203 3.264 16.609 1 95.81 285 ARG B O 1
ATOM 6919 N N . ILE B 1 286 ? 13 3.172 15.227 1 97.81 286 ILE B N 1
ATOM 6920 C CA . ILE B 1 286 ? 12.258 3.559 14.039 1 97.81 286 ILE B CA 1
ATOM 6921 C C . ILE B 1 286 ? 11.844 2.309 13.258 1 97.81 286 ILE B C 1
ATOM 6923 O O . ILE B 1 286 ? 12.633 1.376 13.109 1 97.81 286 ILE B O 1
ATOM 6927 N N . PHE B 1 287 ? 10.633 2.273 12.773 1 97.88 287 PHE B N 1
ATOM 6928 C CA . PHE B 1 287 ? 10.125 1.094 12.086 1 97.88 287 PHE B CA 1
ATOM 6929 C C . PHE B 1 287 ? 10.109 1.31 10.578 1 97.88 287 PHE B C 1
ATOM 6931 O O . PHE B 1 287 ? 10.273 0.361 9.812 1 97.88 287 PHE B O 1
ATOM 6938 N N . GLY B 1 288 ? 9.859 2.541 10.172 1 98.25 288 GLY B N 1
ATOM 6939 C CA . GLY B 1 288 ? 9.742 2.807 8.75 1 98.25 288 GLY B CA 1
ATOM 6940 C C . GLY B 1 288 ? 9.453 4.262 8.438 1 98.25 288 GLY B C 1
ATOM 6941 O O . GLY B 1 288 ? 9.367 5.094 9.344 1 98.25 288 GLY B O 1
ATOM 6942 N N . PHE B 1 289 ? 9.336 4.57 7.137 1 98.5 289 PHE B N 1
ATOM 6943 C CA . PHE B 1 289 ? 9.195 5.926 6.625 1 98.5 289 PHE B CA 1
ATOM 6944 C C . PHE B 1 289 ? 8.109 5.992 5.551 1 98.5 289 PHE B C 1
ATOM 6946 O O . PHE B 1 289 ? 7.82 4.988 4.898 1 98.5 289 PHE B O 1
ATOM 6953 N N . GLN B 1 290 ? 7.586 7.098 5.418 1 98.5 290 GLN B N 1
ATOM 6954 C CA . GLN B 1 290 ? 6.566 7.32 4.395 1 98.5 290 GLN B CA 1
ATOM 6955 C C . GLN B 1 290 ? 6.52 8.789 3.975 1 98.5 290 GLN B C 1
ATOM 6957 O O . GLN B 1 290 ? 6.656 9.68 4.812 1 98.5 290 GLN B O 1
ATOM 6962 N N . TYR B 1 291 ? 6.438 9.008 2.689 1 98.44 291 TYR B N 1
ATOM 6963 C CA . TYR B 1 291 ? 6.176 10.352 2.191 1 98.44 291 TYR B CA 1
ATOM 6964 C C . TYR B 1 291 ? 4.703 10.516 1.83 1 98.44 291 TYR B C 1
ATOM 6966 O O . TYR B 1 291 ? 4.141 9.703 1.095 1 98.44 291 TYR B O 1
ATOM 6974 N N . ILE B 1 292 ? 4.098 11.539 2.342 1 98.5 292 ILE B N 1
ATOM 6975 C CA . ILE B 1 292 ? 2.68 11.812 2.131 1 98.5 292 ILE B CA 1
ATOM 6976 C C . ILE B 1 292 ? 2.51 13.195 1.497 1 98.5 292 ILE B C 1
ATOM 6978 O O . ILE B 1 292 ? 2.537 14.211 2.193 1 98.5 292 ILE B O 1
ATOM 6982 N N . PRO B 1 293 ? 2.273 13.25 0.231 1 98.19 293 PRO B N 1
ATOM 6983 C CA . PRO B 1 293 ? 2.092 14.539 -0.44 1 98.19 293 PRO B CA 1
ATOM 6984 C C . PRO B 1 293 ? 0.764 15.211 -0.088 1 98.19 293 PRO B C 1
ATOM 6986 O O . PRO B 1 293 ? -0.127 14.562 0.469 1 98.19 293 PRO B O 1
ATOM 6989 N N . LEU B 1 294 ? 0.638 16.438 -0.369 1 98.56 294 LEU B N 1
ATOM 6990 C CA . LEU B 1 294 ? -0.555 17.219 -0.049 1 98.56 294 LEU B CA 1
ATOM 6991 C C . LEU B 1 294 ? -1.79 16.609 -0.705 1 98.56 294 LEU B C 1
ATOM 6993 O O . LEU B 1 294 ? -2.863 16.562 -0.099 1 98.56 294 LEU B O 1
ATOM 6997 N N . GLU B 1 295 ? -1.645 16.094 -1.904 1 97.44 295 GLU B N 1
ATOM 6998 C CA . GLU B 1 295 ? -2.756 15.484 -2.631 1 97.44 295 GLU B CA 1
ATOM 6999 C C . GLU B 1 295 ? -3.352 14.312 -1.853 1 97.44 295 GLU B C 1
ATOM 7001 O O . GLU B 1 295 ? -4.574 14.156 -1.794 1 97.44 295 GLU B O 1
ATOM 7006 N N . GLU B 1 296 ? -2.463 13.617 -1.287 1 97.06 296 GLU B N 1
ATOM 7007 C CA . GLU B 1 296 ? -2.912 12.461 -0.521 1 97.06 296 GLU B CA 1
ATOM 7008 C C . GLU B 1 296 ? -3.627 12.883 0.758 1 97.06 296 GLU B C 1
ATOM 7010 O O . GLU B 1 296 ? -4.629 12.281 1.146 1 97.06 296 GLU B O 1
ATOM 7015 N N . MET B 1 297 ? -3.143 13.852 1.422 1 98.44 297 MET B N 1
ATOM 7016 C CA . MET B 1 297 ? -3.832 14.383 2.596 1 98.44 297 MET B CA 1
ATOM 7017 C C . MET B 1 297 ? -5.188 14.961 2.213 1 98.44 297 MET B C 1
ATOM 7019 O O . MET B 1 297 ? -6.172 14.789 2.938 1 98.44 297 MET B O 1
ATOM 7023 N N . ASP B 1 298 ? -5.25 15.617 1.113 1 98.25 298 ASP B N 1
ATOM 7024 C CA . ASP B 1 298 ? -6.508 16.188 0.643 1 98.25 298 ASP B CA 1
ATOM 7025 C C . ASP B 1 298 ? -7.535 15.094 0.361 1 98.25 298 ASP B C 1
ATOM 7027 O O . ASP B 1 298 ? -8.734 15.289 0.562 1 98.25 298 ASP B O 1
ATOM 7031 N N . GLN B 1 299 ? -7.02 14.008 -0.143 1 96.69 299 GLN B N 1
ATOM 7032 C CA . GLN B 1 299 ? -7.945 12.898 -0.33 1 96.69 299 GLN B CA 1
ATOM 7033 C C . GLN B 1 299 ? -8.633 12.523 0.981 1 96.69 299 GLN B C 1
ATOM 7035 O O . GLN B 1 299 ? -9.836 12.266 1.005 1 96.69 299 GLN B O 1
ATOM 7040 N N . SER B 1 300 ? -7.93 12.508 2.004 1 97 300 SER B N 1
ATOM 7041 C CA . SER B 1 300 ? -8.461 12.141 3.311 1 97 300 SER B CA 1
ATOM 7042 C C . SER B 1 300 ? -9.352 13.242 3.875 1 97 300 SER B C 1
ATOM 7044 O O . SER B 1 300 ? -10.383 12.953 4.496 1 97 300 SER B O 1
ATOM 7046 N N . MET B 1 301 ? -8.961 14.531 3.66 1 97.56 301 MET B N 1
ATOM 7047 C CA . MET B 1 301 ? -9.641 15.648 4.305 1 97.56 301 MET B CA 1
ATOM 7048 C C . MET B 1 301 ? -10.805 16.141 3.457 1 97.56 301 MET B C 1
ATOM 7050 O O . MET B 1 301 ? -11.82 16.594 3.992 1 97.56 301 MET B O 1
ATOM 7054 N N . HIS B 1 302 ? -10.633 16 2.092 1 97.56 302 HIS B N 1
ATOM 7055 C CA . HIS B 1 302 ? -11.602 16.641 1.213 1 97.56 302 HIS B CA 1
ATOM 7056 C C . HIS B 1 302 ? -12.25 15.641 0.269 1 97.56 302 HIS B C 1
ATOM 7058 O O . HIS B 1 302 ? -13.133 16 -0.519 1 97.56 302 HIS B O 1
ATOM 7064 N N . GLY B 1 303 ? -11.805 14.398 0.282 1 95.12 303 GLY B N 1
ATOM 7065 C CA . GLY B 1 303 ? -12.398 13.367 -0.556 1 95.12 303 GLY B CA 1
ATOM 7066 C C . GLY B 1 303 ? -11.906 13.406 -1.99 1 95.12 303 GLY B C 1
ATOM 7067 O O . GLY B 1 303 ? -12.5 12.789 -2.875 1 95.12 303 GLY B O 1
ATOM 7068 N N . THR B 1 304 ? -10.883 14.188 -2.234 1 95.81 304 THR B N 1
ATOM 7069 C CA . THR B 1 304 ? -10.336 14.305 -3.582 1 95.81 304 THR B CA 1
ATOM 7070 C C . THR B 1 304 ? -8.844 14.625 -3.537 1 95.81 304 THR B C 1
ATOM 7072 O O . THR B 1 304 ? -8.383 15.305 -2.623 1 95.81 304 THR B O 1
ATOM 7075 N N . MET B 1 305 ? -8.141 14.141 -4.52 1 94.44 305 MET B N 1
ATOM 7076 C CA . MET B 1 305 ? -6.715 14.43 -4.629 1 94.44 305 MET B CA 1
ATOM 7077 C C . MET B 1 305 ? -6.48 15.75 -5.348 1 94.44 305 MET B C 1
ATOM 7079 O O . MET B 1 305 ? -5.363 16.266 -5.352 1 94.44 305 MET B O 1
ATOM 7083 N N . ASN B 1 306 ? -7.555 16.219 -5.93 1 96.31 306 ASN B N 1
ATOM 7084 C CA . ASN B 1 306 ? -7.461 17.547 -6.531 1 96.31 306 ASN B CA 1
ATOM 7085 C C . ASN B 1 306 ? -7.316 18.641 -5.473 1 96.31 306 ASN B C 1
ATOM 7087 O O . ASN B 1 306 ? -8.219 18.828 -4.656 1 96.31 306 ASN B O 1
ATOM 7091 N N . LYS B 1 307 ? -6.289 19.406 -5.508 1 97.31 307 LYS B N 1
ATOM 7092 C CA . LYS B 1 307 ? -5.945 20.359 -4.457 1 97.31 307 LYS B CA 1
ATOM 7093 C C . LYS B 1 307 ? -6.848 21.578 -4.512 1 97.31 307 LYS B C 1
ATOM 7095 O O . LYS B 1 307 ? -6.867 22.391 -3.574 1 97.31 307 LYS B O 1
ATOM 7100 N N . GLU B 1 308 ? -7.629 21.719 -5.551 1 97.81 308 GLU B N 1
ATOM 7101 C CA . GLU B 1 308 ? -8.438 22.922 -5.77 1 97.81 308 GLU B CA 1
ATOM 7102 C C . GLU B 1 308 ? -9.336 23.203 -4.57 1 97.81 308 GLU B C 1
ATOM 7104 O O . GLU B 1 308 ? -9.383 24.328 -4.078 1 97.81 308 GLU B O 1
ATOM 7109 N N . LEU B 1 309 ? -10 22.188 -4.152 1 98.19 309 LEU B N 1
ATOM 7110 C CA . LEU B 1 309 ? -10.914 22.375 -3.031 1 98.19 309 LEU B CA 1
ATOM 7111 C C . LEU B 1 309 ? -10.156 22.75 -1.766 1 98.19 309 LEU B C 1
ATOM 7113 O O . LEU B 1 309 ? -10.531 23.703 -1.077 1 98.19 309 LEU B O 1
ATOM 7117 N N . GLY B 1 310 ? -9.094 22.016 -1.462 1 98.25 310 GLY B N 1
ATOM 7118 C CA . GLY B 1 310 ? -8.305 22.312 -0.276 1 98.25 310 GLY B CA 1
ATOM 7119 C C . GLY B 1 310 ? -7.68 23.688 -0.304 1 98.25 310 GLY B C 1
ATOM 7120 O O . GLY B 1 310 ? -7.684 24.406 0.705 1 98.25 310 GLY B O 1
ATOM 7121 N N . ASP B 1 311 ? -7.16 24.078 -1.431 1 98 311 ASP B N 1
ATOM 7122 C CA . ASP B 1 311 ? -6.512 25.391 -1.579 1 98 311 ASP B CA 1
ATOM 7123 C C . ASP B 1 311 ? -7.52 26.516 -1.42 1 98 311 ASP B C 1
ATOM 7125 O O . ASP B 1 311 ? -7.23 27.516 -0.758 1 98 311 ASP B O 1
ATOM 7129 N N . ARG B 1 312 ? -8.625 26.375 -1.99 1 97.81 312 ARG B N 1
ATOM 7130 C CA . ARG B 1 312 ? -9.641 27.422 -1.911 1 97.81 312 ARG B CA 1
ATOM 7131 C C . ARG B 1 312 ? -10.234 27.5 -0.509 1 97.81 312 ARG B C 1
ATOM 7133 O O . ARG B 1 312 ? -10.562 28.594 -0.034 1 97.81 312 ARG B O 1
ATOM 7140 N N . GLU B 1 313 ? -10.398 26.359 0.075 1 98.25 313 GLU B N 1
ATOM 7141 C CA . GLU B 1 313 ? -10.867 26.375 1.459 1 98.25 313 GLU B CA 1
ATOM 7142 C C . GLU B 1 313 ? -9.867 27.078 2.369 1 98.25 313 GLU B C 1
ATOM 7144 O O . GLU B 1 313 ? -10.258 27.812 3.273 1 98.25 313 GLU B O 1
ATOM 7149 N N . PHE B 1 314 ? -8.633 26.828 2.154 1 97.69 314 PHE B N 1
ATOM 7150 C CA . PHE B 1 314 ? -7.566 27.484 2.908 1 97.69 314 PHE B CA 1
ATOM 7151 C C . PHE B 1 314 ? -7.66 29 2.787 1 97.69 314 PHE B C 1
ATOM 7153 O O . PHE B 1 314 ? -7.617 29.703 3.793 1 97.69 314 PHE B O 1
ATOM 7160 N N . THR B 1 315 ? -7.848 29.469 1.616 1 97.31 315 THR B N 1
ATOM 7161 C CA . THR B 1 315 ? -7.953 30.906 1.358 1 97.31 315 THR B CA 1
ATOM 7162 C C . THR B 1 315 ? -9.227 31.469 1.98 1 97.31 315 THR B C 1
ATOM 7164 O O . THR B 1 315 ? -9.203 32.562 2.557 1 97.31 315 THR B O 1
ATOM 7167 N N . ALA B 1 316 ? -10.266 30.75 1.819 1 97.88 316 ALA B N 1
ATOM 7168 C CA . ALA B 1 316 ? -11.523 31.172 2.422 1 97.88 316 ALA B CA 1
ATOM 7169 C C . ALA B 1 316 ? -11.398 31.266 3.941 1 97.88 316 ALA B C 1
ATOM 7171 O O . ALA B 1 316 ? -11.961 32.188 4.562 1 97.88 316 ALA B O 1
ATOM 7172 N N . SER B 1 317 ? -10.711 30.344 4.531 1 98.12 317 SER B N 1
ATOM 7173 C CA . SER B 1 317 ? -10.477 30.344 5.973 1 98.12 317 SER B CA 1
ATOM 7174 C C . SER B 1 317 ? -9.734 31.594 6.418 1 98.12 317 SER B C 1
ATOM 7176 O O . SER B 1 317 ? -10.125 32.25 7.395 1 98.12 317 SER B O 1
ATOM 7178 N N . LEU B 1 318 ? -8.734 31.953 5.715 1 97.62 318 LEU B N 1
ATOM 7179 C CA . LEU B 1 318 ? -7.938 33.125 6.051 1 97.62 318 LEU B CA 1
ATOM 7180 C C . LEU B 1 318 ? -8.75 34.406 5.898 1 97.62 318 LEU B C 1
ATOM 7182 O O . LEU B 1 318 ? -8.625 35.312 6.707 1 97.62 318 LEU B O 1
ATOM 7186 N N . LYS B 1 319 ? -9.57 34.438 4.887 1 97.62 319 LYS B N 1
ATOM 7187 C CA . LYS B 1 319 ? -10.406 35.594 4.656 1 97.62 319 LYS B CA 1
ATOM 7188 C C . LYS B 1 319 ? -11.383 35.812 5.809 1 97.62 319 LYS B C 1
ATOM 7190 O O . LYS B 1 319 ? -11.539 36.938 6.297 1 97.62 319 LYS B O 1
ATOM 7195 N N . LEU B 1 320 ? -12.016 34.75 6.141 1 98.06 320 LEU B N 1
ATOM 7196 C CA . LEU B 1 320 ? -12.977 34.844 7.234 1 98.06 320 LEU B CA 1
ATOM 7197 C C . LEU B 1 320 ? -12.281 35.219 8.539 1 98.06 320 LEU B C 1
ATOM 7199 O O . LEU B 1 320 ? -12.781 36.031 9.305 1 98.06 320 LEU B O 1
ATOM 7203 N N . TRP B 1 321 ? -11.156 34.594 8.797 1 98.19 321 TRP B N 1
ATOM 7204 C CA . TRP B 1 321 ? -10.406 34.844 10.016 1 98.19 321 TRP B CA 1
ATOM 7205 C C . TRP B 1 321 ? -9.93 36.312 10.047 1 98.19 321 TRP B C 1
ATOM 7207 O O . TRP B 1 321 ? -9.977 36.969 11.094 1 98.19 321 TRP B O 1
ATOM 7217 N N . ASN B 1 322 ? -9.438 36.781 8.906 1 97.75 322 ASN B N 1
ATOM 7218 C CA . ASN B 1 322 ? -9.008 38.156 8.781 1 97.75 322 ASN B CA 1
ATOM 7219 C C . ASN B 1 322 ? -10.125 39.125 9.164 1 97.75 322 ASN B C 1
ATOM 7221 O O . ASN B 1 322 ? -9.898 40.125 9.883 1 97.75 322 ASN B O 1
ATOM 7225 N N . ARG B 1 323 ? -11.289 38.875 8.695 1 97.69 323 ARG B N 1
ATOM 7226 C CA . ARG B 1 323 ? -12.438 39.719 8.984 1 97.69 323 ARG B CA 1
ATOM 7227 C C . ARG B 1 323 ? -12.75 39.719 10.477 1 97.69 323 ARG B C 1
ATOM 7229 O O . ARG B 1 323 ? -13.008 40.781 11.047 1 97.69 323 ARG B O 1
ATOM 7236 N N . LEU B 1 324 ? -12.727 38.594 11.055 1 98.12 324 LEU B N 1
ATOM 7237 C CA . LEU B 1 324 ? -13.008 38.5 12.484 1 98.12 324 LEU B CA 1
ATOM 7238 C C . LEU B 1 324 ? -11.961 39.219 13.305 1 98.12 324 LEU B C 1
ATOM 7240 O O . LEU B 1 324 ? -12.297 39.906 14.273 1 98.12 324 LEU B O 1
ATOM 7244 N N . LEU B 1 325 ? -10.727 39.062 12.945 1 98.12 325 LEU B N 1
ATOM 7245 C CA . LEU B 1 325 ? -9.648 39.75 13.656 1 98.12 325 LEU B CA 1
ATOM 7246 C C . LEU B 1 325 ? -9.773 41.281 13.5 1 98.12 325 LEU B C 1
ATOM 7248 O O . LEU B 1 325 ? -9.5 42 14.445 1 98.12 325 LEU B O 1
ATOM 7252 N N . ASN B 1 326 ? -10.141 41.688 12.305 1 97.62 326 ASN B N 1
ATOM 7253 C CA . ASN B 1 326 ? -10.352 43.094 12.086 1 97.62 326 ASN B CA 1
ATOM 7254 C C . ASN B 1 326 ? -11.445 43.656 12.992 1 97.62 326 ASN B C 1
ATOM 7256 O O . ASN B 1 326 ? -11.32 44.75 13.523 1 97.62 326 ASN B O 1
ATOM 7260 N N . GLU B 1 327 ? -12.523 42.906 13.148 1 97.75 327 GLU B N 1
ATOM 7261 C CA . GLU B 1 327 ? -13.602 43.344 14.047 1 97.75 327 GLU B CA 1
ATOM 7262 C C . GLU B 1 327 ? -13.109 43.438 15.484 1 97.75 327 GLU B C 1
ATOM 7264 O O . GLU B 1 327 ? -13.43 44.406 16.188 1 97.75 327 GLU B O 1
ATOM 7269 N N . ALA B 1 328 ? -12.383 42.469 15.867 1 97.88 328 ALA B N 1
ATOM 7270 C CA . ALA B 1 328 ? -11.891 42.438 17.25 1 97.88 328 ALA B CA 1
ATOM 7271 C C . ALA B 1 328 ? -10.906 43.562 17.5 1 97.88 328 ALA B C 1
ATOM 7273 O O . ALA B 1 328 ? -10.961 44.219 18.547 1 97.88 328 ALA B O 1
ATOM 7274 N N . THR B 1 329 ? -9.977 43.844 16.594 1 97.44 329 THR B N 1
ATOM 7275 C CA . THR B 1 329 ? -8.953 44.844 16.797 1 97.44 329 THR B CA 1
ATOM 7276 C C . THR B 1 329 ? -9.547 46.25 16.625 1 97.44 329 THR B C 1
ATOM 7278 O O . THR B 1 329 ? -8.984 47.25 17.109 1 97.44 329 THR B O 1
ATOM 7281 N N . ALA B 1 330 ? -10.594 46.344 15.867 1 96.94 330 ALA B N 1
ATOM 7282 C CA . ALA B 1 330 ? -11.312 47.625 15.805 1 96.94 330 ALA B CA 1
ATOM 7283 C C . ALA B 1 330 ? -12.016 47.938 17.125 1 96.94 330 ALA B C 1
ATOM 7285 O O . ALA B 1 330 ? -12.086 49.094 17.547 1 96.94 330 ALA B O 1
ATOM 7286 N N . ARG B 1 331 ? -12.531 46.875 17.766 1 96.56 331 ARG B N 1
ATOM 7287 C CA . ARG B 1 331 ? -13.211 47.031 19.047 1 96.56 331 ARG B CA 1
ATOM 7288 C C . ARG B 1 331 ? -12.211 47.375 20.156 1 96.56 331 ARG B C 1
ATOM 7290 O O . ARG B 1 331 ? -12.523 48.156 21.047 1 96.56 331 ARG B O 1
ATOM 7297 N N . PHE B 1 332 ? -11.07 46.719 20.094 1 97.31 332 PHE B N 1
ATOM 7298 C CA . PHE B 1 332 ? -10.016 46.938 21.078 1 97.31 332 PHE B CA 1
ATOM 7299 C C . PHE B 1 332 ? -8.719 47.344 20.391 1 97.31 332 PHE B C 1
ATOM 7301 O O . PHE B 1 332 ? -7.762 46.562 20.359 1 97.31 332 PHE B O 1
ATOM 7308 N N . PRO B 1 333 ? -8.539 48.562 19.984 1 96.19 333 PRO B N 1
ATOM 7309 C CA . PRO B 1 333 ? -7.375 49 19.188 1 96.19 333 PRO B CA 1
ATOM 7310 C C . PRO B 1 333 ? -6.098 49.062 20.031 1 96.19 333 PRO B C 1
ATOM 7312 O O . PRO B 1 333 ? -6.133 49.469 21.188 1 96.19 333 PRO B O 1
ATOM 7315 N N . GLU B 1 334 ? -5.012 48.594 19.516 1 95.56 334 GLU B N 1
ATOM 7316 C CA . GLU B 1 334 ? -3.66 48.719 20.062 1 95.56 334 GLU B CA 1
ATOM 7317 C C . GLU B 1 334 ? -3.549 48.062 21.422 1 95.56 334 GLU B C 1
ATOM 7319 O O . GLU B 1 334 ? -2.945 48.625 22.344 1 95.56 334 GLU B O 1
ATOM 7324 N N . GLN B 1 335 ? -4.242 46.938 21.578 1 95.5 335 GLN B N 1
ATOM 7325 C CA . GLN B 1 335 ? -4.176 46.094 22.766 1 95.5 335 GLN B CA 1
ATOM 7326 C C . GLN B 1 335 ? -3.986 44.625 22.406 1 95.5 335 GLN B C 1
ATOM 7328 O O . GLN B 1 335 ? -4.453 44.188 21.359 1 95.5 335 GLN B O 1
ATOM 7333 N N . SER B 1 336 ? -3.248 44 23.281 1 97.25 336 SER B N 1
ATOM 7334 C CA . SER B 1 336 ? -3.156 42.562 23.109 1 97.25 336 SER B CA 1
ATOM 7335 C C . SER B 1 336 ? -4.477 41.875 23.453 1 97.25 336 SER B C 1
ATOM 7337 O O . SER B 1 336 ? -5.215 42.344 24.328 1 97.25 336 SER B O 1
ATOM 7339 N N . LEU B 1 337 ? -4.758 40.844 22.719 1 98.06 337 LEU B N 1
ATOM 7340 C CA . LEU B 1 337 ? -6.035 40.156 22.891 1 98.06 337 LEU B CA 1
ATOM 7341 C C . LEU B 1 337 ? -5.828 38.656 23.078 1 98.06 337 LEU B C 1
ATOM 7343 O O . LEU B 1 337 ? -4.848 38.094 22.578 1 98.06 337 LEU B O 1
ATOM 7347 N N . ARG B 1 338 ? -6.645 38 23.828 1 97.81 338 ARG B N 1
ATOM 7348 C CA . ARG B 1 338 ? -6.793 36.562 23.875 1 97.81 338 ARG B CA 1
ATOM 7349 C C . ARG B 1 338 ? -8.023 36.094 23.094 1 97.81 338 ARG B C 1
ATOM 7351 O O . ARG B 1 338 ? -9.141 36.531 23.391 1 97.81 338 ARG B O 1
ATOM 7358 N N . ILE B 1 339 ? -7.828 35.281 22.109 1 98.12 339 ILE B N 1
ATOM 7359 C CA . ILE B 1 339 ? -8.875 34.906 21.156 1 98.12 339 ILE B CA 1
ATOM 7360 C C . ILE B 1 339 ? -9.266 33.438 21.344 1 98.12 339 ILE B C 1
ATOM 7362 O O . ILE B 1 339 ? -8.398 32.594 21.516 1 98.12 339 ILE B O 1
ATOM 7366 N N . PHE B 1 340 ? -10.555 33.125 21.406 1 98.12 340 PHE B N 1
ATOM 7367 C CA . PHE B 1 340 ? -11.094 31.781 21.406 1 98.12 340 PHE B CA 1
ATOM 7368 C C . PHE B 1 340 ? -11.984 31.547 20.203 1 98.12 340 PHE B C 1
ATOM 7370 O O . PHE B 1 340 ? -12.781 32.406 19.828 1 98.12 340 PHE B O 1
ATOM 7377 N N . VAL B 1 341 ? -11.789 30.422 19.547 1 98.31 341 VAL B N 1
ATOM 7378 C CA . VAL B 1 341 ? -12.578 30.047 18.375 1 98.31 341 VAL B CA 1
ATOM 7379 C C . VAL B 1 341 ? -13.078 28.625 18.531 1 98.31 341 VAL B C 1
ATOM 7381 O O . VAL B 1 341 ? -12.32 27.734 18.938 1 98.31 341 VAL B O 1
ATOM 7384 N N . GLU B 1 342 ? -14.344 28.375 18.25 1 98.38 342 GLU B N 1
ATOM 7385 C CA . GLU B 1 342 ? -14.914 27.031 18.297 1 98.38 342 GLU B CA 1
ATOM 7386 C C . GLU B 1 342 ? -16.062 26.891 17.297 1 98.38 342 GLU B C 1
ATOM 7388 O O . GLU B 1 342 ? -16.953 27.734 17.25 1 98.38 342 GLU B O 1
ATOM 7393 N N . THR B 1 343 ? -15.961 25.859 16.516 1 98.19 343 THR B N 1
ATOM 7394 C CA . THR B 1 343 ? -17.078 25.531 15.633 1 98.19 343 THR B CA 1
ATOM 7395 C C . THR B 1 343 ? -17.969 24.469 16.266 1 98.19 343 THR B C 1
ATOM 7397 O O . THR B 1 343 ? -17.5 23.375 16.609 1 98.19 343 THR B O 1
ATOM 7400 N N . ARG B 1 344 ? -19.188 24.781 16.406 1 96.5 344 ARG B N 1
ATOM 7401 C CA . ARG B 1 344 ? -20.141 23.875 17.047 1 96.5 344 ARG B CA 1
ATOM 7402 C C . ARG B 1 344 ? -21 23.156 16.016 1 96.5 344 ARG B C 1
ATOM 7404 O O . ARG B 1 344 ? -21.406 23.766 15.016 1 96.5 344 ARG B O 1
ATOM 7411 N N . PRO B 1 345 ? -21.156 21.844 16.344 1 91.19 345 PRO B N 1
ATOM 7412 C CA . PRO B 1 345 ? -22.125 21.156 15.492 1 91.19 345 PRO B CA 1
ATOM 7413 C C . PRO B 1 345 ? -23.578 21.578 15.781 1 91.19 345 PRO B C 1
ATOM 7415 O O . PRO B 1 345 ? -23.875 22.047 16.891 1 91.19 345 PRO B O 1
ATOM 7418 N N . SER B 1 346 ? -24.375 21.594 14.711 1 85.44 346 SER B N 1
ATOM 7419 C CA . SER B 1 346 ? -25.797 21.891 14.867 1 85.44 346 SER B CA 1
ATOM 7420 C C . SER B 1 346 ? -26.641 20.984 13.969 1 85.44 346 SER B C 1
ATOM 7422 O O . SER B 1 346 ? -26.125 20.344 13.055 1 85.44 346 SER B O 1
ATOM 7424 N N . GLN B 1 347 ? -27.828 20.859 14.367 1 80.56 347 GLN B N 1
ATOM 7425 C CA . GLN B 1 347 ? -28.75 20.031 13.594 1 80.56 347 GLN B CA 1
ATOM 7426 C C . GLN B 1 347 ? -28.922 20.578 12.18 1 80.56 347 GLN B C 1
ATOM 7428 O O . GLN B 1 347 ? -29.078 19.812 11.227 1 80.56 347 GLN B O 1
ATOM 7433 N N . SER B 1 348 ? -28.891 21.859 12.039 1 80.88 348 SER B N 1
ATOM 7434 C CA . SER B 1 348 ? -29.125 22.438 10.727 1 80.88 348 SER B CA 1
ATOM 7435 C C . SER B 1 348 ? -27.812 22.859 10.07 1 80.88 348 SER B C 1
ATOM 7437 O O . SER B 1 348 ? -27.375 22.234 9.102 1 80.88 348 SER B O 1
ATOM 7439 N N . VAL B 1 349 ? -27.266 23.984 10.555 1 86.75 349 VAL B N 1
ATOM 7440 C CA . VAL B 1 349 ? -26.016 24.484 10.016 1 86.75 349 VAL B CA 1
ATOM 7441 C C . VAL B 1 349 ? -25.031 24.75 11.156 1 86.75 349 VAL B C 1
ATOM 7443 O O . VAL B 1 349 ? -25.422 25.312 12.188 1 86.75 349 VAL B O 1
ATOM 7446 N N . PRO B 1 350 ? -23.875 24.281 10.93 1 92.88 350 PRO B N 1
ATOM 7447 C CA . PRO B 1 350 ? -22.875 24.609 11.961 1 92.88 350 PRO B CA 1
ATOM 7448 C C . PRO B 1 350 ? -22.625 26.109 12.078 1 92.88 350 PRO B C 1
ATOM 7450 O O . PRO B 1 350 ? -22.891 26.859 11.141 1 92.88 350 PRO B O 1
ATOM 7453 N N . PHE B 1 351 ? -22.188 26.5 13.297 1 96.62 351 PHE B N 1
ATOM 7454 C CA . PHE B 1 351 ? -21.812 27.906 13.523 1 96.62 351 PHE B CA 1
ATOM 7455 C C . PHE B 1 351 ? -20.531 28 14.352 1 96.62 351 PHE B C 1
ATOM 7457 O O . PHE B 1 351 ? -20.109 27.016 14.969 1 96.62 351 PHE B O 1
ATOM 7464 N N . MET B 1 352 ? -19.922 29.156 14.297 1 98.25 352 MET B N 1
ATOM 7465 C CA . MET B 1 352 ? -18.625 29.344 14.969 1 98.25 352 MET B CA 1
ATOM 7466 C C . MET B 1 352 ? -18.719 30.453 16 1 98.25 352 MET B C 1
ATOM 7468 O O . MET B 1 352 ? -19.266 31.516 15.727 1 98.25 352 MET B O 1
ATOM 7472 N N . TYR B 1 353 ? -18.25 30.141 17.219 1 98.38 353 TYR B N 1
ATOM 7473 C CA . TYR B 1 353 ? -18.047 31.172 18.234 1 98.38 353 TYR B CA 1
ATOM 7474 C C . TYR B 1 353 ? -16.672 31.828 18.094 1 98.38 353 TYR B C 1
ATOM 7476 O O . TYR B 1 353 ? -15.688 31.156 17.812 1 98.38 353 TYR B O 1
ATOM 7484 N N . PHE B 1 354 ? -16.656 33.094 18.188 1 98.56 354 PHE B N 1
ATOM 7485 C CA . PHE B 1 354 ? -15.43 33.875 18.219 1 98.56 354 PHE B CA 1
ATOM 7486 C C . PHE B 1 354 ? -15.453 34.875 19.375 1 98.56 354 PHE B C 1
ATOM 7488 O O . PHE B 1 354 ? -16.328 35.719 19.438 1 98.56 354 PHE B O 1
ATOM 7495 N N . PHE B 1 355 ? -14.484 34.75 20.297 1 98.5 355 PHE B N 1
ATOM 7496 C CA . PHE B 1 355 ? -14.406 35.656 21.438 1 98.5 355 PHE B CA 1
ATOM 7497 C C . PHE B 1 355 ? -13.039 36.312 21.516 1 98.5 355 PHE B C 1
ATOM 7499 O O . PHE B 1 355 ? -12.023 35.688 21.203 1 98.5 355 PHE B O 1
ATOM 7506 N N . ALA B 1 356 ? -12.969 37.531 21.875 1 98.12 356 ALA B N 1
ATOM 7507 C CA . ALA B 1 356 ? -11.734 38.281 22.094 1 98.12 356 ALA B CA 1
ATOM 7508 C C . ALA B 1 356 ? -11.781 39.062 23.422 1 98.12 356 ALA B C 1
ATOM 7510 O O . ALA B 1 356 ? -12.75 39.781 23.703 1 98.12 356 ALA B O 1
ATOM 7511 N N . GLU B 1 357 ? -10.797 38.844 24.188 1 97.19 357 GLU B N 1
ATOM 7512 C CA . GLU B 1 357 ? -10.648 39.5 25.469 1 97.19 357 GLU B CA 1
ATOM 7513 C C . GLU B 1 357 ? -9.336 40.281 25.562 1 97.19 357 GLU B C 1
ATOM 7515 O O . GLU B 1 357 ? -8.266 39.719 25.312 1 97.19 357 GLU B O 1
ATOM 7520 N N . PRO B 1 358 ? -9.398 41.562 25.891 1 97.38 358 PRO B N 1
ATOM 7521 C CA . PRO B 1 358 ? -8.133 42.25 26.094 1 97.38 358 PRO B CA 1
ATOM 7522 C C . PRO B 1 358 ? -7.328 41.688 27.266 1 97.38 358 PRO B C 1
ATOM 7524 O O . PRO B 1 358 ? -7.895 41.375 28.312 1 97.38 358 PRO B O 1
ATOM 7527 N N . VAL B 1 359 ? -6.059 41.562 26.969 1 96.62 359 VAL B N 1
ATOM 7528 C CA . VAL B 1 359 ? -5.164 41.062 28 1 96.62 359 VAL B CA 1
ATOM 7529 C C . VAL B 1 359 ? -3.895 41.906 28.062 1 96.62 359 VAL B C 1
ATOM 7531 O O . VAL B 1 359 ? -3.506 42.531 27.062 1 96.62 359 VAL B O 1
ATOM 7534 N N . THR B 1 360 ? -3.275 41.906 29.281 1 94.44 360 THR B N 1
ATOM 7535 C CA . THR B 1 360 ? -2.008 42.594 29.453 1 94.44 360 THR B CA 1
ATOM 7536 C C . THR B 1 360 ? -0.833 41.656 29.203 1 94.44 360 THR B C 1
ATOM 7538 O O . THR B 1 360 ? -1.006 40.438 29.156 1 94.44 360 THR B O 1
ATOM 7541 N N . GLU B 1 361 ? 0.295 42.219 29.047 1 91.38 361 GLU B N 1
ATOM 7542 C CA . GLU B 1 361 ? 1.501 41.438 28.844 1 91.38 361 GLU B CA 1
ATOM 7543 C C . GLU B 1 361 ? 1.777 40.531 30.047 1 91.38 361 GLU B C 1
ATOM 7545 O O . GLU B 1 361 ? 2.275 39.406 29.891 1 91.38 361 GLU B O 1
ATOM 7550 N N . GLU B 1 362 ? 1.541 41.062 31.203 1 92.06 362 GLU B N 1
ATOM 7551 C CA . GLU B 1 362 ? 1.744 40.312 32.438 1 92.06 362 GLU B CA 1
ATOM 7552 C C . GLU B 1 362 ? 0.813 39.094 32.5 1 92.06 362 GLU B C 1
ATOM 7554 O O . GLU B 1 362 ? 1.226 38 32.875 1 92.06 362 GLU B O 1
ATOM 7559 N N . MET B 1 363 ? -0.407 39.281 32.062 1 91.5 363 MET B N 1
ATOM 7560 C CA . MET B 1 363 ? -1.377 38.188 32.062 1 91.5 363 MET B CA 1
ATOM 7561 C C . MET B 1 363 ? -0.961 37.125 31.078 1 91.5 363 MET B C 1
ATOM 7563 O O . MET B 1 363 ? -1.086 35.906 31.359 1 91.5 363 MET B O 1
ATOM 7567 N N . ILE B 1 364 ? -0.525 37.531 29.938 1 93 364 ILE B N 1
ATOM 7568 C CA . ILE B 1 364 ? -0.071 36.594 28.906 1 93 364 ILE B CA 1
ATOM 7569 C C . ILE B 1 364 ? 1.102 35.781 29.438 1 93 364 ILE B C 1
ATOM 7571 O O . ILE B 1 364 ? 1.129 34.531 29.297 1 93 364 ILE B O 1
ATOM 7575 N N . LYS B 1 365 ? 2.041 36.438 30.016 1 88.62 365 LYS B N 1
ATOM 7576 C CA . LYS B 1 365 ? 3.215 35.75 30.578 1 88.62 365 LYS B CA 1
ATOM 7577 C C . LYS B 1 365 ? 2.818 34.75 31.641 1 88.62 365 LYS B C 1
ATOM 7579 O O . LYS B 1 365 ? 3.375 33.656 31.703 1 88.62 365 LYS B O 1
ATOM 7584 N N . GLU B 1 366 ? 1.921 35.125 32.438 1 88.56 366 GLU B N 1
ATOM 7585 C CA . GLU B 1 366 ? 1.458 34.25 33.5 1 88.56 366 GLU B CA 1
ATOM 7586 C C . GLU B 1 366 ? 0.833 32.969 32.938 1 88.56 366 GLU B C 1
ATOM 7588 O O . GLU B 1 366 ? 1.072 31.875 33.438 1 88.56 366 GLU B O 1
ATOM 7593 N N . ILE B 1 367 ? 0.077 33.188 31.922 1 87.5 367 ILE B N 1
ATOM 7594 C CA . ILE B 1 367 ? -0.608 32.062 31.312 1 87.5 367 ILE B CA 1
ATOM 7595 C C . ILE B 1 367 ? 0.404 31.172 30.594 1 87.5 367 ILE B C 1
ATOM 7597 O O . ILE B 1 367 ? 0.352 29.938 30.703 1 87.5 367 ILE B O 1
ATOM 7601 N N . GLN B 1 368 ? 1.275 31.797 29.922 1 85.38 368 GLN B N 1
ATOM 7602 C CA . GLN B 1 368 ? 2.252 31.062 29.125 1 85.38 368 GLN B CA 1
ATOM 7603 C C . GLN B 1 368 ? 3.254 30.328 30 1 85.38 368 GLN B C 1
ATOM 7605 O O . GLN B 1 368 ? 3.771 29.281 29.609 1 85.38 368 GLN B O 1
ATOM 7610 N N . GLU B 1 369 ? 3.596 30.828 31.156 1 78 369 GLU B N 1
ATOM 7611 C CA . GLU B 1 369 ? 4.648 30.281 32 1 78 369 GLU B CA 1
ATOM 7612 C C . GLU B 1 369 ? 4.07 29.375 33.094 1 78 369 GLU B C 1
ATOM 7614 O O . GLU B 1 369 ? 4.812 28.719 33.812 1 78 369 GLU B O 1
ATOM 7619 N N . ARG B 1 370 ? 2.873 29.516 33.312 1 66 370 ARG B N 1
ATOM 7620 C CA . ARG B 1 370 ? 2.295 28.688 34.375 1 66 370 ARG B CA 1
ATOM 7621 C C . ARG B 1 370 ? 2.822 27.25 34.281 1 66 370 ARG B C 1
ATOM 7623 O O . ARG B 1 370 ? 3.158 26.656 35.312 1 66 370 ARG B O 1
ATOM 7630 N N . LYS B 1 371 ? 2.777 26.594 33.188 1 62.66 371 LYS B N 1
ATOM 7631 C CA . LYS B 1 371 ? 3.068 25.172 33.188 1 62.66 371 LYS B CA 1
ATOM 7632 C C . LYS B 1 371 ? 4.543 24.906 32.875 1 62.66 371 LYS B C 1
ATOM 7634 O O . LYS B 1 371 ? 4.965 23.75 32.781 1 62.66 371 LYS B O 1
ATOM 7639 N N . LYS B 1 372 ? 5.258 25.906 32.781 1 58.72 372 LYS B N 1
ATOM 7640 C CA . LYS B 1 372 ? 6.695 25.703 32.656 1 58.72 372 LYS B CA 1
ATOM 7641 C C . LYS B 1 372 ? 7.242 24.859 33.812 1 58.72 372 LYS B C 1
ATOM 7643 O O . LYS B 1 372 ? 8.156 24.047 33.594 1 58.72 372 LYS B O 1
ATOM 7648 N N . GLU B 1 373 ? 6.582 24.938 34.875 1 57.56 373 GLU B N 1
ATOM 7649 C CA . GLU B 1 373 ? 6.984 24.125 36.031 1 57.56 373 GLU B CA 1
ATOM 7650 C C . GLU B 1 373 ? 6.73 22.656 35.781 1 57.56 373 GLU B C 1
ATOM 7652 O O . GLU B 1 373 ? 7.555 21.797 36.125 1 57.56 373 GLU B O 1
ATOM 7657 N N . ASP B 1 374 ? 5.68 22.406 35.125 1 61.62 374 ASP B N 1
ATOM 7658 C CA . ASP B 1 374 ? 5.371 21.016 34.844 1 61.62 374 ASP B CA 1
ATOM 7659 C C . ASP B 1 374 ? 6.34 20.438 33.812 1 61.62 374 ASP B C 1
ATOM 7661 O O . ASP B 1 374 ? 6.762 19.281 33.906 1 61.62 374 ASP B O 1
ATOM 7665 N N . VAL B 1 375 ? 6.699 21.328 32.969 1 63.62 375 VAL B N 1
ATOM 7666 C CA . VAL B 1 375 ? 7.652 20.906 31.938 1 63.62 375 VAL B CA 1
ATOM 7667 C C . VAL B 1 375 ? 9.008 20.609 32.562 1 63.62 375 VAL B C 1
ATOM 7669 O O . VAL B 1 375 ? 9.641 19.609 32.25 1 63.62 375 VAL B O 1
ATOM 7672 N N . ASP B 1 376 ? 9.312 21.453 33.469 1 63.97 376 ASP B N 1
ATOM 7673 C CA . ASP B 1 376 ? 10.594 21.281 34.156 1 63.97 376 ASP B CA 1
ATOM 7674 C C . ASP B 1 376 ? 10.602 20.047 35.031 1 63.97 376 ASP B C 1
ATOM 7676 O O . ASP B 1 376 ? 11.602 19.328 35.125 1 63.97 376 ASP B O 1
ATOM 7680 N N . GLN B 1 377 ? 9.484 19.812 35.531 1 62.88 377 GLN B N 1
ATOM 7681 C CA . GLN B 1 377 ? 9.375 18.625 36.375 1 62.88 377 GLN B CA 1
ATOM 7682 C C . GLN B 1 377 ? 9.461 17.359 35.531 1 62.88 377 GLN B C 1
ATOM 7684 O O . GLN B 1 377 ? 10.094 16.375 35.938 1 62.88 377 GLN B O 1
ATOM 7689 N N . PHE B 1 378 ? 8.844 17.438 34.531 1 65.12 378 PHE B N 1
ATOM 7690 C CA . PHE B 1 378 ? 8.898 16.281 33.625 1 65.12 378 PHE B CA 1
ATOM 7691 C C . PHE B 1 378 ? 10.328 16.016 33.188 1 65.12 378 PHE B C 1
ATOM 7693 O O . PHE B 1 378 ? 10.789 14.867 33.219 1 65.12 378 PHE B O 1
ATOM 7700 N N . ARG B 1 379 ? 10.953 17 32.844 1 67.69 379 ARG B N 1
ATOM 7701 C CA . ARG B 1 379 ? 12.336 16.875 32.375 1 67.69 379 ARG B CA 1
ATOM 7702 C C . ARG B 1 379 ? 13.227 16.312 33.5 1 67.69 379 ARG B C 1
ATOM 7704 O O . ARG B 1 379 ? 14.047 15.43 33.25 1 67.69 379 ARG B O 1
ATOM 7711 N N . GLU B 1 380 ? 12.953 16.859 34.562 1 66.12 380 GLU B N 1
ATOM 7712 C CA . GLU B 1 380 ? 13.781 16.453 35.688 1 66.12 380 GLU B CA 1
ATOM 7713 C C . GLU B 1 380 ? 13.391 15.07 36.219 1 66.12 380 GLU B C 1
ATOM 7715 O O . GLU B 1 380 ? 14.25 14.211 36.438 1 66.12 380 GLU B O 1
ATOM 7720 N N . GLN B 1 381 ? 12.148 14.938 36.344 1 60.41 381 GLN B N 1
ATOM 7721 C CA . GLN B 1 381 ? 11.703 13.734 37.031 1 60.41 381 GLN B CA 1
ATOM 7722 C C . GLN B 1 381 ? 11.625 12.547 36.094 1 60.41 381 GLN B C 1
ATOM 7724 O O . GLN B 1 381 ? 11.93 11.414 36.469 1 60.41 381 GLN B O 1
ATOM 7729 N N . VAL B 1 382 ? 11.258 12.914 34.938 1 57 382 VAL B N 1
ATOM 7730 C CA . VAL B 1 382 ? 10.977 11.789 34.031 1 57 382 VAL B CA 1
ATOM 7731 C C . VAL B 1 382 ? 12.195 11.508 33.156 1 57 382 VAL B C 1
ATOM 7733 O O . VAL B 1 382 ? 12.578 10.352 32.969 1 57 382 VAL B O 1
ATOM 7736 N N . LEU B 1 383 ? 12.789 12.625 32.812 1 60.88 383 LEU B N 1
ATOM 7737 C CA . LEU B 1 383 ? 13.875 12.43 31.844 1 60.88 383 LEU B CA 1
ATOM 7738 C C . LEU B 1 383 ? 15.234 12.562 32.531 1 60.88 383 LEU B C 1
ATOM 7740 O O . LEU B 1 383 ? 16.266 12.219 31.953 1 60.88 383 LEU B O 1
ATOM 7744 N N . GLY B 1 384 ? 15.227 12.961 33.812 1 57.28 384 GLY B N 1
ATOM 7745 C CA . GLY B 1 384 ? 16.469 13.188 34.562 1 57.28 384 GLY B CA 1
ATOM 7746 C C . GLY B 1 384 ? 17.312 14.281 33.969 1 57.28 384 GLY B C 1
ATOM 7747 O O . GLY B 1 384 ? 18.547 14.219 34 1 57.28 384 GLY B O 1
ATOM 7748 N N . MET B 1 385 ? 16.688 15.234 33.25 1 62.53 385 MET B N 1
ATOM 7749 C CA . MET B 1 385 ? 17.406 16.312 32.562 1 62.53 385 MET B CA 1
ATOM 7750 C C . MET B 1 385 ? 17.266 17.625 33.312 1 62.53 385 MET B C 1
ATOM 7752 O O . MET B 1 385 ? 16.266 17.859 34 1 62.53 385 MET B O 1
ATOM 7756 N N . PRO B 1 386 ? 18.391 18.375 33.344 1 61.53 386 PRO B N 1
ATOM 7757 C CA . PRO B 1 386 ? 18.297 19.688 34 1 61.53 386 PRO B CA 1
ATOM 7758 C C . PRO B 1 386 ? 17.266 20.594 33.312 1 61.53 386 PRO B C 1
ATOM 7760 O O . PRO B 1 386 ? 16.922 20.375 32.156 1 61.53 386 PRO B O 1
ATOM 7763 N N . PRO B 1 387 ? 16.656 21.438 34.094 1 60.19 387 PRO B N 1
ATOM 7764 C CA . PRO B 1 387 ? 15.688 22.375 33.5 1 60.19 387 PRO B CA 1
ATOM 7765 C C . PRO B 1 387 ? 16.266 23.188 32.344 1 60.19 387 PRO B C 1
ATOM 7767 O O . PRO B 1 387 ? 17.484 23.375 32.281 1 60.19 387 PRO B O 1
ATOM 7770 N N . ILE B 1 388 ? 15.555 23.453 31.328 1 53.66 388 ILE B N 1
ATOM 7771 C CA . ILE B 1 388 ? 16.016 24.297 30.234 1 53.66 388 ILE B CA 1
ATOM 7772 C C . ILE B 1 388 ? 16.484 25.641 30.766 1 53.66 388 ILE B C 1
ATOM 7774 O O . ILE B 1 388 ? 15.75 26.328 31.484 1 53.66 388 ILE B O 1
ATOM 7778 N N . ARG B 1 389 ? 17.781 26.047 30.656 1 46.03 389 ARG B N 1
ATOM 7779 C CA . ARG B 1 389 ? 18.344 27.328 31.062 1 46.03 389 ARG B CA 1
ATOM 7780 C C . ARG B 1 389 ? 17.688 28.484 30.297 1 46.03 389 ARG B C 1
ATOM 7782 O O . ARG B 1 389 ? 17.641 28.469 29.062 1 46.03 389 ARG B O 1
ATOM 7789 N N . GLU B 1 390 ? 16.781 29.125 30.828 1 40.22 390 GLU B N 1
ATOM 7790 C CA . GLU B 1 390 ? 16.359 30.375 30.219 1 40.22 390 GLU B CA 1
ATOM 7791 C C . GLU B 1 390 ? 17.531 31.344 30.109 1 40.22 390 GLU B C 1
ATOM 7793 O O . GLU B 1 390 ? 18.125 31.734 31.109 1 40.22 390 GLU B O 1
ATOM 7798 N N . ASP B 1 391 ? 18.469 31.281 29.234 1 33.72 391 ASP B N 1
ATOM 7799 C CA . ASP B 1 391 ? 19.328 32.438 29.156 1 33.72 391 ASP B CA 1
ATOM 7800 C C . ASP B 1 391 ? 18.531 33.75 29.328 1 33.72 391 ASP B C 1
ATOM 7802 O O . ASP B 1 391 ? 17.391 33.844 28.844 1 33.72 391 ASP B O 1
ATOM 7806 N N . ALA B 1 392 ? 18.984 34.656 30.266 1 30.81 392 ALA B N 1
ATOM 7807 C CA . ALA B 1 392 ? 18.719 36.094 30.484 1 30.81 392 ALA B CA 1
ATOM 7808 C C . ALA B 1 392 ? 18.578 36.812 29.156 1 30.81 392 ALA B C 1
ATOM 7810 O O . ALA B 1 392 ? 19.156 36.438 28.141 1 30.81 392 ALA B O 1
ATOM 7811 N N . GLU B 1 393 ? 17.812 37.875 29.109 1 27.48 393 GLU B N 1
ATOM 7812 C CA . GLU B 1 393 ? 17.594 38.969 28.156 1 27.48 393 GLU B CA 1
ATOM 7813 C C . GLU B 1 393 ? 18.922 39.438 27.562 1 27.48 393 GLU B C 1
ATOM 7815 O O . GLU B 1 393 ? 19.75 40 28.281 1 27.48 393 GLU B O 1
ATOM 7820 N N . ALA B 1 394 ? 19.531 38.781 26.766 1 29.81 394 ALA B N 1
ATOM 7821 C CA . ALA B 1 394 ? 20.5 39.656 26.109 1 29.81 394 ALA B CA 1
ATOM 7822 C C . ALA B 1 394 ? 19.875 41 25.75 1 29.81 394 ALA B C 1
ATOM 7824 O O . ALA B 1 394 ? 18.969 41.062 24.906 1 29.81 394 ALA B O 1
ATOM 7825 N N . THR B 1 395 ? 19.812 42.062 26.672 1 24.39 395 THR B N 1
ATOM 7826 C CA . THR B 1 395 ? 19.609 43.469 26.391 1 24.39 395 THR B CA 1
ATOM 7827 C C . THR B 1 395 ? 20.469 43.906 25.203 1 24.39 395 THR B C 1
ATOM 7829 O O . THR B 1 395 ? 21.672 44.094 25.344 1 24.39 395 THR B O 1
ATOM 7832 N N . THR B 1 396 ? 20.375 43.25 24.141 1 27.52 396 THR B N 1
ATOM 7833 C CA . THR B 1 396 ? 21.047 43.875 23.016 1 27.52 396 THR B CA 1
ATOM 7834 C C . THR B 1 396 ? 20.641 45.344 22.875 1 27.52 396 THR B C 1
ATOM 7836 O O . THR B 1 396 ? 19.438 45.656 22.812 1 27.52 396 THR B O 1
ATOM 7839 N N . GLU B 1 397 ? 21.391 46.344 23.375 1 24.3 397 GLU B N 1
ATOM 7840 C CA . GLU B 1 397 ? 21.406 47.75 23.062 1 24.3 397 GLU B CA 1
ATOM 7841 C C . GLU B 1 397 ? 21.281 48 21.562 1 24.3 397 GLU B C 1
ATOM 7843 O O . GLU B 1 397 ? 22.031 47.406 20.766 1 24.3 397 GLU B O 1
ATOM 7848 N N . THR B 1 398 ? 20.047 48.312 21.109 1 25.11 398 THR B N 1
ATOM 7849 C CA . THR B 1 398 ? 19.609 48.719 19.781 1 25.11 398 THR B CA 1
ATOM 7850 C C . THR B 1 398 ? 20.562 49.781 19.203 1 25.11 398 THR B C 1
ATOM 7852 O O . THR B 1 398 ? 20.703 50.844 19.781 1 25.11 398 THR B O 1
ATOM 7855 N N . PRO B 1 399 ? 21.672 49.344 18.594 1 25.62 399 PRO B N 1
ATOM 7856 C CA . PRO B 1 399 ? 22.297 50.5 17.953 1 25.62 399 PRO B CA 1
ATOM 7857 C C . PRO B 1 399 ? 21.328 51.312 17.094 1 25.62 399 PRO B C 1
ATOM 7859 O O . PRO B 1 399 ? 20.344 50.75 16.594 1 25.62 399 PRO B O 1
ATOM 7862 N N . THR B 1 400 ? 21.25 52.625 17.312 1 21.52 400 THR B N 1
ATOM 7863 C CA . THR B 1 400 ? 20.531 53.719 16.672 1 21.52 400 THR B CA 1
ATOM 7864 C C . THR B 1 400 ? 20.766 53.719 15.164 1 21.52 400 THR B C 1
ATOM 7866 O O . THR B 1 400 ? 21.875 53.938 14.695 1 21.52 400 THR B O 1
ATOM 7869 N N . GLN B 1 401 ? 20.203 52.656 14.562 1 20.31 401 GLN B N 1
ATOM 7870 C CA . GLN B 1 401 ? 20.328 52.688 13.117 1 20.31 401 GLN B CA 1
ATOM 7871 C C . GLN B 1 401 ? 19.719 53.969 12.516 1 20.31 401 GLN B C 1
ATOM 7873 O O . GLN B 1 401 ? 18.656 54.406 12.961 1 20.31 401 GLN B O 1
ATOM 7878 N N . ALA B 1 402 ? 20.547 54.719 11.891 1 22.33 402 ALA B N 1
ATOM 7879 C CA . ALA B 1 402 ? 20.312 55.844 10.984 1 22.33 402 ALA B CA 1
ATOM 7880 C C . ALA B 1 402 ? 19.281 55.5 9.914 1 22.33 402 ALA B C 1
ATOM 7882 O O . ALA B 1 402 ? 19.281 54.375 9.391 1 22.33 402 ALA B O 1
ATOM 7883 N N . SER B 1 403 ? 18.109 56.188 9.891 1 18.27 403 SER B N 1
ATOM 7884 C CA . SER B 1 403 ? 16.859 56.219 9.133 1 18.27 403 SER B CA 1
ATOM 7885 C C . SER B 1 403 ? 17.141 56.344 7.637 1 18.27 403 SER B C 1
ATOM 7887 O O . SER B 1 403 ? 16.25 56.75 6.867 1 18.27 403 SER B O 1
ATOM 7889 N N . ALA B 1 404 ? 18.141 55.75 7.039 1 22 404 ALA B N 1
ATOM 7890 C CA . ALA B 1 404 ? 18.172 56.188 5.648 1 22 404 ALA B CA 1
ATOM 7891 C C . ALA B 1 404 ? 16.922 55.719 4.902 1 22 404 ALA B C 1
ATOM 7893 O O . ALA B 1 404 ? 16.562 54.562 4.934 1 22 404 ALA B O 1
ATOM 7894 N N . SER B 1 405 ? 15.898 56.656 4.668 1 18.8 405 SER B N 1
ATOM 7895 C CA . SER B 1 405 ? 14.578 56.688 4.043 1 18.8 405 SER B CA 1
ATOM 7896 C C . SER B 1 405 ? 14.633 56.188 2.604 1 18.8 405 SER B C 1
ATOM 7898 O O . SER B 1 405 ? 13.648 56.281 1.871 1 18.8 405 SER B O 1
ATOM 7900 N N . THR B 1 406 ? 15.648 55.469 2.123 1 21.86 406 THR B N 1
ATOM 7901 C CA . THR B 1 406 ? 15.562 55.438 0.667 1 21.86 406 THR B CA 1
ATOM 7902 C C . THR B 1 406 ? 14.328 54.656 0.217 1 21.86 406 THR B C 1
ATOM 7904 O O . THR B 1 406 ? 13.992 53.625 0.8 1 21.86 406 THR B O 1
ATOM 7907 N N . GLU B 1 407 ? 13.406 55.312 -0.511 1 20.86 407 GLU B N 1
ATOM 7908 C CA . GLU B 1 407 ? 12.094 55.062 -1.1 1 20.86 407 GLU B CA 1
ATOM 7909 C C . GLU B 1 407 ? 12.141 53.875 -2.051 1 20.86 407 GLU B C 1
ATOM 7911 O O . GLU B 1 407 ? 11.148 53.531 -2.701 1 20.86 407 GLU B O 1
ATOM 7916 N N . PRO B 1 408 ? 12.688 52.625 -1.618 1 22.81 408 PRO B N 1
ATOM 7917 C CA . PRO B 1 408 ? 12.891 51.719 -2.75 1 22.81 408 PRO B CA 1
ATOM 7918 C C . PRO B 1 408 ? 11.586 51.188 -3.336 1 22.81 408 PRO B C 1
ATOM 7920 O O . PRO B 1 408 ? 10.625 50.969 -2.598 1 22.81 408 PRO B O 1
ATOM 7923 N N . SER B 1 409 ? 11.133 51.625 -4.535 1 23.11 409 SER B N 1
ATOM 7924 C CA . SER B 1 409 ? 9.977 51.281 -5.363 1 23.11 409 SER B CA 1
ATOM 7925 C C . SER B 1 409 ? 9.906 49.781 -5.609 1 23.11 409 SER B C 1
ATOM 7927 O O . SER B 1 409 ? 10.742 49.219 -6.332 1 23.11 409 SER B O 1
ATOM 7929 N N . TRP B 1 410 ? 9.672 48.938 -4.539 1 22.31 410 TRP B N 1
ATOM 7930 C CA . TRP B 1 410 ? 9.852 47.5 -4.461 1 22.31 410 TRP B CA 1
ATOM 7931 C C . TRP B 1 410 ? 8.758 46.75 -5.223 1 22.31 410 TRP B C 1
ATOM 7933 O O . TRP B 1 410 ? 7.625 46.656 -4.742 1 22.31 410 TRP B O 1
ATOM 7943 N N . SER B 1 411 ? 8.5 47.156 -6.59 1 23.39 411 SER B N 1
ATOM 7944 C CA . SER B 1 411 ? 7.402 46.406 -7.199 1 23.39 411 SER B CA 1
ATOM 7945 C C . SER B 1 411 ? 7.574 44.906 -7.016 1 23.39 411 SER B C 1
ATOM 7947 O O . SER B 1 411 ? 6.637 44.219 -6.625 1 23.39 411 SER B O 1
ATOM 7949 N N . GLY B 1 412 ? 8.375 44.188 -7.984 1 23.56 412 GLY B N 1
ATOM 7950 C CA . GLY B 1 412 ? 8.609 42.906 -8.594 1 23.56 412 GLY B CA 1
ATOM 7951 C C . GLY B 1 412 ? 9.195 41.875 -7.629 1 23.56 412 GLY B C 1
ATOM 7952 O O . GLY B 1 412 ? 9.633 42.25 -6.535 1 23.56 412 GLY B O 1
ATOM 7953 N N . SER B 1 413 ? 9.133 40.406 -8.07 1 25.7 413 SER B N 1
ATOM 7954 C CA . SER B 1 413 ? 9.633 39.219 -7.391 1 25.7 413 SER B CA 1
ATOM 7955 C C . SER B 1 413 ? 11.039 39.469 -6.844 1 25.7 413 SER B C 1
ATOM 7957 O O . SER B 1 413 ? 11.953 39.812 -7.598 1 25.7 413 SER B O 1
ATOM 7959 N N . LEU B 1 414 ? 11.062 40.031 -5.699 1 27.56 414 LEU B N 1
ATOM 7960 C CA . LEU B 1 414 ? 12.352 40.438 -5.16 1 27.56 414 LEU B CA 1
ATOM 7961 C C . LEU B 1 414 ? 13.32 39.281 -5.109 1 27.56 414 LEU B C 1
ATOM 7963 O O . LEU B 1 414 ? 13.102 38.312 -4.379 1 27.56 414 LEU B O 1
ATOM 7967 N N . GLU B 1 415 ? 13.969 39.156 -6.387 1 24.56 415 GLU B N 1
ATOM 7968 C CA . GLU B 1 415 ? 14.953 38.094 -6.605 1 24.56 415 GLU B CA 1
ATOM 7969 C C . GLU B 1 415 ? 16.078 38.156 -5.566 1 24.56 415 GLU B C 1
ATOM 7971 O O . GLU B 1 415 ? 16.719 39.219 -5.41 1 24.56 415 GLU B O 1
ATOM 7976 N N . PRO B 1 416 ? 16.031 37.5 -4.602 1 23.42 416 PRO B N 1
ATOM 7977 C CA . PRO B 1 416 ? 17.109 37.562 -3.607 1 23.42 416 PRO B CA 1
ATOM 7978 C C . PRO B 1 416 ? 18.484 37.25 -4.203 1 23.42 416 PRO B C 1
ATOM 7980 O O . PRO B 1 416 ? 18.672 36.219 -4.812 1 23.42 416 PRO B O 1
ATOM 7983 N N . ALA B 1 417 ? 19.219 38.344 -4.711 1 20.94 417 ALA B N 1
ATOM 7984 C CA . ALA B 1 417 ? 20.562 38.094 -5.215 1 20.94 417 ALA B CA 1
ATOM 7985 C C . ALA B 1 417 ? 21.375 37.25 -4.238 1 20.94 417 ALA B C 1
ATOM 7987 O O . ALA B 1 417 ? 20.953 37.031 -3.098 1 20.94 417 ALA B O 1
ATOM 7988 N N . LYS B 1 418 ? 22.766 37.781 -4.168 1 20.7 418 LYS B N 1
ATOM 7989 C CA . LYS B 1 418 ? 24.109 37.25 -3.977 1 20.7 418 LYS B CA 1
ATOM 7990 C C . LYS B 1 418 ? 24.391 36.969 -2.504 1 20.7 418 LYS B C 1
ATOM 7992 O O . LYS B 1 418 ? 23.938 37.719 -1.627 1 20.7 418 LYS B O 1
ATOM 7997 N N . ALA B 1 419 ? 25.047 35.812 -2.199 1 20.17 419 ALA B N 1
ATOM 7998 C CA . ALA B 1 419 ? 25.562 35.031 -1.072 1 20.17 419 ALA B CA 1
ATOM 7999 C C . ALA B 1 419 ? 26.547 35.875 -0.25 1 20.17 419 ALA B C 1
ATOM 8001 O O . ALA B 1 419 ? 27.766 35.625 -0.321 1 20.17 419 ALA B O 1
ATOM 8002 N N . ALA B 1 420 ? 26.406 37.219 -0.119 1 20.27 420 ALA B N 1
ATOM 8003 C CA . ALA B 1 420 ? 27.625 37.625 0.582 1 20.27 420 ALA B CA 1
ATOM 8004 C C . ALA B 1 420 ? 27.781 36.844 1.889 1 20.27 420 ALA B C 1
ATOM 8006 O O . ALA B 1 420 ? 26.797 36.375 2.461 1 20.27 420 ALA B O 1
ATOM 8007 N N . ASP B 1 421 ? 29.125 36.719 2.41 1 21.47 421 ASP B N 1
ATOM 8008 C CA . ASP B 1 421 ? 29.906 35.969 3.379 1 21.47 421 ASP B CA 1
ATOM 8009 C C . ASP B 1 421 ? 29.422 36.219 4.805 1 21.47 421 ASP B C 1
ATOM 8011 O O . ASP B 1 421 ? 30.125 35.906 5.77 1 21.47 421 ASP B O 1
ATOM 8015 N N . GLN B 1 422 ? 28.234 37.031 4.863 1 20.45 422 GLN B N 1
ATOM 8016 C CA . GLN B 1 422 ? 28.266 37.5 6.238 1 20.45 422 GLN B CA 1
ATOM 8017 C C . GLN B 1 422 ? 28.094 36.375 7.23 1 20.45 422 GLN B C 1
ATOM 8019 O O . GLN B 1 422 ? 27.562 35.312 6.887 1 20.45 422 GLN B O 1
ATOM 8024 N N . GLU B 1 423 ? 28.656 36.625 8.484 1 20.83 423 GLU B N 1
ATOM 8025 C CA . GLU B 1 423 ? 28.953 35.844 9.68 1 20.83 423 GLU B CA 1
ATOM 8026 C C . GLU B 1 423 ? 27.688 35.219 10.266 1 20.83 423 GLU B C 1
ATOM 8028 O O . GLU B 1 423 ? 26.625 35.844 10.281 1 20.83 423 GLU B O 1
ATOM 8033 N N . PRO B 1 424 ? 27.75 33.906 10.445 1 23.41 424 PRO B N 1
ATOM 8034 C CA . PRO B 1 424 ? 26.766 32.844 10.68 1 23.41 424 PRO B CA 1
ATOM 8035 C C . PRO B 1 424 ? 26 33.031 11.984 1 23.41 424 PRO B C 1
ATOM 8037 O O . PRO B 1 424 ? 26.594 33 13.07 1 23.41 424 PRO B O 1
ATOM 8040 N N . GLU B 1 425 ? 25.078 34.094 11.977 1 18.81 425 GLU B N 1
ATOM 8041 C CA . GLU B 1 425 ? 24.375 34.188 13.258 1 18.81 425 GLU B CA 1
ATOM 8042 C C . GLU B 1 425 ? 23.531 32.938 13.523 1 18.81 425 GLU B C 1
ATOM 8044 O O . GLU B 1 425 ? 22.969 32.344 12.594 1 18.81 425 GLU B O 1
ATOM 8049 N N . GLN B 1 426 ? 23.406 32.344 14.781 1 20.2 426 GLN B N 1
ATOM 8050 C CA . GLN B 1 426 ? 23.109 31.078 15.438 1 20.2 426 GLN B CA 1
ATOM 8051 C C . GLN B 1 426 ? 21.609 30.906 15.648 1 20.2 426 GLN B C 1
ATOM 8053 O O . GLN B 1 426 ? 21.062 31.375 16.656 1 20.2 426 GLN B O 1
ATOM 8058 N N . LEU B 1 427 ? 20.656 30.906 14.609 1 20.7 427 LEU B N 1
ATOM 8059 C CA . LEU B 1 427 ? 19.234 30.922 14.984 1 20.7 427 LEU B CA 1
ATOM 8060 C C . LEU B 1 427 ? 18.719 29.5 15.195 1 20.7 427 LEU B C 1
ATOM 8062 O O . LEU B 1 427 ? 19.047 28.594 14.43 1 20.7 427 LEU B O 1
ATOM 8066 N N . ALA B 1 428 ? 17.797 29.016 16.25 1 21.66 428 ALA B N 1
ATOM 8067 C CA . ALA B 1 428 ? 17.297 27.828 16.922 1 21.66 428 ALA B CA 1
ATOM 8068 C C . ALA B 1 428 ? 16.078 27.266 16.203 1 21.66 428 ALA B C 1
ATOM 8070 O O . ALA B 1 428 ? 15.125 28 15.914 1 21.66 428 ALA B O 1
ATOM 8071 N N . LYS B 1 429 ? 16.141 25.969 15.695 1 26.59 429 LYS B N 1
ATOM 8072 C CA . LYS B 1 429 ? 15.195 25.203 14.883 1 26.59 429 LYS B CA 1
ATOM 8073 C C . LYS B 1 429 ? 14.078 24.625 15.734 1 26.59 429 LYS B C 1
ATOM 8075 O O . LYS B 1 429 ? 14.344 23.984 16.766 1 26.59 429 LYS B O 1
ATOM 8080 N N . THR B 1 430 ? 12.789 25.062 15.75 1 23.52 430 THR B N 1
ATOM 8081 C CA . THR B 1 430 ? 11.656 24.484 16.469 1 23.52 430 THR B CA 1
ATOM 8082 C C . THR B 1 430 ? 11.094 23.281 15.727 1 23.52 430 THR B C 1
ATOM 8084 O O . THR B 1 430 ? 10.711 23.391 14.555 1 23.52 430 THR B O 1
ATOM 8087 N N . SER B 1 431 ? 11.469 22.109 15.891 1 28.12 431 SER B N 1
ATOM 8088 C CA . SER B 1 431 ? 10.875 20.906 15.328 1 28.12 431 SER B CA 1
ATOM 8089 C C . SER B 1 431 ? 9.516 20.625 15.953 1 28.12 431 SER B C 1
ATOM 8091 O O . SER B 1 431 ? 9.375 20.609 17.172 1 28.12 431 SER B O 1
ATOM 8093 N N . SER B 1 432 ? 8.383 20.938 15.398 1 28.62 432 SER B N 1
ATOM 8094 C CA . SER B 1 432 ? 7.039 20.781 15.938 1 28.62 432 SER B CA 1
ATOM 8095 C C . SER B 1 432 ? 6.578 19.328 15.867 1 28.62 432 SER B C 1
ATOM 8097 O O . SER B 1 432 ? 6.484 18.75 14.781 1 28.62 432 SER B O 1
ATOM 8099 N N . GLU B 1 433 ? 7.027 18.484 16.656 1 32.31 433 GLU B N 1
ATOM 8100 C CA . GLU B 1 433 ? 6.301 17.234 16.828 1 32.31 433 GLU B CA 1
ATOM 8101 C C . GLU B 1 433 ? 4.836 17.484 17.172 1 32.31 433 GLU B C 1
ATOM 8103 O O . GLU B 1 433 ? 4.535 18.281 18.078 1 32.31 433 GLU B O 1
ATOM 8108 N N . ASP B 1 434 ? 3.988 17.406 16.344 1 32.5 434 ASP B N 1
ATOM 8109 C CA . ASP B 1 434 ? 2.562 17.562 16.609 1 32.5 434 ASP B CA 1
ATOM 8110 C C . ASP B 1 434 ? 2.076 16.562 17.641 1 32.5 434 ASP B C 1
ATOM 8112 O O . ASP B 1 434 ? 2.141 15.344 17.422 1 32.5 434 ASP B O 1
ATOM 8116 N N . ASN B 1 435 ? 2.25 16.891 18.844 1 32.31 435 ASN B N 1
ATOM 8117 C CA . ASN B 1 435 ? 1.767 16.188 20.031 1 32.31 435 ASN B CA 1
ATOM 8118 C C . ASN B 1 435 ? 0.248 16.047 20.016 1 32.31 435 ASN B C 1
ATOM 8120 O O . ASN B 1 435 ? -0.465 16.797 20.672 1 32.31 435 ASN B O 1
ATOM 8124 N N . VAL B 1 436 ? -0.316 15.781 18.953 1 31.83 436 VAL B N 1
ATOM 8125 C CA . VAL B 1 436 ? -1.757 15.68 19.156 1 31.83 436 VAL B CA 1
ATOM 8126 C C . VAL B 1 436 ? -2.088 14.375 19.875 1 31.83 436 VAL B C 1
ATOM 8128 O O . VAL B 1 436 ? -1.861 13.289 19.328 1 31.83 436 VAL B O 1
ATOM 8131 N N . GLN B 1 437 ? -2.027 14.352 21.094 1 31.08 437 GLN B N 1
ATOM 8132 C CA . GLN B 1 437 ? -2.555 13.266 21.906 1 31.08 437 GLN B CA 1
ATOM 8133 C C . GLN B 1 437 ? -4.004 12.953 21.547 1 31.08 437 GLN B C 1
ATOM 8135 O O . GLN B 1 437 ? -4.859 13.836 21.578 1 31.08 437 GLN B O 1
ATOM 8140 N N . SER B 1 438 ? -4.164 11.93 20.828 1 32.62 438 SER B N 1
ATOM 8141 C CA . SER B 1 438 ? -5.492 11.461 20.453 1 32.62 438 SER B CA 1
ATOM 8142 C C . SER B 1 438 ? -6.277 10.984 21.656 1 32.62 438 SER B C 1
ATOM 8144 O O . SER B 1 438 ? -5.816 10.109 22.406 1 32.62 438 SER B O 1
ATOM 8146 N N . SER B 1 439 ? -6.992 11.773 22.312 1 33.34 439 SER B N 1
ATOM 8147 C CA . SER B 1 439 ? -7.957 11.25 23.281 1 33.34 439 SER B CA 1
ATOM 8148 C C . SER B 1 439 ? -8.969 10.328 22.594 1 33.34 439 SER B C 1
ATOM 8150 O O . SER B 1 439 ? -9.555 10.695 21.578 1 33.34 439 SER B O 1
ATOM 8152 N N . VAL B 1 440 ? -8.844 9.125 22.828 1 34.25 440 VAL B N 1
ATOM 8153 C CA . VAL B 1 440 ? -9.781 8.117 22.344 1 34.25 440 VAL B CA 1
ATOM 8154 C C . VAL B 1 440 ? -11.203 8.484 22.781 1 34.25 440 VAL B C 1
ATOM 8156 O O . VAL B 1 440 ? -11.43 8.82 23.953 1 34.25 440 VAL B O 1
ATOM 8159 N N . ASP B 1 441 ? -12.047 8.82 21.938 1 32.72 441 ASP B N 1
ATOM 8160 C CA . ASP B 1 441 ? -13.492 8.922 22.156 1 32.72 441 ASP B CA 1
ATOM 8161 C C . ASP B 1 441 ? -14.086 7.574 22.547 1 32.72 441 ASP B C 1
ATOM 8163 O O . ASP B 1 441 ? -14.102 6.633 21.75 1 32.72 441 ASP B O 1
ATOM 8167 N N . ALA B 1 442 ? -13.953 6.98 23.703 1 30.83 442 ALA B N 1
ATOM 8168 C CA . ALA B 1 442 ? -14.922 5.941 24.047 1 30.83 442 ALA B CA 1
ATOM 8169 C C . ALA B 1 442 ? -16.328 6.309 23.562 1 30.83 442 ALA B C 1
ATOM 8171 O O . ALA B 1 442 ? -16.672 7.488 23.516 1 30.83 442 ALA B O 1
ATOM 8172 N N . ASP B 1 443 ? -17.078 5.348 22.953 1 31.84 443 ASP B N 1
ATOM 8173 C CA . ASP B 1 443 ? -18.469 5.453 22.5 1 31.84 443 ASP B CA 1
ATOM 8174 C C . ASP B 1 443 ? -19.312 6.207 23.516 1 31.84 443 ASP B C 1
ATOM 8176 O O . ASP B 1 443 ? -19.891 5.602 24.438 1 31.84 443 ASP B O 1
ATOM 8180 N N . VAL B 1 444 ? -18.953 7.168 24.172 1 29.95 444 VAL B N 1
ATOM 8181 C CA . VAL B 1 444 ? -20.062 7.746 24.906 1 29.95 444 VAL B CA 1
ATOM 8182 C C . VAL B 1 444 ? -21.219 8.039 23.938 1 29.95 444 VAL B C 1
ATOM 8184 O O . VAL B 1 444 ? -21.016 8.664 22.891 1 29.95 444 VAL B O 1
ATOM 8187 N N . PRO B 1 445 ? -22.281 7.152 23.953 1 28.92 445 PRO B N 1
ATOM 8188 C CA . PRO B 1 445 ? -23.438 7.488 23.125 1 28.92 445 PRO B CA 1
ATOM 8189 C C . PRO B 1 445 ? -23.641 8.992 22.969 1 28.92 445 PRO B C 1
ATOM 8191 O O . PRO B 1 445 ? -23.281 9.766 23.875 1 28.92 445 PRO B O 1
ATOM 8194 N N . GLU B 1 446 ? -23.547 9.445 21.812 1 32.31 446 GLU B N 1
ATOM 8195 C CA . GLU B 1 446 ? -23.953 10.82 21.516 1 32.31 446 GLU B CA 1
ATOM 8196 C C . GLU B 1 446 ? -25.125 11.25 22.375 1 32.31 446 GLU B C 1
ATOM 8198 O O . GLU B 1 446 ? -26.281 11.164 21.953 1 32.31 446 GLU B O 1
ATOM 8203 N N . GLY B 1 447 ? -25.359 10.578 23.547 1 28.89 447 GLY B N 1
ATOM 8204 C CA . GLY B 1 447 ? -26.5 11.219 24.203 1 28.89 447 GLY B CA 1
ATOM 8205 C C . GLY B 1 447 ? -26.359 12.727 24.297 1 28.89 447 GLY B C 1
ATOM 8206 O O . GLY B 1 447 ? -25.281 13.266 24.094 1 28.89 447 GLY B O 1
ATOM 8207 N N . PRO B 1 448 ? -27.516 13.438 24.188 1 28.48 448 PRO B N 1
ATOM 8208 C CA . PRO B 1 448 ? -27.438 14.883 24.406 1 28.48 448 PRO B CA 1
ATOM 8209 C C . PRO B 1 448 ? -26.422 15.266 25.469 1 28.48 448 PRO B C 1
ATOM 8211 O O . PRO B 1 448 ? -26.141 14.477 26.375 1 28.48 448 PRO B O 1
ATOM 8214 N N . SER B 1 449 ? -25.375 15.867 25.078 1 29.59 449 SER B N 1
ATOM 8215 C CA . SER B 1 449 ? -24.453 16.391 26.078 1 29.59 449 SER B CA 1
ATOM 8216 C C . SER B 1 449 ? -25.172 16.641 27.406 1 29.59 449 SER B C 1
ATOM 8218 O O . SER B 1 449 ? -26.234 17.25 27.438 1 29.59 449 SER B O 1
ATOM 8220 N N . PRO B 1 450 ? -25.156 15.734 28.344 1 28.64 450 PRO B N 1
ATOM 8221 C CA . PRO B 1 450 ? -25.781 16.188 29.578 1 28.64 450 PRO B CA 1
ATOM 8222 C C . PRO B 1 450 ? -25.594 17.672 29.828 1 28.64 450 PRO B C 1
ATOM 8224 O O . PRO B 1 450 ? -24.531 18.219 29.547 1 28.64 450 PRO B O 1
ATOM 8227 N N . ALA B 1 451 ? -26.719 18.484 29.719 1 27.95 451 ALA B N 1
ATOM 8228 C CA . ALA B 1 451 ? -26.766 19.828 30.297 1 27.95 451 ALA B CA 1
ATOM 8229 C C . ALA B 1 451 ? -25.953 19.891 31.594 1 27.95 451 ALA B C 1
ATOM 8231 O O . ALA B 1 451 ? -26.328 19.281 32.594 1 27.95 451 ALA B O 1
ATOM 8232 N N . VAL B 1 452 ? -24.734 19.609 31.562 1 29.12 452 VAL B N 1
ATOM 8233 C CA . VAL B 1 452 ? -24.078 20.047 32.812 1 29.12 452 VAL B CA 1
ATOM 8234 C C . VAL B 1 452 ? -24.812 21.266 33.344 1 29.12 452 VAL B C 1
ATOM 8236 O O . VAL B 1 452 ? -25.016 22.25 32.656 1 29.12 452 VAL B O 1
ATOM 8239 N N . GLU B 1 453 ? -25.781 20.984 34.188 1 28.11 453 GLU B N 1
ATOM 8240 C CA . GLU B 1 453 ? -26.312 22.047 35 1 28.11 453 GLU B CA 1
ATOM 8241 C C . GLU B 1 453 ? -25.219 23.031 35.406 1 28.11 453 GLU B C 1
ATOM 8243 O O . GLU B 1 453 ? -24.156 22.625 35.875 1 28.11 453 GLU B O 1
ATOM 8248 N N . ASP B 1 454 ? -25.188 24.125 34.688 1 29.02 454 ASP B N 1
ATOM 8249 C CA . ASP B 1 454 ? -24.5 25.391 34.938 1 29.02 454 ASP B CA 1
ATOM 8250 C C . ASP B 1 454 ? -24.438 25.734 36.406 1 29.02 454 ASP B C 1
ATOM 8252 O O . ASP B 1 454 ? -25.266 26.484 36.938 1 29.02 454 ASP B O 1
ATOM 8256 N N . THR B 1 455 ? -24.406 24.672 37.281 1 30.14 455 THR B N 1
ATOM 8257 C CA . THR B 1 455 ? -24.312 25.219 38.625 1 30.14 455 THR B CA 1
ATOM 8258 C C . THR B 1 455 ? -23 25.984 38.812 1 30.14 455 THR B C 1
ATOM 8260 O O . THR B 1 455 ? -22 25.406 39.219 1 30.14 455 THR B O 1
ATOM 8263 N N . THR B 1 456 ? -22.516 26.547 37.75 1 30.12 456 THR B N 1
ATOM 8264 C CA . THR B 1 456 ? -21.453 27.469 38.156 1 30.12 456 THR B CA 1
ATOM 8265 C C . THR B 1 456 ? -21.844 28.234 39.406 1 30.12 456 THR B C 1
ATOM 8267 O O . THR B 1 456 ? -23 28.641 39.562 1 30.12 456 THR B O 1
ATOM 8270 N N . ASP B 1 457 ? -21.266 28 40.531 1 30.7 457 ASP B N 1
ATOM 8271 C CA . ASP B 1 457 ? -21.406 28.891 41.688 1 30.7 457 ASP B CA 1
ATOM 8272 C C . ASP B 1 457 ? -21.516 30.344 41.219 1 30.7 457 ASP B C 1
ATOM 8274 O O . ASP B 1 457 ? -20.641 30.875 40.531 1 30.7 457 ASP B O 1
ATOM 8278 N N . ALA B 1 458 ? -22.594 30.984 41.062 1 36.25 458 ALA B N 1
ATOM 8279 C CA . ALA B 1 458 ? -23.062 32.344 40.844 1 36.25 458 ALA B CA 1
ATOM 8280 C C . ALA B 1 458 ? -22.094 33.375 41.469 1 36.25 458 ALA B C 1
ATOM 8282 O O . ALA B 1 458 ? -22.172 34.562 41.188 1 36.25 458 ALA B O 1
ATOM 8283 N N . GLU B 1 459 ? -21.484 32.812 42.531 1 32.19 459 GLU B N 1
ATOM 8284 C CA . GLU B 1 459 ? -20.781 33.812 43.281 1 32.19 459 GLU B CA 1
ATOM 8285 C C . GLU B 1 459 ? -19.562 34.344 42.531 1 32.19 459 GLU B C 1
ATOM 8287 O O . GLU B 1 459 ? -19.219 35.531 42.656 1 32.19 459 GLU B O 1
ATOM 8292 N N . ASP B 1 460 ? -18.703 33.438 41.906 1 34.81 460 ASP B N 1
ATOM 8293 C CA . ASP B 1 460 ? -17.484 33.969 41.312 1 34.81 460 ASP B CA 1
ATOM 8294 C C . ASP B 1 460 ? -17.781 34.594 39.969 1 34.81 460 ASP B C 1
ATOM 8296 O O . ASP B 1 460 ? -16.875 35.094 39.312 1 34.81 460 ASP B O 1
ATOM 8300 N N . ALA B 1 461 ? -18.812 34.469 39.219 1 39.22 461 ALA B N 1
ATOM 8301 C CA . ALA B 1 461 ? -19.281 35.156 38 1 39.22 461 ALA B CA 1
ATOM 8302 C C . ALA B 1 461 ? -19.547 36.625 38.281 1 39.22 461 ALA B C 1
ATOM 8304 O O . ALA B 1 461 ? -19.641 37.438 37.375 1 39.22 461 ALA B O 1
ATOM 8305 N N . GLU B 1 462 ? -20 36.938 39.375 1 37.34 462 GLU B N 1
ATOM 8306 C CA . GLU B 1 462 ? -20.328 38.344 39.688 1 37.34 462 GLU B CA 1
ATOM 8307 C C . GLU B 1 462 ? -19.109 39.219 39.5 1 37.34 462 GLU B C 1
ATOM 8309 O O . GLU B 1 462 ? -19.25 40.375 39.094 1 37.34 462 GLU B O 1
ATOM 8314 N N . LYS B 1 463 ? -17.984 38.812 40 1 43.81 463 LYS B N 1
ATOM 8315 C CA . LYS B 1 463 ? -16.875 39.781 40.031 1 43.81 463 LYS B CA 1
ATOM 8316 C C . LYS B 1 463 ? -16.266 39.938 38.656 1 43.81 463 LYS B C 1
ATOM 8318 O O . LYS B 1 463 ? -15.508 40.906 38.406 1 43.81 463 LYS B O 1
ATOM 8323 N N . ASP B 1 464 ? -16.328 38.969 37.719 1 45.72 464 ASP B N 1
ATOM 8324 C CA . ASP B 1 464 ? -15.641 39.062 36.438 1 45.72 464 ASP B CA 1
ATOM 8325 C C . ASP B 1 464 ? -16.547 39.688 35.406 1 45.72 464 ASP B C 1
ATOM 8327 O O . ASP B 1 464 ? -16.219 39.688 34.188 1 45.72 464 ASP B O 1
ATOM 8331 N N . ALA B 1 465 ? -17.812 39.938 35.625 1 50.06 465 ALA B N 1
ATOM 8332 C CA . ALA B 1 465 ? -18.781 40.562 34.719 1 50.06 465 ALA B CA 1
ATOM 8333 C C . ALA B 1 465 ? -18.266 41.906 34.188 1 50.06 465 ALA B C 1
ATOM 8335 O O . ALA B 1 465 ? -18.734 42.375 33.125 1 50.06 465 ALA B O 1
ATOM 8336 N N . ASP B 1 466 ? -17.328 42.5 34.875 1 61.34 466 ASP B N 1
ATOM 8337 C CA . ASP B 1 466 ? -16.969 43.875 34.469 1 61.34 466 ASP B CA 1
ATOM 8338 C C . ASP B 1 466 ? -15.805 43.875 33.5 1 61.34 466 ASP B C 1
ATOM 8340 O O . ASP B 1 466 ? -15.352 44.906 33.031 1 61.34 466 ASP B O 1
ATOM 8344 N N . LYS B 1 467 ? -15.391 42.656 32.969 1 78.19 467 LYS B N 1
ATOM 8345 C CA . LYS B 1 467 ? -14.242 42.688 32.062 1 78.19 467 LYS B CA 1
ATOM 8346 C C . LYS B 1 467 ? -14.695 42.844 30.609 1 78.19 467 LYS B C 1
ATOM 8348 O O . LYS B 1 467 ? -15.711 42.281 30.203 1 78.19 467 LYS B O 1
ATOM 8353 N N . PRO B 1 468 ? -14.086 43.719 29.859 1 92.25 468 PRO B N 1
ATOM 8354 C CA . PRO B 1 468 ? -14.43 43.875 28.453 1 92.25 468 PRO B CA 1
ATOM 8355 C C . PRO B 1 468 ? -14.289 42.594 27.641 1 92.25 468 PRO B C 1
ATOM 8357 O O . PRO B 1 468 ? -13.289 41.875 27.781 1 92.25 468 PRO B O 1
ATOM 8360 N N . LEU B 1 469 ? -15.375 42.188 27 1 96.19 469 LEU B N 1
ATOM 8361 C CA . LEU B 1 469 ? -15.414 40.938 26.203 1 96.19 469 LEU B CA 1
ATOM 8362 C C . LEU B 1 469 ? -16.156 41.188 24.891 1 96.19 469 LEU B C 1
ATOM 8364 O O . LEU B 1 469 ? -17.203 41.844 24.859 1 96.19 469 LEU B O 1
ATOM 8368 N N . PHE B 1 470 ? -15.477 40.812 23.828 1 97.12 470 PHE B N 1
ATOM 8369 C CA . PHE B 1 470 ? -16.078 40.875 22.5 1 97.12 470 PHE B CA 1
ATOM 8370 C C . PHE B 1 470 ? -16.453 39.469 22.047 1 97.12 470 PHE B C 1
ATOM 8372 O O . PHE B 1 470 ? -15.664 38.531 22.172 1 97.12 470 PHE B O 1
ATOM 8379 N N . GLY B 1 471 ? -17.719 39.25 21.625 1 97.5 471 GLY B N 1
ATOM 8380 C CA . GLY B 1 471 ? -18.188 37.938 21.188 1 97.5 471 GLY B CA 1
ATOM 8381 C C . GLY B 1 471 ? -18.984 37.969 19.906 1 97.5 471 GLY B C 1
ATOM 8382 O O . GLY B 1 471 ? -19.844 38.844 19.734 1 97.5 471 GLY B O 1
ATOM 8383 N N . MET B 1 472 ? -18.656 37.094 18.969 1 97.5 472 MET B N 1
ATOM 8384 C CA . MET B 1 472 ? -19.344 37 17.688 1 97.5 472 MET B CA 1
ATOM 8385 C C . MET B 1 472 ? -19.766 35.562 17.391 1 97.5 472 MET B C 1
ATOM 8387 O O . MET B 1 472 ? -19.125 34.625 17.828 1 97.5 472 MET B O 1
ATOM 8391 N N . VAL B 1 473 ? -20.875 35.406 16.688 1 97.25 473 VAL B N 1
ATOM 8392 C CA . VAL B 1 473 ? -21.312 34.125 16.109 1 97.25 473 VAL B CA 1
ATOM 8393 C C . VAL B 1 473 ? -21.266 34.219 14.586 1 97.25 473 VAL B C 1
ATOM 8395 O O . VAL B 1 473 ? -21.875 35.094 13.984 1 97.25 473 VAL B O 1
ATOM 8398 N N . LEU B 1 474 ? -20.516 33.344 13.992 1 97.94 474 LEU B N 1
ATOM 8399 C CA . LEU B 1 474 ? -20.344 33.312 12.539 1 97.94 474 LEU B CA 1
ATOM 8400 C C . LEU B 1 474 ? -21.125 32.125 11.945 1 97.94 474 LEU B C 1
ATOM 8402 O O . LEU B 1 474 ? -20.984 31 12.406 1 97.94 474 LEU B O 1
ATOM 8406 N N . THR B 1 475 ? -21.984 32.344 10.945 1 96.81 475 THR B N 1
ATOM 8407 C CA . THR B 1 475 ? -22.672 31.344 10.148 1 96.81 475 THR B CA 1
ATOM 8408 C C . THR B 1 475 ? -22.375 31.531 8.664 1 96.81 475 THR B C 1
ATOM 8410 O O . THR B 1 475 ? -22.219 32.656 8.195 1 96.81 475 THR B O 1
ATOM 8413 N N . ILE B 1 476 ? -22.266 30.422 7.973 1 97.06 476 ILE B N 1
ATOM 8414 C CA . ILE B 1 476 ? -21.906 30.547 6.562 1 97.06 476 ILE B CA 1
ATOM 8415 C C . ILE B 1 476 ? -22.875 29.75 5.703 1 97.06 476 ILE B C 1
ATOM 8417 O O . ILE B 1 476 ? -23.594 28.875 6.207 1 97.06 476 ILE B O 1
ATOM 8421 N N . ARG B 1 477 ? -22.922 30.078 4.43 1 96.19 477 ARG B N 1
ATOM 8422 C CA . ARG B 1 477 ? -23.594 29.328 3.367 1 96.19 477 ARG B CA 1
ATOM 8423 C C . ARG B 1 477 ? -22.703 29.234 2.131 1 96.19 477 ARG B C 1
ATOM 8425 O O . ARG B 1 477 ? -22.125 30.234 1.692 1 96.19 477 ARG B O 1
ATOM 8432 N N . ASN B 1 478 ? -22.578 28.031 1.638 1 96.75 478 ASN B N 1
ATOM 8433 C CA . ASN B 1 478 ? -21.75 27.812 0.459 1 96.75 478 ASN B CA 1
ATOM 8434 C C . ASN B 1 478 ? -22.562 27.891 -0.827 1 96.75 478 ASN B C 1
ATOM 8436 O O . ASN B 1 478 ? -23.672 27.344 -0.907 1 96.75 478 ASN B O 1
ATOM 8440 N N . LYS B 1 479 ? -22.062 28.625 -1.749 1 97.75 479 LYS B N 1
ATOM 8441 C CA . LYS B 1 479 ? -22.656 28.734 -3.08 1 97.75 479 LYS B CA 1
ATOM 8442 C C . LYS B 1 479 ? -21.656 28.297 -4.156 1 97.75 479 LYS B C 1
ATOM 8444 O O . LYS B 1 479 ? -20.625 28.953 -4.348 1 97.75 479 LYS B O 1
ATOM 8449 N N . VAL B 1 480 ? -22 27.203 -4.859 1 97.94 480 VAL B N 1
ATOM 8450 C CA . VAL B 1 480 ? -21.141 26.703 -5.918 1 97.94 480 VAL B CA 1
ATOM 8451 C C . VAL B 1 480 ? -21.859 26.781 -7.262 1 97.94 480 VAL B C 1
ATOM 8453 O O . VAL B 1 480 ? -22.953 26.25 -7.422 1 97.94 480 VAL B O 1
ATOM 8456 N N . ASN B 1 481 ? -21.234 27.484 -8.172 1 97.69 481 ASN B N 1
ATOM 8457 C CA . ASN B 1 481 ? -21.828 27.688 -9.492 1 97.69 481 ASN B CA 1
ATOM 8458 C C . ASN B 1 481 ? -23.25 28.219 -9.391 1 97.69 481 ASN B C 1
ATOM 8460 O O . ASN B 1 481 ? -24.156 27.734 -10.078 1 97.69 481 ASN B O 1
ATOM 8464 N N . GLY B 1 482 ? -23.5 29.031 -8.477 1 96.44 482 GLY B N 1
ATOM 8465 C CA . GLY B 1 482 ? -24.75 29.75 -8.336 1 96.44 482 GLY B CA 1
ATOM 8466 C C . GLY B 1 482 ? -25.766 29.016 -7.496 1 96.44 482 GLY B C 1
ATOM 8467 O O . GLY B 1 482 ? -26.859 29.531 -7.223 1 96.44 482 GLY B O 1
ATOM 8468 N N . LYS B 1 483 ? -25.406 27.859 -7.016 1 97.56 483 LYS B N 1
ATOM 8469 C CA . LYS B 1 483 ? -26.344 27.078 -6.23 1 97.56 483 LYS B CA 1
ATOM 8470 C C . LYS B 1 483 ? -25.844 26.859 -4.812 1 97.56 483 LYS B C 1
ATOM 8472 O O . LYS B 1 483 ? -24.656 26.562 -4.609 1 97.56 483 LYS B O 1
ATOM 8477 N N . HIS B 1 484 ? -26.766 27 -3.859 1 96.44 484 HIS B N 1
ATOM 8478 C CA . HIS B 1 484 ? -26.406 26.75 -2.471 1 96.44 484 HIS B CA 1
ATOM 8479 C C . HIS B 1 484 ? -26.219 25.25 -2.209 1 96.44 484 HIS B C 1
ATOM 8481 O O . HIS B 1 484 ? -27.031 24.438 -2.641 1 96.44 484 HIS B O 1
ATOM 8487 N N . VAL B 1 485 ? -25.141 24.984 -1.622 1 96.25 485 VAL B N 1
ATOM 8488 C CA . VAL B 1 485 ? -24.828 23.594 -1.288 1 96.25 485 VAL B CA 1
ATOM 8489 C C . VAL B 1 485 ? -24.406 23.484 0.174 1 96.25 485 VAL B C 1
ATOM 8491 O O . VAL B 1 485 ? -24.047 24.5 0.792 1 96.25 485 VAL B O 1
ATOM 8494 N N . ASP B 1 486 ? -24.531 22.328 0.759 1 94.12 486 ASP B N 1
ATOM 8495 C CA . ASP B 1 486 ? -24.078 22.125 2.133 1 94.12 486 ASP B CA 1
ATOM 8496 C C . ASP B 1 486 ? -22.578 22.359 2.27 1 94.12 486 ASP B C 1
ATOM 8498 O O . ASP B 1 486 ? -22.141 23.031 3.199 1 94.12 486 ASP B O 1
ATOM 8502 N N . ARG B 1 487 ? -21.828 21.812 1.348 1 95.88 487 ARG B N 1
ATOM 8503 C CA . ARG B 1 487 ? -20.391 21.984 1.25 1 95.88 487 ARG B CA 1
ATOM 8504 C C . ARG B 1 487 ? -19.906 21.75 -0.176 1 95.88 487 ARG B C 1
ATOM 8506 O O . ARG B 1 487 ? -20.547 21.016 -0.94 1 95.88 487 ARG B O 1
ATOM 8513 N N . PRO B 1 488 ? -18.828 22.344 -0.515 1 96.31 488 PRO B N 1
ATOM 8514 C CA . PRO B 1 488 ? -18.281 22.031 -1.839 1 96.31 488 PRO B CA 1
ATOM 8515 C C . PRO B 1 488 ? -17.75 20.609 -1.935 1 96.31 488 PRO B C 1
ATOM 8517 O O . PRO B 1 488 ? -17.141 20.109 -0.98 1 96.31 488 PRO B O 1
ATOM 8520 N N . GLU B 1 489 ? -18 19.984 -3.02 1 95.62 489 GLU B N 1
ATOM 8521 C CA . GLU B 1 489 ? -17.469 18.656 -3.305 1 95.62 489 GLU B CA 1
ATOM 8522 C C . GLU B 1 489 ? -16.812 18.594 -4.68 1 95.62 489 GLU B C 1
ATOM 8524 O O . GLU B 1 489 ? -17.375 19.078 -5.664 1 95.62 489 GLU B O 1
ATOM 8529 N N . LYS B 1 490 ? -15.594 18.094 -4.75 1 92.81 490 LYS B N 1
ATOM 8530 C CA . LYS B 1 490 ? -14.883 17.844 -5.996 1 92.81 490 LYS B CA 1
ATOM 8531 C C . LYS B 1 490 ? -14.836 19.109 -6.859 1 92.81 490 LYS B C 1
ATOM 8533 O O . LYS B 1 490 ? -15.203 19.078 -8.031 1 92.81 490 LYS B O 1
ATOM 8538 N N . LEU B 1 491 ? -14.414 20.156 -6.23 1 95.94 491 LEU B N 1
ATOM 8539 C CA . LEU B 1 491 ? -14.328 21.438 -6.902 1 95.94 491 LEU B CA 1
ATOM 8540 C C . LEU B 1 491 ? -13.266 21.406 -8 1 95.94 491 LEU B C 1
ATOM 8542 O O . LEU B 1 491 ? -12.164 20.906 -7.789 1 95.94 491 LEU B O 1
ATOM 8546 N N . GLU B 1 492 ? -13.617 21.859 -9.125 1 95.44 492 GLU B N 1
ATOM 8547 C CA . GLU B 1 492 ? -12.688 22 -10.242 1 95.44 492 GLU B CA 1
ATOM 8548 C C . GLU B 1 492 ? -12.281 23.469 -10.43 1 95.44 492 GLU B C 1
ATOM 8550 O O . GLU B 1 492 ? -12.898 24.359 -9.859 1 95.44 492 GLU B O 1
ATOM 8555 N N . ALA B 1 493 ? -11.336 23.672 -11.273 1 94.88 493 ALA B N 1
ATOM 8556 C CA . ALA B 1 493 ? -10.75 24.984 -11.453 1 94.88 493 ALA B CA 1
ATOM 8557 C C . ALA B 1 493 ? -11.766 25.969 -12.039 1 94.88 493 ALA B C 1
ATOM 8559 O O . ALA B 1 493 ? -11.758 27.156 -11.711 1 94.88 493 ALA B O 1
ATOM 8560 N N . ASP B 1 494 ? -12.688 25.438 -12.781 1 96.06 494 ASP B N 1
ATOM 8561 C CA . ASP B 1 494 ? -13.625 26.312 -13.477 1 96.06 494 ASP B CA 1
ATOM 8562 C C . ASP B 1 494 ? -14.883 26.531 -12.641 1 96.06 494 ASP B C 1
ATOM 8564 O O . ASP B 1 494 ? -15.719 27.375 -12.984 1 96.06 494 ASP B O 1
ATOM 8568 N N . ASP B 1 495 ? -14.961 25.891 -11.547 1 97.31 495 ASP B N 1
ATOM 8569 C CA . ASP B 1 495 ? -16.109 26.094 -10.672 1 97.31 495 ASP B CA 1
ATOM 8570 C C . ASP B 1 495 ? -16 27.406 -9.898 1 97.31 495 ASP B C 1
ATOM 8572 O O . ASP B 1 495 ? -14.898 27.844 -9.57 1 97.31 495 ASP B O 1
ATOM 8576 N N . SER B 1 496 ? -17.125 27.984 -9.703 1 97.62 496 SER B N 1
ATOM 8577 C CA . SER B 1 496 ? -17.172 29.125 -8.812 1 97.62 496 SER B CA 1
ATOM 8578 C C . SER B 1 496 ? -17.609 28.734 -7.41 1 97.62 496 SER B C 1
ATOM 8580 O O . SER B 1 496 ? -18.516 27.906 -7.254 1 97.62 496 SER B O 1
ATOM 8582 N N . TRP B 1 497 ? -16.953 29.234 -6.414 1 98.06 497 TRP B N 1
ATOM 8583 C CA . TRP B 1 497 ? -17.312 28.984 -5.02 1 98.06 497 TRP B CA 1
ATOM 8584 C C . TRP B 1 497 ? -17.328 30.281 -4.223 1 98.06 497 TRP B C 1
ATOM 8586 O O . TRP B 1 497 ? -16.281 30.922 -4.066 1 98.06 497 TRP B O 1
ATOM 8596 N N . ASP B 1 498 ? -18.531 30.672 -3.764 1 97.25 498 ASP B N 1
ATOM 8597 C CA . ASP B 1 498 ? -18.719 31.859 -2.934 1 97.25 498 ASP B CA 1
ATOM 8598 C C . ASP B 1 498 ? -19.156 31.484 -1.522 1 97.25 498 ASP B C 1
ATOM 8600 O O . ASP B 1 498 ? -20.094 30.688 -1.352 1 97.25 498 ASP B O 1
ATOM 8604 N N . VAL B 1 499 ? -18.469 32.031 -0.592 1 97.62 499 VAL B N 1
ATOM 8605 C CA . VAL B 1 499 ? -18.859 31.812 0.801 1 97.62 499 VAL B CA 1
ATOM 8606 C C . VAL B 1 499 ? -19.641 33.031 1.305 1 97.62 499 VAL B C 1
ATOM 8608 O O . VAL B 1 499 ? -19.078 34.094 1.533 1 97.62 499 VAL B O 1
ATOM 8611 N N . GLU B 1 500 ? -20.891 32.781 1.449 1 97.25 500 GLU B N 1
ATOM 8612 C CA . GLU B 1 500 ? -21.719 33.781 2.107 1 97.25 500 GLU B CA 1
ATOM 8613 C C . GLU B 1 500 ? -21.703 33.625 3.625 1 97.25 500 GLU B C 1
ATOM 8615 O O . GLU B 1 500 ? -21.656 32.5 4.125 1 97.25 500 GLU B O 1
ATOM 8620 N N . TYR B 1 501 ? -21.641 34.75 4.316 1 96.94 501 TYR B N 1
ATOM 8621 C CA . TYR B 1 501 ? -21.562 34.562 5.762 1 96.94 501 TYR B CA 1
ATOM 8622 C C . TYR B 1 501 ? -22.266 35.719 6.488 1 96.94 501 TYR B C 1
ATOM 8624 O O . TYR B 1 501 ? -22.516 36.781 5.906 1 96.94 501 TYR B O 1
ATOM 8632 N N . THR B 1 502 ? -22.734 35.438 7.688 1 96.69 502 THR B N 1
ATOM 8633 C CA . THR B 1 502 ? -23.281 36.406 8.625 1 96.69 502 THR B CA 1
ATOM 8634 C C . THR B 1 502 ? -22.5 36.406 9.93 1 96.69 502 THR B C 1
ATOM 8636 O O . THR B 1 502 ? -22.172 35.344 10.469 1 96.69 502 THR B O 1
ATOM 8639 N N . MET B 1 503 ? -22.156 37.562 10.375 1 95.88 503 MET B N 1
ATOM 8640 C CA . MET B 1 503 ? -21.484 37.781 11.648 1 95.88 503 MET B CA 1
ATOM 8641 C C . MET B 1 503 ? -22.359 38.594 12.602 1 95.88 503 MET B C 1
ATOM 8643 O O . MET B 1 503 ? -22.641 39.75 12.352 1 95.88 503 MET B O 1
ATOM 8647 N N . GLU B 1 504 ? -22.75 37.906 13.664 1 96.62 504 GLU B N 1
ATOM 8648 C CA . GLU B 1 504 ? -23.625 38.562 14.633 1 96.62 504 GLU B CA 1
ATOM 8649 C C . GLU B 1 504 ? -22.938 38.719 15.984 1 96.62 504 GLU B C 1
ATOM 8651 O O . GLU B 1 504 ? -22.438 37.75 16.547 1 96.62 504 GLU B O 1
ATOM 8656 N N . GLU B 1 505 ? -22.953 39.875 16.5 1 96.56 505 GLU B N 1
ATOM 8657 C CA . GLU B 1 505 ? -22.375 40.094 17.828 1 96.56 505 GLU B CA 1
ATOM 8658 C C . GLU B 1 505 ? -23.328 39.688 18.938 1 96.56 505 GLU B C 1
ATOM 8660 O O . GLU B 1 505 ? -24.547 39.906 18.828 1 96.56 505 GLU B O 1
ATOM 8665 N N . VAL B 1 506 ? -22.797 39.062 19.906 1 96 506 VAL B N 1
ATOM 8666 C CA . VAL B 1 506 ? -23.578 38.75 21.094 1 96 506 VAL B CA 1
ATOM 8667 C C . VAL B 1 506 ? -23.688 40 21.984 1 96 506 VAL B C 1
ATOM 8669 O O . VAL B 1 506 ? -22.75 40.344 22.703 1 96 506 VAL B O 1
ATOM 8672 N N . THR B 1 507 ? -24.875 40.531 22.094 1 92.88 507 THR B N 1
ATOM 8673 C CA . THR B 1 507 ? -25.047 41.812 22.734 1 92.88 507 THR B CA 1
ATOM 8674 C C . THR B 1 507 ? -25.422 41.656 24.203 1 92.88 507 THR B C 1
ATOM 8676 O O . THR B 1 507 ? -25.094 42.469 25.047 1 92.88 507 THR B O 1
ATOM 8679 N N . ASN B 1 508 ? -26.125 40.562 24.5 1 93.12 508 ASN B N 1
ATOM 8680 C CA . ASN B 1 508 ? -26.484 40.312 25.891 1 93.12 508 ASN B CA 1
ATOM 8681 C C . ASN B 1 508 ? -25.25 39.969 26.734 1 93.12 508 ASN B C 1
ATOM 8683 O O . ASN B 1 508 ? -24.625 38.938 26.5 1 93.12 508 ASN B O 1
ATOM 8687 N N . PRO B 1 509 ? -24.953 40.781 27.688 1 91.88 509 PRO B N 1
ATOM 8688 C CA . PRO B 1 509 ? -23.719 40.594 28.453 1 91.88 509 PRO B CA 1
ATOM 8689 C C . PRO B 1 509 ? -23.703 39.281 29.234 1 91.88 509 PRO B C 1
ATOM 8691 O O . PRO B 1 509 ? -22.672 38.625 29.312 1 91.88 509 PRO B O 1
ATOM 8694 N N . ASN B 1 510 ? -24.812 38.938 29.797 1 91.38 510 ASN B N 1
ATOM 8695 C CA . ASN B 1 510 ? -24.891 37.688 30.562 1 91.38 510 ASN B CA 1
ATOM 8696 C C . ASN B 1 510 ? -24.688 36.469 29.656 1 91.38 510 ASN B C 1
ATOM 8698 O O . ASN B 1 510 ? -23.953 35.562 30 1 91.38 510 ASN B O 1
ATOM 8702 N N . ARG B 1 511 ? -25.328 36.562 28.594 1 93.62 511 ARG B N 1
ATOM 8703 C CA . ARG B 1 511 ? -25.203 35.469 27.641 1 93.62 511 ARG B CA 1
ATOM 8704 C C . ARG B 1 511 ? -23.781 35.375 27.094 1 93.62 511 ARG B C 1
ATOM 8706 O O . ARG B 1 511 ? -23.25 34.281 26.906 1 93.62 511 ARG B O 1
ATOM 8713 N N . LYS B 1 512 ? -23.234 36.469 26.797 1 95.38 512 LYS B N 1
ATOM 8714 C CA . LYS B 1 512 ? -21.875 36.562 26.297 1 95.38 512 LYS B CA 1
ATOM 8715 C C . LYS B 1 512 ? -20.891 35.906 27.266 1 95.38 512 LYS B C 1
ATOM 8717 O O . LYS B 1 512 ? -20.062 35.094 26.875 1 95.38 512 LYS B O 1
ATOM 8722 N N . GLN B 1 513 ? -21.078 36.219 28.531 1 94.56 513 GLN B N 1
ATOM 8723 C CA . GLN B 1 513 ? -20.188 35.688 29.547 1 94.56 513 GLN B CA 1
ATOM 8724 C C . GLN B 1 513 ? -20.422 34.188 29.734 1 94.56 513 GLN B C 1
ATOM 8726 O O . GLN B 1 513 ? -19.484 33.406 29.984 1 94.56 513 GLN B O 1
ATOM 8731 N N . GLU B 1 514 ? -21.609 33.781 29.641 1 94.5 514 GLU B N 1
ATOM 8732 C CA . GLU B 1 514 ? -21.953 32.375 29.75 1 94.5 514 GLU B CA 1
ATOM 8733 C C . GLU B 1 514 ? -21.312 31.562 28.625 1 94.5 514 GLU B C 1
ATOM 8735 O O . GLU B 1 514 ? -20.734 30.516 28.875 1 94.5 514 GLU B O 1
ATOM 8740 N N . LEU B 1 515 ? -21.484 32.062 27.453 1 96.38 515 LEU B N 1
ATOM 8741 C CA . LEU B 1 515 ? -20.938 31.375 26.297 1 96.38 515 LEU B CA 1
ATOM 8742 C C . LEU B 1 515 ? -19.406 31.328 26.359 1 96.38 515 LEU B C 1
ATOM 8744 O O . LEU B 1 515 ? -18.797 30.312 26.031 1 96.38 515 LEU B O 1
ATOM 8748 N N . TYR B 1 516 ? -18.859 32.406 26.781 1 96.94 516 TYR B N 1
ATOM 8749 C CA . TYR B 1 516 ? -17.406 32.5 26.922 1 96.94 516 TYR B CA 1
ATOM 8750 C C . TYR B 1 516 ? -16.891 31.516 27.953 1 96.94 516 TYR B C 1
ATOM 8752 O O . TYR B 1 516 ? -15.906 30.812 27.703 1 96.94 516 TYR B O 1
ATOM 8760 N N . SER B 1 517 ? -17.5 31.453 29.047 1 95.62 517 SER B N 1
ATOM 8761 C CA . SER B 1 517 ? -17.125 30.484 30.078 1 95.62 517 SER B CA 1
ATOM 8762 C C . SER B 1 517 ? -17.297 29.062 29.594 1 95.62 517 SER B C 1
ATOM 8764 O O . SER B 1 517 ? -16.484 28.188 29.922 1 95.62 517 SER B O 1
ATOM 8766 N N . ALA B 1 518 ? -18.281 28.859 28.875 1 96.38 518 ALA B N 1
ATOM 8767 C CA . ALA B 1 518 ? -18.562 27.516 28.344 1 96.38 518 ALA B CA 1
ATOM 8768 C C . ALA B 1 518 ? -17.453 27.047 27.406 1 96.38 518 ALA B C 1
ATOM 8770 O O . ALA B 1 518 ? -17.047 25.891 27.438 1 96.38 518 ALA B O 1
ATOM 8771 N N . ILE B 1 519 ? -17 27.938 26.531 1 97 519 ILE B N 1
ATOM 8772 C CA . ILE B 1 519 ? -15.953 27.594 25.562 1 97 519 ILE B CA 1
ATOM 8773 C C . ILE B 1 519 ? -14.664 27.266 26.312 1 97 519 ILE B C 1
ATOM 8775 O O . ILE B 1 519 ? -13.945 26.328 25.953 1 97 519 ILE B O 1
ATOM 8779 N N . GLN B 1 520 ? -14.328 28.016 27.328 1 95.25 520 GLN B N 1
ATOM 8780 C CA . GLN B 1 520 ? -13.141 27.781 28.125 1 95.25 520 GLN B CA 1
ATOM 8781 C C . GLN B 1 520 ? -13.219 26.438 28.844 1 95.25 520 GLN B C 1
ATOM 8783 O O . GLN B 1 520 ? -12.227 25.719 28.938 1 95.25 520 GLN B O 1
ATOM 8788 N N . ASN B 1 521 ? -14.398 26.125 29.297 1 94.56 521 ASN B N 1
ATOM 8789 C CA . ASN B 1 521 ? -14.594 24.859 30 1 94.56 521 ASN B CA 1
ATOM 8790 C C . ASN B 1 521 ? -14.453 23.656 29.047 1 94.56 521 ASN B C 1
ATOM 8792 O O . ASN B 1 521 ? -13.906 22.625 29.422 1 94.56 521 ASN B O 1
ATOM 8796 N N . ARG B 1 522 ? -14.977 23.812 27.906 1 95.31 522 ARG B N 1
ATOM 8797 C CA . ARG B 1 522 ? -14.859 22.734 26.922 1 95.31 522 ARG B CA 1
ATOM 8798 C C . ARG B 1 522 ? -13.406 22.531 26.516 1 95.31 522 ARG B C 1
ATOM 8800 O O . ARG B 1 522 ? -12.969 21.391 26.312 1 95.31 522 ARG B O 1
ATOM 8807 N N . ARG B 1 523 ? -12.703 23.609 26.391 1 94.75 523 ARG B N 1
ATOM 8808 C CA . ARG B 1 523 ? -11.281 23.5 26.094 1 94.75 523 ARG B CA 1
ATOM 8809 C C . ARG B 1 523 ? -10.539 22.781 27.219 1 94.75 523 ARG B C 1
ATOM 8811 O O . ARG B 1 523 ? -9.727 21.891 26.953 1 94.75 523 ARG B O 1
ATOM 8818 N N . LYS B 1 524 ? -10.828 23.219 28.406 1 91 524 LYS B N 1
ATOM 8819 C CA . LYS B 1 524 ? -10.219 22.594 29.578 1 91 524 LYS B CA 1
ATOM 8820 C C . LYS B 1 524 ? -10.539 21.094 29.625 1 91 524 LYS B C 1
ATOM 8822 O O . LYS B 1 524 ? -9.648 20.281 29.859 1 91 524 LYS B O 1
ATOM 8827 N N . ALA B 1 525 ? -11.742 20.766 29.328 1 90.19 525 ALA B N 1
ATOM 8828 C CA . ALA B 1 525 ? -12.188 19.375 29.391 1 90.19 525 ALA B CA 1
ATOM 8829 C C . ALA B 1 525 ? -11.5 18.531 28.312 1 90.19 525 ALA B C 1
ATOM 8831 O O . ALA B 1 525 ? -11.203 17.359 28.531 1 90.19 525 ALA B O 1
ATOM 8832 N N . ALA B 1 526 ? -11.289 19.156 27.234 1 89 526 ALA B N 1
ATOM 8833 C CA . ALA B 1 526 ? -10.672 18.438 26.125 1 89 526 ALA B CA 1
ATOM 8834 C C . ALA B 1 526 ? -9.203 18.125 26.406 1 89 526 ALA B C 1
ATOM 8836 O O . ALA B 1 526 ? -8.68 17.109 25.969 1 89 526 ALA B O 1
ATOM 8837 N N . HIS B 1 527 ? -8.523 18.984 27.094 1 85.88 527 HIS B N 1
ATOM 8838 C CA . HIS B 1 527 ? -7.098 18.828 27.359 1 85.88 527 HIS B CA 1
ATOM 8839 C C . HIS B 1 527 ? -6.848 18.109 28.672 1 85.88 527 HIS B C 1
ATOM 8841 O O . HIS B 1 527 ? -5.738 17.641 28.938 1 85.88 527 HIS B O 1
ATOM 8847 N N . TRP B 1 528 ? -7.863 18.016 29.438 1 79.25 528 TRP B N 1
ATOM 8848 C CA . TRP B 1 528 ? -7.715 17.422 30.766 1 79.25 528 TRP B CA 1
ATOM 8849 C C . TRP B 1 528 ? -7.711 15.906 30.688 1 79.25 528 TRP B C 1
ATOM 8851 O O . TRP B 1 528 ? -8.539 15.312 30 1 79.25 528 TRP B O 1
ATOM 8861 N N . LYS B 1 529 ? -6.609 15.344 31.25 1 75.5 529 LYS B N 1
ATOM 8862 C CA . LYS B 1 529 ? -6.547 13.891 31.406 1 75.5 529 LYS B CA 1
ATOM 8863 C C . LYS B 1 529 ? -6.496 13.484 32.875 1 75.5 529 LYS B C 1
ATOM 8865 O O . LYS B 1 529 ? -5.785 14.109 33.656 1 75.5 529 LYS B O 1
ATOM 8870 N N . ASP B 1 530 ? -7.324 12.555 33.156 1 72.44 530 ASP B N 1
ATOM 8871 C CA . ASP B 1 530 ? -7.281 12.039 34.531 1 72.44 530 ASP B CA 1
ATOM 8872 C C . ASP B 1 530 ? -5.926 11.414 34.844 1 72.44 530 ASP B C 1
ATOM 8874 O O . ASP B 1 530 ? -5.551 10.406 34.25 1 72.44 530 ASP B O 1
ATOM 8878 N N . PRO B 1 531 ? -5.242 12.078 35.688 1 69.81 531 PRO B N 1
ATOM 8879 C CA . PRO B 1 531 ? -3.924 11.531 36.031 1 69.81 531 PRO B CA 1
ATOM 8880 C C . PRO B 1 531 ? -3.996 10.102 36.562 1 69.81 531 PRO B C 1
ATOM 8882 O O . PRO B 1 531 ? -3.023 9.352 36.469 1 69.81 531 PRO B O 1
ATOM 8885 N N . LYS B 1 532 ? -5.105 9.727 37.156 1 67.69 532 LYS B N 1
ATOM 8886 C CA . LYS B 1 532 ? -5.277 8.391 37.719 1 67.69 532 LYS B CA 1
ATOM 8887 C C . LYS B 1 532 ? -5.965 7.453 36.75 1 67.69 532 LYS B C 1
ATOM 8889 O O . LYS B 1 532 ? -6.094 6.254 37 1 67.69 532 LYS B O 1
ATOM 8894 N N . GLY B 1 533 ? -6.238 7.949 35.656 1 71.31 533 GLY B N 1
ATOM 8895 C CA . GLY B 1 533 ? -6.973 7.137 34.688 1 71.31 533 GLY B CA 1
ATOM 8896 C C . GLY B 1 533 ? -6.07 6.277 33.812 1 71.31 533 GLY B C 1
ATOM 8897 O O . GLY B 1 533 ? -4.91 6.629 33.594 1 71.31 533 GLY B O 1
ATOM 8898 N N . ASP B 1 534 ? -6.574 5.062 33.625 1 74.88 534 ASP B N 1
ATOM 8899 C CA . ASP B 1 534 ? -5.859 4.172 32.719 1 74.88 534 ASP B CA 1
ATOM 8900 C C . ASP B 1 534 ? -6.25 4.434 31.25 1 74.88 534 ASP B C 1
ATOM 8902 O O . ASP B 1 534 ? -7.293 3.969 30.797 1 74.88 534 ASP B O 1
ATOM 8906 N N . SER B 1 535 ? -5.434 5.117 30.516 1 77.75 535 SER B N 1
ATOM 8907 C CA . SER B 1 535 ? -5.691 5.484 29.125 1 77.75 535 SER B CA 1
ATOM 8908 C C . SER B 1 535 ? -5.754 4.246 28.234 1 77.75 535 SER B C 1
ATOM 8910 O O . SER B 1 535 ? -6.352 4.285 27.156 1 77.75 535 SER B O 1
ATOM 8912 N N . PHE B 1 536 ? -5.176 3.207 28.688 1 78.81 536 PHE B N 1
ATOM 8913 C CA . PHE B 1 536 ? -5.172 1.976 27.906 1 78.81 536 PHE B CA 1
ATOM 8914 C C . PHE B 1 536 ? -6.52 1.271 28 1 78.81 536 PHE B C 1
ATOM 8916 O O . PHE B 1 536 ? -6.855 0.452 27.141 1 78.81 536 PHE B O 1
ATOM 8923 N N . ALA B 1 537 ? -7.25 1.596 29.031 1 76.81 537 ALA B N 1
ATOM 8924 C CA . ALA B 1 537 ? -8.516 0.91 29.266 1 76.81 537 ALA B CA 1
ATOM 8925 C C . ALA B 1 537 ? -9.516 1.196 28.156 1 76.81 537 ALA B C 1
ATOM 8927 O O . ALA B 1 537 ? -10.375 0.362 27.844 1 76.81 537 ALA B O 1
ATOM 8928 N N . ALA B 1 538 ? -9.367 2.283 27.562 1 76.94 538 ALA B N 1
ATOM 8929 C CA . ALA B 1 538 ? -10.281 2.68 26.484 1 76.94 538 ALA B CA 1
ATOM 8930 C C . ALA B 1 538 ? -10.156 1.75 25.281 1 76.94 538 ALA B C 1
ATOM 8932 O O . ALA B 1 538 ? -11.07 1.676 24.453 1 76.94 538 ALA B O 1
ATOM 8933 N N . PHE B 1 539 ? -9.102 0.978 25.25 1 84 539 PHE B N 1
ATOM 8934 C CA . PHE B 1 539 ? -8.844 0.111 24.109 1 84 539 PHE B CA 1
ATOM 8935 C C . PHE B 1 539 ? -9.102 -1.348 24.469 1 84 539 PHE B C 1
ATOM 8937 O O . PHE B 1 539 ? -8.633 -2.254 23.781 1 84 539 PHE B O 1
ATOM 8944 N N . GLY B 1 540 ? -9.781 -1.555 25.578 1 81.56 540 GLY B N 1
ATOM 8945 C CA . GLY B 1 540 ? -10.195 -2.895 25.969 1 81.56 540 GLY B CA 1
ATOM 8946 C C . GLY B 1 540 ? -9.023 -3.826 26.219 1 81.56 540 GLY B C 1
ATOM 8947 O O . GLY B 1 540 ? -9.07 -5.008 25.875 1 81.56 540 GLY B O 1
ATOM 8948 N N . GLY B 1 541 ? -7.918 -3.215 26.531 1 87.25 541 GLY B N 1
ATOM 8949 C CA . GLY B 1 541 ? -6.762 -4.035 26.844 1 87.25 541 GLY B CA 1
ATOM 8950 C C . GLY B 1 541 ? -5.883 -4.324 25.641 1 87.25 541 GLY B C 1
ATOM 8951 O O . GLY B 1 541 ? -4.828 -4.949 25.781 1 87.25 541 GLY B O 1
ATOM 8952 N N . ALA B 1 542 ? -6.246 -3.893 24.547 1 90.94 542 ALA B N 1
ATOM 8953 C CA . ALA B 1 542 ? -5.504 -4.188 23.328 1 90.94 542 ALA B CA 1
ATOM 8954 C C . ALA B 1 542 ? -4.098 -3.6 23.375 1 90.94 542 ALA B C 1
ATOM 8956 O O . ALA B 1 542 ? -3.129 -4.258 23 1 90.94 542 ALA B O 1
ATOM 8957 N N . LEU B 1 543 ? -3.945 -2.449 23.875 1 93.56 543 LEU B N 1
ATOM 8958 C CA . LEU B 1 543 ? -2.641 -1.798 23.906 1 93.56 543 LEU B CA 1
ATOM 8959 C C . LEU B 1 543 ? -1.67 -2.557 24.797 1 93.56 543 LEU B C 1
ATOM 8961 O O . LEU B 1 543 ? -0.493 -2.707 24.469 1 93.56 543 LEU B O 1
ATOM 8965 N N . ARG B 1 544 ? -2.178 -2.988 25.922 1 92.69 544 ARG B N 1
ATOM 8966 C CA . ARG B 1 544 ? -1.339 -3.787 26.812 1 92.69 544 ARG B CA 1
ATOM 8967 C C . ARG B 1 544 ? -0.943 -5.105 26.141 1 92.69 544 ARG B C 1
ATOM 8969 O O . ARG B 1 544 ? 0.215 -5.52 26.219 1 92.69 544 ARG B O 1
ATOM 8976 N N . LYS B 1 545 ? -1.903 -5.68 25.562 1 94.75 545 LYS B N 1
ATOM 8977 C CA . LYS B 1 545 ? -1.686 -6.965 24.906 1 94.75 545 LYS B CA 1
ATOM 8978 C C . LYS B 1 545 ? -0.629 -6.852 23.812 1 94.75 545 LYS B C 1
ATOM 8980 O O . LYS B 1 545 ? 0.333 -7.621 23.781 1 94.75 545 LYS B O 1
ATOM 8985 N N . TYR B 1 546 ? -0.739 -5.914 22.938 1 95.38 546 TYR B N 1
ATOM 8986 C CA . TYR B 1 546 ? 0.137 -5.816 21.781 1 95.38 546 TYR B CA 1
ATOM 8987 C C . TYR B 1 546 ? 1.482 -5.211 22.156 1 95.38 546 TYR B C 1
ATOM 8989 O O . TYR B 1 546 ? 2.482 -5.422 21.469 1 95.38 546 TYR B O 1
ATOM 8997 N N . THR B 1 547 ? 1.516 -4.426 23.25 1 95.19 547 THR B N 1
ATOM 8998 C CA . THR B 1 547 ? 2.797 -3.977 23.781 1 95.19 547 THR B CA 1
ATOM 8999 C C . THR B 1 547 ? 3.605 -5.156 24.312 1 95.19 547 THR B C 1
ATOM 9001 O O . THR B 1 547 ? 4.809 -5.258 24.047 1 95.19 547 THR B O 1
ATOM 9004 N N . LYS B 1 548 ? 2.908 -5.957 25.047 1 94.62 548 LYS B N 1
ATOM 9005 C CA . LYS B 1 548 ? 3.566 -7.16 25.562 1 94.62 548 LYS B CA 1
ATOM 9006 C C . LYS B 1 548 ? 4.039 -8.055 24.406 1 94.62 548 LYS B C 1
ATOM 9008 O O . LYS B 1 548 ? 5.148 -8.594 24.453 1 94.62 548 LYS B O 1
ATOM 9013 N N . LYS B 1 549 ? 3.246 -8.203 23.422 1 93.81 549 LYS B N 1
ATOM 9014 C CA . LYS B 1 549 ? 3.607 -9.016 22.266 1 93.81 549 LYS B CA 1
ATOM 9015 C C . LYS B 1 549 ? 4.855 -8.469 21.578 1 93.81 549 LYS B C 1
ATOM 9017 O O . LYS B 1 549 ? 5.711 -9.234 21.125 1 93.81 549 LYS B O 1
ATOM 9022 N N . GLY B 1 550 ? 4.895 -7.16 21.469 1 93.06 550 GLY B N 1
ATOM 9023 C CA . GLY B 1 550 ? 6.074 -6.543 20.891 1 93.06 550 GLY B CA 1
ATOM 9024 C C . GLY B 1 550 ? 7.336 -6.797 21.688 1 93.06 550 GLY B C 1
ATOM 9025 O O . GLY B 1 550 ? 8.398 -7.07 21.125 1 93.06 550 GLY B O 1
ATOM 9026 N N . ARG B 1 551 ? 7.234 -6.824 22.969 1 92.88 551 ARG B N 1
ATOM 9027 C CA . ARG B 1 551 ? 8.375 -7.078 23.844 1 92.88 551 ARG B CA 1
ATOM 9028 C C . ARG B 1 551 ? 8.852 -8.523 23.719 1 92.88 551 ARG B C 1
ATOM 9030 O O . ARG B 1 551 ? 10.055 -8.781 23.672 1 92.88 551 ARG B O 1
ATOM 9037 N N . ASP B 1 552 ? 7.887 -9.352 23.672 1 92.75 552 ASP B N 1
ATOM 9038 C CA . ASP B 1 552 ? 8.219 -10.766 23.531 1 92.75 552 ASP B CA 1
ATOM 9039 C C . ASP B 1 552 ? 8.93 -11.023 22.203 1 92.75 552 ASP B C 1
ATOM 9041 O O . ASP B 1 552 ? 9.906 -11.781 22.156 1 92.75 552 ASP B O 1
ATOM 9045 N N . PHE B 1 553 ? 8.516 -10.477 21.281 1 89.5 553 PHE B N 1
ATOM 9046 C CA . PHE B 1 553 ? 9.125 -10.633 19.969 1 89.5 553 PHE B CA 1
ATOM 9047 C C . PHE B 1 553 ? 10.562 -10.133 19.984 1 89.5 553 PHE B C 1
ATOM 9049 O O . PHE B 1 553 ? 11.469 -10.797 19.453 1 89.5 553 PHE B O 1
ATOM 9056 N N . ARG B 1 554 ? 10.711 -8.977 20.547 1 87.69 554 ARG B N 1
ATOM 9057 C CA . ARG B 1 554 ? 12.039 -8.359 20.594 1 87.69 554 ARG B CA 1
ATOM 9058 C C . ARG B 1 554 ? 13.008 -9.211 21.406 1 87.69 554 ARG B C 1
ATOM 9060 O O . ARG B 1 554 ? 14.188 -9.312 21.062 1 87.69 554 ARG B O 1
ATOM 9067 N N . SER B 1 555 ? 12.508 -9.797 22.375 1 88.94 555 SER B N 1
ATOM 9068 C CA . SER B 1 555 ? 13.359 -10.625 23.219 1 88.94 555 SER B CA 1
ATOM 9069 C C . SER B 1 555 ? 13.82 -11.875 22.484 1 88.94 555 SER B C 1
ATOM 9071 O O . SER B 1 555 ? 14.883 -12.422 22.797 1 88.94 555 SER B O 1
ATOM 9073 N N . LYS B 1 556 ? 13.062 -12.312 21.562 1 85.94 556 LYS B N 1
ATOM 9074 C CA . LYS B 1 556 ? 13.406 -13.516 20.812 1 85.94 556 LYS B CA 1
ATOM 9075 C C . LYS B 1 556 ? 14.328 -13.188 19.641 1 85.94 556 LYS B C 1
ATOM 9077 O O . LYS B 1 556 ? 15.07 -14.055 19.172 1 85.94 556 LYS B O 1
ATOM 9082 N N . GLU B 1 557 ? 14.266 -12.039 19.109 1 75.75 557 GLU B N 1
ATOM 9083 C CA . GLU B 1 557 ? 15.117 -11.648 18 1 75.75 557 GLU B CA 1
ATOM 9084 C C . GLU B 1 557 ? 16.562 -11.461 18.453 1 75.75 557 GLU B C 1
ATOM 9086 O O . GLU B 1 557 ? 17.5 -11.766 17.703 1 75.75 557 GLU B O 1
#

Secondary structure (DSSP, 8-state):
-PPPPPP-TTGGGGGGSSSEEESB-TTT--BSS-GGGGBPPPGGGB-GGGSPPP--GGG-HHHHHHHHHTT-SEEEEHHHHHHHHHHHHHHHHTSPPP--TTSBTTS-----SPPHHHHSPEEEEEEEETTEEEEEE--TT----HHHHHHHHHHHHHHS-HHHHGGGBTTTGGG--HHHHTPPPEEEEEEETTEEEEEEE-EE-TTSSTT-EEEEEEEE-HHHHTTSTTGGGGTT----BSSSSSSBHHHHHHHHHHHTHHHHHHHHHHTT--EEEEEEE-SSBEEEEEEEEHHHHHHHHHS-S-HHHHHHHHHHHHHHHHHHHHHHHHHSTTS-EEEEEEEEP-SS--EEEEEEEE--HHHHHHHHHTTHHHHHHIIIIIS-PPP------------------------S---------------------------------------------TTSSSSSTTS--EEEEEEEEEEETTEEESS--S--TT--EEEEEEEEE---HHHHHHHHHHHHHHHHHHH---TTS-GGGGGTTHHHHHHHHHHHHHHH-/-PPPPPP-TTGGGGGGSSSEEESB-TTT--BSS-GGGGBPPPGGGB-GGGSPPP--GGG-HHHHHHHHHTT-SEEEEHHHHHHHHHHHHHHHHTSPPP--TTSBTTS-----SPPHHHHSPEEEEEEEETTEEEEEE--TT----HHHHHHHHHHHHHHS-HHHHGGGBTTTGGG--HHHHTPPPEEEEEEETTEEEEEEE-EE-TTSSTT-EEEEEEEE-HHHHTTSTTGGGGTT----BSSSSSSBHHHHHHHHHHHTHHHHHHHHHHTT--EEEEEEE-SSBEEEEEEEEHHHHHHHHHS-S-HHHHHHHHHHHHHHHHHHHHHHHHHSTTSEEEEEEEEEP-SS--EEEEEEEEE-HHHHHHHHHTTHHHHHHIIIIIS--PPP-----------------------S---------------------------------------------TTSSSTTTTS--EEEEEEEEEEETTEEESS--S--TT--EEEEEEEEE---HHHHHHHHHHHHHHHHHHH---TTS-TTGGGTTHHHHHHHHHHHHHHH-